Protein AF-A0A8K0EWY8-F1 (afdb_monomer_lite)

Structure (mmCIF, N/CA/C/O backbone):
data_AF-A0A8K0EWY8-F1
#
_entry.id   AF-A0A8K0EWY8-F1
#
loop_
_atom_site.group_PDB
_atom_site.id
_atom_site.type_symbol
_atom_site.label_atom_id
_atom_site.label_alt_id
_atom_site.label_comp_id
_atom_site.label_asym_id
_atom_site.label_entity_id
_atom_site.label_seq_id
_atom_site.pdbx_PDB_ins_code
_atom_site.Cartn_x
_atom_site.Cartn_y
_atom_site.Cartn_z
_atom_site.occupancy
_atom_site.B_iso_or_equiv
_atom_site.auth_seq_id
_atom_site.auth_comp_id
_atom_site.auth_asym_id
_atom_site.auth_atom_id
_atom_site.pdbx_PDB_model_num
ATOM 1 N N . MET A 1 1 ? 45.455 9.408 -16.569 1.00 28.52 1 MET A N 1
ATOM 2 C CA . MET A 1 1 ? 45.898 8.251 -17.390 1.00 28.52 1 MET A CA 1
ATOM 3 C C . MET A 1 1 ? 47.352 7.814 -17.140 1.00 28.52 1 MET A C 1
ATOM 5 O O . MET A 1 1 ? 47.601 6.627 -17.266 1.00 28.52 1 MET A O 1
ATOM 9 N N . ALA A 1 2 ? 48.306 8.681 -16.752 1.00 26.59 2 ALA A N 1
ATOM 10 C CA . ALA A 1 2 ? 49.718 8.280 -16.550 1.00 26.59 2 ALA A CA 1
ATOM 11 C C . ALA A 1 2 ? 50.130 7.891 -15.104 1.00 26.59 2 ALA A C 1
ATOM 13 O O . ALA A 1 2 ? 51.285 7.540 -14.886 1.00 26.59 2 ALA A O 1
ATOM 14 N N . GLN A 1 3 ? 49.216 7.908 -14.122 1.00 30.53 3 GLN A N 1
ATOM 15 C CA . GLN A 1 3 ? 49.481 7.404 -12.758 1.00 30.53 3 GLN A CA 1
ATOM 16 C C . GLN A 1 3 ? 48.768 6.077 -12.427 1.00 30.53 3 GLN A C 1
ATOM 18 O O . GLN A 1 3 ? 49.216 5.350 -11.547 1.00 30.53 3 GLN A O 1
ATOM 23 N N . LEU A 1 4 ? 47.748 5.681 -13.201 1.00 34.34 4 LEU A N 1
ATOM 24 C CA . LEU A 1 4 ? 46.993 4.432 -12.997 1.00 34.34 4 LEU A CA 1
ATOM 25 C C . LEU A 1 4 ? 47.792 3.158 -13.340 1.00 34.34 4 LEU A C 1
ATOM 27 O O . LEU A 1 4 ? 47.440 2.070 -12.902 1.00 34.34 4 LEU A O 1
ATOM 31 N N . SER A 1 5 ? 48.906 3.266 -14.073 1.00 31.72 5 SER A N 1
ATOM 32 C CA . SER A 1 5 ? 49.766 2.116 -14.395 1.00 31.72 5 SER A CA 1
ATOM 33 C C . SER A 1 5 ? 50.772 1.751 -13.293 1.00 31.72 5 SER A C 1
ATOM 35 O O . SER A 1 5 ? 51.589 0.859 -13.510 1.00 31.72 5 SER A O 1
ATOM 37 N N . ARG A 1 6 ? 50.759 2.438 -12.139 1.00 38.41 6 ARG A N 1
ATOM 38 C CA . ARG A 1 6 ? 51.634 2.135 -10.987 1.00 38.41 6 ARG A CA 1
ATOM 39 C C . ARG A 1 6 ? 50.971 1.284 -9.894 1.00 38.41 6 ARG A C 1
ATOM 41 O O . ARG A 1 6 ? 51.660 0.880 -8.967 1.00 38.41 6 ARG A O 1
ATOM 48 N N . TYR A 1 7 ? 49.684 0.965 -10.013 1.00 46.62 7 TYR A N 1
ATOM 49 C CA . TYR A 1 7 ? 48.899 0.294 -8.966 1.00 46.62 7 TYR A CA 1
ATOM 50 C C . TYR A 1 7 ? 48.664 -1.202 -9.252 1.00 46.62 7 TYR A C 1
ATOM 52 O O . TYR A 1 7 ? 47.544 -1.695 -9.176 1.00 46.62 7 TYR A O 1
ATOM 60 N N . GLY A 1 8 ? 49.716 -1.937 -9.631 1.00 35.00 8 GLY A N 1
ATOM 61 C CA . GLY A 1 8 ? 49.646 -3.371 -9.936 1.00 35.00 8 GLY A CA 1
ATOM 62 C C . GLY A 1 8 ? 50.635 -4.203 -9.117 1.00 35.00 8 GLY A C 1
ATOM 63 O O . GLY A 1 8 ? 51.836 -3.986 -9.223 1.00 35.00 8 GLY A O 1
ATOM 64 N N . SER A 1 9 ? 50.090 -5.170 -8.364 1.00 38.09 9 SER A N 1
ATOM 65 C CA . SER A 1 9 ? 50.731 -6.304 -7.665 1.00 38.09 9 SER A CA 1
ATOM 66 C C . SER A 1 9 ? 51.900 -5.983 -6.721 1.00 38.09 9 SER A C 1
ATOM 68 O O . SER A 1 9 ? 53.035 -5.831 -7.167 1.00 38.09 9 SER A O 1
ATOM 70 N N . GLY A 1 10 ? 51.632 -5.987 -5.406 1.00 40.88 10 GLY A N 1
ATOM 71 C CA . GLY A 1 10 ? 52.675 -6.028 -4.368 1.00 40.88 10 GLY A CA 1
ATOM 72 C C . GLY A 1 10 ? 52.484 -5.114 -3.152 1.00 40.88 10 GLY A C 1
ATOM 73 O O . GLY A 1 10 ? 53.385 -5.056 -2.322 1.00 40.88 10 GLY A O 1
ATOM 74 N N . LYS A 1 11 ? 51.363 -4.394 -3.029 1.00 48.59 11 LYS A N 1
ATOM 75 C CA . LYS A 1 11 ? 51.084 -3.540 -1.864 1.00 48.59 11 LYS A CA 1
ATOM 76 C C . LYS A 1 11 ? 50.242 -4.252 -0.805 1.00 48.59 11 LYS A C 1
ATOM 78 O O . LYS A 1 11 ? 49.435 -5.117 -1.138 1.00 48.59 11 LYS A O 1
ATOM 83 N N . SER A 1 12 ? 50.468 -3.887 0.455 1.00 53.59 12 SER A N 1
ATOM 84 C CA . SER A 1 12 ? 49.750 -4.422 1.614 1.00 53.59 12 SER A CA 1
ATOM 85 C C . SER A 1 12 ? 48.312 -3.897 1.636 1.00 53.59 12 SER A C 1
ATOM 87 O O . SER A 1 12 ? 48.047 -2.804 1.138 1.00 53.59 12 SER A O 1
ATOM 89 N N . ALA A 1 13 ? 47.369 -4.623 2.233 1.00 51.72 13 ALA A N 1
ATOM 90 C CA . ALA A 1 13 ? 45.993 -4.141 2.360 1.00 51.72 13 ALA A CA 1
ATOM 91 C C . ALA A 1 13 ? 45.882 -2.810 3.144 1.00 51.72 13 ALA A C 1
ATOM 93 O O . ALA A 1 13 ? 44.932 -2.053 2.968 1.00 51.72 13 ALA A O 1
ATOM 94 N N . THR A 1 14 ? 46.906 -2.474 3.936 1.00 54.00 14 THR A N 1
ATOM 95 C CA . THR A 1 14 ? 47.088 -1.177 4.602 1.00 54.00 14 THR A CA 1
ATOM 96 C C . THR A 1 14 ? 47.291 -0.025 3.615 1.00 54.00 14 THR A C 1
ATOM 98 O O . THR A 1 14 ? 46.696 1.028 3.804 1.00 54.00 14 THR A O 1
ATOM 101 N N . ASP A 1 15 ? 48.030 -0.229 2.518 1.00 56.50 15 ASP A N 1
ATOM 102 C CA . ASP A 1 15 ? 48.196 0.790 1.471 1.00 56.50 15 ASP A CA 1
ATOM 103 C C . ASP A 1 15 ? 46.885 1.077 0.714 1.00 56.50 15 ASP A C 1
ATOM 105 O O . ASP A 1 15 ? 46.661 2.192 0.243 1.00 56.50 15 ASP A O 1
ATOM 109 N N . VAL A 1 16 ? 46.041 0.051 0.538 1.00 60.22 16 VAL A N 1
ATOM 110 C CA . VAL A 1 16 ? 44.738 0.166 -0.144 1.00 60.22 16 VAL A CA 1
ATOM 111 C C . VAL A 1 16 ? 43.752 0.932 0.734 1.00 60.22 16 VAL A C 1
ATOM 113 O O . VAL A 1 16 ? 43.049 1.815 0.245 1.00 60.22 16 VAL A O 1
ATOM 116 N N . PHE A 1 17 ? 43.755 0.634 2.033 1.00 58.91 17 PHE A N 1
ATOM 117 C CA . PHE A 1 17 ? 42.953 1.334 3.029 1.00 58.91 17 PHE A CA 1
ATOM 118 C C . PHE A 1 17 ? 43.354 2.815 3.142 1.00 58.91 17 PHE A C 1
ATOM 120 O O . PHE A 1 17 ? 42.497 3.684 3.014 1.00 58.91 17 PHE A O 1
ATOM 127 N N . GLU A 1 18 ? 44.651 3.124 3.263 1.00 58.66 18 GLU A N 1
ATOM 128 C CA . GLU A 1 18 ? 45.146 4.513 3.297 1.00 58.66 18 GLU A CA 1
ATOM 129 C C . GLU A 1 18 ? 44.812 5.292 2.014 1.00 58.66 18 GLU A C 1
ATOM 131 O O . GLU A 1 18 ? 44.498 6.477 2.066 1.00 58.66 18 GLU A O 1
ATOM 136 N N . PHE A 1 19 ? 44.825 4.647 0.845 1.00 58.66 19 PHE A N 1
ATOM 137 C CA . PHE A 1 19 ? 44.456 5.307 -0.409 1.00 58.66 19 PHE A CA 1
ATOM 138 C C . PHE A 1 19 ? 42.965 5.679 -0.474 1.00 58.66 19 PHE A C 1
ATOM 140 O O . PHE A 1 19 ? 42.623 6.773 -0.932 1.00 58.66 19 PHE A O 1
ATOM 147 N N . LEU A 1 20 ? 42.083 4.788 -0.010 1.00 57.84 20 LEU A N 1
ATOM 148 C CA . LEU A 1 20 ? 40.634 5.014 0.010 1.00 57.84 20 LEU A CA 1
ATOM 149 C C . LEU A 1 20 ? 40.218 6.058 1.062 1.00 57.84 20 LEU A C 1
ATOM 151 O O . LEU A 1 20 ? 39.306 6.844 0.794 1.00 57.84 20 LEU A O 1
ATOM 155 N N . ASP A 1 21 ? 40.907 6.092 2.209 1.00 50.31 21 ASP A N 1
ATOM 156 C CA . ASP A 1 21 ? 40.536 6.906 3.377 1.00 50.31 21 ASP A CA 1
ATOM 157 C C . ASP A 1 21 ? 41.335 8.224 3.506 1.00 50.31 21 ASP A C 1
ATOM 159 O O . ASP A 1 21 ? 40.895 9.138 4.199 1.00 50.31 21 ASP A O 1
ATOM 163 N N . CYS A 1 22 ? 42.491 8.373 2.835 1.00 44.38 22 CYS A N 1
ATOM 164 C CA . CYS A 1 22 ? 43.390 9.531 3.016 1.00 44.38 22 CYS A CA 1
ATOM 165 C C . CYS A 1 22 ? 43.795 10.286 1.732 1.00 44.38 22 CYS A C 1
ATOM 167 O O . CYS A 1 22 ? 44.561 11.245 1.835 1.00 44.38 22 CYS A O 1
ATOM 169 N N . SER A 1 23 ? 43.323 9.911 0.533 1.00 49.72 23 SER A N 1
ATOM 170 C CA . SER A 1 23 ? 43.632 10.668 -0.698 1.00 49.72 23 SER A CA 1
ATOM 171 C C . SER A 1 23 ? 42.493 11.607 -1.130 1.00 49.72 23 SER A C 1
ATOM 173 O O . SER A 1 23 ? 41.425 11.161 -1.540 1.00 49.72 23 SER A O 1
ATOM 175 N N . GLU A 1 24 ? 42.741 12.924 -1.110 1.00 45.81 24 GLU A N 1
ATOM 176 C CA . GLU A 1 24 ? 41.794 13.963 -1.576 1.00 45.81 24 GLU A CA 1
ATOM 177 C C . GLU A 1 24 ? 41.478 13.878 -3.091 1.00 45.81 24 GLU A C 1
ATOM 179 O O . GLU A 1 24 ? 40.589 14.561 -3.594 1.00 45.81 24 GLU A O 1
ATOM 184 N N . GLU A 1 25 ? 42.199 13.036 -3.843 1.00 45.03 25 GLU A N 1
ATOM 185 C CA . GLU A 1 25 ? 42.106 12.914 -5.306 1.00 45.03 25 GLU A CA 1
ATOM 186 C C . GLU A 1 25 ? 41.240 11.730 -5.792 1.00 45.03 25 GLU A C 1
ATOM 188 O O . GLU A 1 25 ? 41.061 11.562 -7.003 1.00 45.03 25 GLU A O 1
ATOM 193 N N . CYS A 1 26 ? 40.698 10.898 -4.892 1.00 49.41 26 CYS A N 1
ATOM 194 C CA . CYS A 1 26 ? 39.979 9.673 -5.261 1.00 49.41 26 CYS A CA 1
ATOM 195 C C . CYS A 1 26 ? 38.571 9.963 -5.816 1.00 49.41 26 CYS A C 1
ATOM 197 O O . CYS A 1 26 ? 37.650 10.317 -5.079 1.00 49.41 26 CYS A O 1
ATOM 199 N N . ARG A 1 27 ? 38.376 9.784 -7.131 1.00 54.03 27 ARG A N 1
ATOM 200 C CA . ARG A 1 27 ? 37.054 9.883 -7.778 1.00 54.03 27 ARG A CA 1
ATOM 201 C C . ARG A 1 27 ? 36.268 8.580 -7.609 1.00 54.03 27 ARG A C 1
ATOM 203 O O . ARG A 1 27 ? 36.841 7.504 -7.471 1.00 54.03 27 ARG A O 1
ATOM 210 N N . THR A 1 28 ? 34.940 8.646 -7.704 1.00 53.88 28 THR A N 1
ATOM 211 C CA . THR A 1 28 ? 34.028 7.493 -7.533 1.00 53.88 28 THR A CA 1
ATOM 212 C C . THR A 1 28 ? 34.365 6.301 -8.451 1.00 53.88 28 THR A C 1
ATOM 214 O O . THR A 1 28 ? 34.229 5.148 -8.052 1.00 53.88 28 THR A O 1
ATOM 217 N N . GLU A 1 29 ? 34.844 6.566 -9.672 1.00 54.75 29 GLU A N 1
ATOM 218 C CA . GLU A 1 29 ? 35.278 5.538 -10.637 1.00 54.75 29 GLU A CA 1
ATOM 219 C C . GLU A 1 29 ? 36.609 4.865 -10.245 1.00 54.75 29 GLU A C 1
ATOM 221 O O . GLU A 1 29 ? 36.832 3.693 -10.558 1.00 54.75 29 GLU A O 1
ATOM 226 N N . ASP A 1 30 ? 37.491 5.575 -9.535 1.00 63.38 30 ASP A N 1
ATOM 227 C CA . ASP A 1 30 ? 38.758 5.027 -9.043 1.00 63.38 30 ASP A CA 1
ATOM 228 C C . ASP A 1 30 ? 38.504 4.076 -7.862 1.00 63.38 30 ASP A C 1
ATOM 230 O O . ASP A 1 30 ? 39.077 2.987 -7.813 1.00 63.38 30 ASP A O 1
ATOM 234 N N . ALA A 1 31 ? 37.558 4.418 -6.979 1.00 63.56 31 ALA A N 1
ATOM 235 C CA . ALA A 1 31 ? 37.141 3.565 -5.866 1.00 63.56 31 ALA A CA 1
ATOM 236 C C . ALA A 1 31 ? 36.545 2.224 -6.336 1.00 63.56 31 ALA A C 1
ATOM 238 O O . ALA A 1 31 ? 36.913 1.173 -5.810 1.00 63.56 31 ALA A O 1
ATOM 239 N N . GLN A 1 32 ? 35.682 2.223 -7.364 1.00 69.62 32 GLN A N 1
ATOM 240 C CA . GLN A 1 32 ? 35.112 0.977 -7.900 1.00 69.62 32 GLN A CA 1
ATOM 241 C C . GLN A 1 32 ? 36.189 0.028 -8.441 1.00 69.62 32 GLN A C 1
ATOM 243 O O . GLN A 1 32 ? 36.155 -1.164 -8.146 1.00 69.62 32 GLN A O 1
ATOM 248 N N . ASN A 1 33 ? 37.178 0.548 -9.173 1.00 71.50 33 ASN A N 1
ATOM 249 C CA . ASN A 1 33 ? 38.279 -0.271 -9.684 1.00 71.50 33 ASN A CA 1
ATOM 250 C C . ASN A 1 33 ? 39.136 -0.859 -8.554 1.00 71.50 33 ASN A C 1
ATOM 252 O O . ASN A 1 33 ? 39.534 -2.023 -8.632 1.00 71.50 33 ASN A O 1
ATOM 256 N N . VAL A 1 34 ? 39.393 -0.083 -7.496 1.00 72.44 34 VAL A N 1
ATOM 257 C CA . VAL A 1 34 ? 40.119 -0.562 -6.311 1.00 72.44 34 VAL A CA 1
ATOM 258 C C . VAL A 1 34 ? 39.357 -1.710 -5.648 1.00 72.44 34 VAL A C 1
ATOM 260 O O . VAL A 1 34 ? 39.929 -2.791 -5.488 1.00 72.44 34 VAL A O 1
ATOM 263 N N . TYR A 1 35 ? 38.063 -1.533 -5.358 1.00 77.94 35 TYR A N 1
ATOM 264 C CA . TYR A 1 35 ? 37.233 -2.587 -4.766 1.00 77.94 35 TYR A CA 1
ATOM 265 C C . TYR A 1 35 ? 37.151 -3.838 -5.647 1.00 77.94 35 TYR A C 1
ATOM 267 O O . TYR A 1 35 ? 37.307 -4.942 -5.133 1.00 77.94 35 TYR A O 1
ATOM 275 N N . SER A 1 36 ? 37.038 -3.695 -6.970 1.00 80.06 36 SER A N 1
ATOM 276 C CA . SER A 1 36 ? 37.059 -4.836 -7.896 1.00 80.06 36 SER A CA 1
ATOM 277 C C . SER A 1 36 ? 38.352 -5.651 -7.811 1.00 80.06 36 SER A C 1
ATOM 279 O O . SER A 1 36 ? 38.320 -6.880 -7.852 1.00 80.06 36 SER A O 1
ATOM 281 N N . THR A 1 37 ? 39.507 -4.991 -7.665 1.00 79.38 37 THR A N 1
ATOM 282 C CA . THR A 1 37 ? 40.795 -5.693 -7.497 1.00 79.38 37 THR A CA 1
ATOM 283 C C . THR A 1 37 ? 40.994 -6.279 -6.101 1.00 79.38 37 THR A C 1
ATOM 285 O O . THR A 1 37 ? 41.758 -7.232 -5.947 1.00 79.38 37 THR A O 1
ATOM 288 N N . TRP A 1 38 ? 40.312 -5.729 -5.098 1.00 81.56 38 TRP A N 1
ATOM 289 C CA . TRP A 1 38 ? 40.452 -6.117 -3.698 1.00 81.56 38 TRP A CA 1
ATOM 290 C C . TRP A 1 38 ? 39.457 -7.202 -3.263 1.00 81.56 38 TRP A C 1
ATOM 292 O O . TRP A 1 38 ? 39.753 -7.963 -2.344 1.00 81.56 38 TRP A O 1
ATOM 302 N N . ALA A 1 39 ? 38.322 -7.332 -3.958 1.00 85.56 39 ALA A N 1
ATOM 303 C CA . ALA A 1 39 ? 37.191 -8.189 -3.598 1.00 85.56 39 ALA A CA 1
ATOM 304 C C . ALA A 1 39 ? 37.579 -9.610 -3.154 1.00 85.56 39 ALA A C 1
ATOM 306 O O . ALA A 1 39 ? 37.061 -10.110 -2.158 1.00 85.56 39 ALA A O 1
ATOM 307 N N . ALA A 1 40 ? 38.520 -10.254 -3.853 1.00 84.56 40 ALA A N 1
ATOM 308 C CA . ALA A 1 40 ? 38.931 -11.630 -3.562 1.00 84.56 40 ALA A CA 1
ATOM 309 C C . ALA A 1 40 ? 39.628 -11.806 -2.197 1.00 84.56 40 ALA A C 1
ATOM 311 O O . ALA A 1 40 ? 39.517 -12.873 -1.599 1.00 84.56 40 ALA A O 1
ATOM 312 N N . ASN A 1 41 ? 40.326 -10.774 -1.711 1.00 83.94 41 ASN A N 1
ATOM 313 C CA . ASN A 1 41 ? 41.095 -10.814 -0.461 1.00 83.94 41 ASN A CA 1
ATOM 314 C C . ASN A 1 41 ? 40.453 -9.974 0.658 1.00 83.94 41 ASN A C 1
ATOM 316 O O . ASN A 1 41 ? 40.907 -10.028 1.799 1.00 83.94 41 ASN A O 1
ATOM 320 N N . TYR A 1 42 ? 39.385 -9.232 0.344 1.00 86.06 42 TYR A N 1
ATOM 321 C CA . TYR A 1 42 ? 38.762 -8.243 1.224 1.00 86.06 42 TYR A CA 1
ATOM 322 C C . TYR A 1 42 ? 38.437 -8.792 2.621 1.00 86.06 42 TYR A C 1
ATOM 324 O O . TYR A 1 42 ? 38.875 -8.226 3.618 1.00 86.06 42 TYR A O 1
ATOM 332 N N . ASP A 1 43 ? 37.732 -9.924 2.714 1.00 87.25 43 ASP A N 1
ATOM 333 C CA . ASP A 1 43 ? 37.374 -10.549 3.997 1.00 87.25 43 ASP A CA 1
ATOM 334 C C . ASP A 1 43 ? 38.593 -10.913 4.851 1.00 87.25 43 ASP A C 1
ATOM 336 O O . ASP A 1 43 ? 38.594 -10.700 6.067 1.00 87.25 43 ASP A O 1
ATOM 340 N N . GLN A 1 44 ? 39.628 -11.480 4.224 1.00 85.88 44 GLN A N 1
ATOM 341 C CA . GLN A 1 44 ? 40.847 -11.901 4.914 1.00 85.88 44 GLN A CA 1
ATOM 342 C C . GLN A 1 44 ? 41.596 -10.686 5.469 1.00 85.88 44 GLN A C 1
ATOM 344 O O . GLN A 1 44 ? 42.043 -10.697 6.621 1.00 85.88 44 GLN A O 1
ATOM 349 N N . ASP A 1 45 ? 41.681 -9.624 4.672 1.00 82.56 45 ASP A N 1
ATOM 350 C CA . ASP A 1 45 ? 42.317 -8.373 5.063 1.00 82.56 45 ASP A CA 1
ATOM 351 C C . ASP A 1 45 ? 41.529 -7.675 6.182 1.00 82.56 45 ASP A C 1
ATOM 353 O O . ASP A 1 45 ? 42.105 -7.330 7.213 1.00 82.56 45 ASP A O 1
ATOM 357 N N . MET A 1 46 ? 40.202 -7.555 6.048 1.00 84.19 46 MET A N 1
ATOM 358 C CA . MET A 1 46 ? 39.326 -6.979 7.080 1.00 84.19 46 MET A CA 1
ATOM 359 C C . MET A 1 46 ? 39.397 -7.742 8.403 1.00 84.19 46 MET A C 1
ATOM 361 O O . MET A 1 46 ? 39.437 -7.132 9.474 1.00 84.19 46 MET A O 1
ATOM 365 N N . THR A 1 47 ? 39.469 -9.073 8.341 1.00 83.31 47 THR A N 1
ATOM 366 C CA . THR A 1 47 ? 39.649 -9.918 9.529 1.00 83.31 47 THR A CA 1
ATOM 367 C C . THR A 1 47 ? 40.998 -9.644 10.190 1.00 83.31 47 THR A C 1
ATOM 369 O O . THR A 1 47 ? 41.066 -9.459 11.404 1.00 83.31 47 THR A O 1
ATOM 372 N N . THR A 1 48 ? 42.069 -9.549 9.398 1.00 81.62 48 THR A N 1
ATOM 373 C CA . THR A 1 48 ? 43.419 -9.220 9.892 1.00 81.62 48 THR A CA 1
ATOM 374 C C . THR A 1 48 ? 43.466 -7.826 10.522 1.00 81.62 48 THR A C 1
ATOM 376 O O . THR A 1 48 ? 44.195 -7.597 11.485 1.00 81.62 48 THR A O 1
ATOM 379 N N . PHE A 1 49 ? 42.655 -6.894 10.021 1.00 79.94 49 PHE A N 1
ATOM 380 C CA . PHE A 1 49 ? 42.522 -5.544 10.565 1.00 79.94 49 PHE A CA 1
ATOM 381 C C . PHE A 1 49 ? 41.581 -5.437 11.762 1.00 79.94 49 PHE A C 1
ATOM 383 O O . PHE A 1 49 ? 41.416 -4.343 12.292 1.00 79.94 49 PHE A O 1
ATOM 390 N N . GLY A 1 50 ? 40.977 -6.532 12.225 1.00 82.50 50 GLY A N 1
ATOM 391 C CA . GLY A 1 50 ? 40.067 -6.488 13.368 1.00 82.50 50 GLY A CA 1
ATOM 392 C C . GLY A 1 50 ? 38.824 -5.637 13.097 1.00 82.50 50 GLY A C 1
ATOM 393 O O . GLY A 1 50 ? 38.385 -4.891 13.970 1.00 82.50 50 GLY A O 1
ATOM 394 N N . TYR A 1 51 ? 38.276 -5.704 11.882 1.00 87.06 51 TYR A N 1
ATOM 395 C CA . TYR A 1 51 ? 37.030 -5.027 11.532 1.00 87.06 51 TYR A CA 1
ATOM 396 C C . TYR A 1 51 ? 35.828 -5.739 12.167 1.00 87.06 51 TYR A C 1
ATOM 398 O O . TYR A 1 51 ? 35.432 -6.814 11.717 1.00 87.06 51 TYR A O 1
ATOM 406 N N . GLN A 1 52 ? 35.241 -5.151 13.216 1.00 91.06 52 GLN A N 1
ATOM 407 C CA . GLN A 1 52 ? 34.088 -5.735 13.924 1.00 91.06 52 GLN A CA 1
ATOM 408 C C . GLN A 1 52 ? 32.759 -5.041 13.615 1.00 91.06 52 GLN A C 1
ATOM 410 O O . GLN A 1 52 ? 31.711 -5.467 14.110 1.00 91.06 52 GLN A O 1
ATOM 415 N N . ALA A 1 53 ? 32.770 -3.987 12.798 1.00 90.81 53 ALA A N 1
ATOM 416 C CA . ALA A 1 53 ? 31.573 -3.207 12.516 1.00 90.81 53 ALA A CA 1
ATOM 417 C C . ALA A 1 53 ? 30.375 -4.035 11.996 1.00 90.81 53 ALA A C 1
ATOM 419 O O . ALA A 1 53 ? 29.274 -3.791 12.491 1.00 90.81 53 ALA A O 1
ATOM 420 N N . PRO A 1 54 ? 30.529 -5.044 11.105 1.00 94.75 54 PRO A N 1
ATOM 421 C CA . PRO A 1 54 ? 29.403 -5.872 10.657 1.00 94.75 54 PRO A CA 1
ATOM 422 C C . PRO A 1 54 ? 28.713 -6.624 11.805 1.00 94.75 54 PRO A C 1
ATOM 424 O O . PRO A 1 54 ? 27.489 -6.606 11.924 1.00 94.75 54 PRO A O 1
ATOM 427 N N . GLN A 1 55 ? 29.497 -7.226 12.705 1.00 94.88 55 GLN A N 1
ATOM 428 C CA . GLN A 1 55 ? 28.978 -7.957 13.864 1.00 94.88 55 GLN A CA 1
ATOM 429 C C . GLN A 1 55 ? 28.287 -7.012 14.854 1.00 94.88 55 GLN A C 1
ATOM 431 O O . GLN A 1 55 ? 27.220 -7.322 15.391 1.00 94.88 55 GLN A O 1
ATOM 436 N N . GLN A 1 56 ? 28.881 -5.842 15.095 1.00 94.94 56 GLN A N 1
ATOM 437 C CA . GLN A 1 56 ? 28.315 -4.837 15.990 1.00 94.94 56 GLN A CA 1
ATOM 438 C C . GLN A 1 56 ? 27.010 -4.249 15.435 1.00 94.94 56 GLN A C 1
ATOM 440 O O . GLN A 1 56 ? 26.051 -4.116 16.194 1.00 94.94 56 GLN A O 1
ATOM 445 N N . LEU A 1 57 ? 26.939 -3.979 14.127 1.00 96.19 57 LEU A N 1
ATOM 446 C CA . LEU A 1 57 ? 25.740 -3.492 13.439 1.00 96.19 57 LEU A CA 1
ATOM 447 C C . LEU A 1 57 ? 24.568 -4.467 13.597 1.00 96.19 57 LEU A C 1
ATOM 449 O O . LEU A 1 57 ? 23.484 -4.080 14.036 1.00 96.19 57 LEU A O 1
ATOM 453 N N . VAL A 1 58 ? 24.806 -5.748 13.300 1.00 95.94 58 VAL A N 1
ATOM 454 C CA . VAL A 1 58 ? 23.798 -6.807 13.436 1.00 95.94 58 VAL A CA 1
ATOM 455 C C . VAL A 1 58 ? 23.386 -6.990 14.901 1.00 95.94 58 VAL A C 1
ATOM 457 O O . VAL A 1 58 ? 22.205 -7.171 15.187 1.00 95.94 58 VAL A O 1
ATOM 460 N N . SER A 1 59 ? 24.323 -6.868 15.847 1.00 94.38 59 SER A N 1
ATOM 461 C CA . SER A 1 59 ? 24.027 -6.893 17.287 1.00 94.38 59 SER A CA 1
ATOM 462 C C . SER A 1 59 ? 23.122 -5.734 17.724 1.00 94.38 59 SER A C 1
ATOM 464 O O . SER A 1 59 ? 22.198 -5.959 18.507 1.00 94.38 59 SER A O 1
ATOM 466 N N . VAL A 1 60 ? 23.360 -4.514 17.227 1.00 94.94 60 VAL A N 1
ATOM 467 C CA . VAL A 1 60 ? 22.497 -3.351 17.497 1.00 94.94 60 VAL A CA 1
ATOM 468 C C . VAL A 1 60 ? 21.099 -3.597 16.931 1.00 94.94 60 VAL A C 1
ATOM 470 O O . VAL A 1 60 ? 20.125 -3.483 17.672 1.00 94.94 60 VAL A O 1
ATOM 473 N N . MET A 1 61 ? 20.990 -4.027 15.668 1.00 94.81 61 MET A N 1
ATOM 474 C CA . MET A 1 61 ? 19.702 -4.364 15.047 1.00 94.81 61 MET A CA 1
ATOM 475 C C . MET A 1 61 ? 18.940 -5.432 15.838 1.00 94.81 61 MET A C 1
ATOM 477 O O . MET A 1 61 ? 17.759 -5.261 16.133 1.00 94.81 61 MET A O 1
ATOM 481 N N . HIS A 1 62 ? 19.612 -6.524 16.206 1.00 94.00 62 HIS A N 1
ATOM 482 C CA . HIS A 1 62 ? 19.000 -7.626 16.944 1.00 94.00 62 HIS A CA 1
ATOM 483 C C . HIS A 1 62 ? 18.441 -7.166 18.297 1.00 94.00 62 HIS A C 1
ATOM 485 O O . HIS A 1 62 ? 17.341 -7.567 18.675 1.00 94.00 62 HIS A O 1
ATOM 491 N N . GLY A 1 63 ? 19.156 -6.272 18.992 1.00 90.94 63 GLY A N 1
ATOM 492 C CA . GLY A 1 63 ? 18.677 -5.648 20.226 1.00 90.94 63 GLY A CA 1
ATOM 493 C C . GLY A 1 63 ? 17.417 -4.799 20.025 1.00 90.94 63 GLY A C 1
ATOM 494 O O . GLY A 1 63 ? 16.500 -4.873 20.841 1.00 90.94 63 GLY A O 1
ATOM 495 N N . MET A 1 64 ? 17.334 -4.050 18.920 1.00 88.00 64 MET A N 1
ATOM 496 C CA . MET A 1 64 ? 16.178 -3.193 18.605 1.00 88.00 64 MET A CA 1
ATOM 497 C C . MET A 1 64 ? 14.929 -3.986 18.205 1.00 88.00 64 MET A C 1
ATOM 499 O O . MET A 1 64 ? 13.809 -3.559 18.479 1.00 88.00 64 MET A O 1
ATOM 503 N N . LEU A 1 65 ? 15.108 -5.153 17.583 1.00 83.00 65 LEU A N 1
ATOM 504 C CA . LEU A 1 65 ? 14.011 -6.003 17.112 1.00 83.00 65 LEU A CA 1
ATOM 505 C C . LEU A 1 65 ? 13.371 -6.869 18.215 1.00 83.00 65 LEU A C 1
ATOM 507 O O . LEU A 1 65 ? 12.412 -7.578 17.932 1.00 83.00 65 LEU A O 1
ATOM 511 N N . GLY A 1 66 ? 13.858 -6.821 19.460 1.00 69.62 66 GLY A N 1
ATOM 512 C CA . GLY A 1 66 ? 13.100 -7.211 20.659 1.00 69.62 66 GLY A CA 1
ATOM 513 C C . GLY A 1 66 ? 12.381 -8.570 20.619 1.00 69.62 66 GLY A C 1
ATOM 514 O O . GLY A 1 66 ? 11.162 -8.628 20.750 1.00 69.62 66 GLY A O 1
ATOM 515 N N . GLY A 1 67 ? 13.115 -9.678 20.463 1.00 73.31 67 GLY A N 1
ATOM 516 C CA . GLY A 1 67 ? 12.557 -11.039 20.563 1.00 73.31 67 GLY A CA 1
ATOM 517 C C . GLY A 1 67 ? 11.740 -11.513 19.351 1.00 73.31 67 GLY A C 1
ATOM 518 O O . GLY A 1 67 ? 11.198 -12.620 19.377 1.00 73.31 67 GLY A O 1
ATOM 519 N N . VAL A 1 68 ? 11.667 -10.717 18.278 1.00 73.94 68 VAL A N 1
ATOM 520 C CA . VAL A 1 68 ? 11.091 -11.141 16.994 1.00 73.94 68 VAL A CA 1
ATOM 521 C C . VAL A 1 68 ? 11.906 -12.299 16.420 1.00 73.94 68 VAL A C 1
ATOM 523 O O . VAL A 1 68 ? 13.136 -12.275 16.426 1.00 73.94 68 VAL A O 1
ATOM 526 N N . ASN A 1 69 ? 11.215 -13.318 15.897 1.00 76.69 69 ASN A N 1
ATOM 527 C CA . ASN A 1 69 ? 11.871 -14.451 15.250 1.00 76.69 69 ASN A CA 1
ATOM 528 C C . ASN A 1 69 ? 12.698 -13.958 14.041 1.00 76.69 69 ASN A C 1
ATOM 530 O O . ASN A 1 69 ? 12.100 -13.439 13.093 1.00 76.69 69 ASN A O 1
ATOM 534 N N . PRO A 1 70 ? 14.028 -14.166 14.028 1.00 80.12 70 PRO A N 1
ATOM 535 C CA . PRO A 1 70 ? 14.919 -13.694 12.966 1.00 80.12 70 PRO A CA 1
ATOM 536 C C . PRO A 1 70 ? 14.507 -14.109 11.546 1.00 80.12 70 PRO A C 1
ATOM 538 O O . PRO A 1 70 ? 14.688 -13.349 10.600 1.00 80.12 70 PRO A O 1
ATOM 541 N N . SER A 1 71 ? 13.883 -15.279 11.384 1.00 75.50 71 SER A N 1
ATOM 542 C CA . SER A 1 71 ? 13.414 -15.765 10.075 1.00 75.50 71 SER A CA 1
ATOM 543 C C . SER A 1 71 ? 12.246 -14.963 9.479 1.00 75.50 71 SER A C 1
ATOM 545 O O . SER A 1 71 ? 12.023 -15.017 8.271 1.00 75.50 71 SER A O 1
ATOM 547 N N . ASN A 1 72 ? 11.521 -14.197 10.299 1.00 72.56 72 ASN A N 1
ATOM 548 C CA . ASN A 1 72 ? 10.390 -13.372 9.862 1.00 72.56 72 ASN A CA 1
ATOM 549 C C . ASN A 1 72 ? 10.781 -11.921 9.555 1.00 72.56 72 ASN A C 1
ATOM 551 O O . ASN A 1 72 ? 9.946 -11.168 9.059 1.00 72.56 72 ASN A O 1
ATOM 555 N N . VAL A 1 73 ? 12.011 -11.518 9.872 1.00 77.19 73 VAL A N 1
ATOM 556 C CA . VAL A 1 73 ? 12.484 -10.146 9.673 1.00 77.19 73 VAL A CA 1
ATOM 557 C C . VAL A 1 73 ? 13.091 -10.038 8.287 1.00 77.19 73 VAL A C 1
ATOM 559 O O . VAL A 1 73 ? 14.020 -10.779 7.963 1.00 77.19 73 VAL A O 1
ATOM 562 N N . ARG A 1 74 ? 12.585 -9.104 7.481 1.00 79.56 74 ARG A N 1
ATOM 563 C CA . ARG A 1 74 ? 13.154 -8.796 6.174 1.00 79.56 74 ARG A CA 1
ATOM 564 C C . ARG A 1 74 ? 14.188 -7.684 6.291 1.00 79.56 74 ARG A C 1
ATOM 566 O O . ARG A 1 74 ? 13.848 -6.562 6.670 1.00 79.56 74 ARG A O 1
ATOM 573 N N . VAL A 1 75 ? 15.428 -7.992 5.931 1.00 87.56 75 VAL A N 1
ATOM 574 C CA . VAL A 1 75 ? 16.567 -7.075 6.068 1.00 87.56 75 VAL A CA 1
ATOM 575 C C . VAL A 1 75 ? 17.101 -6.677 4.695 1.00 87.56 75 VAL A C 1
ATOM 577 O O . VAL A 1 75 ? 17.253 -7.532 3.825 1.00 87.56 75 VAL A O 1
ATOM 580 N N . LEU A 1 76 ? 17.407 -5.394 4.508 1.00 88.44 76 LEU A N 1
ATOM 581 C CA . LEU A 1 76 ? 18.257 -4.931 3.414 1.00 88.44 76 LEU A CA 1
ATOM 582 C C . LEU A 1 76 ? 19.626 -4.555 3.967 1.00 88.44 76 LEU A C 1
ATOM 584 O O . LEU A 1 76 ? 19.717 -3.725 4.867 1.00 88.44 76 LEU A O 1
ATOM 588 N N . ASP A 1 77 ? 20.677 -5.123 3.397 1.00 95.44 77 ASP A N 1
ATOM 589 C CA . ASP A 1 77 ? 22.055 -4.728 3.656 1.00 95.44 77 ASP A CA 1
ATOM 590 C C . ASP A 1 77 ? 22.572 -3.848 2.512 1.00 95.44 77 ASP A C 1
ATOM 592 O O . ASP A 1 77 ? 22.676 -4.291 1.366 1.00 95.44 77 ASP A O 1
ATOM 596 N N . VAL A 1 78 ? 22.831 -2.578 2.809 1.00 87.81 78 VAL A N 1
ATOM 597 C CA . VAL A 1 78 ? 23.227 -1.545 1.847 1.00 87.81 78 VAL A CA 1
ATOM 598 C C . VAL A 1 78 ? 24.737 -1.356 1.891 1.00 87.81 78 VAL A C 1
ATOM 600 O O . VAL A 1 78 ? 25.306 -1.165 2.964 1.00 87.81 78 VAL A O 1
ATOM 603 N N . ALA A 1 79 ? 25.361 -1.320 0.709 1.00 87.94 79 ALA A N 1
ATOM 604 C CA . ALA A 1 79 ? 26.808 -1.469 0.549 1.00 87.94 79 ALA A CA 1
ATOM 605 C C . ALA A 1 79 ? 27.288 -2.816 1.114 1.00 87.94 79 ALA A C 1
ATOM 607 O O . ALA A 1 79 ? 28.247 -2.892 1.881 1.00 87.94 79 ALA A O 1
ATOM 608 N N . ALA A 1 80 ? 26.579 -3.883 0.730 1.00 90.06 80 ALA A N 1
ATOM 609 C CA . ALA A 1 80 ? 26.791 -5.237 1.229 1.00 90.06 80 ALA A CA 1
ATOM 610 C C . ALA A 1 80 ? 28.215 -5.764 0.977 1.00 90.06 80 ALA A C 1
ATOM 612 O O . ALA A 1 80 ? 28.676 -6.682 1.666 1.00 90.06 80 ALA A O 1
ATOM 613 N N . GLY A 1 81 ? 28.920 -5.212 -0.016 1.00 90.56 81 GLY A N 1
ATOM 614 C CA . GLY A 1 81 ? 30.273 -5.595 -0.374 1.00 90.56 81 GLY A CA 1
ATOM 615 C C . GLY A 1 81 ? 30.376 -7.092 -0.655 1.00 90.56 81 GLY A C 1
ATOM 616 O O . GLY A 1 81 ? 29.637 -7.652 -1.463 1.00 90.56 81 GLY A O 1
ATOM 617 N N . THR A 1 82 ? 31.300 -7.758 0.034 1.00 94.12 82 THR A N 1
ATOM 618 C CA . THR A 1 82 ? 31.496 -9.211 -0.058 1.00 94.12 82 THR A CA 1
ATOM 619 C C . THR A 1 82 ? 30.517 -10.017 0.802 1.00 94.12 82 THR A C 1
ATOM 621 O O . THR A 1 82 ? 30.620 -11.243 0.851 1.00 94.12 82 THR A O 1
ATOM 624 N N . GLY A 1 83 ? 29.586 -9.380 1.513 1.00 94.31 83 GLY A N 1
ATOM 625 C CA . GLY A 1 83 ? 28.553 -10.043 2.308 1.00 94.31 83 GLY A CA 1
ATOM 626 C C . GLY A 1 83 ? 28.925 -10.366 3.756 1.00 94.31 83 GLY A C 1
ATOM 627 O O . GLY A 1 83 ? 28.448 -11.359 4.315 1.00 94.31 83 GLY A O 1
ATOM 628 N N . MET A 1 84 ? 29.801 -9.572 4.381 1.00 95.44 84 MET A N 1
ATOM 629 C CA . MET A 1 84 ? 30.177 -9.777 5.789 1.00 95.44 84 MET A CA 1
ATOM 630 C C . MET A 1 84 ? 28.979 -9.590 6.736 1.00 95.44 84 MET A C 1
ATOM 632 O O . MET A 1 84 ? 28.785 -10.411 7.628 1.00 95.44 84 MET A O 1
ATOM 636 N N . VAL A 1 85 ? 28.130 -8.578 6.514 1.00 97.00 85 VAL A N 1
ATOM 637 C CA . VAL A 1 85 ? 26.904 -8.364 7.310 1.00 97.00 85 VAL A CA 1
ATOM 638 C C . VAL A 1 85 ? 25.929 -9.531 7.132 1.00 97.00 85 VAL A C 1
ATOM 640 O O . VAL A 1 85 ? 25.434 -10.058 8.124 1.00 97.00 85 VAL A O 1
ATOM 643 N N . GLY A 1 86 ? 25.715 -10.009 5.901 1.00 95.62 86 GLY A N 1
ATOM 644 C CA . GLY A 1 86 ? 24.899 -11.196 5.619 1.00 95.62 86 GLY A CA 1
ATOM 645 C C . GLY A 1 86 ? 25.388 -12.446 6.354 1.00 95.62 86 GLY A C 1
ATOM 646 O O . GLY A 1 86 ? 24.590 -13.199 6.911 1.00 95.62 86 GLY A O 1
ATOM 647 N N . SER A 1 87 ? 26.708 -12.632 6.435 1.00 96.62 87 SER A N 1
ATOM 648 C CA . SER A 1 87 ? 27.313 -13.732 7.197 1.00 96.62 87 SER A CA 1
ATOM 649 C C . SER A 1 87 ? 26.985 -13.644 8.693 1.00 96.62 87 SER A C 1
ATOM 651 O O . SER A 1 87 ? 26.690 -14.660 9.320 1.00 96.62 87 SER A O 1
ATOM 653 N N . GLU A 1 88 ? 26.995 -12.442 9.276 1.00 97.06 88 GLU A N 1
ATOM 654 C CA . GLU A 1 88 ? 26.610 -12.225 10.679 1.00 97.06 88 GLU A CA 1
ATOM 655 C C . GLU A 1 88 ? 25.097 -12.380 10.906 1.00 97.06 88 GLU A C 1
ATOM 657 O O . GLU A 1 88 ? 24.677 -12.973 11.901 1.00 97.06 88 GLU A O 1
ATOM 662 N N . LEU A 1 89 ? 24.270 -11.920 9.963 1.00 96.00 89 LEU A N 1
ATOM 663 C CA . LEU A 1 89 ? 22.816 -12.115 9.975 1.00 96.00 89 LEU A CA 1
ATOM 664 C C . LEU A 1 89 ? 22.457 -13.608 10.011 1.00 96.00 89 LEU A C 1
ATOM 666 O O . LEU A 1 89 ? 21.661 -14.038 10.853 1.00 96.00 89 LEU A O 1
ATOM 670 N N . GLN A 1 90 ? 23.096 -14.418 9.164 1.00 94.19 90 GLN A N 1
ATOM 671 C CA . GLN A 1 90 ? 22.840 -15.856 9.090 1.00 94.19 90 GLN A CA 1
ATOM 672 C C . GLN A 1 90 ? 23.197 -16.580 10.399 1.00 94.19 90 GLN A C 1
ATOM 674 O O . GLN A 1 90 ? 22.447 -17.461 10.827 1.00 94.19 90 GLN A O 1
ATOM 679 N N . LYS A 1 91 ? 24.282 -16.180 11.084 1.00 95.00 91 LYS A N 1
ATOM 680 C CA . LYS A 1 91 ? 24.668 -16.740 12.399 1.00 95.00 91 LYS A CA 1
ATOM 681 C C . LYS A 1 91 ? 23.586 -16.552 13.464 1.00 95.00 91 LYS A C 1
ATOM 683 O O . LYS A 1 91 ? 23.454 -17.397 14.345 1.00 95.00 91 LYS A O 1
ATOM 688 N N . LEU A 1 92 ? 22.816 -15.467 13.381 1.00 92.50 92 LEU A N 1
ATOM 689 C CA . LEU A 1 92 ? 21.708 -15.172 14.296 1.00 92.50 92 LEU A CA 1
ATOM 690 C C . LEU A 1 92 ? 20.344 -15.671 13.785 1.00 92.50 92 LEU A C 1
ATOM 692 O O . LEU A 1 92 ? 19.321 -15.393 14.407 1.00 92.50 92 LEU A O 1
ATOM 696 N N . GLY A 1 93 ? 20.307 -16.421 12.679 1.00 90.19 93 GLY A N 1
ATOM 697 C CA . GLY A 1 93 ? 19.087 -17.032 12.141 1.00 90.19 93 GLY A CA 1
ATOM 698 C C . GLY A 1 93 ? 18.254 -16.133 11.222 1.00 90.19 93 GLY A C 1
ATOM 699 O O . GLY A 1 93 ? 17.143 -16.518 10.845 1.00 90.19 93 GLY A O 1
ATOM 700 N N . TYR A 1 94 ? 18.759 -14.957 10.838 1.00 89.06 94 TYR A N 1
ATOM 701 C CA . TYR A 1 94 ? 18.126 -14.128 9.813 1.00 89.06 94 TYR A CA 1
ATOM 702 C C . TYR A 1 94 ? 18.373 -14.760 8.443 1.00 89.06 94 TYR A C 1
ATOM 704 O O . TYR A 1 94 ? 19.509 -14.886 7.996 1.00 89.06 94 TYR A O 1
ATOM 712 N N . THR A 1 95 ? 17.297 -15.195 7.792 1.00 82.44 95 THR A N 1
ATOM 713 C CA . THR A 1 95 ? 17.350 -15.925 6.509 1.00 82.44 95 THR A CA 1
ATOM 714 C C . THR A 1 95 ? 16.697 -15.163 5.356 1.00 82.44 95 THR A C 1
ATOM 716 O O . THR A 1 95 ? 16.842 -15.560 4.204 1.00 82.44 95 THR A O 1
ATOM 719 N N . ASN A 1 96 ? 16.011 -14.058 5.656 1.00 79.50 96 ASN A N 1
ATOM 720 C CA . ASN A 1 96 ? 15.307 -13.205 4.702 1.00 79.50 96 ASN A CA 1
ATOM 721 C C . ASN A 1 96 ? 16.047 -11.863 4.558 1.00 79.50 96 ASN A C 1
ATOM 723 O O . ASN A 1 96 ? 15.596 -10.827 5.050 1.00 79.50 96 ASN A O 1
ATOM 727 N N . ALA A 1 97 ? 17.234 -11.911 3.956 1.00 84.00 97 ALA A N 1
ATOM 728 C CA . ALA A 1 97 ? 18.094 -10.748 3.767 1.00 84.00 97 ALA A CA 1
ATOM 729 C C . ALA A 1 97 ? 18.428 -10.544 2.286 1.00 84.00 97 ALA A C 1
ATOM 731 O O . ALA A 1 97 ? 18.835 -11.487 1.606 1.00 84.00 97 ALA A O 1
ATOM 732 N N . ASP A 1 98 ? 18.304 -9.308 1.812 1.00 81.62 98 ASP A N 1
ATOM 733 C CA . ASP A 1 98 ? 18.718 -8.876 0.478 1.00 81.62 98 ASP A CA 1
ATOM 734 C C . ASP A 1 98 ? 20.003 -8.032 0.603 1.00 81.62 98 ASP A C 1
ATOM 736 O O . ASP A 1 98 ? 20.111 -7.200 1.503 1.00 81.62 98 ASP A O 1
ATOM 740 N N . GLY A 1 99 ? 20.981 -8.243 -0.280 1.00 80.75 99 GLY A N 1
ATOM 741 C CA . GLY A 1 99 ? 22.229 -7.472 -0.326 1.00 80.75 99 GLY A CA 1
ATOM 742 C C . GLY A 1 99 ? 22.247 -6.509 -1.512 1.00 80.75 99 GLY A C 1
ATOM 743 O O . GLY A 1 99 ? 21.939 -6.912 -2.634 1.00 80.75 99 GLY A O 1
ATOM 744 N N . LEU A 1 100 ? 22.610 -5.247 -1.285 1.00 84.19 100 LEU A N 1
ATOM 745 C CA . LEU A 1 100 ? 22.726 -4.208 -2.310 1.00 84.19 100 LEU A CA 1
ATOM 746 C C . LEU A 1 100 ? 24.139 -3.638 -2.333 1.00 84.19 100 LEU A C 1
ATOM 748 O O . LEU A 1 100 ? 24.632 -3.159 -1.314 1.00 84.19 100 LEU A O 1
ATOM 752 N N . ASP A 1 101 ? 24.766 -3.624 -3.505 1.00 88.06 101 ASP A N 1
ATOM 753 C CA . ASP A 1 101 ? 26.065 -2.982 -3.706 1.00 88.06 101 ASP A CA 1
ATOM 754 C C . ASP A 1 101 ? 26.189 -2.427 -5.132 1.00 88.06 101 ASP A C 1
ATOM 756 O O . ASP A 1 101 ? 25.530 -2.900 -6.057 1.00 88.06 101 ASP A O 1
ATOM 760 N N . ALA A 1 102 ? 27.033 -1.415 -5.323 1.00 79.12 102 ALA A N 1
ATOM 761 C CA . ALA A 1 102 ? 27.286 -0.828 -6.637 1.00 79.12 102 ALA A CA 1
ATOM 762 C C . ALA A 1 102 ? 28.413 -1.546 -7.404 1.00 79.12 102 ALA A C 1
ATOM 764 O O . ALA A 1 102 ? 28.612 -1.265 -8.587 1.00 79.12 102 ALA A O 1
ATOM 765 N N . ASN A 1 103 ? 29.185 -2.420 -6.744 1.00 82.69 103 ASN A N 1
ATOM 766 C CA . ASN A 1 103 ? 30.310 -3.135 -7.333 1.00 82.69 103 ASN A CA 1
ATOM 767 C C . ASN A 1 103 ? 29.955 -4.612 -7.628 1.00 82.69 103 ASN A C 1
ATOM 769 O O . ASN A 1 103 ? 29.807 -5.417 -6.701 1.00 82.69 103 ASN A O 1
ATOM 773 N N . PRO A 1 104 ? 29.894 -5.021 -8.909 1.00 81.19 104 PRO A N 1
ATOM 774 C CA . PRO A 1 104 ? 29.523 -6.387 -9.279 1.00 81.19 104 PRO A CA 1
ATOM 775 C C . PRO A 1 104 ? 30.558 -7.449 -8.868 1.00 81.19 104 PRO A C 1
ATOM 777 O O . PRO A 1 104 ? 30.185 -8.597 -8.624 1.00 81.19 104 PRO A O 1
ATOM 780 N N . ASP A 1 105 ? 31.848 -7.107 -8.765 1.00 88.56 105 ASP A N 1
ATOM 781 C CA . ASP A 1 105 ? 32.887 -8.056 -8.340 1.00 88.56 105 ASP A CA 1
ATOM 782 C C . ASP A 1 105 ? 32.786 -8.365 -6.836 1.00 88.56 105 ASP A C 1
ATOM 784 O O . ASP A 1 105 ? 33.006 -9.508 -6.431 1.00 88.56 105 ASP A O 1
ATOM 788 N N . MET A 1 106 ? 32.379 -7.385 -6.021 1.00 90.12 106 MET A N 1
ATOM 789 C CA . MET A 1 106 ? 32.082 -7.582 -4.595 1.00 90.12 106 MET A CA 1
ATOM 790 C C . MET A 1 106 ? 30.839 -8.466 -4.410 1.00 90.12 106 MET A C 1
ATOM 792 O O . MET A 1 106 ? 30.900 -9.472 -3.696 1.00 90.12 106 MET A O 1
ATOM 796 N N . LEU A 1 107 ? 29.752 -8.175 -5.142 1.00 85.38 107 LEU A N 1
ATOM 797 C CA . LEU A 1 107 ? 28.530 -8.994 -5.124 1.00 85.38 107 LEU A CA 1
ATOM 798 C C . LEU A 1 107 ? 28.794 -10.439 -5.546 1.00 85.38 107 LEU A C 1
ATOM 800 O O . LEU A 1 107 ? 28.220 -11.361 -4.975 1.00 85.38 107 LEU A O 1
ATOM 804 N N . LYS A 1 108 ? 29.705 -10.666 -6.495 1.00 89.75 108 LYS A N 1
ATOM 805 C CA . LYS A 1 108 ? 30.097 -12.019 -6.902 1.00 89.75 108 LYS A CA 1
ATOM 806 C C . LYS A 1 108 ? 30.753 -12.811 -5.768 1.00 89.75 108 LYS A C 1
ATOM 808 O O . LYS A 1 108 ? 30.586 -14.026 -5.688 1.00 89.75 108 LYS A O 1
ATOM 813 N N . VAL A 1 109 ? 31.500 -12.151 -4.882 1.00 92.94 109 VAL A N 1
ATOM 814 C CA . VAL A 1 109 ? 32.034 -12.797 -3.672 1.00 92.94 109 VAL A CA 1
ATOM 815 C C . VAL A 1 109 ? 30.898 -13.112 -2.697 1.00 92.94 109 VAL A C 1
ATOM 817 O O . VAL A 1 109 ? 30.852 -14.227 -2.178 1.00 92.94 109 VAL A O 1
ATOM 820 N N . ALA A 1 110 ? 29.958 -12.183 -2.501 1.00 90.25 110 ALA A N 1
ATOM 821 C CA . ALA A 1 110 ? 28.782 -12.395 -1.653 1.00 90.25 110 ALA A CA 1
ATOM 822 C C . ALA A 1 110 ? 27.890 -13.550 -2.149 1.00 90.25 110 ALA A C 1
ATOM 824 O O . ALA A 1 110 ? 27.399 -14.342 -1.342 1.00 90.25 110 ALA A O 1
ATOM 825 N N . GLU A 1 111 ? 27.728 -13.695 -3.468 1.00 88.75 111 GLU A N 1
ATOM 826 C CA . GLU A 1 111 ? 26.949 -14.763 -4.109 1.00 88.75 111 GLU A CA 1
ATOM 827 C C . GLU A 1 111 ? 27.454 -16.150 -3.703 1.00 88.75 111 GLU A C 1
ATOM 829 O O . GLU A 1 111 ? 26.665 -17.011 -3.313 1.00 88.75 111 GLU A O 1
ATOM 834 N N . ASN A 1 112 ? 28.777 -16.335 -3.697 1.00 92.12 112 ASN A N 1
ATOM 835 C CA . ASN A 1 112 ? 29.414 -17.603 -3.333 1.00 92.12 112 ASN A CA 1
ATOM 836 C C . ASN A 1 112 ? 29.260 -17.961 -1.846 1.00 92.12 112 ASN A C 1
ATOM 838 O O . ASN A 1 112 ? 29.453 -19.119 -1.478 1.00 92.12 112 ASN A O 1
ATOM 842 N N . LYS A 1 113 ? 28.935 -16.990 -0.984 1.00 92.75 113 LYS A N 1
ATOM 843 C CA . LYS A 1 113 ? 28.697 -17.240 0.445 1.00 92.75 113 LYS A CA 1
ATOM 844 C C . LYS A 1 113 ? 27.272 -17.714 0.727 1.00 92.75 113 LYS A C 1
ATOM 846 O O . LYS A 1 113 ? 27.033 -18.262 1.795 1.00 92.75 113 LYS A O 1
ATOM 851 N N . HIS A 1 114 ? 26.337 -17.522 -0.210 1.00 89.31 114 HIS A N 1
ATOM 852 C CA . HIS A 1 114 ? 24.922 -17.882 -0.050 1.00 89.31 114 HIS A CA 1
ATOM 853 C C . HIS A 1 114 ? 24.272 -17.289 1.218 1.00 89.31 114 HIS A C 1
ATOM 855 O O . HIS A 1 114 ? 23.462 -17.938 1.880 1.00 89.31 114 HIS A O 1
ATOM 861 N N . VAL A 1 115 ? 24.641 -16.050 1.557 1.00 90.38 115 VAL A N 1
ATOM 862 C CA . VAL A 1 115 ? 24.183 -15.347 2.773 1.00 90.38 115 VAL A CA 1
ATOM 863 C C . VAL A 1 115 ? 23.010 -14.391 2.533 1.00 90.38 115 VAL A C 1
ATOM 865 O O . VAL A 1 115 ? 22.392 -13.940 3.493 1.00 90.38 115 VAL A O 1
ATOM 868 N N . TYR A 1 116 ? 22.672 -14.111 1.271 1.00 84.19 116 TYR A N 1
ATOM 869 C CA . TYR A 1 116 ? 21.509 -13.307 0.891 1.00 84.19 116 TYR A CA 1
ATOM 870 C C . TYR A 1 116 ? 20.558 -14.107 0.007 1.00 84.19 116 TYR A C 1
ATOM 872 O O . TYR A 1 116 ? 20.979 -14.935 -0.803 1.00 84.19 116 TYR A O 1
ATOM 880 N N . GLN A 1 117 ? 19.268 -13.811 0.127 1.00 75.50 117 GLN A N 1
ATOM 881 C CA . GLN A 1 117 ? 18.224 -14.331 -0.747 1.00 75.50 117 GLN A CA 1
ATOM 882 C C . GLN A 1 117 ? 18.283 -13.686 -2.138 1.00 75.50 117 GLN A C 1
ATOM 884 O O . GLN A 1 117 ? 18.014 -14.349 -3.144 1.00 75.50 117 GLN A O 1
ATOM 889 N N . ARG A 1 118 ? 18.646 -12.399 -2.200 1.00 67.94 118 ARG A N 1
ATOM 890 C CA . ARG A 1 118 ? 18.806 -11.628 -3.436 1.00 67.94 118 ARG A CA 1
ATOM 891 C C . ARG A 1 118 ? 20.033 -10.729 -3.348 1.00 67.94 118 ARG A C 1
ATOM 893 O O . ARG A 1 118 ? 20.282 -10.125 -2.311 1.00 67.94 118 ARG A O 1
ATOM 900 N N . LEU A 1 119 ? 20.743 -10.589 -4.463 1.00 65.00 119 LEU A N 1
ATOM 901 C CA . LEU A 1 119 ? 21.790 -9.585 -4.651 1.00 65.00 119 LEU A CA 1
ATOM 902 C C . LEU A 1 119 ? 21.310 -8.538 -5.659 1.00 65.00 119 LEU A C 1
ATOM 904 O O . LEU A 1 119 ? 20.684 -8.882 -6.665 1.00 65.00 119 LEU A O 1
ATOM 908 N N . ILE A 1 120 ? 21.559 -7.266 -5.366 1.00 67.69 120 ILE A N 1
ATOM 909 C CA . ILE A 1 120 ? 21.056 -6.113 -6.113 1.00 67.69 120 ILE A CA 1
ATOM 910 C C . ILE A 1 120 ? 22.249 -5.236 -6.498 1.00 67.69 120 ILE A C 1
ATOM 912 O O . ILE A 1 120 ? 22.880 -4.635 -5.634 1.00 67.69 120 ILE A O 1
ATOM 916 N N . GLU A 1 121 ? 22.530 -5.137 -7.796 1.00 79.44 121 GLU A N 1
ATOM 917 C CA . GLU A 1 121 ? 23.524 -4.202 -8.330 1.00 79.44 121 GLU A CA 1
ATOM 918 C C . GLU A 1 121 ? 22.869 -2.831 -8.550 1.00 79.44 121 GLU A C 1
ATOM 920 O O . GLU A 1 121 ? 22.090 -2.656 -9.490 1.00 79.44 121 GLU A O 1
ATOM 925 N N . ALA A 1 122 ? 23.122 -1.870 -7.657 1.00 64.00 122 ALA A N 1
ATOM 926 C CA . ALA A 1 122 ? 22.521 -0.535 -7.727 1.00 64.00 122 ALA A CA 1
ATOM 927 C C . ALA A 1 122 ? 23.339 0.528 -6.976 1.00 64.00 122 ALA A C 1
ATOM 929 O O . ALA A 1 122 ? 24.059 0.229 -6.026 1.00 64.00 122 ALA A O 1
ATOM 930 N N . LYS A 1 123 ? 23.172 1.797 -7.374 1.00 64.81 123 LYS A N 1
ATOM 931 C CA . LYS A 1 123 ? 23.730 2.970 -6.686 1.00 64.81 123 LYS A CA 1
ATOM 932 C C . LYS A 1 123 ? 22.598 3.858 -6.162 1.00 64.81 123 LYS A C 1
ATOM 934 O O . LYS A 1 123 ? 21.758 4.285 -6.947 1.00 64.81 123 LYS A O 1
ATOM 939 N N . LEU A 1 124 ? 22.607 4.155 -4.863 1.00 63.47 124 LEU A N 1
ATOM 940 C CA . LEU A 1 124 ? 21.607 5.002 -4.196 1.00 63.47 124 LEU A CA 1
ATOM 941 C C . LEU A 1 124 ? 21.983 6.496 -4.261 1.00 63.47 124 LEU A C 1
ATOM 943 O O . LEU A 1 124 ? 23.172 6.828 -4.294 1.00 63.47 124 LEU A O 1
ATOM 947 N N . GLY A 1 125 ? 20.990 7.395 -4.242 1.00 50.72 125 GLY A N 1
ATOM 948 C CA . GLY A 1 125 ? 21.185 8.842 -4.055 1.00 50.72 125 GLY A CA 1
ATOM 949 C C . GLY A 1 125 ? 21.426 9.667 -5.326 1.00 50.72 125 GLY A C 1
ATOM 950 O O . GLY A 1 125 ? 21.992 10.752 -5.239 1.00 50.72 125 GLY A O 1
ATOM 951 N N . THR A 1 126 ? 21.043 9.186 -6.517 1.00 46.09 126 THR A N 1
ATOM 952 C CA . THR A 1 126 ? 21.279 9.917 -7.789 1.00 46.09 126 THR A CA 1
ATOM 953 C C . THR A 1 126 ? 20.041 10.560 -8.417 1.00 46.09 126 THR A C 1
ATOM 955 O O . THR A 1 126 ? 20.179 11.245 -9.427 1.00 46.09 126 THR A O 1
ATOM 958 N N . GLY A 1 127 ? 18.837 10.389 -7.856 1.00 36.12 127 GLY A N 1
ATOM 959 C CA . GLY A 1 127 ? 17.606 11.061 -8.319 1.00 36.12 127 GLY A CA 1
ATOM 960 C C . GLY A 1 127 ? 17.150 10.759 -9.762 1.00 36.12 127 GLY A C 1
ATOM 961 O O . GLY A 1 127 ? 16.044 11.127 -10.143 1.00 36.12 127 GLY A O 1
ATOM 962 N N . GLN A 1 128 ? 17.954 10.071 -10.571 1.00 27.69 128 GLN A N 1
ATOM 963 C CA . GLN A 1 128 ? 17.670 9.611 -11.925 1.00 27.69 128 GLN A CA 1
ATOM 964 C C . GLN A 1 128 ? 18.549 8.388 -12.198 1.00 27.69 128 GLN A C 1
ATOM 966 O O . GLN A 1 128 ? 19.771 8.470 -12.093 1.00 27.69 128 GLN A O 1
ATOM 971 N N . LEU A 1 129 ? 17.952 7.278 -12.645 1.00 29.84 129 LEU A N 1
ATOM 972 C CA . LEU A 1 129 ? 18.690 6.328 -13.480 1.00 29.84 129 LEU A CA 1
ATOM 973 C C . LEU A 1 129 ? 19.179 7.120 -14.709 1.00 29.84 129 LEU A C 1
ATOM 975 O O . LEU A 1 129 ? 18.338 7.681 -15.420 1.00 29.84 129 LEU A O 1
ATOM 979 N N . PRO A 1 130 ? 20.495 7.252 -14.948 1.00 28.73 130 PRO A N 1
ATOM 980 C CA . PRO A 1 130 ? 20.992 8.137 -15.989 1.00 28.73 130 PRO A CA 1
ATOM 981 C C . PRO A 1 130 ? 20.533 7.666 -17.371 1.00 28.73 130 PRO A C 1
ATOM 983 O O . PRO A 1 130 ? 20.763 6.530 -17.776 1.00 28.73 130 PRO A O 1
ATOM 986 N N . VAL A 1 131 ? 19.902 8.583 -18.110 1.00 29.78 131 VAL A N 1
ATOM 987 C CA . VAL A 1 131 ? 19.612 8.457 -19.540 1.00 29.78 131 VAL A CA 1
ATOM 988 C C . VAL A 1 131 ? 20.579 9.365 -20.293 1.00 29.78 131 VAL A C 1
ATOM 990 O O . VAL A 1 131 ? 20.315 10.551 -20.484 1.00 29.78 131 VAL A O 1
ATOM 993 N N . ALA A 1 132 ? 21.696 8.804 -20.752 1.00 25.17 132 ALA A N 1
ATOM 994 C CA . ALA A 1 132 ? 22.476 9.351 -21.860 1.00 25.17 132 ALA A CA 1
ATOM 995 C C . ALA A 1 132 ? 23.353 8.240 -22.457 1.00 25.17 132 ALA A C 1
ATOM 997 O O . ALA A 1 132 ? 24.340 7.886 -21.818 1.00 25.17 132 ALA A O 1
ATOM 998 N N . PRO A 1 133 ? 23.083 7.752 -23.689 1.00 27.91 133 PRO A N 1
ATOM 999 C CA . PRO A 1 133 ? 23.848 6.655 -24.253 1.00 27.91 133 PRO A CA 1
ATOM 1000 C C . PRO A 1 133 ? 25.323 6.978 -24.453 1.00 27.91 133 PRO A C 1
ATOM 1002 O O . PRO A 1 133 ? 25.727 7.536 -25.478 1.00 27.91 133 PRO A O 1
ATOM 1005 N N . ALA A 1 134 ? 26.147 6.539 -23.507 1.00 36.78 134 ALA A N 1
ATOM 1006 C CA . ALA A 1 134 ? 27.467 6.038 -23.834 1.00 36.78 134 ALA A CA 1
ATOM 1007 C C . ALA A 1 134 ? 27.304 4.733 -24.641 1.00 36.78 134 ALA A C 1
ATOM 1009 O O . ALA A 1 134 ? 26.241 4.119 -24.684 1.00 36.78 134 ALA A O 1
ATOM 1010 N N . ILE A 1 135 ? 28.359 4.273 -25.318 1.00 39.47 135 ILE A N 1
ATOM 1011 C CA . ILE A 1 135 ? 28.341 2.999 -26.073 1.00 39.47 135 ILE A CA 1
ATOM 1012 C C . ILE A 1 135 ? 27.977 1.791 -25.169 1.00 39.47 135 ILE A C 1
ATOM 1014 O O . ILE A 1 135 ? 27.645 0.727 -25.687 1.00 39.47 135 ILE A O 1
ATOM 1018 N N . SER A 1 136 ? 28.023 1.959 -23.841 1.00 41.31 136 SER A N 1
ATOM 1019 C CA . SER A 1 136 ? 27.520 1.035 -22.814 1.00 41.31 136 SER A CA 1
ATOM 1020 C C . SER A 1 136 ? 25.997 0.869 -22.783 1.00 41.31 136 SER A C 1
ATOM 1022 O O . SER A 1 136 ? 25.535 -0.149 -22.287 1.00 41.31 136 SER A O 1
ATOM 1024 N N . ASP A 1 137 ? 25.229 1.809 -23.337 1.00 41.81 137 ASP A N 1
ATOM 1025 C CA . ASP A 1 137 ? 23.763 1.856 -23.200 1.00 41.81 137 ASP A CA 1
ATOM 1026 C C . ASP A 1 137 ? 23.052 1.280 -24.435 1.00 41.81 137 ASP A C 1
ATOM 1028 O O . ASP A 1 137 ? 21.831 1.359 -24.580 1.00 41.81 137 ASP A O 1
ATOM 1032 N N . ILE A 1 138 ? 23.818 0.698 -25.363 1.00 52.25 138 ILE A N 1
ATOM 1033 C CA . ILE A 1 138 ? 23.268 -0.159 -26.410 1.00 52.25 138 ILE A CA 1
ATOM 1034 C C . ILE A 1 138 ? 22.905 -1.482 -25.732 1.00 52.25 138 ILE A C 1
ATOM 1036 O O . ILE A 1 138 ? 23.733 -2.386 -25.633 1.00 52.25 138 ILE A O 1
ATOM 1040 N N . THR A 1 139 ? 21.674 -1.565 -25.233 1.00 53.12 139 THR A N 1
ATOM 1041 C CA . THR A 1 139 ? 21.110 -2.788 -24.655 1.00 53.12 139 THR A CA 1
ATOM 1042 C C . THR A 1 139 ? 20.925 -3.855 -25.734 1.00 53.12 139 THR A C 1
ATOM 1044 O O . THR A 1 139 ? 20.839 -3.546 -26.929 1.00 53.12 139 THR A O 1
ATOM 1047 N N . ASP A 1 140 ? 20.813 -5.124 -25.328 1.00 57.91 140 ASP A N 1
ATOM 1048 C CA . ASP A 1 140 ? 20.532 -6.225 -26.260 1.00 57.91 140 ASP A CA 1
ATOM 1049 C C . ASP A 1 140 ? 19.265 -5.961 -27.093 1.00 57.91 140 ASP A C 1
ATOM 1051 O O . ASP A 1 140 ? 19.203 -6.365 -28.252 1.00 57.91 140 ASP A O 1
ATOM 1055 N N . GLU A 1 141 ? 18.312 -5.179 -26.563 1.00 56.75 141 GLU A N 1
ATOM 1056 C CA . GLU A 1 141 ? 17.081 -4.731 -27.230 1.00 56.75 141 GLU A CA 1
ATOM 1057 C C . GLU A 1 141 ? 17.323 -3.956 -28.539 1.00 56.75 141 GLU A C 1
ATOM 1059 O O . GLU A 1 141 ? 16.503 -4.026 -29.461 1.00 56.75 141 GLU A O 1
ATOM 1064 N N . PHE A 1 142 ? 18.466 -3.271 -28.676 1.00 65.94 142 PHE A N 1
ATOM 1065 C CA . PHE A 1 142 ? 18.849 -2.559 -29.902 1.00 65.94 142 PHE A CA 1
ATOM 1066 C C . PHE A 1 142 ? 19.104 -3.512 -31.083 1.00 65.94 142 PHE A C 1
ATOM 1068 O O . PHE A 1 142 ? 19.036 -3.113 -32.249 1.00 65.94 142 PHE A O 1
ATOM 1075 N N . PHE A 1 143 ? 19.383 -4.786 -30.797 1.00 75.12 143 PHE A N 1
ATOM 1076 C CA . PHE A 1 143 ? 19.705 -5.812 -31.785 1.00 75.12 143 PHE A CA 1
ATOM 1077 C C . PHE A 1 143 ? 18.519 -6.711 -32.157 1.00 75.12 143 PHE A C 1
ATOM 1079 O O . PHE A 1 143 ? 18.664 -7.609 -32.997 1.00 75.12 143 PHE A O 1
ATOM 1086 N N . VAL A 1 144 ? 17.344 -6.437 -31.586 1.00 78.81 144 VAL A N 1
ATOM 1087 C CA . VAL A 1 144 ? 16.156 -7.283 -31.690 1.00 78.81 144 VAL A CA 1
ATOM 1088 C C . VAL A 1 144 ? 15.111 -6.647 -32.603 1.00 78.81 144 VAL A C 1
ATOM 1090 O O . VAL A 1 144 ? 14.771 -5.466 -32.514 1.00 78.81 144 VAL A O 1
ATOM 1093 N N . CYS A 1 145 ? 14.536 -7.451 -33.489 1.00 81.69 145 CYS A N 1
ATOM 1094 C CA . CYS A 1 145 ? 13.440 -7.012 -34.335 1.00 81.69 145 CYS A CA 1
ATOM 1095 C C . CYS A 1 145 ? 12.122 -6.971 -33.559 1.00 81.69 145 CYS A C 1
ATOM 1097 O O . CYS A 1 145 ? 11.630 -8.003 -33.119 1.00 81.69 145 CYS A O 1
ATOM 1099 N N . GLN A 1 146 ? 11.465 -5.811 -33.543 1.00 79.81 146 GLN A N 1
ATOM 1100 C CA . GLN A 1 146 ? 10.195 -5.564 -32.838 1.00 79.81 146 GLN A CA 1
ATOM 1101 C C . GLN A 1 146 ? 8.976 -6.349 -33.375 1.00 79.81 146 GLN A C 1
ATOM 1103 O O . GLN A 1 146 ? 7.876 -6.229 -32.851 1.00 79.81 146 GLN A O 1
ATOM 1108 N N . VAL A 1 147 ? 9.143 -7.145 -34.439 1.00 82.44 147 VAL A N 1
ATOM 1109 C CA . VAL A 1 147 ? 8.074 -7.989 -35.007 1.00 82.44 147 VAL A CA 1
ATOM 1110 C C . VAL A 1 147 ? 8.238 -9.452 -34.608 1.00 82.44 147 VAL A C 1
ATOM 1112 O O . VAL A 1 147 ? 7.249 -10.113 -34.309 1.00 82.44 147 VAL A O 1
ATOM 1115 N N . CYS A 1 148 ? 9.465 -9.983 -34.625 1.00 84.38 148 CYS A N 1
ATOM 1116 C CA . CYS A 1 148 ? 9.716 -11.373 -34.225 1.00 84.38 148 CYS A CA 1
ATOM 1117 C C . CYS A 1 148 ? 10.324 -11.517 -32.832 1.00 84.38 148 CYS A C 1
ATOM 1119 O O . CYS A 1 148 ? 10.466 -12.649 -32.384 1.00 84.38 148 CYS A O 1
ATOM 1121 N N . LEU A 1 149 ? 10.695 -10.403 -32.193 1.00 80.62 149 LEU A N 1
ATOM 1122 C CA . LEU A 1 149 ? 11.364 -10.326 -30.892 1.00 80.62 149 LEU A CA 1
ATOM 1123 C C . LEU A 1 149 ? 12.612 -11.221 -30.816 1.00 80.62 149 LEU A C 1
ATOM 1125 O O . LEU A 1 149 ? 12.945 -11.779 -29.779 1.00 80.62 149 LEU A O 1
ATOM 1129 N N . LYS A 1 150 ? 13.295 -11.368 -31.957 1.00 81.50 150 LYS A N 1
ATOM 1130 C CA . LYS A 1 150 ? 14.559 -12.097 -32.121 1.00 81.50 150 LYS A CA 1
ATOM 1131 C C . LYS A 1 150 ? 15.584 -11.205 -32.803 1.00 81.50 150 LYS A C 1
ATOM 1133 O O . LYS A 1 150 ? 15.208 -10.198 -33.409 1.00 81.50 150 LYS A O 1
ATOM 1138 N N . ASP A 1 151 ? 16.842 -11.625 -32.747 1.00 79.38 151 ASP A N 1
ATOM 1139 C CA . ASP A 1 151 ? 17.951 -11.010 -33.470 1.00 79.38 151 ASP A CA 1
ATOM 1140 C C . ASP A 1 151 ? 17.604 -10.685 -34.927 1.00 79.38 151 ASP A C 1
ATOM 1142 O O . ASP A 1 151 ? 16.913 -11.447 -35.616 1.00 79.38 151 ASP A O 1
ATOM 1146 N N . PHE A 1 152 ? 18.092 -9.537 -35.400 1.00 81.62 152 PHE A N 1
ATOM 1147 C CA . PHE A 1 152 ? 17.868 -9.118 -36.776 1.00 81.62 152 PHE A CA 1
ATOM 1148 C C . PHE A 1 152 ? 18.410 -10.135 -37.788 1.00 81.62 152 PHE A C 1
ATOM 1150 O O . PHE A 1 152 ? 19.598 -10.433 -37.834 1.00 81.62 152 PHE A O 1
ATOM 1157 N N . ILE A 1 153 ? 17.531 -10.588 -38.681 1.00 83.06 153 ILE A N 1
ATOM 1158 C CA . ILE A 1 153 ? 17.868 -11.405 -39.847 1.00 83.06 153 ILE A CA 1
ATOM 1159 C C . ILE A 1 153 ? 17.641 -10.538 -41.083 1.00 83.06 153 ILE A C 1
ATOM 1161 O O . ILE A 1 153 ? 16.496 -10.193 -41.390 1.00 83.06 153 ILE A O 1
ATOM 1165 N N . GLN A 1 154 ? 18.728 -10.177 -41.772 1.00 83.62 154 GLN A N 1
ATOM 1166 C CA . GLN A 1 154 ? 18.720 -9.245 -42.910 1.00 83.62 154 GLN A CA 1
ATOM 1167 C C . GLN A 1 154 ? 17.952 -7.946 -42.580 1.00 83.62 154 GLN A C 1
ATOM 1169 O O . GLN A 1 154 ? 16.845 -7.727 -43.087 1.00 83.62 154 GLN A O 1
ATOM 1174 N N . PRO A 1 155 ? 18.490 -7.095 -41.685 1.00 88.25 155 PRO A N 1
ATOM 1175 C CA . PRO A 1 155 ? 17.799 -5.895 -41.228 1.00 88.25 155 PRO A CA 1
ATOM 1176 C C . PRO A 1 155 ? 17.604 -4.890 -42.368 1.00 88.25 155 PRO A C 1
ATOM 1178 O O . PRO A 1 155 ? 18.568 -4.487 -43.018 1.00 88.25 155 PRO A O 1
ATOM 1181 N N . LYS A 1 156 ? 16.365 -4.439 -42.577 1.00 87.19 156 LYS A N 1
ATOM 1182 C CA . LYS A 1 156 ? 15.982 -3.419 -43.562 1.00 87.19 156 LYS A CA 1
ATOM 1183 C C . LYS A 1 156 ? 15.499 -2.150 -42.871 1.00 87.19 156 LYS A C 1
ATOM 1185 O O . LYS A 1 156 ? 14.704 -2.227 -41.937 1.00 87.19 156 LYS A O 1
ATOM 1190 N N . ILE A 1 157 ? 15.959 -0.999 -43.357 1.00 87.12 157 ILE A N 1
ATOM 1191 C CA . ILE A 1 157 ? 15.581 0.336 -42.882 1.00 87.12 157 ILE A CA 1
ATOM 1192 C C . ILE A 1 157 ? 14.403 0.847 -43.717 1.00 87.12 157 ILE A C 1
ATOM 1194 O O . ILE A 1 157 ? 14.494 0.939 -44.944 1.00 87.12 157 ILE A O 1
ATOM 1198 N N . LEU A 1 158 ? 13.307 1.209 -43.052 1.00 85.56 158 LEU A N 1
ATOM 1199 C CA . LEU A 1 158 ? 12.183 1.916 -43.670 1.00 85.56 158 LEU A CA 1
ATOM 1200 C C . LEU A 1 158 ? 12.487 3.422 -43.807 1.00 85.56 158 LEU A C 1
ATOM 1202 O O . LEU A 1 158 ? 13.313 3.942 -43.063 1.00 85.56 158 LEU A O 1
ATOM 1206 N N . PRO A 1 159 ? 11.792 4.180 -44.679 1.00 82.25 159 PRO A N 1
ATOM 1207 C CA . PRO A 1 159 ? 11.986 5.632 -44.808 1.00 82.25 159 PRO A CA 1
ATOM 1208 C C . PRO A 1 159 ? 11.780 6.424 -43.508 1.00 82.25 159 PRO A C 1
ATOM 1210 O O . PRO A 1 159 ? 12.359 7.490 -43.337 1.00 82.25 159 PRO A O 1
ATOM 1213 N N . CYS A 1 160 ? 11.000 5.881 -42.570 1.00 81.00 160 CYS A N 1
ATOM 1214 C CA . CYS A 1 160 ? 10.828 6.413 -41.219 1.00 81.00 160 CYS A CA 1
ATOM 1215 C C . CYS A 1 160 ? 11.997 6.090 -40.264 1.00 81.00 160 CYS A C 1
ATOM 1217 O O . CYS A 1 160 ? 11.860 6.270 -39.060 1.00 81.00 160 CYS A O 1
ATOM 1219 N N . LEU A 1 161 ? 13.096 5.532 -40.782 1.00 82.25 161 LEU A N 1
ATOM 1220 C CA . LEU A 1 161 ? 14.326 5.124 -40.088 1.00 82.25 161 LEU A CA 1
ATOM 1221 C C . LEU A 1 161 ? 14.202 3.947 -39.099 1.00 82.25 161 LEU A C 1
ATOM 1223 O O . LEU A 1 161 ? 15.199 3.528 -38.517 1.00 82.25 161 LEU A O 1
ATOM 1227 N N . HIS A 1 162 ? 13.022 3.336 -38.968 1.00 84.00 162 HIS A N 1
ATOM 1228 C CA . HIS A 1 162 ? 12.836 2.104 -38.193 1.00 84.00 162 HIS A CA 1
ATOM 1229 C C . HIS A 1 162 ? 13.358 0.874 -38.950 1.00 84.00 162 HIS A C 1
ATOM 1231 O O . HIS A 1 162 ? 13.248 0.796 -40.177 1.00 84.00 162 HIS A O 1
ATOM 1237 N N . THR A 1 163 ? 13.910 -0.094 -38.211 1.00 85.44 163 THR A N 1
ATOM 1238 C CA . THR A 1 163 ? 14.567 -1.289 -38.768 1.00 85.44 163 THR A CA 1
ATOM 1239 C C . THR A 1 163 ? 13.818 -2.570 -38.403 1.00 85.44 163 THR A C 1
ATOM 1241 O O . THR A 1 163 ? 13.443 -2.765 -37.250 1.00 85.44 163 THR A O 1
ATOM 1244 N N . PHE A 1 164 ? 13.634 -3.468 -39.375 1.00 89.06 164 PHE A N 1
ATOM 1245 C CA . PHE A 1 164 ? 12.962 -4.764 -39.197 1.00 89.06 164 PHE A CA 1
ATOM 1246 C C . PHE A 1 164 ? 13.646 -5.866 -40.013 1.00 89.06 164 PHE A C 1
ATOM 1248 O O . PHE A 1 164 ? 14.299 -5.580 -41.015 1.00 89.06 164 PHE A O 1
ATOM 1255 N N . CYS A 1 165 ? 13.472 -7.135 -39.630 1.00 90.56 165 CYS A N 1
ATOM 1256 C CA . CYS A 1 165 ? 13.929 -8.262 -40.447 1.00 90.56 165 CYS A CA 1
ATOM 1257 C C . CYS A 1 165 ? 13.183 -8.287 -41.788 1.00 90.56 165 CYS A C 1
ATOM 1259 O O . CYS A 1 165 ? 11.949 -8.212 -41.807 1.00 90.56 165 CYS A O 1
ATOM 1261 N N . GLN A 1 166 ? 13.894 -8.494 -42.898 1.00 89.62 166 GLN A N 1
ATOM 1262 C CA . GLN A 1 166 ? 13.271 -8.680 -44.215 1.00 89.62 166 GLN A CA 1
ATOM 1263 C C . GLN A 1 166 ? 12.193 -9.792 -44.220 1.00 89.62 166 GLN A C 1
ATOM 1265 O O . GLN A 1 166 ? 11.098 -9.542 -44.734 1.00 89.62 166 GLN A O 1
ATOM 1270 N N . PRO A 1 167 ? 12.399 -10.971 -43.585 1.00 88.94 167 PRO A N 1
ATOM 1271 C CA . PRO A 1 167 ? 11.347 -11.983 -43.444 1.00 88.94 167 PRO A CA 1
ATOM 1272 C C . PRO A 1 167 ? 10.098 -11.498 -42.692 1.00 88.94 167 PRO A C 1
ATOM 1274 O O . PRO A 1 167 ? 8.981 -11.884 -43.035 1.00 88.94 167 PRO A O 1
ATOM 1277 N N . CYS A 1 168 ? 10.265 -10.646 -41.677 1.00 89.69 168 CYS A N 1
ATOM 1278 C CA . CYS A 1 168 ? 9.155 -10.102 -40.893 1.00 89.69 168 CYS A CA 1
ATOM 1279 C C . CYS A 1 168 ? 8.324 -9.118 -41.716 1.00 89.69 168 CYS A C 1
ATOM 1281 O O . CYS A 1 168 ? 7.098 -9.206 -41.716 1.00 89.69 168 CYS A O 1
ATOM 1283 N N . LEU A 1 169 ? 8.983 -8.242 -42.478 1.00 87.44 169 LEU A N 1
ATOM 1284 C CA . LEU A 1 169 ? 8.302 -7.333 -43.400 1.00 87.44 169 LEU A CA 1
ATOM 1285 C C . LEU A 1 169 ? 7.554 -8.098 -44.499 1.00 87.44 169 LEU A C 1
ATOM 1287 O O . LEU A 1 169 ? 6.428 -7.739 -44.830 1.00 87.44 169 LEU A O 1
ATOM 1291 N N . LYS A 1 170 ? 8.130 -9.198 -45.005 1.00 86.56 170 LYS A N 1
ATOM 1292 C CA . LYS A 1 170 ? 7.471 -10.069 -45.991 1.00 86.56 170 LYS A CA 1
ATOM 1293 C C . LYS A 1 170 ? 6.197 -10.704 -45.428 1.00 86.56 170 LYS A C 1
ATOM 1295 O O . LYS A 1 170 ? 5.174 -10.707 -46.103 1.00 86.56 170 LYS A O 1
ATOM 1300 N N . LYS A 1 171 ? 6.224 -11.183 -44.178 1.00 84.56 171 LYS A N 1
ATOM 1301 C CA . LYS A 1 171 ? 5.032 -11.724 -43.496 1.00 84.56 171 LYS A CA 1
ATOM 1302 C C . LYS A 1 171 ? 3.956 -10.664 -43.248 1.00 84.56 171 LYS A C 1
ATOM 1304 O O . LYS A 1 171 ? 2.775 -10.970 -43.377 1.00 84.56 171 LYS A O 1
ATOM 1309 N N . LEU A 1 172 ? 4.353 -9.441 -42.893 1.00 82.88 172 LEU A N 1
ATOM 1310 C CA . LEU A 1 172 ? 3.420 -8.331 -42.680 1.00 82.88 172 LEU A CA 1
ATOM 1311 C C . LEU A 1 172 ? 2.735 -7.909 -43.982 1.00 82.88 172 LEU A C 1
ATOM 1313 O O . LEU A 1 172 ? 1.521 -7.737 -43.986 1.00 82.88 172 LEU A O 1
ATOM 1317 N N . LEU A 1 173 ? 3.488 -7.841 -45.081 1.00 80.19 173 LEU A N 1
ATOM 1318 C CA . LEU A 1 173 ? 2.954 -7.517 -46.403 1.00 80.19 173 LEU A CA 1
ATOM 1319 C C . LEU A 1 173 ? 1.907 -8.546 -46.865 1.00 80.19 173 LEU A C 1
ATOM 1321 O O . LEU A 1 173 ? 0.860 -8.172 -47.377 1.00 80.19 173 LEU A O 1
ATOM 1325 N N . VAL A 1 174 ? 2.151 -9.839 -46.617 1.00 74.50 174 VAL A N 1
ATOM 1326 C CA . VAL A 1 174 ? 1.202 -10.916 -46.960 1.00 74.50 174 VAL A CA 1
ATOM 1327 C C . VAL A 1 174 ? -0.056 -10.879 -46.083 1.00 74.50 174 VAL A C 1
ATOM 1329 O O . VAL A 1 174 ? -1.151 -11.102 -46.584 1.00 74.50 174 VAL A O 1
ATOM 1332 N N . ARG A 1 175 ? 0.072 -10.584 -44.781 1.00 63.84 175 ARG A N 1
ATOM 1333 C CA . ARG A 1 175 ? -1.069 -10.543 -43.845 1.00 63.84 175 ARG A CA 1
ATOM 1334 C C . ARG A 1 175 ? -1.990 -9.340 -44.034 1.00 63.84 175 ARG A C 1
ATOM 1336 O O . ARG A 1 175 ? -3.150 -9.423 -43.649 1.00 63.84 175 ARG A O 1
ATOM 1343 N N . GLN A 1 176 ? -1.475 -8.227 -44.550 1.00 59.91 176 GLN A N 1
ATOM 1344 C CA . GLN A 1 176 ? -2.235 -6.980 -44.633 1.00 59.91 176 GLN A CA 1
ATOM 1345 C C . GLN A 1 176 ? -3.119 -6.874 -45.883 1.00 59.91 176 GLN A C 1
ATOM 1347 O O . GLN A 1 176 ? -3.928 -5.960 -45.923 1.00 59.91 176 GLN A O 1
ATOM 1352 N N . HIS A 1 177 ? -3.019 -7.784 -46.868 1.00 54.91 177 HIS A N 1
ATOM 1353 C CA . HIS A 1 177 ? -3.776 -7.713 -48.136 1.00 54.91 177 HIS A CA 1
ATOM 1354 C C . HIS A 1 177 ? -3.745 -6.314 -48.803 1.00 54.91 177 HIS A C 1
ATOM 1356 O O . HIS A 1 177 ? -4.652 -5.945 -49.542 1.00 54.91 177 HIS A O 1
ATOM 1362 N N . GLU A 1 178 ? -2.695 -5.528 -48.553 1.00 56.00 178 GLU A N 1
ATOM 1363 C CA . GLU A 1 178 ? -2.533 -4.159 -49.042 1.00 56.00 178 GLU A CA 1
ATOM 1364 C C . GLU A 1 178 ? -1.237 -4.051 -49.860 1.00 56.00 178 GLU A C 1
ATOM 1366 O O . GLU A 1 178 ? -0.202 -4.607 -49.493 1.00 56.00 178 GLU A O 1
ATOM 1371 N N . GLU A 1 179 ? -1.257 -3.270 -50.944 1.00 58.69 179 GLU A N 1
ATOM 1372 C CA . GLU A 1 179 ? -0.068 -2.970 -51.768 1.00 58.69 179 GLU A CA 1
ATOM 1373 C C . GLU A 1 179 ? 0.974 -2.086 -51.048 1.00 58.69 179 GLU A C 1
ATOM 1375 O O . GLU A 1 179 ? 2.031 -1.774 -51.601 1.00 58.69 179 GLU A O 1
ATOM 1380 N N . LYS A 1 180 ? 0.681 -1.625 -49.825 1.00 66.25 180 LYS A N 1
ATOM 1381 C CA . LYS A 1 180 ? 1.474 -0.626 -49.096 1.00 66.25 180 LYS A CA 1
ATOM 1382 C C . LYS A 1 180 ? 1.824 -1.138 -47.704 1.00 66.25 180 LYS A C 1
ATOM 1384 O O . LYS A 1 180 ? 0.968 -1.588 -46.958 1.00 66.25 180 LYS A O 1
ATOM 1389 N N . LEU A 1 181 ? 3.096 -1.019 -47.336 1.00 79.69 181 LEU A N 1
ATOM 1390 C CA . LEU A 1 181 ? 3.606 -1.454 -46.037 1.00 79.69 181 LEU A CA 1
ATOM 1391 C C . LEU A 1 181 ? 3.407 -0.337 -45.001 1.00 79.69 181 LEU A C 1
ATOM 1393 O O . LEU A 1 181 ? 3.855 0.786 -45.223 1.00 79.69 181 LEU A O 1
ATOM 1397 N N . SER A 1 182 ? 2.797 -0.620 -43.849 1.00 83.75 182 SER A N 1
ATOM 1398 C CA . SER A 1 182 ? 2.779 0.322 -42.717 1.00 83.75 182 SER A CA 1
ATOM 1399 C C . SER A 1 182 ? 3.871 -0.027 -41.707 1.00 83.75 182 SER A C 1
ATOM 1401 O O . SER A 1 182 ? 4.036 -1.189 -41.336 1.00 83.75 182 SER A O 1
ATOM 1403 N N . CYS A 1 183 ? 4.635 0.973 -41.259 1.00 82.25 183 CYS A N 1
ATOM 1404 C CA . CYS A 1 183 ? 5.660 0.774 -40.237 1.00 82.25 183 CYS A CA 1
ATOM 1405 C C . CYS A 1 183 ? 5.026 0.317 -38.905 1.00 82.25 183 CYS A C 1
ATOM 1407 O O . CYS A 1 183 ? 4.217 1.063 -38.351 1.00 82.25 183 CYS A O 1
ATOM 1409 N N . PRO A 1 184 ? 5.431 -0.831 -38.329 1.00 80.69 184 PRO A N 1
ATOM 1410 C CA . PRO A 1 184 ? 4.897 -1.311 -37.051 1.00 80.69 184 PRO A CA 1
ATOM 1411 C C . PRO A 1 184 ? 5.071 -0.341 -35.874 1.00 80.69 184 PRO A C 1
ATOM 1413 O O . PRO A 1 184 ? 4.247 -0.336 -34.965 1.00 80.69 184 PRO A O 1
ATOM 1416 N N . THR A 1 185 ? 6.116 0.494 -35.892 1.00 77.38 185 THR A N 1
ATOM 1417 C CA . THR A 1 185 ? 6.439 1.398 -34.777 1.00 77.38 185 THR A CA 1
ATOM 1418 C C . THR A 1 185 ? 5.730 2.746 -34.894 1.00 77.38 185 THR A C 1
ATOM 1420 O O . THR A 1 185 ? 5.074 3.179 -33.955 1.00 77.38 185 THR A O 1
ATOM 1423 N N . CYS A 1 186 ? 5.826 3.420 -36.046 1.00 77.12 186 CYS A N 1
ATOM 1424 C CA . CYS A 1 186 ? 5.285 4.778 -36.217 1.00 77.12 186 CYS A CA 1
ATOM 1425 C C . CYS A 1 186 ? 4.040 4.863 -37.109 1.00 77.12 186 CYS A C 1
ATOM 1427 O O . CYS A 1 186 ? 3.541 5.960 -37.348 1.00 77.12 186 CYS A O 1
ATOM 1429 N N . ARG A 1 187 ? 3.555 3.732 -37.641 1.00 81.31 187 ARG A N 1
ATOM 1430 C CA . ARG A 1 187 ? 2.394 3.618 -38.549 1.00 81.31 187 ARG A CA 1
ATOM 1431 C C . ARG A 1 187 ? 2.502 4.396 -39.865 1.00 81.31 187 ARG A C 1
ATOM 1433 O O . ARG A 1 187 ? 1.557 4.405 -40.655 1.00 81.31 187 ARG A O 1
ATOM 1440 N N . GLN A 1 188 ? 3.653 5.012 -40.144 1.00 83.19 188 GLN A N 1
ATOM 1441 C CA . GLN A 1 188 ? 3.904 5.693 -41.408 1.00 83.19 188 GLN A CA 1
ATOM 1442 C C . GLN A 1 188 ? 3.749 4.704 -42.568 1.00 83.19 188 GLN A C 1
ATOM 1444 O O . GLN A 1 188 ? 4.339 3.621 -42.556 1.00 83.19 188 GLN A O 1
ATOM 1449 N N . LYS A 1 189 ? 2.955 5.091 -43.571 1.00 83.38 189 LYS A N 1
ATOM 1450 C CA . LYS A 1 189 ? 2.794 4.324 -44.808 1.00 83.38 189 LYS A CA 1
ATOM 1451 C C . LYS A 1 189 ? 4.068 4.440 -45.643 1.00 83.38 189 LYS A C 1
ATOM 1453 O O . LYS A 1 189 ? 4.557 5.542 -45.889 1.00 83.38 189 LYS A O 1
ATOM 1458 N N . VAL A 1 190 ? 4.601 3.301 -46.063 1.00 82.50 190 VAL A N 1
ATOM 1459 C CA . VAL A 1 190 ? 5.847 3.172 -46.817 1.00 82.50 190 VAL A CA 1
ATOM 1460 C C . VAL A 1 190 ? 5.532 2.726 -48.237 1.00 82.50 190 VAL A C 1
ATOM 1462 O O . VAL A 1 190 ? 4.881 1.704 -48.454 1.00 82.50 190 VAL A O 1
ATOM 1465 N N . LEU A 1 191 ? 6.032 3.492 -49.205 1.00 79.75 191 LEU A N 1
ATOM 1466 C CA . LEU A 1 191 ? 6.051 3.095 -50.608 1.00 79.75 191 LEU A CA 1
ATOM 1467 C C . LEU A 1 191 ? 7.261 2.191 -50.847 1.00 79.75 191 LEU A C 1
ATOM 1469 O O . LEU A 1 191 ? 8.388 2.556 -50.502 1.00 79.75 191 LEU A O 1
ATOM 1473 N N . LEU A 1 192 ? 7.021 1.002 -51.398 1.00 77.62 192 LEU A N 1
ATOM 1474 C CA . LEU A 1 192 ? 8.084 0.047 -51.689 1.00 77.62 192 LEU A CA 1
ATOM 1475 C C . LEU A 1 192 ? 8.828 0.437 -52.983 1.00 77.62 192 LEU A C 1
ATOM 1477 O O . LEU A 1 192 ? 8.195 0.909 -53.928 1.00 77.62 192 LEU A O 1
ATOM 1481 N N . PRO A 1 193 ? 10.158 0.244 -53.049 1.00 78.88 193 PRO A N 1
ATOM 1482 C CA . PRO A 1 193 ? 10.931 0.389 -54.286 1.00 78.88 193 PRO A CA 1
ATOM 1483 C C . PRO A 1 193 ? 10.466 -0.570 -55.396 1.00 78.88 193 PRO A C 1
ATOM 1485 O O . PRO A 1 193 ? 9.810 -1.569 -55.118 1.00 78.88 193 PRO A O 1
ATOM 1488 N N . GLN A 1 194 ? 10.883 -0.324 -56.647 1.00 72.19 194 GLN A N 1
ATOM 1489 C CA . GLN A 1 194 ? 10.527 -1.156 -57.816 1.00 72.19 194 GLN A CA 1
ATOM 1490 C C . GLN A 1 194 ? 10.880 -2.648 -57.645 1.00 72.19 194 GLN A C 1
ATOM 1492 O O . GLN A 1 194 ? 10.154 -3.508 -58.127 1.00 72.19 194 GLN A O 1
ATOM 1497 N N . ASN A 1 195 ? 11.931 -2.961 -56.878 1.00 74.06 195 ASN A N 1
ATOM 1498 C CA . ASN A 1 195 ? 12.342 -4.335 -56.554 1.00 74.06 195 ASN A CA 1
ATOM 1499 C C . ASN A 1 195 ? 11.700 -4.860 -55.248 1.00 74.06 195 ASN A C 1
ATOM 1501 O O . ASN A 1 195 ? 12.255 -5.721 -54.564 1.00 74.06 195 ASN A O 1
ATOM 1505 N N . GLY A 1 196 ? 10.565 -4.290 -54.837 1.00 79.31 196 GLY A N 1
ATOM 1506 C CA . GLY A 1 196 ? 9.850 -4.651 -53.616 1.00 79.31 196 GLY A CA 1
ATOM 1507 C C . GLY A 1 196 ? 10.680 -4.459 -52.342 1.00 79.31 196 GLY A C 1
ATOM 1508 O O . GLY A 1 196 ? 11.486 -3.534 -52.219 1.00 79.31 196 GLY A O 1
ATOM 1509 N N . LEU A 1 197 ? 10.488 -5.355 -51.368 1.00 80.38 197 LEU A N 1
ATOM 1510 C CA . LEU A 1 197 ? 11.181 -5.320 -50.071 1.00 80.38 197 LEU A CA 1
ATOM 1511 C C . LEU A 1 197 ? 12.708 -5.449 -50.185 1.00 80.38 197 LEU A C 1
ATOM 1513 O O . LEU A 1 197 ? 13.430 -4.977 -49.306 1.00 80.38 197 LEU A O 1
ATOM 1517 N N . GLU A 1 198 ? 13.213 -6.065 -51.254 1.00 79.19 198 GLU A N 1
ATOM 1518 C CA . GLU A 1 198 ? 14.652 -6.255 -51.461 1.00 79.19 198 GLU A CA 1
ATOM 1519 C C . GLU A 1 198 ? 15.365 -4.936 -51.763 1.00 79.19 198 GLU A C 1
ATOM 1521 O O . GLU A 1 198 ? 16.511 -4.746 -51.348 1.00 79.19 198 GLU A O 1
ATOM 1526 N N . GLY A 1 199 ? 14.653 -3.991 -52.389 1.00 75.75 199 GLY A N 1
ATOM 1527 C CA . GLY A 1 199 ? 15.150 -2.651 -52.692 1.00 75.75 199 GLY A CA 1
ATOM 1528 C C . GLY A 1 199 ? 15.295 -1.730 -51.475 1.00 75.75 199 GLY A C 1
ATOM 1529 O O . GLY A 1 199 ? 15.846 -0.637 -51.606 1.00 75.75 199 GLY A O 1
ATOM 1530 N N . LEU A 1 200 ? 14.817 -2.131 -50.290 1.00 84.56 200 LEU A N 1
ATOM 1531 C CA . LEU A 1 200 ? 15.033 -1.369 -49.058 1.00 84.56 200 LEU A CA 1
ATOM 1532 C C . LEU A 1 200 ? 16.507 -1.434 -48.631 1.00 84.56 200 LEU A C 1
ATOM 1534 O O . LEU A 1 200 ? 17.166 -2.474 -48.749 1.00 84.56 200 LEU A O 1
ATOM 1538 N N . LYS A 1 201 ? 17.023 -0.325 -48.088 1.00 82.56 201 LYS A N 1
ATOM 1539 C CA . LYS A 1 201 ? 18.412 -0.241 -47.612 1.00 82.56 201 LYS A CA 1
ATOM 1540 C C . LYS A 1 201 ? 18.618 -1.172 -46.418 1.00 82.56 201 LYS A C 1
ATOM 1542 O O . LYS A 1 201 ? 17.815 -1.171 -45.488 1.00 82.56 201 LYS A O 1
ATOM 1547 N N . SER A 1 202 ? 19.699 -1.946 -46.431 1.00 82.44 202 SER A N 1
ATOM 1548 C CA . SER A 1 202 ? 20.072 -2.781 -45.287 1.00 82.44 202 SER A CA 1
ATOM 1549 C C . SER A 1 202 ? 20.684 -1.936 -44.164 1.00 82.44 202 SER A C 1
ATOM 1551 O O . SER A 1 202 ? 21.379 -0.954 -44.437 1.00 82.44 202 SER A O 1
ATOM 1553 N N . ASN A 1 203 ? 20.438 -2.300 -42.903 1.00 80.12 203 ASN A N 1
ATOM 1554 C CA . ASN A 1 203 ? 21.013 -1.594 -41.758 1.00 80.12 203 ASN A CA 1
ATOM 1555 C C . ASN A 1 203 ? 22.396 -2.143 -41.383 1.00 80.12 203 ASN A C 1
ATOM 1557 O O . ASN A 1 203 ? 22.530 -2.971 -40.488 1.00 80.12 203 ASN A O 1
ATOM 1561 N N . PHE A 1 204 ? 23.435 -1.630 -42.041 1.00 72.06 204 PHE A N 1
ATOM 1562 C CA . PHE A 1 204 ? 24.828 -2.027 -41.799 1.00 72.06 204 PHE A CA 1
ATOM 1563 C C . PHE A 1 204 ? 25.365 -1.640 -40.406 1.00 72.06 204 PHE A C 1
ATOM 1565 O O . PHE A 1 204 ? 26.449 -2.080 -40.023 1.00 72.06 204 PHE A O 1
ATOM 1572 N N . LEU A 1 205 ? 24.648 -0.791 -39.656 1.00 68.19 205 LEU A N 1
ATOM 1573 C CA . LEU A 1 205 ? 25.054 -0.360 -38.317 1.00 68.19 205 LEU A CA 1
ATOM 1574 C C . LEU A 1 205 ? 24.849 -1.474 -37.278 1.00 68.19 205 LEU A C 1
ATOM 1576 O O . LEU A 1 205 ? 25.679 -1.616 -36.384 1.00 68.19 205 LEU A O 1
ATOM 1580 N N . VAL A 1 206 ? 23.794 -2.284 -37.433 1.00 69.75 206 VAL A N 1
ATOM 1581 C CA . VAL A 1 206 ? 23.458 -3.402 -36.531 1.00 69.75 206 VAL A CA 1
ATOM 1582 C C . VAL A 1 206 ? 24.614 -4.406 -36.469 1.00 69.75 206 VAL A C 1
ATOM 1584 O O . VAL A 1 206 ? 25.077 -4.747 -35.383 1.00 69.75 206 VAL A O 1
ATOM 1587 N N . ASP A 1 207 ? 25.148 -4.802 -37.626 1.00 66.62 207 ASP A N 1
ATOM 1588 C CA . ASP A 1 207 ? 26.239 -5.782 -37.710 1.00 66.62 207 ASP A CA 1
ATOM 1589 C C . ASP A 1 207 ? 27.580 -5.201 -37.227 1.00 66.62 207 ASP A C 1
ATOM 1591 O O . ASP A 1 207 ? 28.342 -5.864 -36.519 1.00 66.62 207 ASP A O 1
ATOM 1595 N N . LYS A 1 208 ? 27.870 -3.932 -37.556 1.00 67.06 208 LYS A N 1
ATOM 1596 C CA . LYS A 1 208 ? 29.107 -3.257 -37.125 1.00 67.06 208 LYS A CA 1
ATOM 1597 C C . LYS A 1 208 ? 29.154 -3.039 -35.612 1.00 67.06 208 LYS A C 1
ATOM 1599 O O . LYS A 1 208 ? 30.183 -3.317 -35.001 1.00 67.06 208 LYS A O 1
ATOM 1604 N N . LEU A 1 209 ? 28.066 -2.568 -35.000 1.00 65.12 209 LEU A N 1
ATOM 1605 C CA . LEU A 1 209 ? 28.004 -2.355 -33.550 1.00 65.12 209 LEU A CA 1
ATOM 1606 C C . LEU A 1 209 ? 28.058 -3.681 -32.784 1.00 65.12 209 LEU A C 1
ATOM 1608 O O . LEU A 1 209 ? 28.777 -3.765 -31.790 1.00 65.12 209 LEU A O 1
ATOM 1612 N N . ARG A 1 210 ? 27.407 -4.737 -33.293 1.00 67.00 210 ARG A N 1
ATOM 1613 C CA . ARG A 1 210 ? 27.493 -6.092 -32.727 1.00 67.00 210 ARG A CA 1
ATOM 1614 C C . ARG A 1 210 ? 28.937 -6.602 -32.697 1.00 67.00 210 ARG A C 1
ATOM 1616 O O . ARG A 1 210 ? 29.403 -7.051 -31.654 1.00 67.00 210 ARG A O 1
ATOM 1623 N N . ASN A 1 211 ? 29.674 -6.457 -33.800 1.00 66.94 211 ASN A N 1
ATOM 1624 C CA . ASN A 1 211 ? 31.085 -6.856 -33.871 1.00 66.94 211 ASN A CA 1
ATOM 1625 C C . ASN A 1 211 ? 31.973 -6.058 -32.900 1.00 66.94 211 ASN A C 1
ATOM 1627 O O . ASN A 1 211 ? 32.860 -6.632 -32.269 1.00 66.94 211 ASN A O 1
ATOM 1631 N N . ILE A 1 212 ? 31.723 -4.754 -32.739 1.00 64.94 212 ILE A N 1
ATOM 1632 C CA . ILE A 1 212 ? 32.464 -3.896 -31.798 1.00 64.94 212 ILE A CA 1
ATOM 1633 C C . ILE A 1 212 ? 32.195 -4.308 -30.338 1.00 64.94 212 ILE A C 1
ATOM 1635 O O . ILE A 1 212 ? 33.135 -4.378 -29.541 1.00 64.94 212 ILE A O 1
ATOM 1639 N N . LEU A 1 213 ? 30.945 -4.626 -29.984 1.00 61.09 213 LEU A N 1
ATOM 1640 C CA . LEU A 1 213 ? 30.578 -5.100 -28.642 1.00 61.09 213 LEU A CA 1
ATOM 1641 C C . LEU A 1 213 ? 31.150 -6.500 -28.351 1.00 61.09 213 LEU A C 1
ATOM 1643 O O . LEU A 1 213 ? 31.735 -6.717 -27.288 1.00 61.09 213 LEU A O 1
ATOM 1647 N N . GLN A 1 214 ? 31.102 -7.421 -29.319 1.00 63.19 214 GLN A N 1
ATOM 1648 C CA . GLN A 1 214 ? 31.697 -8.762 -29.200 1.00 63.19 214 GLN A CA 1
ATOM 1649 C C . GLN A 1 214 ? 33.233 -8.726 -29.098 1.00 63.19 214 GLN A C 1
ATOM 1651 O O . GLN A 1 214 ? 33.830 -9.504 -28.349 1.00 63.19 214 GLN A O 1
ATOM 1656 N N . GLN A 1 215 ? 33.902 -7.805 -29.803 1.00 57.91 215 GLN A N 1
ATOM 1657 C CA . GLN A 1 215 ? 35.351 -7.601 -29.678 1.00 57.91 215 GLN A CA 1
ATOM 1658 C C . GLN A 1 215 ? 35.748 -7.043 -28.305 1.00 57.91 215 GLN A C 1
ATOM 1660 O O . GLN A 1 215 ? 36.791 -7.431 -27.776 1.00 57.91 215 GLN A O 1
ATOM 1665 N N . LYS A 1 216 ? 34.926 -6.181 -27.690 1.00 52.59 216 LYS A N 1
ATOM 1666 C CA . LYS A 1 216 ? 35.147 -5.734 -26.304 1.00 52.59 216 LYS A CA 1
ATOM 1667 C C . LYS A 1 216 ? 35.013 -6.881 -25.297 1.00 52.59 216 LYS A C 1
ATOM 1669 O O . LYS A 1 216 ? 35.824 -6.944 -24.378 1.00 52.59 216 LYS A O 1
ATOM 1674 N N . GLN A 1 217 ? 34.086 -7.822 -25.499 1.00 51.50 217 GLN A N 1
ATOM 1675 C CA . GLN A 1 217 ? 33.958 -9.011 -24.640 1.00 51.50 217 GLN A CA 1
ATOM 1676 C C . GLN A 1 217 ? 35.165 -9.967 -24.758 1.00 51.50 217 GLN A C 1
ATOM 1678 O O . GLN A 1 217 ? 35.607 -10.519 -23.753 1.00 51.50 217 GLN A O 1
ATOM 1683 N N . LYS A 1 218 ? 35.775 -10.098 -25.947 1.00 44.88 218 LYS A N 1
ATOM 1684 C CA . LYS A 1 218 ? 36.992 -10.914 -26.161 1.00 44.88 218 LYS A CA 1
ATOM 1685 C C . LYS A 1 218 ? 38.299 -10.272 -25.667 1.00 44.88 218 LYS A C 1
ATOM 1687 O O . LYS A 1 218 ? 39.288 -10.978 -25.496 1.00 44.88 218 LYS A O 1
ATOM 1692 N N . ARG A 1 219 ? 38.336 -8.961 -25.385 1.00 40.12 219 ARG A N 1
ATOM 1693 C CA . ARG A 1 219 ? 39.538 -8.265 -24.862 1.00 40.12 219 ARG A CA 1
ATOM 1694 C C . ARG A 1 219 ? 39.857 -8.564 -23.387 1.00 40.12 219 ARG A C 1
ATOM 1696 O O . ARG A 1 219 ? 40.878 -8.083 -22.905 1.00 40.12 219 ARG A O 1
ATOM 1703 N N . LYS A 1 220 ? 39.061 -9.383 -22.684 1.00 41.28 220 LYS A N 1
ATOM 1704 C CA . LYS A 1 220 ? 39.351 -9.809 -21.300 1.00 41.28 220 LYS A CA 1
ATOM 1705 C C . LYS A 1 220 ? 40.424 -10.916 -21.173 1.00 41.28 220 LYS A C 1
ATOM 1707 O O . LYS A 1 220 ? 40.798 -11.218 -20.047 1.00 41.28 220 LYS A O 1
ATOM 1712 N N . THR A 1 221 ? 40.974 -11.483 -22.260 1.00 34.00 221 THR A N 1
ATOM 1713 C CA . THR A 1 221 ? 41.936 -12.615 -22.160 1.00 34.00 221 THR A CA 1
ATOM 1714 C C . THR A 1 221 ? 43.256 -12.518 -22.941 1.00 34.00 221 THR A C 1
ATOM 1716 O O . THR A 1 221 ? 44.035 -13.465 -22.893 1.00 34.00 221 THR A O 1
ATOM 1719 N N . SER A 1 222 ? 43.625 -11.401 -23.580 1.00 31.59 222 SER A N 1
ATOM 1720 C CA . SER A 1 222 ? 45.007 -11.270 -24.089 1.00 31.59 222 SER A CA 1
ATOM 1721 C C . SER A 1 222 ? 45.511 -9.829 -24.140 1.00 31.59 222 SER A C 1
ATOM 1723 O O . SER A 1 222 ? 44.968 -8.991 -24.862 1.00 31.59 222 SER A O 1
ATOM 1725 N N . LYS A 1 223 ? 46.604 -9.550 -23.417 1.00 39.56 223 LYS A N 1
ATOM 1726 C CA . LYS A 1 223 ? 47.404 -8.331 -23.589 1.00 39.56 223 LYS A CA 1
ATOM 1727 C C . LYS A 1 223 ? 48.144 -8.414 -24.926 1.00 39.56 223 LYS A C 1
ATOM 1729 O O . LYS A 1 223 ? 49.102 -9.170 -25.060 1.00 39.56 223 LYS A O 1
ATOM 1734 N N . THR A 1 224 ? 47.749 -7.607 -25.906 1.00 29.95 224 THR A N 1
ATOM 1735 C CA . THR A 1 224 ? 48.632 -7.273 -27.032 1.00 29.95 224 THR A CA 1
ATOM 1736 C C . THR A 1 224 ? 48.384 -5.844 -27.508 1.00 29.95 224 THR A C 1
ATOM 1738 O O . THR A 1 224 ? 47.259 -5.349 -27.503 1.00 29.95 224 THR A O 1
ATOM 1741 N N . ARG A 1 225 ? 49.503 -5.189 -27.830 1.00 33.44 225 ARG A N 1
ATOM 1742 C CA . ARG A 1 225 ? 49.709 -3.780 -28.191 1.00 33.44 225 ARG A CA 1
ATOM 1743 C C . ARG A 1 225 ? 48.701 -3.228 -29.203 1.00 33.44 225 ARG A C 1
ATOM 1745 O O . ARG A 1 225 ? 48.420 -3.858 -30.219 1.00 33.44 225 ARG A O 1
ATOM 1752 N N . GLU A 1 226 ? 48.283 -1.986 -28.965 1.00 36.03 226 GLU A N 1
ATOM 1753 C CA . GLU A 1 226 ? 47.680 -1.116 -29.973 1.00 36.03 226 GLU A CA 1
ATOM 1754 C C . GLU A 1 226 ? 48.588 -1.025 -31.202 1.00 36.03 226 GLU A C 1
ATOM 1756 O O . GLU A 1 226 ? 49.712 -0.526 -31.133 1.00 36.03 226 GLU A O 1
ATOM 1761 N N . THR A 1 227 ? 48.077 -1.486 -32.339 1.00 28.91 227 THR A N 1
ATOM 1762 C CA . THR A 1 227 ? 48.579 -1.090 -33.650 1.00 28.91 227 THR A CA 1
ATOM 1763 C C . THR A 1 227 ? 47.405 -0.615 -34.495 1.00 28.91 227 THR A C 1
ATOM 1765 O O . THR A 1 227 ? 46.451 -1.341 -34.746 1.00 28.91 227 THR A O 1
ATOM 1768 N N . SER A 1 228 ? 47.496 0.672 -34.838 1.00 32.47 228 SER A N 1
ATOM 1769 C CA . SER A 1 228 ? 47.106 1.307 -36.098 1.00 32.47 228 SER A CA 1
ATOM 1770 C C . SER A 1 228 ? 45.742 0.994 -36.720 1.00 32.47 228 SER A C 1
ATOM 1772 O O . SER A 1 228 ? 45.447 -0.124 -37.120 1.00 32.47 228 SER A O 1
ATOM 1774 N N . LYS A 1 229 ? 45.009 2.085 -36.983 1.00 38.72 229 LYS A N 1
ATOM 1775 C CA . LYS A 1 229 ? 44.232 2.328 -38.210 1.00 38.72 229 LYS A CA 1
ATOM 1776 C C . LYS A 1 229 ? 44.736 1.477 -39.394 1.00 38.72 229 LYS A C 1
ATOM 1778 O O . LYS A 1 229 ? 45.621 1.912 -40.123 1.00 38.72 229 LYS A O 1
ATOM 1783 N N . PHE A 1 230 ? 44.174 0.293 -39.593 1.00 31.88 230 PHE A N 1
ATOM 1784 C CA . PHE A 1 230 ? 44.240 -0.402 -40.871 1.00 31.88 230 PHE A CA 1
ATOM 1785 C C . PHE A 1 230 ? 42.963 -0.026 -41.618 1.00 31.88 230 PHE A C 1
ATOM 1787 O O . PHE A 1 230 ? 41.883 -0.535 -41.332 1.00 31.88 230 PHE A O 1
ATOM 1794 N N . GLU A 1 231 ? 43.084 0.973 -42.495 1.00 38.78 231 GLU A N 1
ATOM 1795 C CA . GLU A 1 231 ? 42.090 1.242 -43.533 1.00 38.78 231 GLU A CA 1
ATOM 1796 C C . GLU A 1 231 ? 42.029 0.009 -44.449 1.00 38.78 231 GLU A C 1
ATOM 1798 O O . GLU A 1 231 ? 43.071 -0.522 -44.836 1.00 38.78 231 GLU A O 1
ATOM 1803 N N . ASP A 1 232 ? 40.823 -0.462 -44.772 1.00 41.09 232 ASP A N 1
ATOM 1804 C CA . ASP A 1 232 ? 40.632 -1.569 -45.709 1.00 41.09 232 ASP A CA 1
ATOM 1805 C C . ASP A 1 232 ? 41.176 -1.149 -47.095 1.00 41.09 232 ASP A C 1
ATOM 1807 O O . ASP A 1 232 ? 40.721 -0.135 -47.643 1.00 41.09 232 ASP A O 1
ATOM 1811 N N . PRO A 1 233 ? 42.146 -1.874 -47.690 1.00 43.53 233 PRO A N 1
ATOM 1812 C CA . PRO A 1 233 ? 42.711 -1.528 -48.996 1.00 43.53 233 PRO A CA 1
ATOM 1813 C C . PRO A 1 233 ? 41.661 -1.430 -50.118 1.00 43.53 233 PRO A C 1
ATOM 1815 O O . PRO A 1 233 ? 41.898 -0.753 -51.124 1.00 43.53 233 PRO A O 1
ATOM 1818 N N . HIS A 1 234 ? 40.479 -2.035 -49.944 1.00 50.81 234 HIS A N 1
ATOM 1819 C CA . HIS A 1 234 ? 39.359 -1.913 -50.878 1.00 50.81 234 HIS A CA 1
ATOM 1820 C C . HIS A 1 234 ? 38.688 -0.523 -50.863 1.00 50.81 234 HIS A C 1
ATOM 1822 O O . HIS A 1 234 ? 38.250 -0.049 -51.916 1.00 50.81 234 HIS A O 1
ATOM 1828 N N . GLU A 1 235 ? 38.641 0.177 -49.720 1.00 50.25 235 GLU A N 1
ATOM 1829 C CA . GLU A 1 235 ? 37.984 1.494 -49.597 1.00 50.25 235 GLU A CA 1
ATOM 1830 C C . GLU A 1 235 ? 38.748 2.608 -50.335 1.00 50.25 235 GLU A C 1
ATOM 1832 O O . GLU A 1 235 ? 38.139 3.555 -50.842 1.00 50.25 235 GLU A O 1
ATOM 1837 N N . GLN A 1 236 ? 40.073 2.482 -50.480 1.00 52.19 236 GLN A N 1
ATOM 1838 C CA . GLN A 1 236 ? 40.905 3.463 -51.193 1.00 52.19 236 GLN A CA 1
ATOM 1839 C C . GLN A 1 236 ? 40.675 3.471 -52.719 1.00 52.19 236 GLN A C 1
ATOM 1841 O O . GLN A 1 236 ? 41.070 4.422 -53.404 1.00 52.19 236 GLN A O 1
ATOM 1846 N N . GLN A 1 237 ? 40.003 2.450 -53.263 1.00 58.06 237 GLN A N 1
ATOM 1847 C CA . GLN A 1 237 ? 39.724 2.311 -54.698 1.00 58.06 237 GLN A CA 1
ATOM 1848 C C . GLN A 1 237 ? 38.280 2.666 -55.096 1.00 58.06 237 GLN A C 1
ATOM 1850 O O . GLN A 1 237 ? 37.946 2.627 -56.286 1.00 58.06 237 GLN A O 1
ATOM 1855 N N . MET A 1 238 ? 37.431 3.042 -54.134 1.00 69.94 238 MET A N 1
ATOM 1856 C CA . MET A 1 238 ? 36.028 3.386 -54.375 1.00 69.94 238 MET A CA 1
ATOM 1857 C C . MET A 1 238 ? 35.833 4.893 -54.608 1.00 69.94 238 MET A C 1
ATOM 1859 O O . MET A 1 238 ? 36.435 5.747 -53.953 1.00 69.94 238 MET A O 1
ATOM 1863 N N . LEU A 1 239 ? 34.963 5.230 -55.556 1.00 79.69 239 LEU A N 1
ATOM 1864 C CA . LEU A 1 239 ? 34.597 6.592 -55.946 1.00 79.69 239 LEU A CA 1
ATOM 1865 C C . LEU A 1 239 ? 33.085 6.767 -55.780 1.00 79.69 239 LEU A C 1
ATOM 1867 O O . LEU A 1 239 ? 32.328 5.812 -55.886 1.00 79.69 239 LEU A O 1
ATOM 1871 N N . PHE A 1 240 ? 32.621 7.978 -55.506 1.00 82.19 240 PHE A N 1
ATOM 1872 C CA . PHE A 1 240 ? 31.197 8.295 -55.486 1.00 82.19 240 PHE A CA 1
ATOM 1873 C C . PHE A 1 240 ? 30.821 8.952 -56.808 1.00 82.19 240 PHE A C 1
ATOM 1875 O O . PHE A 1 240 ? 31.392 9.986 -57.143 1.00 82.19 240 PHE A O 1
ATOM 1882 N N . CYS A 1 241 ? 29.884 8.361 -57.547 1.00 82.56 241 CYS A N 1
ATOM 1883 C CA . CYS A 1 241 ? 29.333 8.960 -58.756 1.00 82.56 241 CYS A CA 1
ATOM 1884 C C . CYS A 1 241 ? 28.176 9.887 -58.382 1.00 82.56 241 CYS A C 1
ATOM 1886 O O . CYS A 1 241 ? 27.154 9.416 -57.881 1.00 82.56 241 CYS A O 1
ATOM 1888 N N . ASP A 1 242 ? 28.334 11.178 -58.657 1.00 80.38 242 ASP A N 1
ATOM 1889 C CA . ASP A 1 242 ? 27.346 12.208 -58.332 1.00 80.38 242 ASP A CA 1
ATOM 1890 C C . ASP A 1 242 ? 26.115 12.098 -59.237 1.00 80.38 242 ASP A C 1
ATOM 1892 O O . ASP A 1 242 ? 24.988 12.161 -58.767 1.00 80.38 242 ASP A O 1
ATOM 1896 N N . THR A 1 243 ? 26.321 11.768 -60.516 1.00 81.56 243 THR A N 1
ATOM 1897 C CA . THR A 1 243 ? 25.239 11.584 -61.496 1.00 81.56 243 THR A CA 1
ATOM 1898 C C . THR A 1 243 ? 24.304 10.423 -61.148 1.00 81.56 243 THR A C 1
ATOM 1900 O O . THR A 1 243 ? 23.115 10.468 -61.443 1.00 81.56 243 THR A O 1
ATOM 1903 N N . CYS A 1 244 ? 24.820 9.357 -60.530 1.00 76.88 244 CYS A N 1
ATOM 1904 C CA . CYS A 1 244 ? 24.026 8.170 -60.199 1.00 76.88 244 CYS A CA 1
ATOM 1905 C C . CYS A 1 244 ? 23.760 7.989 -58.699 1.00 76.88 244 CYS A C 1
ATOM 1907 O O . CYS A 1 244 ? 23.179 6.971 -58.321 1.00 76.88 244 CYS A O 1
ATOM 1909 N N . HIS A 1 245 ? 24.240 8.901 -57.853 1.00 77.19 245 HIS A N 1
ATOM 1910 C CA . HIS A 1 245 ? 24.143 8.838 -56.392 1.00 77.19 245 HIS A CA 1
ATOM 1911 C C . HIS A 1 245 ? 24.505 7.469 -55.778 1.00 77.19 245 HIS A C 1
ATOM 1913 O O . HIS A 1 245 ? 23.840 6.980 -54.860 1.00 77.19 245 HIS A O 1
ATOM 1919 N N . ARG A 1 246 ? 25.574 6.831 -56.273 1.00 76.88 246 ARG A N 1
ATOM 1920 C CA . ARG A 1 246 ? 26.049 5.521 -55.790 1.00 76.88 246 ARG A CA 1
ATOM 1921 C C . ARG A 1 246 ? 27.567 5.444 -55.724 1.00 76.88 246 ARG A C 1
ATOM 1923 O O . ARG A 1 246 ? 28.276 6.136 -56.455 1.00 76.88 246 ARG A O 1
ATOM 1930 N N . VAL A 1 247 ? 28.056 4.570 -54.850 1.00 79.12 247 VAL A N 1
ATOM 1931 C CA . VAL A 1 247 ? 29.479 4.235 -54.776 1.00 79.12 247 VAL A CA 1
ATOM 1932 C C . VAL A 1 247 ? 29.818 3.291 -55.930 1.00 79.12 247 VAL A C 1
ATOM 1934 O O . VAL A 1 247 ? 29.113 2.314 -56.167 1.00 79.12 247 VAL A O 1
ATOM 1937 N N . ILE A 1 248 ? 30.881 3.608 -56.657 1.00 76.62 248 ILE A N 1
ATOM 1938 C CA . ILE A 1 248 ? 31.363 2.907 -57.844 1.00 76.62 248 ILE A CA 1
ATOM 1939 C C . ILE A 1 248 ? 32.847 2.556 -57.688 1.00 76.62 248 ILE A C 1
ATOM 1941 O O . ILE A 1 248 ? 33.569 3.159 -56.892 1.00 76.62 248 ILE A O 1
ATOM 1945 N N . THR A 1 249 ? 33.325 1.586 -58.462 1.00 78.06 249 THR A N 1
ATOM 1946 C CA . THR A 1 249 ? 34.756 1.251 -58.539 1.00 78.06 249 THR A CA 1
ATOM 1947 C C . THR A 1 249 ? 35.416 1.984 -59.708 1.00 78.06 249 THR A C 1
ATOM 1949 O O . THR A 1 249 ? 34.735 2.473 -60.612 1.00 78.06 249 THR A O 1
ATOM 1952 N N . ARG A 1 250 ? 36.754 2.028 -59.748 1.00 75.31 250 ARG A N 1
ATOM 1953 C CA . ARG A 1 250 ? 37.490 2.566 -60.912 1.00 75.31 250 ARG A CA 1
ATOM 1954 C C . ARG A 1 250 ? 37.157 1.844 -62.222 1.00 75.31 250 ARG A C 1
ATOM 1956 O O . ARG A 1 250 ? 37.148 2.478 -63.268 1.00 75.31 250 ARG A O 1
ATOM 1963 N N . HIS A 1 251 ? 36.837 0.550 -62.167 1.00 76.94 251 HIS A N 1
ATOM 1964 C CA . HIS A 1 251 ? 36.402 -0.205 -63.342 1.00 76.94 251 HIS A CA 1
ATOM 1965 C C . HIS A 1 251 ? 35.069 0.330 -63.893 1.00 76.94 251 HIS A C 1
ATOM 1967 O O . HIS A 1 251 ? 34.961 0.584 -65.089 1.00 76.94 251 HIS A O 1
ATOM 1973 N N . CYS A 1 252 ? 34.095 0.609 -63.018 1.00 72.75 252 CYS A N 1
ATOM 1974 C CA . CYS A 1 252 ? 32.797 1.176 -63.402 1.00 72.75 252 CYS A CA 1
ATOM 1975 C C . CYS A 1 252 ? 32.914 2.551 -64.077 1.00 72.75 252 CYS A C 1
ATOM 1977 O O . CYS A 1 252 ? 32.094 2.850 -64.944 1.00 72.75 252 CYS A O 1
ATOM 1979 N N . VAL A 1 253 ? 33.908 3.367 -63.692 1.00 77.62 253 VAL A N 1
ATOM 1980 C CA . VAL A 1 253 ? 34.205 4.668 -64.329 1.00 77.62 253 VAL A CA 1
ATOM 1981 C C . VAL A 1 253 ? 34.521 4.480 -65.809 1.00 77.62 253 VAL A C 1
ATOM 1983 O O . VAL A 1 253 ? 33.986 5.190 -66.649 1.00 77.62 253 VAL A O 1
ATOM 1986 N N . VAL A 1 254 ? 35.353 3.491 -66.136 1.00 74.50 254 VAL A N 1
ATOM 1987 C CA . VAL A 1 254 ? 35.828 3.269 -67.508 1.00 74.50 254 VAL A CA 1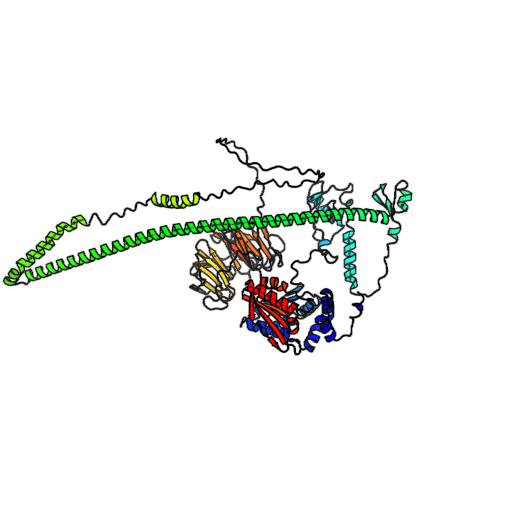
ATOM 1988 C C . VAL A 1 254 ? 34.817 2.490 -68.352 1.00 74.50 254 VAL A C 1
ATOM 1990 O O . VAL A 1 254 ? 34.867 2.570 -69.572 1.00 74.50 254 VAL A O 1
ATOM 1993 N N . THR A 1 255 ? 33.883 1.750 -67.752 1.00 77.69 255 THR A N 1
ATOM 1994 C CA . THR A 1 255 ? 32.897 0.952 -68.502 1.00 77.69 255 THR A CA 1
ATOM 1995 C C . THR A 1 255 ? 31.557 1.667 -68.653 1.00 77.69 255 THR A C 1
ATOM 1997 O O . THR A 1 255 ? 31.132 1.965 -69.764 1.00 77.69 255 THR A O 1
ATOM 2000 N N . THR A 1 256 ? 30.910 1.959 -67.528 1.00 75.50 256 THR A N 1
ATOM 2001 C CA . THR A 1 256 ? 29.492 2.361 -67.435 1.00 75.50 256 THR A CA 1
ATOM 2002 C C . THR A 1 256 ? 29.269 3.812 -67.004 1.00 75.50 256 THR A C 1
ATOM 2004 O O . THR A 1 256 ? 28.166 4.326 -67.150 1.00 75.50 256 THR A O 1
ATOM 2007 N N . HIS A 1 257 ? 30.289 4.479 -66.460 1.00 77.19 257 HIS A N 1
ATOM 2008 C CA . HIS A 1 257 ? 30.208 5.838 -65.911 1.00 77.19 257 HIS A CA 1
ATOM 2009 C C . HIS A 1 257 ? 31.207 6.795 -66.590 1.00 77.19 257 HIS A C 1
ATOM 2011 O O . HIS A 1 257 ? 31.720 7.698 -65.931 1.00 77.19 257 HIS A O 1
ATOM 2017 N N . LYS A 1 258 ? 31.486 6.596 -67.890 1.00 76.50 258 LYS A N 1
ATOM 2018 C CA . LYS A 1 258 ? 32.505 7.353 -68.647 1.00 76.50 258 LYS A CA 1
ATOM 2019 C C . LYS A 1 258 ? 32.254 8.863 -68.645 1.00 76.50 258 LYS A C 1
ATOM 2021 O O . LYS A 1 258 ? 33.190 9.627 -68.443 1.00 76.50 258 LYS A O 1
ATOM 2026 N N . ASP A 1 259 ? 30.991 9.260 -68.788 1.00 82.81 259 ASP A N 1
ATOM 2027 C CA . ASP A 1 259 ? 30.569 10.665 -68.888 1.00 82.81 259 ASP A CA 1
ATOM 2028 C C . ASP A 1 259 ? 29.975 11.207 -67.576 1.00 82.81 259 ASP A C 1
ATOM 2030 O O . ASP A 1 259 ? 29.362 12.273 -67.538 1.00 82.81 259 ASP A O 1
ATOM 2034 N N . HIS A 1 260 ? 30.112 10.463 -66.476 1.00 84.56 260 HIS A N 1
ATOM 2035 C CA . HIS A 1 260 ? 29.540 10.839 -65.187 1.00 84.56 260 HIS A CA 1
ATOM 2036 C C . HIS A 1 260 ? 30.561 11.538 -64.291 1.00 84.56 260 HIS A C 1
ATOM 2038 O O . HIS A 1 260 ? 31.738 11.181 -64.253 1.00 84.56 260 HIS A O 1
ATOM 2044 N N . GLN A 1 261 ? 30.091 12.487 -63.481 1.00 83.75 261 GLN A N 1
ATOM 2045 C CA . GLN A 1 261 ? 30.944 13.123 -62.481 1.00 83.75 261 GLN A CA 1
ATOM 2046 C C . GLN A 1 261 ? 31.148 12.200 -61.281 1.00 83.75 261 GLN A C 1
ATOM 2048 O O . GLN A 1 261 ? 30.198 11.592 -60.774 1.00 83.75 261 GLN A O 1
ATOM 2053 N N . PHE A 1 262 ? 32.389 12.105 -60.803 1.00 83.25 262 PHE A N 1
ATOM 2054 C CA . PHE A 1 262 ? 32.730 11.300 -59.638 1.00 83.25 262 PHE A CA 1
ATOM 2055 C C . PHE A 1 262 ? 33.766 11.971 -58.731 1.00 83.25 262 PHE A C 1
ATOM 2057 O O . PHE A 1 262 ? 34.646 12.706 -59.172 1.00 83.25 262 PHE A O 1
ATOM 2064 N N . TYR A 1 263 ? 33.679 11.672 -57.436 1.00 84.19 263 TYR A N 1
ATOM 2065 C CA . TYR A 1 263 ? 34.513 12.251 -56.384 1.00 84.19 263 TYR A CA 1
ATOM 2066 C C . TYR A 1 263 ? 35.042 11.161 -55.443 1.00 84.19 263 TYR A C 1
ATOM 2068 O O . TYR A 1 263 ? 34.482 10.070 -55.343 1.00 84.19 263 TYR A O 1
ATOM 2076 N N . LYS A 1 264 ? 36.119 11.445 -54.699 1.00 79.25 264 LYS A N 1
ATOM 2077 C CA . LYS A 1 264 ? 36.601 10.529 -53.649 1.00 79.25 264 LYS A CA 1
ATOM 2078 C C . LYS A 1 264 ? 35.540 10.393 -52.550 1.00 79.25 264 LYS A C 1
ATOM 2080 O O . LYS A 1 264 ? 35.135 11.407 -51.977 1.00 79.25 264 LYS A O 1
ATOM 2085 N N . VAL A 1 265 ? 35.167 9.156 -52.205 1.00 77.06 265 VAL A N 1
ATOM 2086 C CA . VAL A 1 265 ? 34.117 8.846 -51.211 1.00 77.06 265 VAL A CA 1
ATOM 2087 C C . VAL A 1 265 ? 34.348 9.580 -49.890 1.00 77.06 265 VAL A C 1
ATOM 2089 O O . VAL A 1 265 ? 33.417 10.163 -49.349 1.00 77.06 265 VAL A O 1
ATOM 2092 N N . ARG A 1 266 ? 35.597 9.643 -49.406 1.00 73.75 266 ARG A N 1
ATOM 2093 C CA . ARG A 1 266 ? 35.955 10.332 -48.155 1.00 73.75 266 ARG A CA 1
ATOM 2094 C C . ARG A 1 266 ? 35.568 11.813 -48.145 1.00 73.75 266 ARG A C 1
ATOM 2096 O O . ARG A 1 266 ? 34.946 12.257 -47.187 1.00 73.75 266 ARG A O 1
ATOM 2103 N N . LYS A 1 267 ? 35.869 12.550 -49.221 1.00 76.56 267 LYS A N 1
ATOM 2104 C CA . LYS A 1 267 ? 35.550 13.985 -49.331 1.00 76.56 267 LYS A CA 1
ATOM 2105 C C . LYS A 1 267 ? 34.040 14.226 -49.389 1.00 76.56 267 LYS A C 1
ATOM 2107 O O . LYS A 1 267 ? 33.540 15.148 -48.752 1.00 76.56 267 LYS A O 1
ATOM 2112 N N . VAL A 1 268 ? 33.309 13.386 -50.125 1.00 81.25 268 VAL A N 1
ATOM 2113 C CA . VAL A 1 268 ? 31.839 13.461 -50.184 1.00 81.25 268 VAL A CA 1
ATOM 2114 C C . VAL A 1 268 ? 31.236 13.120 -48.822 1.00 81.25 268 VAL A C 1
ATOM 2116 O O . VAL A 1 268 ? 30.383 13.849 -48.331 1.00 81.25 268 VAL A O 1
ATOM 2119 N N . ALA A 1 269 ? 31.733 12.077 -48.157 1.00 73.75 269 ALA A N 1
ATOM 2120 C CA . ALA A 1 269 ? 31.269 11.675 -46.836 1.00 73.75 269 ALA A CA 1
ATOM 2121 C C . ALA A 1 269 ? 31.547 12.739 -45.762 1.00 73.75 269 ALA A C 1
ATOM 2123 O O . ALA A 1 269 ? 30.714 12.933 -44.886 1.00 73.75 269 ALA A O 1
ATOM 2124 N N . GLU A 1 270 ? 32.680 13.447 -45.814 1.00 77.44 270 GLU A N 1
ATOM 2125 C CA . GLU A 1 270 ? 32.966 14.590 -44.931 1.00 77.44 270 GLU A CA 1
ATOM 2126 C C . GLU A 1 270 ? 31.967 15.735 -45.147 1.00 77.44 270 GLU A C 1
ATOM 2128 O O . GLU A 1 270 ? 31.404 16.242 -44.176 1.00 77.44 270 GLU A O 1
ATOM 2133 N N . ARG A 1 271 ? 31.671 16.081 -46.409 1.00 81.25 271 ARG A N 1
ATOM 2134 C CA . ARG A 1 271 ? 30.657 17.090 -46.757 1.00 81.25 271 ARG A CA 1
ATOM 2135 C C . ARG A 1 271 ? 29.259 16.692 -46.271 1.00 81.25 271 ARG A C 1
ATOM 2137 O O . ARG A 1 271 ? 28.583 17.504 -45.646 1.00 81.25 271 ARG A O 1
ATOM 2144 N N . GLU A 1 272 ? 28.824 15.462 -46.535 1.00 80.19 272 GLU A N 1
ATOM 2145 C CA . GLU A 1 272 ? 27.501 14.982 -46.114 1.00 80.19 272 GLU A CA 1
ATOM 2146 C C . GLU A 1 272 ? 27.404 14.833 -44.587 1.00 80.19 272 GLU A C 1
ATOM 2148 O O . GLU A 1 272 ? 26.383 15.192 -44.004 1.00 80.19 272 GLU A O 1
ATOM 2153 N N . ARG A 1 273 ? 28.482 14.417 -43.902 1.00 75.00 273 ARG A N 1
ATOM 2154 C CA . ARG A 1 273 ? 28.547 14.428 -42.429 1.00 75.00 273 ARG A CA 1
ATOM 2155 C C . ARG A 1 273 ? 28.350 15.827 -41.864 1.00 75.00 273 ARG A C 1
ATOM 2157 O O . ARG A 1 273 ? 27.601 15.975 -40.901 1.00 75.00 273 ARG A O 1
ATOM 2164 N N . ALA A 1 274 ? 28.990 16.840 -42.448 1.00 77.38 274 ALA A N 1
ATOM 2165 C CA . ALA A 1 274 ? 28.835 18.220 -41.997 1.00 77.38 274 ALA A CA 1
ATOM 2166 C C . ALA A 1 274 ? 27.379 18.699 -42.137 1.00 77.38 274 ALA A C 1
ATOM 2168 O O . ALA A 1 274 ? 26.829 19.246 -41.183 1.00 77.38 274 ALA A O 1
ATOM 2169 N N . LYS A 1 275 ? 26.726 18.409 -43.273 1.00 83.19 275 LYS A N 1
ATOM 2170 C CA . LYS A 1 275 ? 25.300 18.716 -43.490 1.00 83.19 275 LYS A CA 1
ATOM 2171 C C . LYS A 1 275 ? 24.396 18.017 -42.470 1.00 83.19 275 LYS A C 1
ATOM 2173 O O . LYS A 1 275 ? 23.592 18.675 -41.820 1.00 83.19 275 LYS A O 1
ATOM 2178 N N . ILE A 1 276 ? 24.563 16.704 -42.282 1.00 78.25 276 ILE A N 1
ATOM 2179 C CA . ILE A 1 276 ? 23.771 15.919 -41.317 1.00 78.25 276 ILE A CA 1
ATOM 2180 C C . ILE A 1 276 ? 23.982 16.438 -39.890 1.00 78.25 276 ILE A C 1
ATOM 2182 O O . ILE A 1 276 ? 23.030 16.524 -39.124 1.00 78.25 276 ILE A O 1
ATOM 2186 N N . THR A 1 277 ? 25.212 16.813 -39.529 1.00 70.06 277 THR A N 1
ATOM 2187 C CA . THR A 1 277 ? 25.528 17.345 -38.194 1.00 70.06 277 THR A CA 1
ATOM 2188 C C . THR A 1 277 ? 24.879 18.710 -37.965 1.00 70.06 277 THR A C 1
ATOM 2190 O O . THR A 1 277 ? 24.354 18.960 -36.880 1.00 70.06 277 THR A O 1
ATOM 2193 N N . ALA A 1 278 ? 24.863 19.571 -38.987 1.00 83.00 278 ALA A N 1
ATOM 2194 C CA . ALA A 1 278 ? 24.177 20.857 -38.930 1.00 83.00 278 ALA A CA 1
ATOM 2195 C C . ALA A 1 278 ? 22.663 20.671 -38.722 1.00 83.00 278 ALA A C 1
ATOM 2197 O O . ALA A 1 278 ? 22.115 21.212 -37.761 1.00 83.00 278 ALA A O 1
ATOM 2198 N N . GLU A 1 279 ? 22.009 19.830 -39.528 1.00 82.75 279 GLU A N 1
ATOM 2199 C CA . GLU A 1 279 ? 20.579 19.519 -39.372 1.00 82.75 279 GLU A CA 1
ATOM 2200 C C . GLU A 1 279 ? 20.266 18.857 -38.021 1.00 82.75 279 GLU A C 1
ATOM 2202 O O . GLU A 1 279 ? 19.311 19.233 -37.339 1.00 82.75 279 GLU A O 1
ATOM 2207 N N . LEU A 1 280 ? 21.114 17.929 -37.563 1.00 73.31 280 LEU A N 1
ATOM 2208 C CA . LEU A 1 280 ? 20.979 17.299 -36.248 1.00 73.31 280 LEU A CA 1
ATOM 2209 C C . LEU A 1 280 ? 21.042 18.336 -35.120 1.00 73.31 280 LEU A C 1
ATOM 2211 O O . LEU A 1 280 ? 20.290 18.230 -34.153 1.00 73.31 280 LEU A O 1
ATOM 2215 N N . SER A 1 281 ? 21.905 19.348 -35.234 1.00 74.19 281 SER A N 1
ATOM 2216 C CA . SER A 1 281 ? 21.985 20.427 -34.245 1.00 74.19 281 SER A CA 1
ATOM 2217 C C . SER A 1 281 ? 20.699 21.265 -34.194 1.00 74.19 281 SER A C 1
ATOM 2219 O O . SER A 1 281 ? 20.234 21.608 -33.106 1.00 74.19 281 SER A O 1
ATOM 2221 N N . THR A 1 282 ? 20.069 21.520 -35.344 1.00 83.19 282 THR A N 1
ATOM 2222 C CA . THR A 1 282 ? 18.781 22.225 -35.447 1.00 83.19 282 THR A CA 1
ATOM 2223 C C . THR A 1 282 ? 17.647 21.413 -34.822 1.00 83.19 282 THR A C 1
ATOM 2225 O O . THR A 1 282 ? 16.840 21.943 -34.050 1.00 83.19 282 THR A O 1
ATOM 2228 N N . VAL A 1 283 ? 17.606 20.104 -35.088 1.00 75.56 283 VAL A N 1
ATOM 2229 C CA . VAL A 1 283 ? 16.605 19.207 -34.493 1.00 75.56 283 VAL A CA 1
ATOM 2230 C C . VAL A 1 283 ? 16.805 19.093 -32.982 1.00 75.56 283 VAL A C 1
ATOM 2232 O O . VAL A 1 283 ? 15.823 19.184 -32.253 1.00 75.56 283 VAL A O 1
ATOM 2235 N N . LYS A 1 284 ? 18.046 18.989 -32.485 1.00 67.69 284 LYS A N 1
ATOM 2236 C CA . LYS A 1 284 ? 18.339 18.984 -31.038 1.00 67.69 284 LYS A CA 1
ATOM 2237 C C . LYS A 1 284 ? 17.816 20.239 -30.336 1.00 67.69 284 LYS A C 1
ATOM 2239 O O . LYS A 1 284 ? 17.145 20.124 -29.318 1.00 67.69 284 LYS A O 1
ATOM 2244 N N . LYS A 1 285 ? 18.034 21.426 -30.914 1.00 76.19 285 LYS A N 1
ATOM 2245 C CA . LYS A 1 285 ? 17.458 22.681 -30.391 1.00 76.19 285 LYS A CA 1
ATOM 2246 C C . LYS A 1 285 ? 15.928 22.637 -30.360 1.00 76.19 285 LYS A C 1
ATOM 2248 O O . LYS A 1 285 ? 15.319 23.029 -29.373 1.00 76.19 285 LYS A O 1
ATOM 2253 N N . THR A 1 286 ? 15.311 22.113 -31.419 1.00 74.56 286 THR A N 1
ATOM 2254 C CA . THR A 1 286 ? 13.849 21.962 -31.499 1.00 74.56 286 THR A CA 1
ATOM 2255 C C . THR A 1 286 ? 13.309 20.989 -30.448 1.00 74.56 286 THR A C 1
ATOM 2257 O O . THR A 1 286 ? 12.246 21.234 -29.881 1.00 74.56 286 THR A O 1
ATOM 2260 N N . VAL A 1 287 ? 14.023 19.890 -30.186 1.00 70.44 287 VAL A N 1
ATOM 2261 C CA . VAL A 1 287 ? 13.684 18.928 -29.129 1.00 70.44 287 VAL A CA 1
ATOM 2262 C C . VAL A 1 287 ? 13.731 19.614 -27.769 1.00 70.44 287 VAL A C 1
ATOM 2264 O O . VAL A 1 287 ? 12.738 19.540 -27.058 1.00 70.44 287 VAL A O 1
ATOM 2267 N N . ASN A 1 288 ? 14.796 20.358 -27.459 1.00 67.62 288 ASN A N 1
ATOM 2268 C CA . ASN A 1 288 ? 14.914 21.080 -26.188 1.00 67.62 288 ASN A CA 1
ATOM 2269 C C . ASN A 1 288 ? 13.749 22.060 -25.972 1.00 67.62 288 ASN A C 1
ATOM 2271 O O . ASN A 1 288 ? 13.080 21.981 -24.951 1.00 67.62 288 ASN A O 1
ATOM 2275 N N . ILE A 1 289 ? 13.414 22.883 -26.975 1.00 75.19 289 ILE A N 1
ATOM 2276 C CA . ILE A 1 289 ? 12.273 23.821 -26.899 1.00 75.19 289 ILE A CA 1
ATOM 2277 C C . ILE A 1 289 ? 10.948 23.079 -26.658 1.00 75.19 289 ILE A C 1
ATOM 2279 O O . ILE A 1 289 ? 10.067 23.549 -25.939 1.00 75.19 289 ILE A O 1
ATOM 2283 N N . ARG A 1 290 ? 10.764 21.912 -27.287 1.00 71.69 290 ARG A N 1
ATOM 2284 C CA . ARG A 1 290 ? 9.559 21.096 -27.080 1.00 71.69 290 ARG A CA 1
ATOM 2285 C C . ARG A 1 290 ? 9.537 20.449 -25.699 1.00 71.69 290 ARG A C 1
ATOM 2287 O O . ARG A 1 290 ? 8.454 20.364 -25.130 1.00 71.69 290 ARG A O 1
ATOM 2294 N N . CYS A 1 291 ? 10.683 20.025 -25.172 1.00 59.56 291 CYS A N 1
ATOM 2295 C CA . CYS A 1 291 ? 10.808 19.525 -23.805 1.00 59.56 291 CYS A CA 1
ATOM 2296 C C . CYS A 1 291 ? 10.455 20.620 -22.793 1.00 59.56 291 CYS A C 1
ATOM 2298 O O . CYS A 1 291 ? 9.553 20.405 -21.991 1.00 59.56 291 CYS A O 1
ATOM 2300 N N . GLU A 1 292 ? 11.031 21.818 -22.927 1.00 72.75 292 GLU A N 1
ATOM 2301 C CA . GLU A 1 292 ? 10.696 22.985 -22.092 1.00 72.75 292 GLU A CA 1
ATOM 2302 C C . GLU A 1 292 ? 9.197 23.313 -22.161 1.00 72.75 292 GLU A C 1
ATOM 2304 O O . GLU A 1 292 ? 8.538 23.537 -21.149 1.00 72.75 292 GLU A O 1
ATOM 2309 N N . ARG A 1 293 ? 8.598 23.278 -23.360 1.00 74.25 293 ARG A N 1
ATOM 2310 C CA . ARG A 1 293 ? 7.149 23.481 -23.512 1.00 74.25 293 ARG A CA 1
ATOM 2311 C C . ARG A 1 293 ? 6.328 22.399 -22.807 1.00 74.25 293 ARG A C 1
ATOM 2313 O O . ARG A 1 293 ? 5.266 22.711 -22.274 1.00 74.25 293 ARG A O 1
ATOM 2320 N N . ILE A 1 294 ? 6.768 21.142 -22.841 1.00 66.50 294 ILE A N 1
ATOM 2321 C CA . ILE A 1 294 ? 6.105 20.041 -22.133 1.00 66.50 294 ILE A CA 1
ATOM 2322 C C . ILE A 1 294 ? 6.216 20.242 -20.621 1.00 66.50 294 ILE A C 1
ATOM 2324 O O . ILE A 1 294 ? 5.221 20.049 -19.932 1.00 66.50 294 ILE A O 1
ATOM 2328 N N . GLU A 1 295 ? 7.374 20.655 -20.114 1.00 69.06 295 GLU A N 1
ATOM 2329 C CA . GLU A 1 295 ? 7.581 20.966 -18.694 1.00 69.06 295 GLU A CA 1
ATOM 2330 C C . GLU A 1 295 ? 6.694 22.125 -18.235 1.00 69.06 295 GLU A C 1
ATOM 2332 O O . GLU A 1 295 ? 5.962 21.978 -17.260 1.00 69.06 295 GLU A O 1
ATOM 2337 N N . ASN A 1 296 ? 6.627 23.213 -19.006 1.00 70.50 296 ASN A N 1
ATOM 2338 C CA . ASN A 1 296 ? 5.731 24.335 -18.713 1.00 70.50 296 ASN A CA 1
ATOM 2339 C C . ASN A 1 296 ? 4.254 23.904 -18.694 1.00 70.50 296 ASN A C 1
ATOM 2341 O O . ASN A 1 296 ? 3.498 24.289 -17.808 1.00 70.50 296 ASN A O 1
ATOM 2345 N N . LEU A 1 297 ? 3.826 23.074 -19.652 1.00 65.75 297 LEU A N 1
ATOM 2346 C CA . LEU A 1 297 ? 2.455 22.553 -19.678 1.00 65.75 297 LEU A CA 1
ATOM 2347 C C . LEU A 1 297 ? 2.168 21.577 -18.528 1.00 65.75 297 LEU A C 1
ATOM 2349 O O . LEU A 1 297 ? 1.024 21.504 -18.082 1.00 65.75 297 LEU A O 1
ATOM 2353 N N . ARG A 1 298 ? 3.171 20.826 -18.059 1.00 64.38 298 ARG A N 1
ATOM 2354 C CA . ARG A 1 298 ? 3.051 19.986 -16.858 1.00 64.38 298 ARG A CA 1
ATOM 2355 C C . ARG A 1 298 ? 2.851 20.856 -15.623 1.00 64.38 298 ARG A C 1
ATOM 2357 O O . ARG A 1 298 ? 1.858 20.659 -14.941 1.00 64.38 298 ARG A O 1
ATOM 2364 N N . SER A 1 299 ? 3.677 21.884 -15.439 1.00 64.94 299 SER A N 1
ATOM 2365 C CA . SER A 1 299 ? 3.538 22.841 -14.335 1.00 64.94 299 SER A CA 1
ATOM 2366 C C . SER A 1 299 ? 2.149 23.495 -14.299 1.00 64.94 299 SER A C 1
ATOM 2368 O O . SER A 1 299 ? 1.486 23.447 -13.268 1.00 64.94 299 SER A O 1
ATOM 2370 N N . VAL A 1 300 ? 1.634 23.982 -15.435 1.00 71.69 300 VAL A N 1
ATOM 2371 C CA . VAL A 1 300 ? 0.270 24.552 -15.508 1.00 71.69 300 VAL A CA 1
ATOM 2372 C C . VAL A 1 300 ? -0.810 23.512 -15.182 1.00 71.69 300 VAL A C 1
ATOM 2374 O O . VAL A 1 300 ? -1.813 23.825 -14.544 1.00 71.69 300 VAL A O 1
ATOM 2377 N N . LYS A 1 301 ? -0.640 22.260 -15.623 1.00 65.88 301 LYS A N 1
ATOM 2378 C CA . LYS A 1 301 ? -1.573 21.168 -15.303 1.00 65.88 301 LYS A CA 1
ATOM 2379 C C . LYS A 1 301 ? -1.574 20.854 -13.802 1.00 65.88 301 LYS A C 1
ATOM 2381 O O . LYS A 1 301 ? -2.634 20.524 -13.261 1.00 65.88 301 LYS A O 1
ATOM 2386 N N . ASP A 1 302 ? -0.416 20.922 -13.161 1.00 60.41 302 ASP A N 1
ATOM 2387 C CA . ASP A 1 302 ? -0.264 20.644 -11.736 1.00 60.41 302 ASP A CA 1
ATOM 2388 C C . ASP A 1 302 ? -0.888 21.778 -10.906 1.00 60.41 302 ASP A C 1
ATOM 2390 O O . ASP A 1 302 ? -1.726 21.503 -10.048 1.00 60.41 302 ASP A O 1
ATOM 2394 N N . GLU A 1 303 ? -0.635 23.045 -11.262 1.00 66.88 303 GLU A N 1
ATOM 2395 C CA . GLU A 1 303 ? -1.310 24.216 -10.672 1.00 66.88 303 GLU A CA 1
ATOM 2396 C C . GLU A 1 303 ? -2.836 24.149 -10.821 1.00 66.88 303 GLU A C 1
ATOM 2398 O O . GLU A 1 303 ? -3.574 24.355 -9.856 1.00 66.88 303 GLU A O 1
ATOM 2403 N N . TRP A 1 304 ? -3.331 23.798 -12.012 1.00 70.00 304 TRP A N 1
ATOM 2404 C CA . TRP A 1 304 ? -4.766 23.626 -12.241 1.00 70.00 304 TRP A CA 1
ATOM 2405 C C . TRP A 1 304 ? -5.355 22.502 -11.380 1.00 70.00 304 TRP A C 1
ATOM 2407 O O . TRP A 1 304 ? -6.474 22.618 -10.883 1.00 70.00 304 TRP A O 1
ATOM 2417 N N . SER A 1 305 ? -4.609 21.411 -11.187 1.00 59.62 305 SER A N 1
ATOM 2418 C CA . SER A 1 305 ? -5.049 20.298 -10.338 1.00 59.62 305 SER A CA 1
ATOM 2419 C C . SER A 1 305 ? -5.155 20.721 -8.870 1.00 59.62 305 SER A C 1
ATOM 2421 O O . SER A 1 305 ? -6.138 20.368 -8.224 1.00 59.62 305 SER A O 1
ATOM 2423 N N . LEU A 1 306 ? -4.205 21.523 -8.373 1.00 61.38 306 LEU A N 1
ATOM 2424 C CA . LEU A 1 306 ? -4.254 22.095 -7.022 1.00 61.38 306 LEU A CA 1
ATOM 2425 C C . LEU A 1 306 ? -5.450 23.040 -6.846 1.00 61.38 306 LEU A C 1
ATOM 2427 O O . LEU A 1 306 ? -6.144 22.980 -5.836 1.00 61.38 306 LEU A O 1
ATOM 2431 N N . GLN A 1 307 ? -5.741 23.875 -7.848 1.00 68.94 307 GLN A N 1
ATOM 2432 C CA . GLN A 1 307 ? -6.883 24.790 -7.795 1.00 68.94 307 GLN A CA 1
ATOM 2433 C C . GLN A 1 307 ? -8.232 24.049 -7.767 1.00 68.94 307 GLN A C 1
ATOM 2435 O O . GLN A 1 307 ? -9.160 24.471 -7.072 1.00 68.94 307 GLN A O 1
ATOM 2440 N N . VAL A 1 308 ? -8.348 22.938 -8.502 1.00 65.44 308 VAL A N 1
ATOM 2441 C CA . VAL A 1 308 ? -9.535 22.069 -8.447 1.00 65.44 308 VAL A CA 1
ATOM 2442 C C . VAL A 1 308 ? -9.686 21.454 -7.055 1.00 65.44 308 VAL A C 1
ATOM 2444 O O . VAL A 1 308 ? -10.775 21.529 -6.497 1.00 65.44 308 VAL A O 1
ATOM 2447 N N . GLN A 1 309 ? -8.602 20.942 -6.467 1.00 61.53 309 GLN A N 1
ATOM 2448 C CA . GLN A 1 309 ? -8.627 20.353 -5.123 1.00 61.53 309 GLN A CA 1
ATOM 2449 C C . GLN A 1 309 ? -9.032 21.354 -4.036 1.00 61.53 309 GLN A C 1
ATOM 2451 O O . GLN A 1 309 ? -9.901 21.041 -3.227 1.00 61.53 309 GLN A O 1
ATOM 2456 N N . ASP A 1 310 ? -8.463 22.565 -4.033 1.00 67.12 310 ASP A N 1
ATOM 2457 C CA . ASP A 1 310 ? -8.849 23.619 -3.077 1.00 67.12 310 ASP A CA 1
ATOM 2458 C C . ASP A 1 310 ? -10.341 23.965 -3.208 1.00 67.12 310 ASP A C 1
ATOM 2460 O O . ASP A 1 310 ? -11.061 24.111 -2.219 1.00 67.12 310 ASP A O 1
ATOM 2464 N N . THR A 1 311 ? -10.845 24.007 -4.444 1.00 69.50 311 THR A N 1
ATOM 2465 C CA . THR A 1 311 ? -12.268 24.254 -4.699 1.00 69.50 311 THR A CA 1
ATOM 2466 C C . THR A 1 311 ? -13.146 23.105 -4.184 1.00 69.50 311 THR A C 1
ATOM 2468 O O . THR A 1 311 ? -14.174 23.355 -3.551 1.00 69.50 311 THR A O 1
ATOM 2471 N N . GLU A 1 312 ? -12.754 21.850 -4.417 1.00 68.38 312 GLU A N 1
ATOM 2472 C CA . GLU A 1 312 ? -13.456 20.662 -3.908 1.00 68.38 312 GLU A CA 1
ATOM 2473 C C . GLU A 1 312 ? -13.476 20.632 -2.370 1.00 68.38 312 GLU A C 1
ATOM 2475 O O . GLU A 1 312 ? -14.532 20.412 -1.770 1.00 68.38 312 GLU A O 1
ATOM 2480 N N . GLU A 1 313 ? -12.353 20.947 -1.715 1.00 69.38 313 GLU A N 1
ATOM 2481 C CA . GLU A 1 313 ? -12.268 21.007 -0.252 1.00 69.38 313 GLU A CA 1
ATOM 2482 C C . GLU A 1 313 ? -13.182 22.097 0.326 1.00 69.38 313 GLU A C 1
ATOM 2484 O O . GLU A 1 313 ? -13.871 21.878 1.330 1.00 69.38 313 GLU A O 1
ATOM 2489 N N . GLN A 1 314 ? -13.249 23.263 -0.320 1.00 68.00 314 GLN A N 1
ATOM 2490 C CA . GLN A 1 314 ? -14.150 24.339 0.088 1.00 68.00 314 GLN A CA 1
ATOM 2491 C C . GLN A 1 314 ? -15.625 23.922 -0.013 1.00 68.00 314 GLN A C 1
ATOM 2493 O O . GLN A 1 314 ? -16.389 24.174 0.928 1.00 68.00 314 GLN A O 1
ATOM 2498 N N . ILE A 1 315 ? -16.018 23.239 -1.094 1.00 71.06 315 ILE A N 1
ATOM 2499 C CA . ILE A 1 315 ? -17.379 22.703 -1.279 1.00 71.06 315 ILE A CA 1
ATOM 2500 C C . ILE A 1 315 ? -17.711 21.687 -0.178 1.00 71.06 315 ILE A C 1
ATOM 2502 O O . ILE A 1 315 ? -18.773 21.756 0.454 1.00 71.06 315 ILE A O 1
ATOM 2506 N N . GLU A 1 316 ? -16.793 20.768 0.105 1.00 64.31 316 GLU A N 1
ATOM 2507 C CA . GLU A 1 316 ? -16.987 19.721 1.107 1.00 64.31 316 GLU A CA 1
ATOM 2508 C C . GLU A 1 316 ? -17.072 20.302 2.530 1.00 64.31 316 GLU A C 1
ATOM 2510 O O . GLU A 1 316 ? -17.935 19.926 3.335 1.00 64.31 316 GLU A O 1
ATOM 2515 N N . LYS A 1 317 ? -16.218 21.282 2.849 1.00 67.12 317 LYS A N 1
ATOM 2516 C CA . LYS A 1 317 ? -16.228 21.997 4.133 1.00 67.12 317 LYS A CA 1
ATOM 2517 C C . LYS A 1 317 ? -17.556 22.715 4.365 1.00 67.12 317 LYS A C 1
ATOM 2519 O O . LYS A 1 317 ? -18.098 22.645 5.475 1.00 67.12 317 LYS A O 1
ATOM 2524 N N . GLN A 1 318 ? -18.092 23.370 3.335 1.00 69.50 318 GLN A N 1
ATOM 2525 C CA . GLN A 1 318 ? -19.402 24.021 3.395 1.00 69.50 318 GLN A CA 1
ATOM 2526 C C . GLN A 1 318 ? -20.527 22.996 3.581 1.00 69.50 318 GLN A C 1
ATOM 2528 O O . GLN A 1 318 ? -21.341 23.139 4.495 1.00 69.50 318 GLN A O 1
ATOM 2533 N N . THR A 1 319 ? -20.517 21.904 2.817 1.00 67.50 319 THR A N 1
ATOM 2534 C CA . THR A 1 319 ? -21.521 20.829 2.915 1.00 67.50 319 THR A CA 1
ATOM 2535 C C . THR A 1 319 ? -21.566 20.218 4.320 1.00 67.50 319 THR A C 1
ATOM 2537 O O . THR A 1 319 ? -22.635 20.085 4.929 1.00 67.50 319 THR A O 1
ATOM 2540 N N . LYS A 1 320 ? -20.398 19.932 4.910 1.00 69.75 320 LYS A N 1
ATOM 2541 C CA . LYS A 1 320 ? -20.281 19.431 6.291 1.00 69.75 320 LYS A CA 1
ATOM 2542 C C . LYS A 1 320 ? -20.794 20.423 7.334 1.00 69.75 320 LYS A C 1
ATOM 2544 O O . LYS A 1 320 ? -21.338 20.003 8.361 1.00 69.75 320 LYS A O 1
ATOM 2549 N N . ALA A 1 321 ? -20.608 21.727 7.132 1.00 66.12 321 ALA A N 1
ATOM 2550 C CA . ALA A 1 321 ? -21.160 22.744 8.027 1.00 66.12 321 ALA A CA 1
ATOM 2551 C C . ALA A 1 321 ? -22.698 22.726 8.004 1.00 66.12 321 ALA A C 1
ATOM 2553 O O . ALA A 1 321 ? -23.319 22.662 9.068 1.00 66.12 321 ALA A O 1
ATOM 2554 N N . THR A 1 322 ? -23.298 22.647 6.816 1.00 66.62 322 THR A N 1
ATOM 2555 C CA . THR A 1 322 ? -24.757 22.594 6.629 1.00 66.62 322 THR A CA 1
ATOM 2556 C C . THR A 1 322 ? -25.379 21.340 7.245 1.00 66.62 322 THR A C 1
ATOM 2558 O O . THR A 1 322 ? -26.342 21.433 8.009 1.00 66.62 322 THR A O 1
ATOM 2561 N N . ILE A 1 323 ? -24.795 20.158 7.012 1.00 72.75 323 ILE A N 1
ATOM 2562 C CA . ILE A 1 323 ? -25.287 18.899 7.605 1.00 72.75 323 ILE A CA 1
ATOM 2563 C C . ILE A 1 323 ? -25.250 18.957 9.138 1.00 72.75 323 ILE A C 1
ATOM 2565 O O . ILE A 1 323 ? -26.160 18.453 9.802 1.00 72.75 323 ILE A O 1
ATOM 2569 N N . ARG A 1 324 ? -24.210 19.565 9.726 1.00 66.69 324 ARG A N 1
ATOM 2570 C CA . ARG A 1 324 ? -24.113 19.724 11.186 1.00 66.69 324 ARG A CA 1
ATOM 2571 C C . ARG A 1 324 ? -25.219 20.619 11.738 1.00 66.69 324 ARG A C 1
ATOM 2573 O O . ARG A 1 324 ? -25.817 20.252 12.747 1.00 66.69 324 ARG A O 1
ATOM 2580 N N . ALA A 1 325 ? -25.518 21.731 11.071 1.00 64.94 325 ALA A N 1
ATOM 2581 C CA . ALA A 1 325 ? -26.615 22.612 11.461 1.00 64.94 325 ALA A CA 1
ATOM 2582 C C . ALA A 1 325 ? -27.972 21.883 11.407 1.00 64.94 325 ALA A C 1
A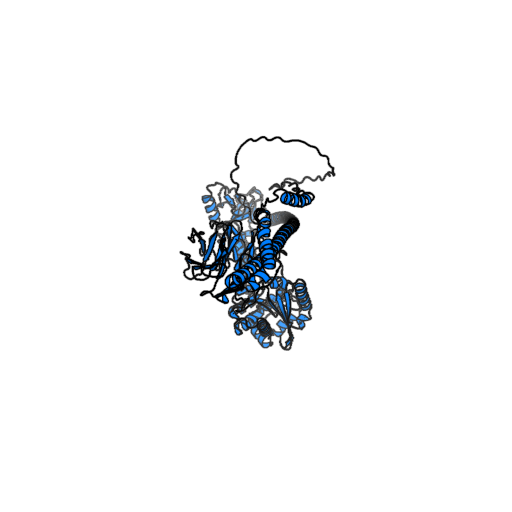TOM 2584 O O . ALA A 1 325 ? -28.705 21.888 12.394 1.00 64.94 325 ALA A O 1
ATOM 2585 N N . LEU A 1 326 ? -28.254 21.153 10.320 1.00 68.19 326 LEU A N 1
ATOM 2586 C CA . LEU A 1 326 ? -29.489 20.368 10.170 1.00 68.19 326 LEU A CA 1
ATOM 2587 C C . LEU A 1 326 ? -29.634 19.280 11.243 1.00 68.19 326 LEU A C 1
ATOM 2589 O O . LEU A 1 326 ? -30.701 19.111 11.836 1.00 68.19 326 LEU A O 1
ATOM 2593 N N . LYS A 1 327 ? -28.551 18.551 11.543 1.00 72.69 327 LYS A N 1
ATOM 2594 C CA . LYS A 1 327 ? -28.553 17.538 12.610 1.00 72.69 327 LYS A CA 1
ATOM 2595 C C . LYS A 1 327 ? -28.824 18.151 13.982 1.00 72.69 327 LYS A C 1
ATOM 2597 O O . LYS A 1 327 ? -29.500 17.511 14.785 1.00 72.69 327 LYS A O 1
ATOM 2602 N N . LYS A 1 328 ? -28.319 19.360 14.242 1.00 70.19 328 LYS A N 1
ATOM 2603 C CA . LYS A 1 328 ? -28.566 20.081 15.494 1.00 70.19 328 LYS A CA 1
ATOM 2604 C C . LYS A 1 328 ? -30.054 20.403 15.654 1.00 70.19 328 LYS A C 1
ATOM 2606 O O . LYS A 1 328 ? -30.639 19.965 16.636 1.00 70.19 328 LYS A O 1
ATOM 2611 N N . VAL A 1 329 ? -30.676 21.028 14.650 1.00 73.00 329 VAL A N 1
ATOM 2612 C CA . VAL A 1 329 ? -32.119 21.355 14.666 1.00 73.00 329 VAL A CA 1
ATOM 2613 C C . VAL A 1 329 ? -32.972 20.103 14.902 1.00 73.00 329 VAL A C 1
ATOM 2615 O O . VAL A 1 329 ? -33.836 20.091 15.779 1.00 73.00 329 VAL A O 1
ATOM 2618 N N . LYS A 1 330 ? -32.673 19.004 14.193 1.00 76.94 330 LYS A N 1
ATOM 2619 C CA . LYS A 1 330 ? -33.354 17.713 14.390 1.00 76.94 330 LYS A CA 1
ATOM 2620 C C . LYS A 1 330 ? -33.267 17.231 15.843 1.00 76.94 330 LYS A C 1
ATOM 2622 O O . LYS A 1 330 ? -34.268 16.821 16.427 1.00 76.94 330 LYS A O 1
ATOM 2627 N N . ASN A 1 331 ? -32.064 17.233 16.413 1.00 72.38 331 ASN A N 1
ATOM 2628 C CA . ASN A 1 331 ? -31.829 16.721 17.762 1.00 72.38 331 ASN A CA 1
ATOM 2629 C C . ASN A 1 331 ? -32.488 17.604 18.830 1.00 72.38 331 ASN A C 1
ATOM 2631 O O . ASN A 1 331 ? -33.049 17.070 19.789 1.00 72.38 331 ASN A O 1
ATOM 2635 N N . ASP A 1 332 ? -32.473 18.923 18.641 1.00 70.69 332 ASP A N 1
ATOM 2636 C CA . ASP A 1 332 ? -33.117 19.876 19.546 1.00 70.69 332 ASP A CA 1
ATOM 2637 C C . ASP A 1 332 ? -34.638 19.646 19.563 1.00 70.69 332 ASP A C 1
ATOM 2639 O O . ASP A 1 332 ? -35.240 19.558 20.636 1.00 70.69 332 ASP A O 1
ATOM 2643 N N . ARG A 1 333 ? -35.260 19.417 18.396 1.00 73.00 333 ARG A N 1
ATOM 2644 C CA . ARG A 1 333 ? -36.705 19.151 18.302 1.00 73.00 333 ARG A CA 1
ATOM 2645 C C . ARG A 1 333 ? -37.114 17.808 18.911 1.00 73.00 333 ARG A C 1
ATOM 2647 O O . ARG A 1 333 ? -38.118 17.738 19.616 1.00 73.00 333 ARG A O 1
ATOM 2654 N N . ILE A 1 334 ? -36.320 16.754 18.704 1.00 74.31 334 ILE A N 1
ATOM 2655 C CA . ILE A 1 334 ? -36.540 15.450 19.359 1.00 74.31 334 ILE A CA 1
ATOM 2656 C C . ILE A 1 334 ? -36.418 15.584 20.882 1.00 74.31 334 ILE A C 1
ATOM 2658 O O . ILE A 1 334 ? -37.199 14.988 21.622 1.00 74.31 334 ILE A O 1
ATOM 2662 N N . SER A 1 335 ? -35.454 16.373 21.356 1.00 68.62 335 SER A N 1
ATOM 2663 C CA . SER A 1 335 ? -35.255 16.604 22.790 1.00 68.62 335 SER A CA 1
ATOM 2664 C C . SER A 1 335 ? -36.433 17.356 23.409 1.00 68.62 335 SER A C 1
ATOM 2666 O O . SER A 1 335 ? -36.898 16.967 24.478 1.00 68.62 335 SER A O 1
ATOM 2668 N N . GLN A 1 336 ? -36.971 18.364 22.714 1.00 74.75 336 GLN A N 1
ATOM 2669 C CA . GLN A 1 336 ? -38.194 19.061 23.130 1.00 74.75 336 GLN A CA 1
ATOM 2670 C C . GLN A 1 336 ? -39.383 18.098 23.247 1.00 74.75 336 GLN A C 1
ATOM 2672 O O . GLN A 1 336 ? -40.052 18.089 24.278 1.00 74.75 336 GLN A O 1
ATOM 2677 N N . LEU A 1 337 ? -39.605 17.239 22.245 1.00 73.44 337 LEU A N 1
ATOM 2678 C CA . LEU A 1 337 ? -40.688 16.248 22.276 1.00 73.44 337 LEU A CA 1
ATOM 2679 C C . LEU A 1 337 ? -40.548 15.284 23.463 1.00 73.44 337 LEU A C 1
ATOM 2681 O O . LEU A 1 337 ? -41.517 15.027 24.173 1.00 73.44 337 LEU A O 1
ATOM 2685 N N . ARG A 1 338 ? -39.335 14.775 23.710 1.00 77.75 338 ARG A N 1
ATOM 2686 C CA . ARG A 1 338 ? -39.065 13.877 24.844 1.00 77.75 338 ARG A CA 1
ATOM 2687 C C . ARG A 1 338 ? -39.300 14.555 26.189 1.00 77.75 338 ARG A C 1
ATOM 2689 O O . ARG A 1 338 ? -39.860 13.929 27.081 1.00 77.75 338 ARG A O 1
ATOM 2696 N N . ALA A 1 339 ? -38.906 15.820 26.328 1.00 72.06 339 ALA A N 1
ATOM 2697 C CA . ALA A 1 339 ? -39.149 16.590 27.544 1.00 72.06 339 ALA A CA 1
ATOM 2698 C C . ALA A 1 339 ? -40.651 16.805 27.790 1.00 72.06 339 ALA A C 1
ATOM 2700 O O . ALA A 1 339 ? -41.113 16.646 28.918 1.00 72.06 339 ALA A O 1
ATOM 2701 N N . MET A 1 340 ? -41.418 17.103 26.734 1.00 70.88 340 MET A N 1
ATOM 2702 C CA . MET A 1 340 ? -42.878 17.212 26.818 1.00 70.88 340 MET A CA 1
ATOM 2703 C C . MET A 1 340 ? -43.524 15.883 27.225 1.00 70.88 340 MET A C 1
ATOM 2705 O O . MET A 1 340 ? -44.391 15.880 28.096 1.00 70.88 340 MET A O 1
ATOM 2709 N N . ASN A 1 341 ? -43.075 14.762 26.650 1.00 74.69 341 ASN A N 1
ATOM 2710 C CA . ASN A 1 341 ? -43.578 13.437 27.012 1.00 74.69 341 ASN A CA 1
ATOM 2711 C C . ASN A 1 341 ? -43.285 13.095 28.478 1.00 74.69 341 ASN A C 1
ATOM 2713 O O . ASN A 1 341 ? -44.199 12.741 29.209 1.00 74.69 341 ASN A O 1
ATOM 2717 N N . ALA A 1 342 ? -42.043 13.286 28.931 1.00 71.38 342 ALA A N 1
ATOM 2718 C CA . ALA A 1 342 ? -41.651 12.997 30.311 1.00 71.38 342 ALA A CA 1
ATOM 2719 C C . ALA A 1 342 ? -42.424 13.850 31.333 1.00 71.38 342 ALA A C 1
ATOM 2721 O O . ALA A 1 342 ? -42.826 13.365 32.389 1.00 71.38 342 ALA A O 1
ATOM 2722 N N . ALA A 1 343 ? -42.672 15.127 31.019 1.00 70.56 343 ALA A N 1
ATOM 2723 C CA . ALA A 1 343 ? -43.502 15.985 31.861 1.00 70.56 343 ALA A CA 1
ATOM 2724 C C . ALA A 1 343 ? -44.952 15.481 31.938 1.00 70.56 343 ALA A C 1
ATOM 2726 O O . ALA A 1 343 ? -45.565 15.547 33.003 1.00 70.56 343 ALA A O 1
ATOM 2727 N N . ARG A 1 344 ? -45.491 14.964 30.827 1.00 73.75 344 ARG A N 1
ATOM 2728 C CA . ARG A 1 344 ? -46.849 14.417 30.766 1.00 73.75 344 ARG A CA 1
ATOM 2729 C C . ARG A 1 344 ? -46.972 13.076 31.486 1.00 73.75 344 ARG A C 1
ATOM 2731 O O . ARG A 1 344 ? -47.937 12.900 32.217 1.00 73.75 344 ARG A O 1
ATOM 2738 N N . GLU A 1 345 ? -46.002 12.178 31.335 1.00 71.31 345 GLU A N 1
ATOM 2739 C CA . GLU A 1 345 ? -45.935 10.913 32.084 1.00 71.31 345 GLU A CA 1
ATOM 274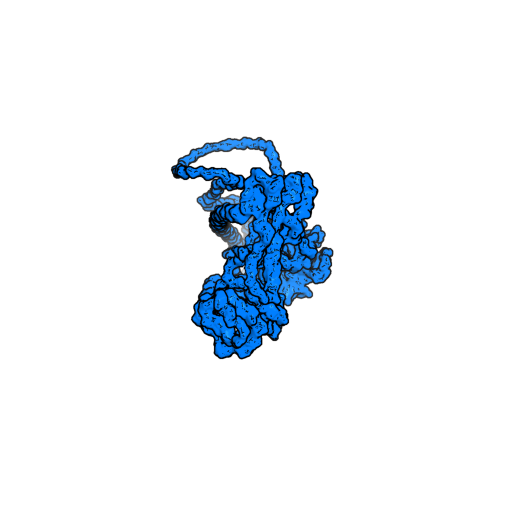0 C C . GLU A 1 345 ? -45.970 11.178 33.590 1.00 71.31 345 GLU A C 1
ATOM 2742 O O . GLU A 1 345 ? -46.820 10.633 34.285 1.00 71.31 345 GLU A O 1
ATOM 2747 N N . LYS A 1 346 ? -45.169 12.135 34.070 1.00 72.88 346 LYS A N 1
ATOM 2748 C CA . LYS A 1 346 ? -45.173 12.530 35.484 1.00 72.88 346 LYS A CA 1
ATOM 2749 C C . LYS A 1 346 ? -46.525 13.078 35.961 1.00 72.88 346 LYS A C 1
ATOM 2751 O O . LYS A 1 346 ? -46.910 12.858 37.104 1.00 72.88 346 LYS A O 1
ATOM 2756 N N . GLN A 1 347 ? -47.241 13.820 35.110 1.00 72.75 347 GLN A N 1
ATOM 2757 C CA . GLN A 1 347 ? -48.594 14.291 35.433 1.00 72.75 347 GLN A CA 1
ATOM 2758 C C . GLN A 1 347 ? -49.590 13.132 35.537 1.00 72.75 347 GLN A C 1
ATOM 2760 O O . GLN A 1 347 ? -50.459 13.164 36.403 1.00 72.75 347 GLN A O 1
ATOM 2765 N N . LEU A 1 348 ? -49.470 12.130 34.661 1.00 71.00 348 LEU A N 1
ATOM 2766 C CA . LEU A 1 348 ? -50.327 10.947 34.679 1.00 71.00 348 LEU A CA 1
ATOM 2767 C C . LEU A 1 348 ? -50.045 10.077 35.906 1.00 71.00 348 LEU A C 1
ATOM 2769 O O . LEU A 1 348 ? -50.991 9.687 36.577 1.00 71.00 348 LEU A O 1
ATOM 2773 N N . GLU A 1 349 ? -48.776 9.843 36.243 1.00 75.50 349 GLU A N 1
ATOM 2774 C CA . GLU A 1 349 ? -48.380 9.105 37.451 1.00 75.50 349 GLU A CA 1
ATOM 2775 C C . GLU A 1 349 ? -48.922 9.772 38.720 1.00 75.50 349 GLU A C 1
ATOM 2777 O O . GLU A 1 349 ? -49.576 9.117 39.524 1.00 75.50 349 GLU A O 1
ATOM 2782 N N . ALA A 1 350 ? -48.751 11.091 38.862 1.00 73.38 350 ALA A N 1
ATOM 2783 C CA . ALA A 1 350 ? -49.270 11.824 40.017 1.00 73.38 350 ALA A CA 1
ATOM 2784 C C . ALA A 1 350 ? -50.804 11.759 40.122 1.00 73.38 350 ALA A C 1
ATOM 2786 O O . ALA A 1 350 ? -51.353 11.714 41.221 1.00 73.38 350 ALA A O 1
ATOM 2787 N N . ALA A 1 351 ? -51.506 11.756 38.986 1.00 74.00 351 ALA A N 1
ATOM 2788 C CA . ALA A 1 351 ? -52.954 11.603 38.980 1.00 74.00 351 ALA A CA 1
ATOM 2789 C C . ALA A 1 351 ? -53.398 10.173 39.321 1.00 74.00 351 ALA A C 1
ATOM 2791 O O . ALA A 1 351 ? -54.400 10.005 40.013 1.00 74.00 351 ALA A O 1
ATOM 2792 N N . MET A 1 352 ? -52.656 9.157 38.868 1.00 74.38 352 MET A N 1
ATOM 2793 C CA . MET A 1 352 ? -52.896 7.763 39.247 1.00 74.38 352 MET A CA 1
ATOM 2794 C C . MET A 1 352 ? -52.711 7.566 40.753 1.00 74.38 352 MET A C 1
ATOM 2796 O O . MET A 1 352 ? -53.592 7.002 41.391 1.00 74.38 352 MET A O 1
ATOM 2800 N N . GLU A 1 353 ? -51.631 8.097 41.333 1.00 78.50 353 GLU A N 1
ATOM 2801 C CA . GLU A 1 353 ? -51.386 8.037 42.781 1.00 78.50 353 GLU A CA 1
ATOM 2802 C C . GLU A 1 353 ? -52.512 8.706 43.584 1.00 78.50 353 GLU A C 1
ATOM 2804 O O . GLU A 1 353 ? -52.968 8.158 44.587 1.00 78.50 353 GLU A O 1
ATOM 2809 N N . ALA A 1 354 ? -52.999 9.871 43.139 1.00 77.94 354 ALA A N 1
ATOM 2810 C CA . ALA A 1 354 ? -54.126 10.543 43.785 1.00 77.94 354 ALA A CA 1
ATOM 2811 C C . ALA A 1 354 ? -55.399 9.679 43.750 1.00 77.94 354 ALA A C 1
ATOM 2813 O O . ALA A 1 354 ? -56.020 9.460 44.790 1.00 77.94 354 ALA A O 1
ATOM 2814 N N . ALA A 1 355 ? -55.729 9.112 42.585 1.00 77.56 355 ALA A N 1
ATOM 2815 C CA . ALA A 1 355 ? -56.890 8.239 42.429 1.00 77.56 355 ALA A CA 1
ATOM 2816 C C . ALA A 1 355 ? -56.788 6.955 43.278 1.00 77.56 355 ALA A C 1
ATOM 2818 O O . ALA A 1 355 ? -57.788 6.485 43.821 1.00 77.56 355 ALA A O 1
ATOM 2819 N N . GLU A 1 356 ? -55.587 6.389 43.427 1.00 80.88 356 GLU A N 1
ATOM 2820 C CA . GLU A 1 356 ? -55.340 5.233 44.298 1.00 80.88 356 GLU A CA 1
ATOM 2821 C C . GLU A 1 356 ? -55.552 5.568 45.783 1.00 80.88 356 GLU A C 1
ATOM 2823 O O . GLU A 1 356 ? -56.144 4.770 46.517 1.00 80.88 356 GLU A O 1
ATOM 2828 N N . ILE A 1 357 ? -55.118 6.752 46.231 1.00 81.12 357 ILE A N 1
ATOM 2829 C CA . ILE A 1 357 ? -55.345 7.235 47.604 1.00 81.12 357 ILE A CA 1
ATOM 2830 C C . ILE A 1 357 ? -56.844 7.405 47.877 1.00 81.12 357 ILE A C 1
ATOM 2832 O O . ILE A 1 357 ? -57.334 6.963 48.924 1.00 81.12 357 ILE A O 1
ATOM 2836 N N . ASP A 1 358 ? -57.570 8.011 46.939 1.00 80.88 358 ASP A N 1
ATOM 2837 C CA . ASP A 1 358 ? -59.011 8.237 47.063 1.00 80.88 358 ASP A CA 1
ATOM 2838 C C . ASP A 1 358 ? -59.777 6.906 47.112 1.00 80.88 358 ASP A C 1
ATOM 2840 O O . ASP A 1 358 ? -60.630 6.705 47.986 1.00 80.88 358 ASP A O 1
ATOM 2844 N N . LEU A 1 359 ? -59.400 5.941 46.261 1.00 82.62 359 LEU A N 1
ATOM 2845 C CA . LEU A 1 359 ? -59.956 4.586 46.272 1.00 82.62 359 LEU A CA 1
ATOM 2846 C C . LEU A 1 359 ? -59.736 3.890 47.623 1.00 82.62 359 LEU A C 1
ATOM 2848 O O . LEU A 1 359 ? -60.691 3.380 48.213 1.00 82.62 359 LEU A O 1
ATOM 2852 N N . ALA A 1 360 ? -58.510 3.913 48.151 1.00 84.12 360 ALA A N 1
ATOM 2853 C CA . ALA A 1 360 ? -58.194 3.298 49.441 1.00 84.12 360 ALA A CA 1
ATOM 2854 C C . ALA A 1 360 ? -58.976 3.944 50.603 1.00 84.12 360 ALA A C 1
ATOM 2856 O O . ALA A 1 360 ? -59.413 3.256 51.535 1.00 84.12 360 ALA A O 1
ATOM 2857 N N . SER A 1 361 ? -59.194 5.265 50.551 1.00 86.00 361 SER A N 1
ATOM 2858 C CA . SER A 1 361 ? -60.014 5.989 51.531 1.00 86.00 361 SER A CA 1
ATOM 2859 C C . SER A 1 361 ? -61.470 5.520 51.504 1.00 86.00 361 SER A C 1
ATOM 2861 O O . SER A 1 361 ? -62.064 5.251 52.557 1.00 86.00 361 SER A O 1
ATOM 2863 N N . ALA A 1 362 ? -62.032 5.366 50.302 1.00 84.44 362 ALA A N 1
ATOM 2864 C CA . ALA A 1 362 ? -63.393 4.885 50.110 1.00 84.44 362 ALA A CA 1
ATOM 2865 C C . ALA A 1 362 ? -63.564 3.434 50.587 1.00 84.44 362 ALA A C 1
ATOM 2867 O O . ALA A 1 362 ? -64.508 3.144 51.325 1.00 84.44 362 ALA A O 1
ATOM 2868 N N . GLU A 1 363 ? -62.636 2.536 50.245 1.00 87.50 363 GLU A N 1
ATOM 2869 C CA . GLU A 1 363 ? -62.654 1.135 50.691 1.00 87.50 363 GLU A CA 1
ATOM 2870 C C . GLU A 1 363 ? -62.597 1.014 52.219 1.00 87.50 363 GLU A C 1
ATOM 2872 O O . GLU A 1 363 ? -63.384 0.277 52.819 1.00 87.50 363 GLU A O 1
ATOM 2877 N N . SER A 1 364 ? -61.726 1.792 52.868 1.00 89.06 364 SER A N 1
ATOM 2878 C CA . SER A 1 364 ? -61.630 1.842 54.331 1.00 89.06 364 SER A CA 1
ATOM 2879 C C . SER A 1 364 ? -62.929 2.338 54.977 1.00 89.06 364 SER A C 1
ATOM 2881 O O . SER A 1 364 ? -63.417 1.751 55.948 1.00 89.06 364 SER A O 1
ATOM 2883 N N . CYS A 1 365 ? -63.548 3.377 54.401 1.00 88.06 365 CYS A N 1
ATOM 2884 C CA . CYS A 1 365 ? -64.834 3.899 54.862 1.00 88.06 365 CYS A CA 1
ATOM 2885 C C . CYS A 1 365 ? -65.954 2.854 54.731 1.00 88.06 365 CYS A C 1
ATOM 2887 O O . CYS A 1 365 ? -66.739 2.674 55.668 1.00 88.06 365 CYS A O 1
ATOM 2889 N N . ILE A 1 366 ? -65.995 2.116 53.616 1.00 88.62 366 ILE A N 1
ATOM 2890 C CA . ILE A 1 366 ? -66.936 1.008 53.395 1.00 88.62 366 ILE A CA 1
ATOM 2891 C C . ILE A 1 366 ? -66.723 -0.086 54.440 1.00 88.62 366 ILE A C 1
ATOM 2893 O O . ILE A 1 366 ? -67.684 -0.501 55.088 1.00 88.62 366 ILE A O 1
ATOM 2897 N N . GLN A 1 367 ? -65.480 -0.525 54.643 1.00 89.50 367 GLN A N 1
ATOM 2898 C CA . GLN A 1 367 ? -65.163 -1.605 55.576 1.00 89.50 367 GLN A CA 1
ATOM 2899 C C . GLN A 1 367 ? -65.534 -1.242 57.016 1.00 89.50 367 GLN A C 1
ATOM 2901 O O . GLN A 1 367 ? -66.136 -2.047 57.727 1.00 89.50 367 GLN A O 1
ATOM 2906 N N . PHE A 1 368 ? -65.209 -0.024 57.451 1.00 90.44 368 PHE A N 1
ATOM 2907 C CA . PHE A 1 368 ? -65.572 0.445 58.784 1.00 90.44 368 PHE A CA 1
ATOM 2908 C C . PHE A 1 368 ? -67.093 0.546 58.948 1.00 90.44 368 PHE A C 1
ATOM 2910 O O . PHE A 1 368 ? -67.633 0.064 59.942 1.00 90.44 368 PHE A O 1
ATOM 2917 N N . THR A 1 369 ? -67.794 1.093 57.949 1.00 89.88 369 THR A N 1
ATOM 2918 C CA . THR A 1 369 ? -69.264 1.166 57.948 1.00 89.88 369 THR A CA 1
ATOM 2919 C C . THR A 1 369 ? -69.884 -0.229 58.040 1.00 89.88 369 THR A C 1
ATOM 2921 O O . THR A 1 369 ? -70.789 -0.441 58.844 1.00 89.88 369 THR A O 1
ATOM 2924 N N . HIS A 1 370 ? -69.374 -1.196 57.272 1.00 90.75 370 HIS A N 1
ATOM 2925 C CA . HIS A 1 370 ? -69.821 -2.588 57.326 1.00 90.75 370 HIS A CA 1
ATOM 2926 C C . HIS A 1 370 ? -69.652 -3.176 58.731 1.00 90.75 370 HIS A C 1
ATOM 2928 O O . HIS A 1 370 ? -70.595 -3.732 59.286 1.00 90.75 370 HIS A O 1
ATOM 2934 N N . ASN A 1 371 ? -68.480 -2.985 59.342 1.00 90.19 371 ASN A N 1
ATOM 2935 C CA . ASN A 1 371 ? -68.189 -3.500 60.680 1.00 90.19 371 ASN A CA 1
ATOM 2936 C C . ASN A 1 371 ? -69.115 -2.899 61.752 1.00 90.19 371 ASN A C 1
ATOM 2938 O O . ASN A 1 371 ? -69.587 -3.622 62.628 1.00 90.19 371 ASN A O 1
ATOM 2942 N N . VAL A 1 372 ? -69.396 -1.593 61.677 1.00 89.88 372 VAL A N 1
ATOM 2943 C CA . VAL A 1 372 ? -70.321 -0.910 62.599 1.00 89.88 372 VAL A CA 1
ATOM 2944 C C . VAL A 1 372 ? -71.748 -1.438 62.441 1.00 89.88 372 VAL A C 1
ATOM 2946 O O . VAL A 1 372 ? -72.420 -1.663 63.444 1.00 89.88 372 VAL A O 1
ATOM 2949 N N . LEU A 1 373 ? -72.210 -1.658 61.206 1.00 89.00 373 LEU A N 1
ATOM 2950 C CA . LEU A 1 373 ? -73.558 -2.171 60.938 1.00 89.00 373 LEU A CA 1
ATOM 2951 C C . LEU A 1 373 ? -73.731 -3.645 61.329 1.00 89.00 373 LEU A C 1
ATOM 2953 O O . LEU A 1 373 ? -74.823 -4.033 61.738 1.00 89.00 373 LEU A O 1
ATOM 2957 N N . GLU A 1 374 ? -72.685 -4.461 61.190 1.00 91.62 374 GLU A N 1
ATOM 2958 C CA . GLU A 1 374 ? -72.749 -5.905 61.440 1.00 91.62 374 GLU A CA 1
ATOM 2959 C C . GLU A 1 374 ? -72.541 -6.269 62.918 1.00 91.62 374 GLU A C 1
ATOM 2961 O O . GLU A 1 374 ? -73.229 -7.150 63.434 1.00 91.62 374 GLU A O 1
ATOM 2966 N N . TYR A 1 375 ? -71.626 -5.584 63.614 1.00 89.56 375 TYR A N 1
ATOM 2967 C CA . TYR A 1 375 ? -71.202 -5.960 64.971 1.00 89.56 375 TYR A CA 1
ATOM 2968 C C . TYR A 1 375 ? -71.468 -4.892 66.044 1.00 89.56 375 TYR A C 1
ATOM 2970 O O . TYR A 1 375 ? -71.302 -5.180 67.230 1.00 89.56 375 TYR A O 1
ATOM 2978 N N . GLY A 1 376 ? -71.856 -3.669 65.668 1.00 87.50 376 GLY A N 1
ATOM 2979 C CA . GLY A 1 376 ? -72.035 -2.558 66.606 1.00 87.50 376 GLY A CA 1
ATOM 2980 C C . GLY A 1 376 ? -73.307 -2.665 67.452 1.00 87.50 376 GLY A C 1
ATOM 2981 O O . GLY A 1 376 ? -74.379 -3.029 66.963 1.00 87.50 376 GLY A O 1
ATOM 2982 N N . SER A 1 377 ? -73.223 -2.294 68.732 1.00 87.25 377 SER A N 1
ATOM 2983 C CA . SER A 1 377 ? -74.413 -2.160 69.580 1.00 87.25 377 SER A CA 1
ATOM 2984 C C . SER A 1 377 ? -75.247 -0.924 69.186 1.00 87.25 377 SER A C 1
ATOM 2986 O O . SER A 1 377 ? -74.708 0.037 68.632 1.00 87.25 377 SER A O 1
ATOM 2988 N N . PRO A 1 378 ? -76.556 -0.863 69.510 1.00 89.69 378 PRO A N 1
ATOM 2989 C CA . PRO A 1 378 ? -77.405 0.271 69.128 1.00 89.69 378 PRO A CA 1
ATOM 2990 C C . PRO A 1 378 ? -76.885 1.648 69.576 1.00 89.69 378 PRO A C 1
ATOM 2992 O O . PRO A 1 378 ? -77.078 2.635 68.870 1.00 89.69 378 PRO A O 1
ATOM 2995 N N . VAL A 1 379 ? -76.207 1.727 70.728 1.00 86.81 379 VAL A N 1
ATOM 2996 C CA . VAL A 1 379 ? -75.626 2.982 71.239 1.00 86.81 379 VAL A CA 1
ATOM 2997 C C . VAL A 1 379 ? -74.388 3.387 70.434 1.00 86.81 379 VAL A C 1
ATOM 2999 O O . VAL A 1 379 ? -74.251 4.558 70.083 1.00 86.81 379 VAL A O 1
ATOM 3002 N N . GLU A 1 380 ? -73.520 2.433 70.092 1.00 88.38 380 GLU A N 1
ATOM 3003 C CA . GLU A 1 380 ? -72.316 2.677 69.287 1.00 88.38 380 GLU A CA 1
ATOM 3004 C C . GLU A 1 380 ? -72.683 3.107 67.865 1.00 88.38 380 GLU A C 1
ATOM 3006 O O . GLU A 1 380 ? -72.154 4.108 67.384 1.00 88.38 380 GLU A O 1
ATOM 3011 N N . VAL A 1 381 ? -73.658 2.438 67.238 1.00 88.25 381 VAL A N 1
ATOM 3012 C CA . VAL A 1 381 ? -74.160 2.793 65.899 1.00 88.25 381 VAL A CA 1
ATOM 3013 C C . VAL A 1 381 ? -74.696 4.224 65.880 1.00 88.25 381 VAL A C 1
ATOM 3015 O O . VAL A 1 381 ? -74.328 5.007 65.007 1.00 88.25 381 VAL A O 1
ATOM 3018 N N . ILE A 1 382 ? -75.521 4.606 66.862 1.00 87.38 382 ILE A N 1
ATOM 3019 C CA . ILE A 1 382 ? -76.045 5.976 66.956 1.00 87.38 382 ILE A CA 1
ATOM 3020 C C . ILE A 1 382 ? -74.904 6.978 67.158 1.00 87.38 382 ILE A C 1
ATOM 3022 O O . ILE A 1 382 ? -74.915 8.023 66.506 1.00 87.38 382 ILE A O 1
ATOM 3026 N N . SER A 1 383 ? -73.910 6.650 67.993 1.00 88.62 383 SER A N 1
ATOM 3027 C CA . SER A 1 383 ? -72.799 7.556 68.319 1.00 88.62 383 SER A CA 1
ATOM 3028 C C . SER A 1 383 ? -71.937 7.943 67.111 1.00 88.62 383 SER A C 1
ATOM 3030 O O . SER A 1 383 ? -71.438 9.062 67.077 1.00 88.62 383 SER A O 1
ATOM 3032 N N . VAL A 1 384 ? -71.826 7.070 66.099 1.00 90.19 384 VAL A N 1
ATOM 3033 C CA . VAL A 1 384 ? -71.026 7.318 64.881 1.00 90.19 384 VAL A CA 1
ATOM 3034 C C . VAL A 1 384 ? -71.873 7.589 63.629 1.00 90.19 384 VAL A C 1
ATOM 3036 O O . VAL A 1 384 ? -71.343 7.981 62.590 1.00 90.19 384 VAL A O 1
ATOM 3039 N N . SER A 1 385 ? -73.197 7.403 63.701 1.00 87.81 385 SER A N 1
ATOM 3040 C CA . SER A 1 385 ? -74.103 7.478 62.541 1.00 87.81 385 SER A CA 1
ATOM 3041 C C . SER A 1 385 ? -74.053 8.814 61.792 1.00 87.81 385 SER A C 1
ATOM 3043 O O . SER A 1 385 ? -74.040 8.823 60.563 1.00 87.81 385 SER A O 1
ATOM 3045 N N . GLY A 1 386 ? -73.987 9.941 62.509 1.00 87.19 386 GLY A N 1
ATOM 3046 C CA . GLY A 1 386 ? -73.938 11.270 61.893 1.00 87.19 386 GLY A CA 1
ATOM 3047 C C . GLY A 1 386 ? -72.660 11.503 61.084 1.00 87.19 386 GLY A C 1
ATOM 3048 O O . GLY A 1 386 ? -72.715 12.037 59.976 1.00 87.19 386 GLY A O 1
ATOM 3049 N N . GLU A 1 387 ? -71.521 11.050 61.607 1.00 88.69 387 GLU A N 1
ATOM 3050 C CA . GLU A 1 387 ? -70.213 11.188 60.959 1.00 88.69 387 GLU A CA 1
ATOM 3051 C C . GLU A 1 387 ? -70.090 10.259 59.742 1.00 88.69 387 GLU A C 1
ATOM 3053 O O . GLU A 1 387 ? -69.624 10.688 58.684 1.00 88.69 387 GLU A O 1
ATOM 3058 N N . LEU A 1 388 ? -70.582 9.018 59.849 1.00 88.44 388 LEU A N 1
ATOM 3059 C CA . LEU A 1 388 ? -70.573 8.057 58.740 1.00 88.44 388 LEU A CA 1
ATOM 3060 C C . LEU A 1 388 ? -71.476 8.484 57.590 1.00 88.44 388 LEU A C 1
ATOM 3062 O O . LEU A 1 388 ? -71.042 8.472 56.441 1.00 88.44 388 LEU A O 1
ATOM 3066 N N . VAL A 1 389 ? -72.710 8.903 57.878 1.00 86.81 389 VAL A N 1
ATOM 3067 C CA . VAL A 1 389 ? -73.638 9.371 56.838 1.00 86.81 389 VAL A CA 1
ATOM 3068 C C . VAL A 1 389 ? -73.083 10.614 56.138 1.00 86.81 389 VAL A C 1
ATOM 3070 O O . VAL A 1 389 ? -73.187 10.717 54.917 1.00 86.81 389 VAL A O 1
ATOM 3073 N N . GLY A 1 390 ? -72.427 11.517 56.878 1.00 86.00 390 GLY A N 1
ATOM 3074 C CA . GLY A 1 390 ? -71.741 12.674 56.300 1.00 86.00 390 GLY A CA 1
ATOM 3075 C C . GLY A 1 390 ? -70.600 12.285 55.353 1.00 86.00 390 GLY A C 1
ATOM 3076 O O . GLY A 1 390 ? -70.549 12.771 54.224 1.00 86.00 390 GLY A O 1
ATOM 3077 N N . ARG A 1 391 ? -69.715 11.373 55.779 1.00 85.75 391 ARG A N 1
ATOM 3078 C CA . ARG A 1 391 ? -68.570 10.903 54.975 1.00 85.75 391 ARG A CA 1
ATOM 3079 C C . ARG A 1 391 ? -69.017 10.127 53.729 1.00 85.75 391 ARG A C 1
ATOM 3081 O O . ARG A 1 391 ? -68.502 10.365 52.642 1.00 85.75 391 ARG A O 1
ATOM 3088 N N . LEU A 1 392 ? -70.001 9.237 53.874 1.00 85.94 392 LEU A N 1
ATOM 3089 C CA . LEU A 1 392 ? -70.568 8.459 52.767 1.00 85.94 392 LEU A CA 1
ATOM 3090 C C . LEU A 1 392 ? -71.288 9.355 51.752 1.00 85.94 392 LEU A C 1
ATOM 3092 O O . LEU A 1 392 ? -71.205 9.102 50.553 1.00 85.94 392 LEU A O 1
ATOM 3096 N N . GLY A 1 393 ? -71.961 10.412 52.221 1.00 83.56 393 GLY A N 1
ATOM 3097 C CA . GLY A 1 393 ? -72.579 11.419 51.359 1.00 83.56 393 GLY A CA 1
ATOM 3098 C C . GLY A 1 393 ? -71.557 12.179 50.511 1.00 83.56 393 GLY A C 1
ATOM 3099 O O . GLY A 1 393 ? -71.756 12.311 49.308 1.00 83.56 393 GLY A O 1
ATOM 3100 N N . GLN A 1 394 ? -70.435 12.600 51.107 1.00 82.38 394 GLN A N 1
ATOM 3101 C CA . GLN A 1 394 ? -69.355 13.294 50.389 1.00 82.38 394 GLN A CA 1
ATOM 3102 C C . GLN A 1 394 ? -68.758 12.435 49.263 1.00 82.38 394 GLN A C 1
ATOM 3104 O O . GLN A 1 394 ? -68.729 12.874 48.116 1.00 82.38 394 GLN A O 1
ATOM 3109 N N . ILE A 1 395 ? -68.395 11.182 49.561 1.00 82.50 395 ILE A N 1
ATOM 3110 C CA . ILE A 1 395 ? -67.837 10.242 48.568 1.00 82.50 395 ILE A CA 1
ATOM 3111 C C . ILE A 1 395 ? -68.867 9.921 47.464 1.00 82.50 395 ILE A C 1
ATOM 3113 O O . ILE A 1 395 ? -68.527 9.720 46.297 1.00 82.50 395 ILE A O 1
ATOM 3117 N N . ALA A 1 396 ? -70.160 9.871 47.804 1.00 75.25 396 ALA A N 1
ATOM 3118 C CA . ALA A 1 396 ? -71.220 9.612 46.830 1.00 75.25 396 ALA A CA 1
ATOM 3119 C C . ALA A 1 396 ? -71.456 10.786 45.858 1.00 75.25 396 ALA A C 1
ATOM 3121 O O . ALA A 1 396 ? -71.823 10.543 44.703 1.00 75.25 396 ALA A O 1
ATOM 3122 N N . ASP A 1 397 ? -71.238 12.029 46.297 1.00 69.62 397 ASP A N 1
ATOM 3123 C CA . ASP A 1 397 ? -71.397 13.232 45.472 1.00 69.62 397 ASP A CA 1
ATOM 3124 C C . ASP A 1 397 ? -70.205 13.471 44.522 1.00 69.62 397 ASP A C 1
ATOM 3126 O O . ASP A 1 397 ? -70.411 13.935 43.394 1.00 69.62 397 ASP A O 1
ATOM 3130 N N . GLU A 1 398 ? -68.986 13.059 44.896 1.00 65.38 398 GLU A N 1
ATOM 3131 C CA . GLU A 1 398 ? -67.772 13.121 44.049 1.00 65.38 398 GLU A CA 1
ATOM 3132 C C . GLU A 1 398 ? -67.946 12.368 42.709 1.00 65.38 398 GLU A C 1
ATOM 3134 O O . GLU A 1 398 ? -67.471 12.805 41.656 1.00 65.38 398 GLU A O 1
ATOM 3139 N N . LYS A 1 399 ? -68.792 11.328 42.696 1.00 55.59 399 LYS A N 1
ATOM 3140 C CA . LYS A 1 399 ? -69.155 10.511 41.521 1.00 55.59 399 LYS A CA 1
ATOM 3141 C C . LYS A 1 399 ? -69.786 11.290 40.354 1.00 55.59 399 LYS A C 1
ATOM 3143 O O . LYS A 1 399 ? -69.845 10.772 39.234 1.00 55.59 399 LYS A O 1
ATOM 3148 N N . LYS A 1 400 ? -70.316 12.498 40.596 1.00 52.47 400 LYS A N 1
ATOM 3149 C CA . LYS A 1 400 ? -70.911 13.361 39.556 1.00 52.47 400 LYS A CA 1
ATOM 3150 C C . LYS A 1 400 ? -69.902 14.287 38.873 1.00 52.47 400 LYS A C 1
ATOM 3152 O O . LYS A 1 400 ? -70.179 14.699 37.749 1.00 52.47 400 LYS A O 1
ATOM 3157 N N . ALA A 1 401 ? -68.768 14.592 39.503 1.00 52.31 401 ALA A N 1
ATOM 3158 C CA . ALA A 1 401 ? -67.770 15.513 38.954 1.00 52.31 401 ALA A CA 1
ATOM 3159 C C . ALA A 1 401 ? -66.797 14.810 37.984 1.00 52.31 401 ALA A C 1
ATOM 3161 O O . ALA A 1 401 ? -66.553 15.304 36.885 1.00 52.31 401 ALA A O 1
ATOM 3162 N N . GLU A 1 402 ? -66.326 13.606 38.320 1.00 53.72 402 GLU A N 1
ATOM 3163 C CA . GLU A 1 402 ? -65.246 12.931 37.574 1.00 53.72 402 GLU A CA 1
ATOM 3164 C C . GLU A 1 402 ? -65.638 12.400 36.185 1.00 53.72 402 GLU A C 1
ATOM 3166 O O . GLU A 1 402 ? -64.795 12.278 35.295 1.00 53.72 402 GLU A O 1
ATOM 3171 N N . LYS A 1 403 ? -66.921 12.086 35.954 1.00 47.00 403 LYS A N 1
ATOM 3172 C CA . LYS A 1 403 ? -67.345 11.349 34.748 1.00 47.00 403 LYS A CA 1
ATOM 3173 C C . LYS A 1 403 ? -67.301 12.172 33.450 1.00 47.00 403 LYS A C 1
ATOM 3175 O O . LYS A 1 403 ? -67.376 11.578 32.376 1.00 47.00 403 LYS A O 1
ATOM 3180 N N . SER A 1 404 ? -67.197 13.503 33.535 1.00 46.72 404 SER A N 1
ATOM 3181 C CA . SER A 1 404 ? -67.234 14.399 32.364 1.00 46.72 404 SER A CA 1
ATOM 3182 C C . SER A 1 404 ? -65.877 14.973 31.943 1.00 46.72 404 SER A C 1
ATOM 3184 O O . SER A 1 404 ? -65.716 15.321 30.781 1.00 46.72 404 SER A O 1
ATOM 3186 N N . GLU A 1 405 ? -64.882 15.022 32.834 1.00 48.97 405 GLU A N 1
ATOM 3187 C CA . GLU A 1 405 ? -63.635 15.768 32.579 1.00 48.97 405 GLU A CA 1
ATOM 3188 C C . GLU A 1 405 ? -62.482 14.879 32.063 1.00 48.97 405 GLU A C 1
ATOM 3190 O O . GLU A 1 405 ? -61.613 15.328 31.310 1.00 48.97 405 GLU A O 1
ATOM 3195 N N . TRP A 1 406 ? -62.500 13.584 32.403 1.00 49.62 406 TRP A N 1
ATOM 3196 C CA . TRP A 1 406 ? -61.417 12.639 32.099 1.00 49.62 406 TRP A CA 1
ATOM 3197 C C . TRP A 1 406 ? -61.493 11.984 30.711 1.00 49.62 406 TRP A C 1
ATOM 3199 O O . TRP A 1 406 ? -60.466 11.587 30.159 1.00 49.62 406 TRP A O 1
ATOM 3209 N N . THR A 1 407 ? -62.683 11.865 30.115 1.00 46.88 407 THR A N 1
ATOM 3210 C CA . THR A 1 407 ? -62.872 11.089 28.873 1.00 46.88 407 THR A CA 1
ATOM 3211 C C . THR A 1 407 ? -62.537 11.857 27.590 1.00 46.88 407 THR A C 1
ATOM 3213 O O . THR A 1 407 ? -62.204 11.221 26.591 1.00 46.88 407 THR A O 1
ATOM 3216 N N . GLU A 1 408 ? -62.518 13.195 27.603 1.00 48.31 408 GLU A N 1
ATOM 3217 C CA . GLU A 1 408 ? -62.187 13.998 26.409 1.00 48.31 408 GLU A CA 1
ATOM 3218 C C . GLU A 1 408 ? -60.687 14.339 26.279 1.00 48.31 408 GLU A C 1
ATOM 3220 O O . GLU A 1 408 ? -60.198 14.541 25.169 1.00 48.31 408 GLU A O 1
ATOM 3225 N N . ASN A 1 409 ? -59.916 14.321 27.375 1.00 51.88 409 ASN A N 1
ATOM 3226 C CA . ASN A 1 409 ? -58.527 14.817 27.404 1.00 51.88 409 ASN A CA 1
ATOM 3227 C C . ASN A 1 409 ? -57.423 13.744 27.259 1.00 51.88 409 ASN A C 1
ATOM 3229 O O . ASN A 1 409 ? -56.236 14.085 27.286 1.00 51.88 409 ASN A O 1
ATOM 3233 N N . ILE A 1 410 ? -57.773 12.458 27.119 1.00 51.84 410 ILE A N 1
ATOM 3234 C CA . ILE A 1 410 ? -56.793 11.350 27.096 1.00 51.84 410 ILE A CA 1
ATOM 3235 C C . ILE A 1 410 ? -56.448 10.857 25.678 1.00 51.84 410 ILE A C 1
ATOM 3237 O O . ILE A 1 410 ? -55.351 10.343 25.476 1.00 51.84 410 ILE A O 1
ATOM 3241 N N . VAL A 1 411 ? -57.327 11.007 24.677 1.00 48.31 411 VAL A N 1
ATOM 3242 C CA . VAL A 1 411 ? -57.254 10.120 23.491 1.00 48.31 411 VAL A CA 1
ATOM 3243 C C . VAL A 1 411 ? -56.723 10.754 22.195 1.00 48.31 411 VAL A C 1
ATOM 3245 O O . VAL A 1 411 ? -56.289 10.016 21.317 1.00 48.31 411 VAL A O 1
ATOM 3248 N N . ASN A 1 412 ? -56.633 12.079 22.044 1.00 45.81 412 ASN A N 1
ATOM 3249 C CA . ASN A 1 412 ? -56.256 12.657 20.741 1.00 45.81 412 ASN A CA 1
ATOM 3250 C C . ASN A 1 412 ? -54.847 13.269 20.710 1.00 45.81 412 ASN A C 1
ATOM 3252 O O . ASN A 1 412 ? -54.662 14.475 20.842 1.00 45.81 412 ASN A O 1
ATOM 3256 N N . LEU A 1 413 ? -53.850 12.423 20.436 1.00 47.72 413 LEU A N 1
ATOM 3257 C CA . LEU A 1 413 ? -52.579 12.838 19.834 1.00 47.72 413 LEU A CA 1
ATOM 3258 C C . LEU A 1 413 ? -52.751 12.865 18.307 1.00 47.72 413 LEU A C 1
ATOM 3260 O O . LEU A 1 413 ? -52.407 11.912 17.610 1.00 47.72 413 LEU A O 1
ATOM 3264 N N . THR A 1 414 ? -53.294 13.951 17.761 1.00 45.97 414 THR A N 1
ATOM 3265 C CA . THR A 1 414 ? -53.172 14.226 16.322 1.00 45.97 414 THR A CA 1
ATOM 3266 C C . THR A 1 414 ? -51.847 14.928 16.067 1.00 45.97 414 THR A C 1
ATOM 3268 O O . THR A 1 414 ? -51.673 16.101 16.390 1.00 45.97 414 THR A O 1
ATOM 3271 N N . PHE A 1 415 ? -50.893 14.185 15.505 1.00 44.53 415 PHE A N 1
ATOM 3272 C CA . PHE A 1 415 ? -49.667 14.744 14.953 1.00 44.53 415 PHE A CA 1
ATOM 3273 C C . PHE A 1 415 ? -49.935 15.152 13.504 1.00 44.53 415 PHE A C 1
ATOM 3275 O O . PHE A 1 415 ? -49.854 14.315 12.608 1.00 44.53 415 PHE A O 1
ATOM 3282 N N . ASP A 1 416 ? -50.253 16.426 13.276 1.00 48.19 416 ASP A N 1
ATOM 3283 C CA . ASP A 1 416 ? -50.113 17.019 11.947 1.00 48.19 416 ASP A CA 1
ATOM 3284 C C . ASP A 1 416 ? -48.646 17.445 11.788 1.00 48.19 416 ASP A C 1
ATOM 3286 O O . ASP A 1 416 ? -48.213 18.402 12.441 1.00 48.19 416 ASP A O 1
ATOM 3290 N N . PRO A 1 417 ? -47.825 16.739 10.986 1.00 45.53 417 PRO A N 1
ATOM 3291 C CA . PRO A 1 417 ? -46.486 17.221 10.689 1.00 45.53 417 PRO A CA 1
ATOM 3292 C C . PRO A 1 417 ? -46.624 18.586 10.002 1.00 45.53 417 PRO A C 1
ATOM 3294 O O . PRO A 1 417 ? -47.369 18.688 9.023 1.00 45.53 417 PRO A O 1
ATOM 3297 N N . PRO A 1 418 ? -45.924 19.642 10.457 1.00 46.72 418 PRO A N 1
ATOM 3298 C CA . PRO A 1 418 ? -45.974 20.929 9.788 1.00 46.72 418 PRO A CA 1
ATOM 3299 C C . PRO A 1 418 ? -45.188 20.786 8.486 1.00 46.72 418 PRO A C 1
ATOM 3301 O O . PRO A 1 418 ? -43.987 21.047 8.436 1.00 46.72 418 PRO A O 1
ATOM 3304 N N . ALA A 1 419 ? -45.861 20.333 7.429 1.00 46.66 419 ALA A N 1
ATOM 3305 C CA . ALA A 1 419 ? -45.265 20.171 6.109 1.00 46.66 419 ALA A CA 1
ATOM 3306 C C . ALA A 1 419 ? -44.634 21.490 5.615 1.00 46.66 419 ALA A C 1
ATOM 3308 O O . ALA A 1 419 ? -43.666 21.452 4.873 1.00 46.66 419 ALA A O 1
ATOM 3309 N N . GLY A 1 420 ? -45.102 22.649 6.104 1.00 50.53 420 GLY A N 1
ATOM 3310 C CA . GLY A 1 420 ? -44.596 23.966 5.705 1.00 50.53 420 GLY A CA 1
ATOM 3311 C C . GLY A 1 420 ? -43.471 24.579 6.556 1.00 50.53 420 GLY A C 1
ATOM 3312 O O . GLY A 1 420 ? -42.682 25.350 6.016 1.00 50.53 420 GLY A O 1
ATOM 3313 N N . GLU A 1 421 ? -43.350 24.280 7.858 1.00 53.25 421 GLU A N 1
ATOM 3314 C CA . GLU A 1 421 ? -42.368 24.979 8.722 1.00 53.25 421 GLU A CA 1
ATOM 3315 C C . GLU A 1 421 ? -40.947 24.441 8.545 1.00 53.25 421 GLU A C 1
ATOM 3317 O O . GLU A 1 421 ? -39.992 25.216 8.494 1.00 53.25 421 GLU A O 1
ATOM 3322 N N . LEU A 1 422 ? -40.802 23.121 8.379 1.00 48.22 422 LEU A N 1
ATOM 3323 C CA . LEU A 1 422 ? -39.500 22.511 8.110 1.00 48.22 422 LEU A CA 1
ATOM 3324 C C . LEU A 1 422 ? -38.981 22.941 6.731 1.00 48.22 422 LEU A C 1
ATOM 3326 O O . LEU A 1 422 ? -37.802 23.245 6.582 1.00 48.22 422 LEU A O 1
ATOM 3330 N N . GLU A 1 423 ? -39.866 23.027 5.735 1.00 52.75 423 GLU A N 1
ATOM 3331 C CA . GLU A 1 423 ? -39.536 23.530 4.400 1.00 52.75 423 GLU A CA 1
ATOM 3332 C C . GLU A 1 423 ? -39.169 25.018 4.423 1.00 52.75 423 GLU A C 1
ATOM 3334 O O . GLU A 1 423 ? -38.236 25.408 3.728 1.00 52.75 423 GLU A O 1
ATOM 3339 N N . GLN A 1 424 ? -39.813 25.843 5.259 1.00 54.81 424 GLN A N 1
ATOM 3340 C CA . GLN A 1 424 ? -39.456 27.257 5.431 1.00 54.81 424 GLN A CA 1
ATOM 3341 C C . GLN A 1 424 ? -38.138 27.472 6.188 1.00 54.81 424 GLN A C 1
ATOM 3343 O O . GLN A 1 424 ? -37.363 28.343 5.791 1.00 54.81 424 GLN A O 1
ATOM 3348 N N . GLU A 1 425 ? -37.841 26.702 7.239 1.00 54.31 425 GLU A N 1
ATOM 3349 C CA . GLU A 1 425 ? -36.544 26.778 7.932 1.00 54.31 425 GLU A CA 1
ATOM 3350 C C . GLU A 1 425 ? -35.402 26.257 7.053 1.00 54.31 425 GLU A C 1
ATOM 3352 O O . GLU A 1 425 ? -34.344 26.889 6.972 1.00 54.31 425 GLU A O 1
ATOM 3357 N N . VAL A 1 426 ? -35.633 25.160 6.323 1.00 55.69 426 VAL A N 1
ATOM 3358 C CA . VAL A 1 426 ? -34.701 24.651 5.309 1.00 55.69 426 VAL A CA 1
ATOM 3359 C C . VAL A 1 426 ? -34.545 25.668 4.176 1.00 55.69 426 VAL A C 1
ATOM 3361 O O . VAL A 1 426 ? -33.419 25.924 3.763 1.00 55.69 426 VAL A O 1
ATOM 3364 N N . ALA A 1 427 ? -35.614 26.326 3.718 1.00 58.69 427 ALA A N 1
ATOM 3365 C CA . ALA A 1 427 ? -35.547 27.369 2.692 1.00 58.69 427 ALA A CA 1
ATOM 3366 C C . ALA A 1 427 ? -34.845 28.648 3.172 1.00 58.69 427 ALA A C 1
ATOM 3368 O O . ALA A 1 427 ? -34.185 29.298 2.366 1.00 58.69 427 ALA A O 1
ATOM 3369 N N . LYS A 1 428 ? -34.922 29.000 4.462 1.00 60.03 428 LYS A N 1
ATOM 3370 C CA . LYS A 1 428 ? -34.137 30.098 5.056 1.00 60.03 428 LYS A CA 1
ATOM 3371 C C . LYS A 1 428 ? -32.643 29.767 5.058 1.00 60.03 428 LYS A C 1
ATOM 3373 O O . LYS A 1 428 ? -31.844 30.558 4.570 1.00 60.03 428 LYS A O 1
ATOM 3378 N N . LEU A 1 429 ? -32.285 28.561 5.504 1.00 54.62 429 LEU A N 1
ATOM 3379 C CA . LEU A 1 429 ? -30.906 28.053 5.496 1.00 54.62 429 LEU A CA 1
ATOM 3380 C C . LEU A 1 429 ? -30.339 27.889 4.074 1.00 54.62 429 LEU A C 1
ATOM 3382 O O . LEU A 1 429 ? -29.169 28.176 3.838 1.00 54.62 429 LEU A O 1
ATOM 3386 N N . VAL A 1 430 ? -31.161 27.461 3.112 1.00 53.94 430 VAL A N 1
ATOM 3387 C CA . VAL A 1 430 ? -30.804 27.362 1.683 1.00 53.94 430 VAL A CA 1
ATOM 3388 C C . VAL A 1 430 ? -30.797 28.740 1.002 1.00 53.94 430 VAL A C 1
ATOM 3390 O O . VAL A 1 430 ? -30.029 28.971 0.067 1.00 53.94 430 VAL A O 1
ATOM 3393 N N . GLY A 1 431 ? -31.607 29.686 1.477 1.00 53.41 431 GLY A N 1
ATOM 3394 C CA . GLY A 1 431 ? -31.644 31.074 1.015 1.00 53.41 431 GLY A CA 1
ATOM 3395 C C . GLY A 1 431 ? -30.334 31.815 1.281 1.00 53.41 431 GLY A C 1
ATOM 3396 O O . GLY A 1 431 ? -29.834 32.499 0.387 1.00 53.41 431 GLY A O 1
ATOM 3397 N N . ASP A 1 432 ? -29.726 31.587 2.445 1.00 49.31 432 ASP A N 1
ATOM 3398 C CA . ASP A 1 432 ? -28.406 32.130 2.787 1.00 49.31 432 ASP A CA 1
ATOM 3399 C C . ASP A 1 432 ? -27.280 31.509 1.930 1.00 49.31 432 ASP A C 1
ATOM 3401 O O . ASP A 1 432 ? -26.291 32.170 1.614 1.00 49.31 432 ASP A O 1
ATOM 3405 N N . ILE A 1 433 ? -27.460 30.269 1.453 1.00 44.38 433 ILE A N 1
ATOM 3406 C CA . ILE A 1 433 ? -26.532 29.576 0.537 1.00 44.38 433 ILE A CA 1
ATOM 3407 C C . ILE A 1 433 ? -26.598 30.158 -0.888 1.00 44.38 433 ILE A C 1
ATOM 3409 O O . ILE A 1 433 ? -25.580 30.253 -1.576 1.00 44.38 433 ILE A O 1
ATOM 3413 N N . ASN A 1 434 ? -27.768 30.618 -1.338 1.00 43.38 434 ASN A N 1
ATOM 3414 C CA . ASN A 1 434 ? -27.942 31.166 -2.689 1.00 43.38 434 ASN A CA 1
ATOM 3415 C C . ASN A 1 434 ? -27.308 32.556 -2.902 1.00 43.38 434 ASN A C 1
ATOM 3417 O O . ASN A 1 434 ? -27.193 32.990 -4.052 1.00 43.38 434 ASN A O 1
ATOM 3421 N N . GLN A 1 435 ? -26.858 33.244 -1.844 1.00 43.75 435 GLN A N 1
ATOM 3422 C CA . GLN A 1 435 ? -26.131 34.517 -1.970 1.00 43.75 435 GLN A CA 1
ATOM 3423 C C . GLN A 1 435 ? -24.648 34.347 -2.353 1.00 43.75 435 GLN A C 1
ATOM 3425 O O . GLN A 1 435 ? -24.020 35.315 -2.780 1.00 43.75 435 GLN A O 1
ATOM 3430 N N . VAL A 1 436 ? -24.097 33.127 -2.300 1.00 39.28 436 VAL A N 1
ATOM 3431 C CA . VAL A 1 436 ? -22.712 32.818 -2.708 1.00 39.28 436 VAL A CA 1
ATOM 3432 C C . VAL A 1 436 ? -22.719 31.914 -3.944 1.00 39.28 436 VAL A C 1
ATOM 3434 O O . VAL A 1 436 ? -22.165 30.821 -3.967 1.00 39.28 436 VAL A O 1
ATOM 3437 N N . ARG A 1 437 ? -23.366 32.361 -5.024 1.00 35.94 437 ARG A N 1
ATOM 3438 C CA . ARG A 1 437 ? -23.142 31.764 -6.348 1.00 35.94 437 ARG A CA 1
ATOM 3439 C C . ARG A 1 437 ? -21.772 32.211 -6.862 1.00 35.94 437 ARG A C 1
ATOM 3441 O O . ARG A 1 437 ? -21.667 33.212 -7.569 1.00 35.94 437 ARG A O 1
ATOM 3448 N N . THR A 1 438 ? -20.717 31.457 -6.572 1.00 38.16 438 THR A N 1
ATOM 3449 C CA . THR A 1 438 ? -19.530 31.468 -7.435 1.00 38.16 438 THR A CA 1
ATOM 3450 C C . THR A 1 438 ? -19.940 30.850 -8.769 1.00 38.16 438 THR A C 1
ATOM 3452 O O . THR A 1 438 ? -20.088 29.640 -8.915 1.00 38.16 438 THR A O 1
ATOM 3455 N N . SER A 1 439 ? -20.219 31.697 -9.762 1.00 33.94 439 SER A N 1
ATOM 3456 C CA . SER A 1 439 ? -20.494 31.223 -11.115 1.00 33.94 439 SER A CA 1
ATOM 3457 C C . SER A 1 439 ? -19.247 30.515 -11.647 1.00 33.94 439 SER A C 1
ATOM 3459 O O . SER A 1 439 ? -18.243 31.172 -11.929 1.00 33.94 439 SER A O 1
ATOM 3461 N N . LEU A 1 440 ? -19.304 29.195 -11.809 1.00 36.12 440 LEU A N 1
ATOM 3462 C CA . LEU A 1 440 ? -18.310 28.449 -12.574 1.00 36.12 440 LEU A CA 1
ATOM 3463 C C . LEU A 1 440 ? -18.390 28.916 -14.035 1.00 36.12 440 LEU A C 1
ATOM 3465 O O . LEU A 1 440 ? -19.262 28.492 -14.791 1.00 36.12 440 LEU A O 1
ATOM 3469 N N . ARG A 1 441 ? -17.507 29.837 -14.433 1.00 33.28 441 ARG A N 1
ATOM 3470 C CA . ARG A 1 441 ? -17.281 30.147 -15.848 1.00 33.28 441 ARG A CA 1
ATOM 3471 C C . ARG A 1 441 ? -16.275 29.144 -16.391 1.00 33.28 441 ARG A C 1
ATOM 3473 O O . ARG A 1 441 ? -15.139 29.093 -15.931 1.00 33.28 441 ARG A O 1
ATOM 3480 N N . SER A 1 442 ? -16.679 28.381 -17.399 1.00 29.34 442 SER A N 1
ATOM 3481 C CA . SER A 1 442 ? -15.749 27.604 -18.215 1.00 29.34 442 SER A CA 1
ATOM 3482 C C . SER A 1 442 ? -14.723 28.545 -18.867 1.00 29.34 442 SER A C 1
ATOM 3484 O O . SER A 1 442 ? -15.139 29.552 -19.456 1.00 29.34 442 SER A O 1
ATOM 3486 N N . PRO A 1 443 ? -13.413 28.242 -18.833 1.00 30.84 443 PRO A N 1
ATOM 3487 C CA . PRO A 1 443 ? -12.444 28.955 -19.654 1.00 30.84 443 PRO A CA 1
ATOM 3488 C C . PRO A 1 443 ? -12.822 28.805 -21.130 1.00 30.84 443 PRO A C 1
ATOM 3490 O O . PRO A 1 443 ? -13.245 27.731 -21.560 1.00 30.84 443 PRO A O 1
ATOM 3493 N N . GLN A 1 444 ? -12.660 29.865 -21.924 1.00 32.56 444 GLN A N 1
ATOM 3494 C CA . GLN A 1 444 ? -12.757 29.751 -23.377 1.00 32.56 444 GLN A CA 1
ATOM 3495 C C . GLN A 1 444 ? -11.651 28.805 -23.860 1.00 32.56 444 GLN A C 1
ATOM 3497 O O . GLN A 1 444 ? -10.471 29.145 -23.833 1.00 32.56 444 GLN A O 1
ATOM 3502 N N . THR A 1 445 ? -12.020 27.596 -24.279 1.00 31.50 445 THR A N 1
ATOM 3503 C CA . THR A 1 445 ? -11.086 26.647 -24.882 1.00 31.50 445 THR A CA 1
ATOM 3504 C C . THR A 1 445 ? -10.665 27.162 -26.253 1.00 31.50 445 THR A C 1
ATOM 3506 O O . THR A 1 445 ? -11.417 27.043 -27.223 1.00 31.50 445 THR A O 1
ATOM 3509 N N . THR A 1 446 ? -9.453 27.696 -26.371 1.00 31.77 446 THR A N 1
ATOM 3510 C CA . THR A 1 446 ? -8.790 27.800 -27.671 1.00 31.77 446 THR A CA 1
ATOM 3511 C C . THR A 1 446 ? -8.526 26.373 -28.142 1.00 31.77 446 THR A C 1
ATOM 3513 O O . THR A 1 446 ? -7.752 25.647 -27.519 1.00 31.77 446 THR A O 1
ATOM 3516 N N . GLN A 1 447 ? -9.217 25.931 -29.196 1.00 28.98 447 GLN A N 1
ATOM 3517 C CA . GLN A 1 447 ? -9.010 24.609 -29.788 1.00 28.98 447 GLN A CA 1
ATOM 3518 C C . GLN A 1 447 ? -7.516 24.384 -30.059 1.00 28.98 447 GLN A C 1
ATOM 3520 O O . GLN A 1 447 ? -6.913 25.067 -30.887 1.00 28.98 447 GLN A O 1
ATOM 3525 N N . VAL A 1 448 ? -6.911 23.410 -29.380 1.00 29.47 448 VAL A N 1
ATOM 3526 C CA . VAL A 1 448 ? -5.570 22.937 -29.726 1.00 29.47 448 VAL A CA 1
ATOM 3527 C C . VAL A 1 448 ? -5.714 22.060 -30.969 1.00 29.47 448 VAL A C 1
ATOM 3529 O O . VAL A 1 448 ? -6.182 20.926 -30.885 1.00 29.47 448 VAL A O 1
ATOM 3532 N N . GLN A 1 449 ? -5.359 22.598 -32.138 1.00 26.97 449 GLN A N 1
ATOM 3533 C CA . GLN A 1 449 ? -5.374 21.841 -33.390 1.00 26.97 449 GLN A CA 1
ATOM 3534 C C . GLN A 1 449 ? -4.299 20.735 -33.383 1.00 26.97 449 GLN A C 1
ATOM 3536 O O . GLN A 1 449 ? -3.137 21.017 -33.071 1.00 26.97 449 GLN A O 1
ATOM 3541 N N . PRO A 1 450 ? -4.624 19.489 -33.778 1.00 25.16 450 PRO A N 1
ATOM 3542 C CA . PRO A 1 450 ? -3.628 18.450 -34.002 1.00 25.16 450 PRO A CA 1
ATOM 3543 C C . PRO A 1 450 ? -2.929 18.666 -35.355 1.00 25.16 450 PRO A C 1
ATOM 3545 O O . PRO A 1 450 ? -3.579 18.677 -36.394 1.00 25.16 450 PRO A O 1
ATOM 3548 N N . ASN A 1 451 ? -1.595 18.751 -35.337 1.00 29.23 451 ASN A N 1
ATOM 3549 C CA . ASN A 1 451 ? -0.684 18.670 -36.491 1.00 29.23 451 ASN A CA 1
ATOM 3550 C C . ASN A 1 451 ? -0.845 19.728 -37.606 1.00 29.23 451 ASN A C 1
ATOM 3552 O O . ASN A 1 451 ? -1.446 19.466 -38.644 1.00 29.23 451 ASN A O 1
ATOM 3556 N N . MET A 1 452 ? -0.124 20.848 -37.487 1.00 25.41 452 MET A N 1
ATOM 3557 C CA . MET A 1 452 ? 0.342 21.596 -38.663 1.00 25.41 452 MET A CA 1
ATOM 3558 C C . MET A 1 452 ? 1.799 21.236 -38.978 1.00 25.41 452 MET A C 1
ATOM 3560 O O . MET A 1 452 ? 2.695 21.407 -38.149 1.00 25.41 452 MET A O 1
ATOM 3564 N N . MET A 1 453 ? 2.035 20.751 -40.202 1.00 25.52 453 MET A N 1
ATOM 3565 C CA . MET A 1 453 ? 3.347 20.829 -40.846 1.00 25.52 453 MET A CA 1
ATOM 3566 C C . MET A 1 453 ? 3.768 22.302 -40.905 1.00 25.52 453 MET A C 1
ATOM 3568 O O . MET A 1 453 ? 2.999 23.150 -41.351 1.00 25.52 453 MET A O 1
ATOM 3572 N N . ILE A 1 454 ? 4.983 22.604 -40.449 1.00 26.22 454 ILE A N 1
ATOM 3573 C CA . ILE A 1 454 ? 5.535 23.960 -40.454 1.00 26.22 454 ILE A CA 1
ATOM 3574 C C . ILE A 1 454 ? 5.846 24.353 -41.903 1.00 26.22 454 ILE A C 1
ATOM 3576 O O . ILE A 1 454 ? 6.883 23.985 -42.453 1.00 26.22 454 ILE A O 1
ATOM 3580 N N . GLY A 1 455 ? 4.936 25.103 -42.517 1.00 24.69 455 GLY A N 1
ATOM 3581 C CA . GLY A 1 455 ? 5.218 25.970 -43.653 1.00 24.69 455 GLY A CA 1
ATOM 3582 C C . GLY A 1 455 ? 5.422 27.397 -43.148 1.00 24.69 455 GLY A C 1
ATOM 3583 O O . GLY A 1 455 ? 4.521 27.942 -42.530 1.00 24.69 455 GLY A O 1
ATOM 3584 N N . LYS A 1 456 ? 6.625 27.935 -43.395 1.00 24.94 456 LYS A N 1
ATOM 3585 C CA . LYS A 1 456 ? 7.078 29.340 -43.321 1.00 24.94 456 LYS A CA 1
ATOM 3586 C C . LYS A 1 456 ? 6.485 30.240 -42.220 1.00 24.94 456 LYS A C 1
ATOM 3588 O O . LYS A 1 456 ? 5.350 30.688 -42.279 1.00 24.94 456 LYS A O 1
ATOM 3593 N N . VAL A 1 457 ? 7.363 30.591 -41.281 1.00 23.50 457 VAL A N 1
ATOM 3594 C CA . VAL A 1 457 ? 7.217 31.701 -40.333 1.00 23.50 457 VAL A CA 1
ATOM 3595 C C . VAL A 1 457 ? 7.079 33.013 -41.108 1.00 23.50 457 VAL A C 1
ATOM 3597 O O . VAL A 1 457 ? 7.964 33.330 -41.901 1.00 23.50 457 VAL A O 1
ATOM 3600 N N . ASP A 1 458 ? 6.016 33.772 -40.842 1.00 24.19 458 ASP A N 1
ATOM 3601 C CA . ASP A 1 458 ? 5.975 35.203 -41.134 1.00 24.19 458 ASP A CA 1
ATOM 3602 C C . ASP A 1 458 ? 5.790 35.982 -39.827 1.00 24.19 458 ASP A C 1
ATOM 3604 O O . ASP A 1 458 ? 4.951 35.669 -38.977 1.00 24.19 458 ASP A O 1
ATOM 3608 N N . THR A 1 459 ? 6.678 36.946 -39.637 1.00 29.53 459 THR A N 1
ATOM 3609 C CA . THR A 1 459 ? 6.873 37.750 -38.436 1.00 29.53 459 THR A CA 1
ATOM 3610 C C . THR A 1 459 ? 6.000 38.991 -38.508 1.00 29.53 459 THR A C 1
ATOM 3612 O O . THR A 1 459 ? 6.271 39.875 -39.315 1.00 29.53 459 THR A O 1
ATOM 3615 N N . SER A 1 460 ? 4.985 39.109 -37.649 1.00 24.42 460 SER A N 1
ATOM 3616 C CA . SER A 1 460 ? 4.274 40.374 -37.407 1.00 24.42 460 SER A CA 1
ATOM 3617 C C . SER A 1 460 ? 3.486 40.324 -36.097 1.00 24.42 460 SER A C 1
ATOM 3619 O O . SER A 1 460 ? 2.342 39.882 -36.053 1.00 24.42 460 SER A O 1
ATOM 3621 N N . VAL A 1 461 ? 4.093 40.814 -35.018 1.00 26.27 461 VAL A N 1
ATOM 3622 C CA . VAL A 1 461 ? 3.390 41.153 -33.774 1.00 26.27 461 VAL A CA 1
ATOM 3623 C C . VAL A 1 461 ? 2.681 42.495 -33.979 1.00 26.27 461 VAL A C 1
ATOM 3625 O O . VAL A 1 461 ? 3.344 43.512 -34.176 1.00 26.27 461 VAL A O 1
ATOM 3628 N N . LYS A 1 462 ? 1.344 42.528 -33.892 1.00 27.30 462 LYS A N 1
ATOM 3629 C CA . LYS A 1 462 ? 0.577 43.770 -33.687 1.00 27.30 462 LYS A CA 1
ATOM 3630 C C . LYS A 1 462 ? -0.528 43.582 -32.638 1.00 27.30 462 LYS A C 1
ATOM 3632 O O . LYS A 1 462 ? -1.515 42.898 -32.861 1.00 27.30 462 LYS A O 1
ATOM 3637 N N . HIS A 1 463 ? -0.276 44.213 -31.492 1.00 27.64 463 HIS A N 1
ATOM 3638 C CA . HIS A 1 463 ? -1.170 44.805 -30.492 1.00 27.64 463 HIS A CA 1
ATOM 3639 C C . HIS A 1 463 ? -2.693 44.750 -30.732 1.00 27.64 463 HIS A C 1
ATOM 3641 O O . HIS A 1 463 ? -3.177 45.346 -31.690 1.00 27.64 463 HIS A O 1
ATOM 3647 N N . VAL A 1 464 ? -3.441 44.244 -29.740 1.00 24.23 464 VAL A N 1
ATOM 3648 C CA . VAL A 1 464 ? -4.855 44.593 -29.461 1.00 24.23 464 VAL A CA 1
ATOM 3649 C C . VAL A 1 464 ? -5.048 44.530 -27.932 1.00 24.23 464 VAL A C 1
ATOM 3651 O O . VAL A 1 464 ? -4.932 43.460 -27.350 1.00 24.23 464 VAL A O 1
ATOM 3654 N N . LYS A 1 465 ? -4.936 45.647 -27.197 1.00 25.69 465 LYS A N 1
ATOM 3655 C CA . LYS A 1 465 ? -5.992 46.569 -26.710 1.00 25.69 465 LYS A CA 1
ATOM 3656 C C . LYS A 1 465 ? -7.200 45.907 -26.020 1.00 25.69 465 LYS A C 1
ATOM 3658 O O . LYS A 1 465 ? -7.991 45.205 -26.632 1.00 25.69 465 LYS A O 1
ATOM 3663 N N . THR A 1 466 ? -7.327 46.238 -24.738 1.00 28.00 466 THR A N 1
ATOM 3664 C CA . THR A 1 466 ? -8.451 46.033 -23.819 1.00 28.00 466 THR A CA 1
ATOM 3665 C C . THR A 1 466 ? -9.730 46.743 -24.282 1.00 28.00 466 THR A C 1
ATOM 3667 O O . THR A 1 466 ? -9.665 47.867 -24.779 1.00 28.00 466 THR A O 1
ATOM 3670 N N . ALA A 1 467 ? -10.901 46.134 -24.052 1.00 25.00 467 ALA A N 1
ATOM 3671 C CA . ALA A 1 467 ? -12.197 46.817 -24.105 1.00 25.00 467 ALA A CA 1
ATOM 3672 C C . ALA A 1 467 ? -13.219 46.189 -23.137 1.00 25.00 467 ALA A C 1
ATOM 3674 O O . ALA A 1 467 ? -13.272 44.972 -22.971 1.00 25.00 467 ALA A O 1
ATOM 3675 N N . ARG A 1 468 ? -13.984 47.074 -22.488 1.00 23.98 468 ARG A N 1
ATOM 3676 C CA . ARG A 1 468 ? -15.032 46.853 -21.479 1.00 23.98 468 ARG A CA 1
ATOM 3677 C C . ARG A 1 468 ? -16.393 46.489 -22.101 1.00 23.98 468 ARG A C 1
ATOM 3679 O O . ARG A 1 468 ? -16.683 46.886 -23.220 1.00 23.98 468 ARG A O 1
ATOM 3686 N N . GLU A 1 469 ? -17.182 45.783 -21.287 1.00 29.30 469 GLU A N 1
ATOM 3687 C CA . GLU A 1 469 ? -18.652 45.729 -21.110 1.00 29.30 469 GLU A CA 1
ATOM 3688 C C . GLU A 1 469 ? -19.618 46.351 -22.145 1.00 29.30 469 GLU A C 1
ATOM 3690 O O . GLU A 1 469 ? -19.524 47.524 -22.491 1.00 29.30 469 GLU A O 1
ATOM 3695 N N . SER A 1 470 ? -20.683 45.606 -22.482 1.00 24.66 470 SER A N 1
ATOM 3696 C CA . SER A 1 470 ? -22.098 46.060 -22.453 1.00 24.66 470 SER A CA 1
ATOM 3697 C C . SER A 1 470 ? -23.061 44.898 -22.778 1.00 24.66 470 SER A C 1
ATOM 3699 O O . SER A 1 470 ? -22.696 43.969 -23.492 1.00 24.66 470 SER A O 1
ATOM 3701 N N . GLY A 1 471 ? -24.253 44.909 -22.162 1.00 24.97 471 GLY A N 1
ATOM 3702 C CA . GLY A 1 471 ? -25.222 43.801 -22.124 1.00 24.97 471 GLY A CA 1
ATOM 3703 C C . GLY A 1 471 ? -26.387 43.855 -23.130 1.00 24.97 471 GLY A C 1
ATOM 3704 O O . GLY A 1 471 ? -26.246 44.397 -24.221 1.00 24.97 471 GLY A O 1
ATOM 3705 N N . SER A 1 472 ? -27.545 43.329 -22.685 1.00 24.16 472 SER A N 1
ATOM 3706 C CA . SER A 1 472 ? -28.810 42.988 -23.394 1.00 24.16 472 SER A CA 1
ATOM 3707 C C . SER A 1 472 ? -28.776 41.616 -24.094 1.00 24.16 472 SER A C 1
ATOM 3709 O O . SER A 1 472 ? -27.753 41.242 -24.646 1.00 24.16 472 SER A O 1
ATOM 3711 N N . GLY A 1 473 ? -29.785 40.744 -24.081 1.00 24.41 473 GLY A N 1
ATOM 3712 C CA . GLY A 1 473 ? -31.197 40.814 -23.706 1.00 24.41 473 GLY A CA 1
ATOM 3713 C C . GLY A 1 473 ? -31.987 39.951 -24.711 1.00 24.41 473 GLY A C 1
ATOM 3714 O O . GLY A 1 473 ? -31.765 40.086 -25.905 1.00 24.41 473 GLY A O 1
ATOM 3715 N N . ASP A 1 474 ? -32.889 39.100 -24.211 1.00 24.58 474 ASP A N 1
ATOM 3716 C CA . ASP A 1 474 ? -34.025 38.440 -24.895 1.00 24.58 474 ASP A CA 1
ATOM 3717 C C . ASP A 1 474 ? -33.952 37.031 -25.556 1.00 24.58 474 ASP A C 1
ATOM 3719 O O . ASP A 1 474 ? -33.298 36.777 -26.560 1.00 24.58 474 ASP A O 1
ATOM 3723 N N . ARG A 1 475 ? -34.811 36.169 -24.968 1.00 26.31 475 ARG A N 1
ATOM 3724 C CA . ARG A 1 475 ? -35.867 35.283 -25.526 1.00 26.31 475 ARG A CA 1
ATOM 3725 C C . ARG A 1 475 ? -35.540 34.075 -26.430 1.00 26.31 475 ARG A C 1
ATOM 3727 O O . ARG A 1 475 ? -35.322 34.180 -27.626 1.00 26.31 475 ARG A O 1
ATOM 3734 N N . ILE A 1 476 ? -35.703 32.902 -25.800 1.00 28.66 476 ILE A N 1
ATOM 3735 C CA . ILE A 1 476 ? -36.520 31.718 -26.168 1.00 28.66 476 ILE A CA 1
ATOM 3736 C C . ILE A 1 476 ? -36.901 31.554 -27.654 1.00 28.66 476 ILE A C 1
ATOM 3738 O O . ILE A 1 476 ? -37.712 32.315 -28.170 1.00 28.66 476 ILE A O 1
ATOM 3742 N N . ASN A 1 477 ? -36.480 30.430 -28.250 1.00 24.14 477 ASN A N 1
ATOM 3743 C CA . ASN A 1 477 ? -37.341 29.597 -29.101 1.00 24.14 477 ASN A CA 1
ATOM 3744 C C . ASN A 1 477 ? -36.869 28.132 -29.103 1.00 24.14 477 ASN A C 1
ATOM 3746 O O . ASN A 1 477 ? -35.730 27.824 -29.450 1.00 24.14 477 ASN A O 1
ATOM 3750 N N . GLN A 1 478 ? -37.776 27.236 -28.706 1.00 28.95 478 GLN A N 1
ATOM 3751 C CA . GLN A 1 478 ? -37.697 25.797 -28.948 1.00 28.95 478 GLN A CA 1
ATOM 3752 C C . GLN A 1 478 ? -37.934 25.522 -30.438 1.00 28.95 478 GLN A C 1
ATOM 3754 O O . GLN A 1 478 ? -38.944 25.962 -30.982 1.00 28.95 478 GLN A O 1
ATOM 3759 N N . VAL A 1 479 ? -37.067 24.724 -31.066 1.00 24.28 479 VAL A N 1
ATOM 3760 C CA . VAL A 1 479 ? -37.426 23.907 -32.234 1.00 24.28 479 VAL A CA 1
ATOM 3761 C C . VAL A 1 479 ? -36.806 22.527 -32.053 1.00 24.28 479 VAL A C 1
ATOM 3763 O O . VAL A 1 479 ? -35.589 22.352 -32.068 1.00 24.28 479 VAL A O 1
ATOM 3766 N N . THR A 1 480 ? -37.679 21.548 -31.856 1.00 25.08 480 THR A N 1
ATOM 3767 C CA . THR A 1 480 ? -37.401 20.116 -31.885 1.00 25.08 480 THR A CA 1
ATOM 3768 C C . THR A 1 480 ? -37.340 19.671 -33.346 1.00 25.08 480 THR A C 1
ATOM 3770 O O . THR A 1 480 ? -38.352 19.719 -34.039 1.00 25.08 480 THR A O 1
ATOM 3773 N N . THR A 1 481 ? -36.191 19.186 -33.816 1.00 23.16 481 THR A N 1
ATOM 3774 C CA . THR A 1 481 ? -36.102 18.364 -35.035 1.00 23.16 481 THR A CA 1
ATOM 3775 C C . THR A 1 481 ? -35.094 17.242 -34.821 1.00 23.16 481 THR A C 1
ATOM 3777 O O . THR A 1 481 ? -33.915 17.484 -34.576 1.00 23.16 481 THR A O 1
ATOM 3780 N N . TYR A 1 482 ? -35.599 16.011 -34.895 1.00 25.22 482 TYR A N 1
ATOM 3781 C CA . TYR A 1 482 ? -34.852 14.756 -34.902 1.00 25.22 482 TYR A CA 1
ATOM 3782 C C . TYR A 1 482 ? -33.901 14.666 -36.100 1.00 25.22 482 TYR A C 1
ATOM 3784 O O . TYR A 1 482 ? -34.336 14.967 -37.209 1.00 25.22 482 TYR A O 1
ATOM 3792 N N . LEU A 1 483 ? -32.671 14.170 -35.878 1.00 21.08 483 LEU A N 1
ATOM 3793 C CA . LEU A 1 483 ? -31.872 13.271 -36.747 1.00 21.08 483 LEU A CA 1
ATOM 3794 C C . LEU A 1 483 ? -30.426 13.136 -36.201 1.00 21.08 483 LEU A C 1
ATOM 3796 O O . LEU A 1 483 ? -29.941 14.039 -35.528 1.00 21.08 483 LEU A O 1
ATOM 3800 N N . PRO A 1 484 ? -29.696 12.059 -36.538 1.00 23.83 484 PRO A N 1
ATOM 3801 C CA . PRO A 1 484 ? -29.659 10.743 -35.905 1.00 23.83 484 PRO A CA 1
ATOM 3802 C C . PRO A 1 484 ? -28.433 10.548 -34.977 1.00 23.83 484 PRO A C 1
ATOM 3804 O O . PRO A 1 484 ? -27.476 11.317 -34.995 1.00 23.83 484 PRO A O 1
ATOM 3807 N N . LEU A 1 485 ? -28.450 9.466 -34.189 1.00 23.80 485 LEU A N 1
ATOM 3808 C CA . LEU A 1 485 ? -27.319 8.970 -33.389 1.00 23.80 485 LEU A CA 1
ATOM 3809 C C . LEU A 1 485 ? -25.999 8.937 -34.192 1.00 23.80 485 LEU A C 1
ATOM 3811 O O . LEU A 1 485 ? -25.939 8.233 -35.205 1.00 23.80 485 LEU A O 1
ATOM 3815 N N . PRO A 1 486 ? -24.907 9.571 -33.721 1.00 22.58 486 PRO A N 1
ATOM 3816 C CA . PRO A 1 486 ? -23.571 9.194 -34.142 1.00 22.58 486 PRO A CA 1
ATOM 3817 C C . PRO A 1 486 ? -23.200 7.891 -33.437 1.00 22.58 486 PRO A C 1
ATOM 3819 O O . PRO A 1 486 ? -23.244 7.779 -32.211 1.00 22.58 486 PRO A O 1
ATOM 3822 N N . GLN A 1 487 ? -22.844 6.902 -34.248 1.00 23.48 487 GLN A N 1
ATOM 3823 C CA . GLN A 1 487 ? -22.268 5.638 -33.823 1.00 23.48 487 GLN A CA 1
ATOM 3824 C C . GLN A 1 487 ? -21.123 5.866 -32.832 1.00 23.48 487 GLN A C 1
ATOM 3826 O O . GLN A 1 487 ? -20.283 6.750 -32.999 1.00 23.48 487 GLN A O 1
ATOM 3831 N N . THR A 1 488 ? -21.120 5.025 -31.805 1.00 24.75 488 THR A N 1
ATOM 3832 C CA . THR A 1 488 ? -20.147 4.934 -30.720 1.00 24.75 488 THR A CA 1
ATOM 3833 C C . THR A 1 488 ? -18.704 5.040 -31.217 1.00 24.75 488 THR A C 1
ATOM 3835 O O . THR A 1 488 ? -18.096 4.051 -31.628 1.00 24.75 488 THR A O 1
ATOM 3838 N N . THR A 1 489 ? -18.105 6.223 -31.112 1.00 22.58 489 THR A N 1
ATOM 3839 C CA . THR A 1 489 ? -16.650 6.331 -31.028 1.00 22.58 489 THR A CA 1
ATOM 3840 C C . THR A 1 489 ? -16.271 6.045 -29.587 1.00 22.58 489 THR A C 1
ATOM 3842 O O . THR A 1 489 ? -16.527 6.860 -28.703 1.00 22.58 489 THR A O 1
ATOM 3845 N N . HIS A 1 490 ? -15.699 4.862 -29.363 1.00 26.14 490 HIS A N 1
ATOM 3846 C CA . HIS A 1 490 ? -15.063 4.451 -28.118 1.00 26.14 490 HIS A CA 1
ATOM 3847 C C . HIS A 1 490 ? -14.161 5.569 -27.578 1.00 26.14 490 HIS A C 1
ATOM 3849 O O . HIS A 1 490 ? -13.018 5.736 -28.006 1.00 26.14 490 HIS A O 1
ATOM 3855 N N . THR A 1 491 ? -14.667 6.336 -26.618 1.00 22.75 491 THR A N 1
ATOM 3856 C CA . THR A 1 491 ? -13.840 7.181 -25.774 1.00 22.75 491 THR A CA 1
ATOM 3857 C C . THR A 1 491 ? -13.092 6.242 -24.839 1.00 22.75 491 THR A C 1
ATOM 3859 O O . THR A 1 491 ? -13.628 5.726 -23.862 1.00 22.75 491 THR A O 1
ATOM 3862 N N . HIS A 1 492 ? -11.830 5.967 -25.168 1.00 24.38 492 HIS A N 1
ATOM 3863 C CA . HIS A 1 492 ? -10.868 5.450 -24.203 1.00 24.38 492 HIS A CA 1
ATOM 3864 C C . HIS A 1 492 ? -10.690 6.505 -23.104 1.00 24.38 492 HIS A C 1
ATOM 3866 O O . HIS A 1 492 ? -9.766 7.317 -23.141 1.00 24.38 492 HIS A O 1
ATOM 3872 N N . VAL A 1 493 ? -11.602 6.510 -22.134 1.00 22.30 493 VAL A N 1
ATOM 3873 C CA . VAL A 1 493 ? -11.408 7.175 -20.851 1.00 22.30 493 VAL A CA 1
ATOM 3874 C C . VAL A 1 493 ? -10.280 6.410 -20.171 1.00 22.30 493 VAL A C 1
ATOM 3876 O O . VAL A 1 493 ? -10.479 5.300 -19.688 1.00 22.30 493 VAL A O 1
ATOM 3879 N N . ARG A 1 494 ? -9.061 6.956 -20.212 1.00 20.61 494 ARG A N 1
ATOM 3880 C CA . ARG A 1 494 ? -7.976 6.510 -19.335 1.00 20.61 494 ARG A CA 1
ATOM 3881 C C . ARG A 1 494 ? -8.325 7.001 -17.928 1.00 20.61 494 ARG A C 1
ATOM 3883 O O . ARG A 1 494 ? -8.368 8.219 -17.748 1.00 20.61 494 ARG A O 1
ATOM 3890 N N . PRO A 1 495 ? -8.580 6.123 -16.944 1.00 24.64 495 PRO A N 1
ATOM 3891 C CA . PRO A 1 495 ? -8.593 6.548 -15.554 1.00 24.64 495 PRO A CA 1
ATOM 3892 C C . PRO A 1 495 ? -7.202 7.090 -15.215 1.00 24.64 495 PRO A C 1
ATOM 3894 O O . PRO A 1 495 ? -6.184 6.545 -15.651 1.00 24.64 495 PRO A O 1
ATOM 3897 N N . LYS A 1 496 ? -7.163 8.193 -14.473 1.00 24.44 496 LYS A N 1
ATOM 3898 C CA . LYS A 1 496 ? -5.942 8.774 -13.922 1.00 24.44 496 LYS A CA 1
ATOM 3899 C C . LYS A 1 496 ? -5.482 7.831 -12.803 1.00 24.44 496 LYS A C 1
ATOM 3901 O O . LYS A 1 496 ? -5.882 7.997 -11.664 1.00 24.44 496 LYS A O 1
ATOM 3906 N N . VAL A 1 497 ? -4.721 6.788 -13.136 1.00 29.98 497 VAL A N 1
ATOM 3907 C CA . VAL A 1 497 ? -4.043 5.979 -12.115 1.00 29.98 497 VAL A CA 1
ATOM 3908 C C . VAL A 1 497 ? -2.902 6.839 -11.588 1.00 29.98 497 VAL A C 1
ATOM 3910 O O . VAL A 1 497 ? -1.889 7.012 -12.265 1.00 29.98 497 VAL A O 1
ATOM 3913 N N . VAL A 1 498 ? -3.112 7.450 -10.429 1.00 31.38 498 VAL A N 1
ATOM 3914 C CA . VAL A 1 498 ? -2.052 8.121 -9.684 1.00 31.38 498 VAL A CA 1
ATOM 3915 C C . VAL A 1 498 ? -1.457 7.059 -8.764 1.00 31.38 498 VAL A C 1
ATOM 3917 O O . VAL A 1 498 ? -2.052 6.706 -7.756 1.00 31.38 498 VAL A O 1
ATOM 3920 N N . ILE A 1 499 ? -0.327 6.478 -9.167 1.00 37.69 499 ILE A N 1
ATOM 3921 C CA . ILE A 1 499 ? 0.543 5.742 -8.244 1.00 37.69 499 ILE A CA 1
ATOM 3922 C C . ILE A 1 499 ? 1.439 6.823 -7.648 1.00 37.69 499 ILE A C 1
ATOM 3924 O O . ILE A 1 499 ? 2.443 7.189 -8.261 1.00 37.69 499 ILE A O 1
ATOM 3928 N N . ASP A 1 500 ? 0.980 7.426 -6.553 1.00 35.09 500 ASP A N 1
ATOM 3929 C CA . ASP A 1 500 ? 1.700 8.507 -5.890 1.00 35.09 500 ASP A CA 1
ATOM 3930 C C . ASP A 1 500 ? 2.614 7.954 -4.799 1.00 35.09 500 ASP A C 1
ATOM 3932 O O . ASP A 1 500 ? 2.164 7.240 -3.905 1.00 35.09 500 ASP A O 1
ATOM 3936 N N . MET A 1 501 ? 3.889 8.318 -4.872 1.00 32.94 501 MET A N 1
ATOM 3937 C CA . MET A 1 501 ? 4.882 8.101 -3.822 1.00 32.94 501 MET A CA 1
ATOM 3938 C C . MET A 1 501 ? 5.092 9.426 -3.084 1.00 32.94 501 MET A C 1
ATOM 3940 O O . MET A 1 501 ? 6.188 9.982 -3.109 1.00 32.94 501 MET A O 1
ATOM 3944 N N . GLY A 1 502 ? 4.027 9.960 -2.472 1.00 34.69 502 GLY A N 1
ATOM 3945 C CA . GLY A 1 502 ? 4.135 11.163 -1.639 1.00 34.69 502 GLY A CA 1
ATOM 3946 C C . GLY A 1 502 ? 3.044 12.227 -1.762 1.00 34.69 502 GLY A C 1
ATOM 3947 O O . GLY A 1 502 ? 3.346 13.393 -1.514 1.00 34.69 502 GLY A O 1
ATOM 3948 N N . ASP A 1 503 ? 1.793 11.886 -2.087 1.00 34.97 503 ASP A N 1
ATOM 3949 C CA . ASP A 1 503 ? 0.709 12.870 -1.974 1.00 34.97 503 ASP A CA 1
ATOM 3950 C C . ASP A 1 503 ? 0.364 13.150 -0.501 1.00 34.97 503 ASP A C 1
ATOM 3952 O O . ASP A 1 503 ? 0.036 12.250 0.277 1.00 34.97 503 ASP A O 1
ATOM 3956 N N . THR A 1 504 ? 0.356 14.427 -0.134 1.00 41.59 504 THR A N 1
ATOM 3957 C CA . THR A 1 504 ? 0.050 15.006 1.185 1.00 41.59 504 THR A CA 1
ATOM 3958 C C . THR A 1 504 ? -1.413 14.827 1.634 1.00 41.59 504 THR A C 1
ATOM 3960 O O . THR A 1 504 ? -1.844 15.442 2.612 1.00 41.59 504 THR A O 1
ATOM 3963 N N . ARG A 1 505 ? -2.191 13.971 0.955 1.00 45.09 505 ARG A N 1
ATOM 3964 C CA . ARG A 1 505 ? -3.634 13.755 1.175 1.00 45.09 505 ARG A CA 1
ATOM 3965 C C . ARG A 1 505 ? -3.976 12.613 2.136 1.00 45.09 505 ARG A C 1
ATOM 3967 O O . ARG A 1 505 ? -5.028 12.658 2.774 1.00 45.09 505 ARG A O 1
ATOM 3974 N N . LEU A 1 506 ? -3.108 11.612 2.299 1.00 47.16 506 LEU A N 1
ATOM 3975 C CA . LEU A 1 506 ? -3.313 10.539 3.280 1.00 47.16 506 LEU A CA 1
ATOM 3976 C C . LEU A 1 506 ? -2.623 10.893 4.599 1.00 47.16 506 LEU A C 1
ATOM 3978 O O . LEU A 1 506 ? -1.422 10.714 4.771 1.00 47.16 506 LEU A O 1
ATOM 3982 N N . LYS A 1 507 ? -3.402 11.393 5.560 1.00 50.91 507 LYS A N 1
ATOM 3983 C CA . LYS A 1 507 ? -2.923 11.649 6.920 1.00 50.91 507 LYS A CA 1
ATOM 3984 C C . LYS A 1 507 ? -3.124 10.412 7.788 1.00 50.91 507 LYS A C 1
ATOM 3986 O O . LYS A 1 507 ? -4.260 9.985 8.001 1.00 50.91 507 LYS A O 1
ATOM 3991 N N . GLN A 1 508 ? -2.046 9.895 8.372 1.00 59.47 508 GLN A N 1
ATOM 3992 C CA . GLN A 1 508 ? -2.152 8.899 9.436 1.00 59.47 508 GLN A CA 1
ATOM 3993 C C . GLN A 1 508 ? -2.953 9.489 10.603 1.00 59.47 508 GLN A C 1
ATOM 3995 O O . GLN A 1 508 ? -2.531 10.437 11.265 1.00 59.47 508 GLN A O 1
ATOM 4000 N N . MET A 1 509 ? -4.149 8.947 10.833 1.00 60.62 509 MET A N 1
ATOM 4001 C CA . MET A 1 509 ? -5.031 9.420 11.901 1.00 60.62 509 MET A CA 1
ATOM 4002 C C . MET A 1 509 ? -4.715 8.761 13.241 1.00 60.62 509 MET A C 1
ATOM 4004 O O . MET A 1 509 ? -4.762 9.417 14.279 1.00 60.62 509 MET A O 1
ATOM 4008 N N . LYS A 1 510 ? -4.452 7.451 13.225 1.00 63.31 510 LYS A N 1
ATOM 4009 C CA . LYS A 1 510 ? -4.210 6.643 14.418 1.00 63.31 510 LYS A CA 1
ATOM 4010 C C . LYS A 1 510 ? -3.560 5.316 14.036 1.00 63.31 510 LYS A C 1
ATOM 4012 O O . LYS A 1 510 ? -3.971 4.696 13.060 1.00 63.31 510 LYS A O 1
ATOM 4017 N N . THR A 1 511 ? -2.614 4.860 14.850 1.00 74.19 511 THR A N 1
ATOM 4018 C CA . THR A 1 511 ? -2.106 3.483 14.817 1.00 74.19 511 THR A CA 1
ATOM 4019 C C . THR A 1 511 ? -2.890 2.639 15.813 1.00 74.19 511 THR A C 1
ATOM 4021 O O . THR A 1 511 ? -3.102 3.059 16.952 1.00 74.19 511 THR A O 1
ATOM 4024 N N . VAL A 1 512 ? -3.351 1.466 15.381 1.00 74.12 512 VAL A N 1
ATOM 4025 C CA . VAL A 1 512 ? -4.163 0.558 16.195 1.00 74.12 512 VAL A CA 1
ATOM 4026 C C . VAL A 1 512 ? -3.512 -0.818 16.221 1.00 74.12 512 VAL A C 1
ATOM 4028 O O . VAL A 1 512 ? -3.344 -1.452 15.182 1.00 74.12 512 VAL A O 1
ATOM 4031 N N . GLY A 1 513 ? -3.207 -1.271 17.433 1.00 73.12 513 GLY A N 1
ATOM 4032 C CA . GLY A 1 513 ? -2.619 -2.571 17.725 1.00 73.12 513 GLY A CA 1
ATOM 4033 C C . GLY A 1 513 ? -1.100 -2.627 17.674 1.00 73.12 513 GLY A C 1
ATOM 4034 O O . GLY A 1 513 ? -0.423 -1.691 17.256 1.00 73.12 513 GLY A O 1
ATOM 4035 N N . GLU A 1 514 ? -0.581 -3.754 18.147 1.00 69.44 514 GLU A N 1
ATOM 4036 C CA . GLU A 1 514 ? 0.847 -4.049 18.278 1.00 69.44 514 GLU A CA 1
ATOM 4037 C C . GLU A 1 514 ? 1.116 -5.528 17.976 1.00 69.44 514 GLU A C 1
ATOM 4039 O O . GLU A 1 514 ? 0.186 -6.335 17.916 1.00 69.44 514 GLU A O 1
ATOM 4044 N N . LEU A 1 515 ? 2.381 -5.900 17.769 1.00 62.44 515 LEU A N 1
ATOM 4045 C CA . LEU A 1 515 ? 2.748 -7.295 17.538 1.00 62.44 515 LEU A CA 1
ATOM 4046 C C . LEU A 1 515 ? 2.464 -8.134 18.791 1.00 62.44 515 LEU A C 1
ATOM 4048 O O . LEU A 1 515 ? 2.966 -7.831 19.870 1.00 62.44 515 LEU A O 1
ATOM 4052 N N . GLY A 1 516 ? 1.714 -9.224 18.643 1.00 66.75 516 GLY A N 1
ATOM 4053 C CA . GLY A 1 516 ? 1.476 -10.153 19.746 1.00 66.75 516 GLY A CA 1
ATOM 4054 C C . GLY A 1 516 ? 0.241 -11.025 19.559 1.00 66.75 516 GLY A C 1
ATOM 4055 O O . GLY A 1 516 ? -0.317 -11.122 18.466 1.00 66.75 516 GLY A O 1
ATOM 4056 N N . SER A 1 517 ? -0.179 -11.682 20.639 1.00 79.00 517 SER A N 1
ATOM 4057 C CA . SER A 1 517 ? -1.304 -12.634 20.663 1.00 79.00 517 SER A CA 1
ATOM 4058 C C . SER A 1 517 ? -2.422 -12.247 21.642 1.00 79.00 517 SER A C 1
ATOM 4060 O O . SER A 1 517 ? -3.436 -12.945 21.735 1.00 79.00 517 SER A O 1
ATOM 4062 N N . GLY A 1 518 ? -2.254 -11.155 22.388 1.00 82.81 518 GLY A N 1
ATOM 4063 C CA . GLY A 1 518 ? -3.252 -10.581 23.292 1.00 82.81 518 GLY A CA 1
ATOM 4064 C C . GLY A 1 518 ? -4.393 -9.863 22.569 1.00 82.81 518 GLY A C 1
ATOM 4065 O O . GLY A 1 518 ? -4.460 -9.847 21.339 1.00 82.81 518 GLY A O 1
ATOM 4066 N N . ASP A 1 519 ? -5.316 -9.293 23.336 1.00 92.75 519 ASP A N 1
ATOM 4067 C CA . ASP A 1 519 ? -6.454 -8.541 22.799 1.00 92.75 519 ASP A CA 1
ATOM 4068 C C . ASP A 1 519 ? -5.975 -7.188 22.258 1.00 92.75 519 ASP A C 1
ATOM 4070 O O . ASP A 1 519 ? -5.236 -6.473 22.930 1.00 92.75 519 ASP A O 1
ATOM 4074 N N . GLY A 1 520 ? -6.337 -6.865 21.013 1.00 82.06 520 GLY A N 1
ATOM 4075 C CA . GLY A 1 520 ? -5.793 -5.702 20.302 1.00 82.06 520 GLY A CA 1
ATOM 4076 C C . GLY A 1 520 ? -4.358 -5.885 19.785 1.00 82.06 520 GLY A C 1
ATOM 4077 O O . GLY A 1 520 ? -3.826 -4.968 19.169 1.00 82.06 520 GLY A O 1
ATOM 4078 N N . GLN A 1 521 ? -3.744 -7.056 19.986 1.00 81.25 521 GLN A N 1
ATOM 4079 C CA . GLN A 1 521 ? -2.447 -7.412 19.404 1.00 81.25 521 GLN A CA 1
ATOM 4080 C C . GLN A 1 521 ? -2.626 -8.316 18.182 1.00 81.25 521 GLN A C 1
ATOM 4082 O O . GLN A 1 521 ? -3.556 -9.127 18.138 1.00 81.25 521 GLN A O 1
ATOM 4087 N N . PHE A 1 522 ? -1.733 -8.218 17.203 1.00 72.50 522 PHE A N 1
ATOM 4088 C CA . PHE A 1 522 ? -1.866 -8.877 15.907 1.00 72.50 522 PHE A CA 1
ATOM 4089 C C . PHE A 1 522 ? -0.570 -9.532 15.438 1.00 72.50 522 PHE A C 1
ATOM 4091 O O . PHE A 1 522 ? 0.524 -9.110 15.800 1.00 72.50 522 PHE A O 1
ATOM 4098 N N . ASN A 1 523 ? -0.689 -10.534 14.568 1.00 62.31 523 ASN A N 1
ATOM 4099 C CA . ASN A 1 523 ? 0.430 -11.146 13.865 1.00 62.31 523 ASN A CA 1
ATOM 4100 C C . ASN A 1 523 ? 0.043 -11.363 12.393 1.00 62.31 523 ASN A C 1
ATOM 4102 O O . ASN A 1 523 ? -0.742 -12.252 12.071 1.00 62.31 523 ASN A O 1
ATOM 4106 N N . VAL A 1 524 ? 0.585 -10.531 11.497 1.00 60.84 524 VAL A N 1
ATOM 4107 C CA . VAL A 1 524 ? 0.172 -10.429 10.081 1.00 60.84 524 VAL A CA 1
ATOM 4108 C C . VAL A 1 524 ? -1.339 -10.112 9.943 1.00 60.84 524 VAL A C 1
ATOM 4110 O O . VAL A 1 524 ? -2.104 -10.937 9.434 1.00 60.84 524 VAL A O 1
ATOM 4113 N N . PRO A 1 525 ? -1.806 -8.946 10.445 1.00 73.69 525 PRO A N 1
ATOM 4114 C CA . PRO A 1 525 ? -3.213 -8.555 10.372 1.00 73.69 525 PRO A CA 1
ATOM 4115 C C . PRO A 1 525 ? -3.637 -8.094 8.977 1.00 73.69 525 PRO A C 1
ATOM 4117 O O . PRO A 1 525 ? -2.911 -7.368 8.302 1.00 73.69 525 PRO A O 1
ATOM 4120 N N . LEU A 1 526 ? -4.873 -8.420 8.602 1.00 76.88 526 LEU A N 1
ATOM 4121 C CA . LEU A 1 526 ? -5.556 -7.859 7.437 1.00 76.88 526 LEU A CA 1
ATOM 4122 C C . LEU A 1 526 ? -6.944 -7.347 7.835 1.00 76.88 526 LEU A C 1
ATOM 4124 O O . LEU A 1 526 ? -7.817 -8.161 8.149 1.00 76.88 526 LEU A O 1
ATOM 4128 N N . PRO A 1 527 ? -7.150 -6.019 7.869 1.00 83.50 527 PRO A N 1
ATOM 4129 C CA . PRO A 1 527 ? -8.399 -5.431 8.323 1.00 83.50 527 PRO A CA 1
ATOM 4130 C C . PRO A 1 527 ? -9.397 -5.163 7.187 1.00 83.50 527 PRO A C 1
ATOM 4132 O O . PRO A 1 527 ? -9.018 -4.911 6.045 1.00 83.50 527 PRO A O 1
ATOM 4135 N N . VAL A 1 528 ? -10.677 -5.116 7.548 1.00 83.81 528 VAL A N 1
ATOM 4136 C CA . VAL A 1 528 ? -11.767 -4.498 6.784 1.00 83.81 528 VAL A CA 1
ATOM 4137 C C . VAL A 1 528 ? -12.630 -3.662 7.730 1.00 83.81 528 VAL A C 1
ATOM 4139 O O . VAL A 1 528 ? -12.639 -3.900 8.940 1.00 83.81 528 VAL A O 1
ATOM 4142 N N . THR A 1 529 ? -13.354 -2.678 7.205 1.00 80.19 529 THR A N 1
ATOM 4143 C CA . THR A 1 529 ? -14.305 -1.870 7.978 1.00 80.19 529 THR A CA 1
ATOM 4144 C C . THR A 1 529 ? -15.750 -2.250 7.649 1.00 80.19 529 THR A C 1
ATOM 4146 O O . THR A 1 529 ? -16.085 -2.479 6.491 1.00 80.19 529 THR A O 1
ATOM 4149 N N . THR A 1 530 ? -16.615 -2.320 8.667 1.00 75.50 530 THR A N 1
ATOM 4150 C CA . THR A 1 530 ? -18.053 -2.639 8.537 1.00 75.50 530 THR A CA 1
ATOM 4151 C C . THR A 1 530 ? -18.862 -1.810 9.531 1.00 75.50 530 THR A C 1
ATOM 4153 O O . THR A 1 530 ? -18.568 -1.843 10.719 1.00 75.50 530 THR A O 1
ATOM 4156 N N . GLU A 1 531 ? -19.835 -1.012 9.078 1.00 69.50 531 GLU A N 1
ATOM 4157 C CA . GLU A 1 531 ? -20.678 -0.132 9.927 1.00 69.50 531 GLU A CA 1
ATOM 4158 C C . GLU A 1 531 ? -19.927 0.676 11.023 1.00 69.50 531 GLU A C 1
ATOM 4160 O O . GLU A 1 531 ? -20.479 1.018 12.068 1.00 69.50 531 GLU A O 1
ATOM 4165 N N . GLY A 1 532 ? -18.652 1.016 10.800 1.00 69.12 532 GLY A N 1
ATOM 4166 C CA . GLY A 1 532 ? -17.814 1.729 11.772 1.00 69.12 532 GLY A CA 1
ATOM 4167 C C . GLY A 1 532 ? -16.974 0.848 12.705 1.00 69.12 532 GLY A C 1
ATOM 4168 O O . GLY A 1 532 ? -16.163 1.396 13.444 1.00 69.12 532 GLY A O 1
ATOM 4169 N N . ASP A 1 533 ? -17.086 -0.474 12.635 1.00 85.31 533 ASP A N 1
ATOM 4170 C CA . ASP A 1 533 ? -16.178 -1.420 13.285 1.00 85.31 533 ASP A CA 1
ATOM 4171 C C . ASP A 1 533 ? -15.038 -1.829 12.350 1.00 85.31 533 ASP A C 1
ATOM 4173 O O . ASP A 1 533 ? -15.166 -1.790 11.125 1.00 85.31 533 ASP A O 1
ATOM 4177 N N . ILE A 1 534 ? -13.914 -2.233 12.939 1.00 90.25 534 ILE A N 1
ATOM 4178 C CA . ILE A 1 534 ? -12.757 -2.786 12.233 1.00 90.25 534 ILE A CA 1
ATOM 4179 C C . ILE A 1 534 ? -12.715 -4.283 12.524 1.00 90.25 534 ILE A C 1
ATOM 4181 O O . ILE A 1 534 ? -12.588 -4.687 13.679 1.00 90.25 534 ILE A O 1
ATOM 4185 N N . VAL A 1 535 ? -12.792 -5.114 11.491 1.00 93.00 535 VAL A N 1
ATOM 4186 C CA . VAL A 1 535 ? -12.650 -6.569 11.604 1.00 93.00 535 VAL A CA 1
ATOM 4187 C C . VAL A 1 535 ? -11.302 -6.966 11.036 1.00 93.00 535 VAL A C 1
ATOM 4189 O O . VAL A 1 535 ? -10.991 -6.656 9.892 1.00 93.00 535 VAL A O 1
ATOM 4192 N N . VAL A 1 536 ? -10.495 -7.655 11.831 1.00 91.31 536 VAL A N 1
ATOM 4193 C CA . VAL A 1 536 ? -9.118 -8.013 11.502 1.00 91.31 536 VAL A CA 1
ATOM 4194 C C . VAL A 1 536 ? -8.998 -9.522 11.365 1.00 91.31 536 VAL A C 1
ATOM 4196 O O . VAL A 1 536 ? -9.205 -10.252 12.335 1.00 91.31 536 VAL A O 1
ATOM 4199 N N . ALA A 1 537 ? -8.617 -9.985 10.175 1.00 89.19 537 ALA A N 1
ATOM 4200 C CA . ALA A 1 537 ? -8.102 -11.329 9.957 1.00 89.19 537 ALA A CA 1
ATOM 4201 C C . ALA A 1 537 ? -6.657 -11.398 10.465 1.00 89.19 537 ALA A C 1
ATOM 4203 O O . ALA A 1 537 ? -5.743 -10.844 9.861 1.00 89.19 537 ALA A O 1
ATOM 4204 N N . ASP A 1 538 ? -6.458 -12.057 11.602 1.00 85.44 538 ASP A N 1
ATOM 4205 C CA . ASP A 1 538 ? -5.173 -12.166 12.287 1.00 85.44 538 ASP A CA 1
ATOM 4206 C C . ASP A 1 538 ? -4.540 -13.519 11.936 1.00 85.44 538 ASP A C 1
ATOM 4208 O O . ASP A 1 538 ? -4.757 -14.537 12.608 1.00 85.44 538 ASP A O 1
ATOM 4212 N N . TYR A 1 539 ? -3.827 -13.538 10.806 1.00 80.81 539 TYR A N 1
ATOM 4213 C CA . TYR A 1 539 ? -3.319 -14.755 10.169 1.00 80.81 539 TYR A CA 1
ATOM 4214 C C . TYR A 1 539 ? -2.428 -15.575 11.109 1.00 80.81 539 TYR A C 1
ATOM 4216 O O . TYR A 1 539 ? -2.631 -16.783 11.277 1.00 80.81 539 TYR A O 1
ATOM 4224 N N . GLY A 1 540 ? -1.450 -14.927 11.745 1.00 64.19 540 GLY A N 1
ATOM 4225 C CA . GLY A 1 540 ? -0.462 -15.576 12.602 1.00 64.19 540 GLY A CA 1
ATOM 4226 C C . GLY A 1 540 ? -1.075 -16.171 13.868 1.00 64.19 540 GLY A C 1
ATOM 4227 O O . GLY A 1 540 ? -0.628 -17.222 14.323 1.00 64.19 540 GLY A O 1
ATOM 4228 N N . ASN A 1 541 ? -2.152 -15.566 14.376 1.00 75.94 541 ASN A N 1
ATOM 4229 C CA . ASN A 1 541 ? -2.865 -16.039 15.563 1.00 75.94 541 ASN A CA 1
ATOM 4230 C C . ASN A 1 541 ? -4.103 -16.900 15.249 1.00 75.94 541 ASN A C 1
ATOM 4232 O O . ASN A 1 541 ? -4.796 -17.325 16.175 1.00 75.94 541 ASN A O 1
ATOM 4236 N N . SER A 1 542 ? -4.385 -17.188 13.970 1.00 86.56 542 SER A N 1
ATOM 4237 C CA . SER A 1 542 ? -5.510 -18.038 13.527 1.00 86.56 542 SER A CA 1
ATOM 4238 C C . SER A 1 542 ? -6.867 -17.599 14.101 1.00 86.56 542 SER A C 1
ATOM 4240 O O . SER A 1 542 ? -7.616 -18.396 14.675 1.00 86.56 542 SER A O 1
ATOM 4242 N N . ARG A 1 543 ? -7.178 -16.303 14.012 1.00 92.94 543 ARG A N 1
ATOM 4243 C CA . ARG A 1 543 ? -8.397 -15.726 14.602 1.00 92.94 543 ARG A CA 1
ATOM 4244 C C . ARG A 1 543 ? -8.899 -14.507 13.836 1.00 92.94 543 ARG A C 1
ATOM 4246 O O . ARG A 1 543 ? -8.163 -13.909 13.058 1.00 92.94 543 ARG A O 1
ATOM 4253 N N . LEU A 1 544 ? -10.133 -14.109 14.126 1.00 95.31 544 LEU A N 1
ATOM 4254 C CA . LEU A 1 544 ? -10.623 -12.759 13.869 1.00 95.31 544 LEU A CA 1
ATOM 4255 C C . LEU A 1 544 ? -10.607 -11.939 15.157 1.00 95.31 544 LEU A C 1
ATOM 4257 O O . LEU A 1 544 ? -10.857 -12.473 16.242 1.00 95.31 544 LEU A O 1
ATOM 4261 N N . GLN A 1 545 ? -10.381 -10.638 15.032 1.00 94.31 545 GLN A N 1
ATOM 4262 C CA . GLN A 1 545 ? -10.635 -9.667 16.093 1.00 94.31 545 GLN A CA 1
ATOM 4263 C C . GLN A 1 545 ? -11.491 -8.526 15.564 1.00 94.31 545 GLN A C 1
ATOM 4265 O O . GLN A 1 545 ? -11.264 -8.043 14.463 1.00 94.31 545 GLN A O 1
ATOM 4270 N N . PHE A 1 546 ? -12.458 -8.090 16.361 1.00 93.62 546 PHE A N 1
ATOM 4271 C CA . PHE A 1 546 ? -13.310 -6.951 16.061 1.00 93.62 546 PHE A CA 1
ATOM 4272 C C . PHE A 1 546 ? -12.911 -5.817 16.990 1.00 93.62 546 PHE A C 1
ATOM 4274 O O . PHE A 1 546 ? -12.744 -6.029 18.196 1.00 93.62 546 PHE A O 1
ATOM 4281 N N . LEU A 1 547 ? -12.784 -4.625 16.433 1.00 92.25 547 LEU A N 1
ATOM 4282 C CA . LEU A 1 547 ? -12.429 -3.403 17.131 1.00 92.25 547 LEU A CA 1
ATOM 4283 C C . LEU A 1 547 ? -13.499 -2.347 16.849 1.00 92.25 547 LEU A C 1
ATOM 4285 O O . LEU A 1 547 ? -14.120 -2.332 15.787 1.00 92.25 547 LEU A O 1
ATOM 4289 N N . ASN A 1 548 ? -13.690 -1.439 17.794 1.00 90.12 548 ASN A N 1
ATOM 4290 C CA . ASN A 1 548 ? -14.425 -0.202 17.569 1.00 90.12 548 ASN A CA 1
ATOM 4291 C C . ASN A 1 548 ? -13.704 0.682 16.537 1.00 90.12 548 ASN A C 1
ATOM 4293 O O . ASN A 1 548 ? -12.505 0.532 16.294 1.00 90.12 548 ASN A O 1
ATOM 4297 N N . LYS A 1 549 ? -14.408 1.693 16.016 1.00 85.25 549 LYS A N 1
ATOM 4298 C CA . LYS A 1 549 ? -13.834 2.742 15.152 1.00 85.25 549 LYS A CA 1
ATOM 4299 C C . LYS A 1 549 ? -12.609 3.436 15.748 1.00 85.25 549 LYS A C 1
ATOM 4301 O O . LYS A 1 549 ? -11.732 3.895 15.023 1.00 85.25 549 LYS A O 1
ATOM 4306 N N . ASP A 1 550 ? -12.576 3.564 17.071 1.00 85.06 550 ASP A N 1
ATOM 4307 C CA . ASP A 1 550 ? -11.456 4.160 17.792 1.00 85.06 550 ASP A CA 1
ATOM 4308 C C . ASP A 1 550 ? -10.276 3.187 17.959 1.00 85.06 550 ASP A C 1
ATOM 4310 O O . ASP A 1 550 ? -9.258 3.568 18.525 1.00 85.06 550 ASP A O 1
ATOM 4314 N N . GLY A 1 551 ? -10.381 1.952 17.471 1.00 85.69 551 GLY A N 1
ATOM 4315 C CA . GLY A 1 551 ? -9.365 0.913 17.579 1.00 85.69 551 GLY A CA 1
ATOM 4316 C C . GLY A 1 551 ? -9.374 0.133 18.893 1.00 85.69 551 GLY A C 1
ATOM 4317 O O . GLY A 1 551 ? -8.529 -0.740 19.071 1.00 85.69 551 GLY A O 1
ATOM 4318 N N . SER A 1 552 ? -10.298 0.411 19.817 1.00 90.19 552 SER A N 1
ATOM 4319 C CA . SER A 1 552 ? -10.422 -0.382 21.044 1.00 90.19 552 SER A CA 1
ATOM 4320 C C . SER A 1 552 ? -10.982 -1.776 20.751 1.00 90.19 552 SER A C 1
ATOM 4322 O O . SER A 1 552 ? -11.872 -1.950 19.917 1.00 90.19 552 SER A O 1
ATOM 4324 N N . PHE A 1 553 ? -10.453 -2.786 21.440 1.00 93.69 553 PHE A N 1
ATOM 4325 C CA . PHE A 1 553 ? -10.872 -4.175 21.279 1.00 93.69 553 PHE A CA 1
ATOM 4326 C C . PHE A 1 553 ? -12.343 -4.387 21.671 1.00 93.69 553 PHE A C 1
ATOM 4328 O O . PHE A 1 553 ? -12.777 -3.922 22.724 1.00 93.69 553 PHE A O 1
ATOM 4335 N N . LYS A 1 554 ? -13.096 -5.128 20.847 1.00 92.00 554 LYS A N 1
ATOM 4336 C CA . LYS A 1 554 ? -14.466 -5.577 21.151 1.00 92.00 554 LYS A CA 1
ATOM 4337 C C . LYS A 1 554 ? -14.537 -7.063 21.456 1.00 92.00 554 LYS A C 1
ATOM 4339 O O . LYS A 1 554 ? -15.041 -7.457 22.504 1.00 92.00 554 LYS A O 1
ATOM 4344 N N . LEU A 1 555 ? -14.130 -7.894 20.498 1.00 92.81 555 LEU A N 1
ATOM 4345 C CA . LEU A 1 555 ? -14.287 -9.344 20.593 1.00 92.81 555 LEU A CA 1
ATOM 4346 C C . LEU A 1 555 ? -13.256 -10.078 19.736 1.00 92.81 555 LEU A C 1
ATOM 4348 O O . LEU A 1 555 ? -12.735 -9.538 18.761 1.00 92.81 555 LEU A O 1
ATOM 4352 N N . LYS A 1 556 ? -13.001 -11.342 20.076 1.00 93.94 556 LYS A N 1
ATOM 4353 C CA . LYS A 1 556 ? -12.145 -12.249 19.304 1.00 93.94 556 LYS A CA 1
ATOM 4354 C C . LYS A 1 556 ? -12.876 -13.540 18.975 1.00 93.94 556 LYS A C 1
ATOM 4356 O O . LYS A 1 556 ? -13.578 -14.090 19.822 1.00 93.94 556 LYS A O 1
ATOM 4361 N N . VAL A 1 557 ? -12.653 -14.052 17.770 1.00 94.88 557 VAL A N 1
ATOM 4362 C CA . VAL A 1 557 ? -13.207 -15.323 17.294 1.00 94.88 557 VAL A CA 1
ATOM 4363 C C . VAL A 1 557 ? -12.067 -16.219 16.850 1.00 94.88 557 VAL A C 1
ATOM 4365 O O . VAL A 1 557 ? -11.377 -15.929 15.877 1.00 94.88 557 VAL A O 1
ATOM 4368 N N . LYS A 1 558 ? -11.849 -17.316 17.575 1.00 93.94 558 LYS A N 1
ATOM 4369 C CA . LYS A 1 558 ? -10.823 -18.298 17.221 1.00 93.94 558 LYS A CA 1
ATOM 4370 C C . LYS A 1 558 ? -11.277 -19.104 16.006 1.00 93.94 558 LYS A C 1
ATOM 4372 O O . LYS A 1 558 ? -12.379 -19.647 16.011 1.00 93.94 558 LYS A O 1
ATOM 4377 N N . LEU A 1 559 ? -10.410 -19.222 15.005 1.00 91.81 559 LEU A N 1
ATOM 4378 C CA . LEU A 1 559 ? -10.654 -20.023 13.810 1.00 91.81 559 LEU A CA 1
ATOM 4379 C C . LEU A 1 559 ? -9.856 -21.331 13.876 1.00 91.81 559 LEU A C 1
ATOM 4381 O O . LEU A 1 559 ? -8.857 -21.445 14.586 1.00 91.81 559 LEU A O 1
ATOM 4385 N N . ARG A 1 560 ? -10.320 -22.348 13.144 1.00 91.62 560 ARG A N 1
ATOM 4386 C CA . ARG A 1 560 ? -9.615 -23.639 13.011 1.00 91.62 560 ARG A CA 1
ATOM 4387 C C . ARG A 1 560 ? -8.552 -23.631 11.909 1.00 91.62 560 ARG A C 1
ATOM 4389 O O . ARG A 1 560 ? -7.801 -24.590 11.784 1.00 91.62 560 ARG A O 1
ATOM 4396 N N . PHE A 1 561 ? -8.493 -22.553 11.138 1.00 89.94 561 PHE A N 1
ATOM 4397 C CA . PHE A 1 561 ? -7.577 -22.334 10.028 1.00 89.94 561 PHE A CA 1
ATOM 4398 C C . PHE A 1 561 ? -6.958 -20.936 10.143 1.00 89.94 561 PHE A C 1
ATOM 4400 O O . PHE A 1 561 ? -7.392 -20.113 10.954 1.00 89.94 561 PHE A O 1
ATOM 4407 N N . LYS A 1 562 ? -5.938 -20.662 9.326 1.00 84.50 562 LYS A N 1
ATOM 4408 C CA . LYS A 1 562 ? -5.295 -19.346 9.267 1.00 84.50 562 LYS A CA 1
ATOM 4409 C C . LYS A 1 562 ? -6.052 -18.452 8.285 1.00 84.50 562 LYS A C 1
ATOM 4411 O O . LYS A 1 562 ? -6.000 -18.735 7.086 1.00 84.50 562 LYS A O 1
ATOM 4416 N N . PRO A 1 563 ? -6.752 -17.402 8.746 1.00 90.31 563 PRO A N 1
ATOM 4417 C CA . PRO A 1 563 ? -7.507 -16.553 7.844 1.00 90.31 563 PRO A CA 1
ATOM 4418 C C . PRO A 1 563 ? -6.539 -15.774 6.954 1.00 90.31 563 PRO A C 1
ATOM 4420 O O . PRO A 1 563 ? -5.624 -15.116 7.444 1.00 90.31 563 PRO A O 1
ATOM 4423 N N . MET A 1 564 ? -6.722 -15.867 5.641 1.00 83.94 564 MET A N 1
ATOM 4424 C CA . MET A 1 564 ? -5.912 -15.128 4.676 1.00 83.94 564 MET A CA 1
ATOM 4425 C C . MET A 1 564 ? -6.522 -13.773 4.346 1.00 83.94 564 MET A C 1
ATOM 4427 O O . MET A 1 564 ? -5.799 -12.904 3.880 1.00 83.94 564 MET A O 1
ATOM 4431 N N . GLY A 1 565 ? -7.811 -13.552 4.575 1.00 88.25 565 GLY A N 1
ATOM 4432 C CA . GLY A 1 565 ? -8.484 -12.296 4.274 1.00 88.25 565 GLY A CA 1
ATOM 4433 C C . GLY A 1 565 ? -9.894 -12.268 4.840 1.00 88.25 565 GLY A C 1
ATOM 4434 O O . GLY A 1 565 ? -10.463 -13.312 5.170 1.00 88.25 565 GLY A O 1
ATOM 4435 N N . VAL A 1 566 ? -10.431 -11.058 4.957 1.00 93.25 566 VAL A N 1
ATOM 4436 C CA . VAL A 1 566 ? -11.808 -10.803 5.365 1.00 93.25 566 VAL A CA 1
ATOM 4437 C C . VAL A 1 566 ? -12.416 -9.728 4.464 1.00 93.25 566 VAL A C 1
ATOM 4439 O O . VAL A 1 566 ? -11.738 -8.765 4.108 1.00 93.25 566 VAL A O 1
ATOM 4442 N N . SER A 1 567 ? -13.676 -9.903 4.078 1.00 93.50 567 SER A N 1
ATOM 4443 C CA . SER A 1 567 ? -14.447 -8.950 3.268 1.00 93.50 567 SER A CA 1
ATOM 4444 C C . SER A 1 567 ? -15.882 -8.880 3.773 1.00 93.50 567 SER A C 1
ATOM 4446 O O . SER A 1 567 ? -16.323 -9.779 4.484 1.00 93.50 567 SER A O 1
ATOM 4448 N N . VAL A 1 568 ? -16.610 -7.831 3.402 1.00 91.12 568 VAL A N 1
ATOM 4449 C CA . VAL A 1 568 ? -17.975 -7.579 3.880 1.00 91.12 568 VAL A CA 1
ATOM 4450 C C . VAL A 1 568 ? -18.943 -7.683 2.702 1.00 91.12 568 VAL A C 1
ATOM 4452 O O . VAL A 1 568 ? -18.694 -7.106 1.644 1.00 91.12 568 VAL A O 1
ATOM 4455 N N . LEU A 1 569 ? -20.015 -8.451 2.872 1.00 89.69 569 LEU A N 1
ATOM 4456 C CA . LEU A 1 569 ? -21.145 -8.527 1.947 1.00 89.69 569 LEU A CA 1
ATOM 4457 C C . LEU A 1 569 ? -22.094 -7.341 2.159 1.00 89.69 569 LEU A C 1
ATOM 4459 O O . LEU A 1 569 ? -22.109 -6.712 3.211 1.00 89.69 569 LEU A O 1
ATOM 4463 N N . SER A 1 570 ? -22.963 -7.070 1.184 1.00 84.25 570 SER A N 1
ATOM 4464 C CA . SER A 1 570 ? -23.946 -5.976 1.256 1.00 84.25 570 SER A CA 1
ATOM 4465 C C . SER A 1 570 ? -24.972 -6.109 2.394 1.00 84.25 570 SER A C 1
ATOM 4467 O O . SER A 1 570 ? -25.715 -5.170 2.657 1.00 84.25 570 SER A O 1
ATOM 4469 N N . ASN A 1 571 ? -25.052 -7.277 3.033 1.00 85.25 571 ASN A N 1
ATOM 4470 C CA . ASN A 1 571 ? -25.901 -7.578 4.188 1.00 85.25 571 ASN A CA 1
ATOM 4471 C C . ASN A 1 571 ? -25.118 -7.603 5.523 1.00 85.25 571 ASN A C 1
ATOM 4473 O O . ASN A 1 571 ? -25.616 -8.162 6.500 1.00 85.25 571 ASN A O 1
ATOM 4477 N N . ASP A 1 572 ? -23.898 -7.055 5.548 1.00 84.88 572 ASP A N 1
ATOM 4478 C CA . ASP A 1 572 ? -22.963 -7.028 6.686 1.00 84.88 572 ASP A CA 1
ATOM 4479 C C . ASP A 1 572 ? -22.464 -8.402 7.168 1.00 84.88 572 ASP A C 1
ATOM 4481 O O . ASP A 1 572 ? -21.887 -8.529 8.255 1.00 84.88 572 ASP A O 1
ATOM 4485 N N . GLU A 1 573 ? -22.652 -9.455 6.371 1.00 91.12 573 GLU A N 1
ATOM 4486 C CA . GLU A 1 573 ? -21.979 -10.729 6.604 1.00 91.12 573 GLU A CA 1
ATOM 4487 C C . GLU A 1 573 ? -20.507 -10.654 6.180 1.00 91.12 573 GLU A C 1
ATOM 4489 O O . GLU A 1 573 ? -20.121 -9.968 5.234 1.00 91.12 573 GLU A O 1
ATOM 4494 N N . LEU A 1 574 ? -19.666 -11.392 6.892 1.00 93.56 574 LEU A N 1
ATOM 4495 C CA . LEU A 1 574 ? -18.229 -11.439 6.698 1.00 93.56 574 LEU A CA 1
ATOM 4496 C C . LEU A 1 574 ? -17.847 -12.664 5.878 1.00 93.56 574 LEU A C 1
ATOM 4498 O O . LEU A 1 574 ? -18.138 -13.792 6.268 1.00 93.56 574 LEU A O 1
ATOM 4502 N N . LEU A 1 575 ? -17.115 -12.452 4.794 1.00 95.25 575 LEU A N 1
ATOM 4503 C CA . LEU A 1 575 ? -16.443 -13.504 4.041 1.00 95.25 575 LEU A CA 1
ATOM 4504 C C . LEU A 1 575 ? -15.036 -13.686 4.588 1.00 95.25 575 LEU A C 1
ATOM 4506 O O . LEU A 1 575 ? -14.266 -12.732 4.612 1.00 95.25 575 LEU A O 1
ATOM 4510 N N . VAL A 1 576 ? -14.679 -14.905 4.977 1.00 95.94 576 VAL A N 1
ATOM 4511 C CA . VAL A 1 576 ? -13.355 -15.235 5.510 1.00 95.94 576 VAL A CA 1
ATOM 4512 C C . VAL A 1 576 ? -12.698 -16.285 4.625 1.00 95.94 576 VAL A C 1
ATOM 4514 O O . VAL A 1 576 ? -13.229 -17.381 4.433 1.00 95.94 576 VAL A O 1
ATOM 4517 N N . THR A 1 577 ? -11.525 -15.950 4.092 1.00 95.50 577 THR A N 1
ATOM 4518 C CA . THR A 1 577 ? -10.726 -16.823 3.221 1.00 95.50 577 THR A CA 1
ATOM 4519 C C . THR A 1 577 ? -9.592 -17.498 3.991 1.00 95.50 577 THR A C 1
ATOM 4521 O O . THR A 1 577 ? -9.228 -17.071 5.087 1.00 95.50 577 THR A O 1
ATOM 4524 N N . GLY A 1 578 ? -8.992 -18.538 3.411 1.00 88.44 578 GLY A N 1
ATOM 4525 C CA . GLY A 1 578 ? -7.785 -19.193 3.925 1.00 88.44 578 GLY A CA 1
ATOM 4526 C C . GLY A 1 578 ? -7.930 -20.676 4.258 1.00 88.44 578 GLY A C 1
ATOM 4527 O O . GLY A 1 578 ? -6.915 -21.330 4.501 1.00 88.44 578 GLY A O 1
ATOM 4528 N N . ASP A 1 579 ? -9.137 -21.236 4.179 1.00 93.06 579 ASP A N 1
ATOM 4529 C CA . ASP A 1 579 ? -9.415 -22.653 4.438 1.00 93.06 579 ASP A CA 1
ATOM 4530 C C . ASP A 1 579 ? -9.545 -23.471 3.139 1.00 93.06 579 ASP A C 1
ATOM 4532 O O . ASP A 1 579 ? -10.635 -23.826 2.691 1.00 93.06 579 ASP A O 1
ATOM 4536 N N . GLY A 1 580 ? -8.422 -23.720 2.465 1.00 91.38 580 GLY A N 1
ATOM 4537 C CA . GLY A 1 580 ? -8.417 -24.377 1.156 1.00 91.38 580 GLY A CA 1
ATOM 4538 C C . GLY A 1 580 ? -9.278 -23.625 0.135 1.00 91.38 580 GLY A C 1
ATOM 4539 O O . GLY A 1 580 ? -9.132 -22.422 -0.059 1.00 91.38 580 GLY A O 1
ATOM 4540 N N . HIS A 1 581 ? -10.185 -24.324 -0.544 1.00 94.06 581 HIS A N 1
ATOM 4541 C CA . HIS A 1 581 ? -11.112 -23.712 -1.511 1.00 94.06 581 HIS A CA 1
ATOM 4542 C C . HIS A 1 581 ? -12.443 -23.291 -0.876 1.00 94.06 581 HIS A C 1
ATOM 4544 O O . HIS A 1 581 ? -13.411 -23.046 -1.593 1.00 94.06 581 HIS A O 1
ATOM 4550 N N . MET A 1 582 ? -12.505 -23.226 0.455 1.00 93.94 582 MET A N 1
ATOM 4551 C CA . MET A 1 582 ? -13.687 -22.789 1.186 1.00 93.94 582 MET A CA 1
ATOM 4552 C C . MET A 1 582 ? -13.604 -21.299 1.531 1.00 93.94 582 MET A C 1
ATOM 4554 O O . MET A 1 582 ? -12.531 -20.759 1.827 1.00 93.94 582 MET A O 1
ATOM 4558 N N . ILE A 1 583 ? -14.759 -20.640 1.510 1.00 96.25 583 ILE A N 1
ATOM 4559 C CA . ILE A 1 583 ? -14.976 -19.289 2.030 1.00 96.25 583 ILE A CA 1
ATOM 4560 C C . ILE A 1 583 ? -16.015 -19.407 3.140 1.00 96.25 583 ILE A C 1
ATOM 4562 O O . ILE A 1 583 ? -17.128 -19.881 2.911 1.00 96.25 583 ILE A O 1
ATOM 4566 N N . HIS A 1 584 ? -15.657 -19.001 4.352 1.00 95.50 584 HIS A N 1
ATOM 4567 C CA . HIS A 1 584 ? -16.563 -19.044 5.498 1.00 95.50 584 HIS A CA 1
ATOM 4568 C C . HIS A 1 584 ? -17.360 -17.745 5.558 1.00 95.50 584 HIS A C 1
ATOM 4570 O O . HIS A 1 584 ? -16.765 -16.671 5.586 1.00 95.50 584 HIS A O 1
ATOM 4576 N N . VAL A 1 585 ? -18.687 -17.845 5.590 1.00 94.75 585 VAL A N 1
ATOM 4577 C CA . VAL A 1 585 ? -19.593 -16.705 5.756 1.00 94.75 585 VAL A CA 1
ATOM 4578 C C . VAL A 1 585 ? -20.010 -16.637 7.216 1.00 94.75 585 VAL A C 1
ATOM 4580 O O . VAL A 1 585 ? -20.626 -17.571 7.742 1.00 94.75 585 VAL A O 1
ATOM 4583 N N . LEU A 1 586 ? -19.635 -15.553 7.884 1.00 94.06 586 LEU A N 1
ATOM 4584 C CA . LEU A 1 586 ? -19.917 -15.314 9.292 1.00 94.06 586 LEU A CA 1
ATOM 4585 C C . LEU A 1 586 ? -20.834 -14.103 9.443 1.00 94.06 586 LEU A C 1
ATOM 4587 O O . LEU A 1 586 ? -20.781 -13.175 8.647 1.00 94.06 586 LEU A O 1
ATOM 4591 N N . ASP A 1 587 ? -21.628 -14.060 10.503 1.00 89.56 587 ASP A N 1
ATOM 4592 C CA . ASP A 1 587 ? -22.333 -12.832 10.859 1.00 89.56 587 ASP A CA 1
ATOM 4593 C C . ASP A 1 587 ? -21.381 -11.776 11.457 1.00 89.56 587 ASP A C 1
ATOM 4595 O O . ASP A 1 587 ? -20.215 -12.044 11.767 1.00 89.56 587 ASP A O 1
ATOM 4599 N N . LYS A 1 588 ? -21.899 -10.570 11.713 1.00 82.88 588 LYS A N 1
ATOM 4600 C CA . LYS A 1 588 ? -21.145 -9.467 12.337 1.00 82.88 588 LYS A CA 1
ATOM 4601 C C . LYS A 1 588 ? -20.630 -9.725 13.759 1.00 82.88 588 LYS A C 1
ATOM 4603 O O . LYS A 1 588 ? -19.954 -8.879 14.333 1.00 82.88 588 LYS A O 1
ATOM 4608 N N . ARG A 1 589 ? -20.968 -10.864 14.368 1.00 84.44 589 ARG A N 1
ATOM 4609 C CA . ARG A 1 589 ? -20.427 -11.317 15.662 1.00 84.44 589 ARG A CA 1
ATOM 4610 C C . ARG A 1 589 ? -19.453 -12.489 15.491 1.00 84.44 589 ARG A C 1
ATOM 4612 O O . ARG A 1 589 ? -19.010 -13.062 16.484 1.00 84.44 589 ARG A O 1
ATOM 4619 N N . GLY A 1 590 ? -19.134 -12.843 14.246 1.00 84.12 590 GLY A N 1
ATOM 4620 C CA . GLY A 1 590 ? -18.250 -13.931 13.853 1.00 84.12 590 GLY A CA 1
ATOM 4621 C C . GLY A 1 590 ? -18.828 -15.327 14.091 1.00 84.12 590 GLY A C 1
ATOM 4622 O O . GLY A 1 590 ? -18.067 -16.286 14.219 1.00 84.12 590 GLY A O 1
ATOM 4623 N N . ARG A 1 591 ? -20.157 -15.470 14.164 1.00 88.81 591 ARG A N 1
ATOM 4624 C CA . ARG A 1 591 ? -20.811 -16.788 14.200 1.00 88.81 591 ARG A CA 1
ATOM 4625 C C . ARG A 1 591 ? -20.998 -17.296 12.777 1.00 88.81 591 ARG A C 1
ATOM 4627 O O . ARG A 1 591 ? -21.414 -16.541 11.906 1.00 88.81 591 ARG A O 1
ATOM 4634 N N . GLY A 1 592 ? -20.697 -18.572 12.548 1.00 87.62 592 GLY A N 1
ATOM 4635 C CA . GLY A 1 592 ? -20.811 -19.181 11.224 1.00 87.62 592 GLY A CA 1
ATOM 4636 C C . GLY A 1 592 ? -22.254 -19.256 10.742 1.00 87.62 592 GLY A C 1
ATOM 4637 O O . GLY A 1 592 ? -23.085 -19.863 11.414 1.00 87.62 592 GLY A O 1
ATOM 4638 N N . ALA A 1 593 ? -22.522 -18.665 9.579 1.00 85.38 593 ALA A N 1
ATOM 4639 C CA . ALA A 1 593 ? -23.796 -18.771 8.879 1.00 85.38 593 ALA A CA 1
ATOM 4640 C C . ALA A 1 593 ? -23.758 -19.922 7.864 1.00 85.38 593 ALA A C 1
ATOM 4642 O O . ALA A 1 593 ? -24.623 -20.797 7.879 1.00 85.38 593 ALA A O 1
ATOM 4643 N N . ARG A 1 594 ? -22.734 -19.949 7.000 1.00 92.81 594 ARG A N 1
ATOM 4644 C CA . ARG A 1 594 ? -22.571 -20.956 5.937 1.00 92.81 594 ARG A CA 1
ATOM 4645 C C . ARG A 1 594 ? -21.137 -21.001 5.405 1.00 92.81 594 ARG A C 1
ATOM 4647 O O . ARG A 1 594 ? -20.320 -20.141 5.722 1.00 92.81 594 ARG A O 1
ATOM 4654 N N . VAL A 1 595 ? -20.837 -22.003 4.581 1.00 94.12 595 VAL A N 1
ATOM 4655 C CA . VAL A 1 595 ? -19.533 -22.171 3.922 1.00 94.12 595 VAL A CA 1
ATOM 4656 C C . VAL A 1 595 ? -19.746 -22.311 2.419 1.00 94.12 595 VAL A C 1
ATOM 4658 O O . VAL A 1 595 ? -20.560 -23.123 1.986 1.00 94.12 595 VAL A O 1
ATOM 4661 N N . ILE A 1 596 ? -19.006 -21.531 1.634 1.00 94.50 596 ILE A N 1
ATOM 4662 C CA . ILE A 1 596 ? -18.999 -21.586 0.172 1.00 94.50 596 ILE A CA 1
ATOM 4663 C C . ILE A 1 596 ? -17.814 -22.432 -0.267 1.00 94.50 596 ILE A C 1
ATOM 4665 O O . ILE A 1 596 ? -16.667 -22.082 0.005 1.00 94.50 596 ILE A O 1
ATOM 4669 N N . GLN A 1 597 ? -18.075 -23.517 -0.985 1.00 93.94 597 GLN A N 1
ATOM 4670 C CA . GLN A 1 597 ? -17.037 -24.289 -1.656 1.00 93.94 597 GLN A CA 1
ATOM 4671 C C . GLN A 1 597 ? -16.824 -23.719 -3.061 1.00 93.94 597 GLN A C 1
ATOM 4673 O O . GLN A 1 597 ? -17.768 -23.670 -3.841 1.00 93.94 597 GLN A O 1
ATOM 4678 N N . VAL A 1 598 ? -15.594 -23.335 -3.410 1.00 93.62 598 VAL A N 1
ATOM 4679 C CA . VAL A 1 598 ? -15.249 -22.853 -4.758 1.00 93.62 598 VAL A CA 1
ATOM 4680 C C . VAL A 1 598 ? -14.755 -24.032 -5.609 1.00 93.62 598 VAL A C 1
ATOM 4682 O O . VAL A 1 598 ? -13.625 -24.490 -5.420 1.00 93.62 598 VAL A O 1
ATOM 4685 N N . PRO A 1 599 ? -15.564 -24.582 -6.533 1.00 89.00 599 PRO A N 1
ATOM 4686 C CA . PRO A 1 599 ? -15.139 -25.695 -7.373 1.00 89.00 599 PRO A CA 1
ATOM 4687 C C . PRO A 1 599 ? -14.220 -25.247 -8.518 1.00 89.00 599 PRO A C 1
ATOM 4689 O O . PRO A 1 599 ? -14.273 -24.117 -9.002 1.00 89.00 599 PRO A O 1
ATOM 4692 N N . GLY A 1 600 ? -13.420 -26.187 -9.027 1.00 83.12 600 GLY A N 1
ATOM 4693 C CA . GLY A 1 600 ? -12.720 -26.020 -10.301 1.00 83.12 600 GLY A CA 1
ATOM 4694 C C . GLY A 1 600 ? -11.432 -25.197 -10.245 1.00 83.12 600 GLY A C 1
ATOM 4695 O O . GLY A 1 600 ? -10.976 -24.738 -11.289 1.00 83.12 600 GLY A O 1
ATOM 4696 N N . ALA A 1 601 ? -10.810 -25.005 -9.083 1.00 82.56 601 ALA A N 1
ATOM 4697 C CA . ALA A 1 601 ? -9.440 -24.496 -9.025 1.00 82.56 601 ALA A CA 1
ATOM 4698 C C . ALA A 1 601 ? -8.451 -25.517 -9.603 1.00 82.56 601 ALA A C 1
ATOM 4700 O O . ALA A 1 601 ? -8.452 -26.689 -9.230 1.00 82.56 601 ALA A O 1
ATOM 4701 N N . ALA A 1 602 ? -7.611 -25.064 -10.537 1.00 75.56 602 ALA A N 1
ATOM 4702 C CA . ALA A 1 602 ? -6.602 -25.907 -11.179 1.00 75.56 602 ALA A CA 1
ATOM 4703 C C . ALA A 1 602 ? -5.503 -26.339 -10.194 1.00 75.56 602 ALA A C 1
ATOM 4705 O O . ALA A 1 602 ? -4.931 -27.417 -10.331 1.00 75.56 602 ALA A O 1
ATOM 4706 N N . ASP A 1 603 ? -5.216 -25.499 -9.198 1.00 73.69 603 ASP A N 1
ATOM 4707 C CA . ASP A 1 603 ? -4.199 -25.756 -8.184 1.00 73.69 603 ASP A CA 1
ATOM 4708 C C . ASP A 1 603 ? -4.852 -26.255 -6.885 1.00 73.69 603 ASP A C 1
ATOM 4710 O O . ASP A 1 603 ? -5.324 -25.474 -6.055 1.00 73.69 603 ASP A O 1
ATOM 4714 N N . GLN A 1 604 ? -4.893 -27.581 -6.728 1.00 74.38 604 GLN A N 1
ATOM 4715 C CA . GLN A 1 604 ? -5.555 -28.257 -5.604 1.00 74.38 604 GLN A CA 1
ATOM 4716 C C . GLN A 1 604 ? -4.920 -27.942 -4.241 1.00 74.38 604 GLN A C 1
ATOM 4718 O O . GLN A 1 604 ? -5.574 -28.097 -3.214 1.00 74.38 604 GLN A O 1
ATOM 4723 N N . HIS A 1 605 ? -3.667 -27.477 -4.215 1.00 76.00 605 HIS A N 1
ATOM 4724 C CA . HIS A 1 605 ? -2.946 -27.168 -2.978 1.00 76.00 605 HIS A CA 1
ATOM 4725 C C . HIS A 1 605 ? -3.003 -25.686 -2.588 1.00 76.00 605 HIS A C 1
ATOM 4727 O O . HIS A 1 605 ? -2.515 -25.315 -1.519 1.00 76.00 605 HIS A O 1
ATOM 4733 N N . LYS A 1 606 ? -3.556 -24.814 -3.440 1.00 81.81 606 LYS A N 1
ATOM 4734 C CA . LYS A 1 606 ? -3.667 -23.379 -3.140 1.00 81.81 606 LYS A CA 1
ATOM 4735 C C . LYS A 1 606 ? -4.976 -23.071 -2.441 1.00 81.81 606 LYS A C 1
ATOM 4737 O O . LYS A 1 606 ? -6.010 -23.619 -2.789 1.00 81.81 606 LYS A O 1
ATOM 4742 N N . THR A 1 607 ? -4.911 -22.162 -1.477 1.00 87.50 607 THR A N 1
ATOM 4743 C CA . THR A 1 607 ? -6.064 -21.702 -0.700 1.00 87.50 607 THR A CA 1
ATOM 4744 C C . THR A 1 607 ? -6.646 -20.400 -1.264 1.00 87.50 607 THR A C 1
ATOM 4746 O O . THR A 1 607 ? -5.990 -19.715 -2.058 1.00 87.50 607 THR A O 1
ATOM 4749 N N . THR A 1 608 ? -7.865 -20.057 -0.852 1.00 91.94 608 THR A N 1
ATOM 4750 C CA . THR A 1 608 ? -8.483 -18.745 -1.071 1.00 91.94 608 THR A CA 1
ATOM 4751 C C . THR A 1 608 ? -7.657 -17.665 -0.367 1.00 91.94 608 THR A C 1
ATOM 4753 O O . THR A 1 608 ? -7.287 -17.814 0.798 1.00 91.94 608 THR A O 1
ATOM 4756 N N . ARG A 1 609 ? -7.327 -16.571 -1.070 1.00 88.44 609 ARG A N 1
ATOM 4757 C CA . ARG A 1 609 ? -6.480 -15.488 -0.527 1.00 88.44 609 ARG A CA 1
ATOM 4758 C C . ARG A 1 609 ? -7.215 -14.155 -0.462 1.00 88.44 609 ARG A C 1
ATOM 4760 O O . ARG A 1 609 ? -7.640 -13.750 0.617 1.00 88.44 609 ARG A O 1
ATOM 4767 N N . GLY A 1 610 ? -7.345 -13.464 -1.590 1.00 88.69 610 GLY A N 1
ATOM 4768 C CA . GLY A 1 610 ? -8.088 -12.211 -1.693 1.00 88.69 610 GLY A CA 1
ATOM 4769 C C . GLY A 1 610 ? -9.567 -12.470 -1.942 1.00 88.69 610 GLY A C 1
ATOM 4770 O O . GLY A 1 610 ? -9.901 -13.357 -2.725 1.00 88.69 610 GLY A O 1
ATOM 4771 N N . ALA A 1 611 ? -10.424 -11.680 -1.304 1.00 94.69 611 ALA A N 1
ATOM 4772 C CA . ALA A 1 611 ? -11.845 -11.615 -1.600 1.00 94.69 611 ALA A CA 1
ATOM 4773 C C . ALA A 1 611 ? -12.280 -10.147 -1.704 1.00 94.69 611 ALA A C 1
ATOM 4775 O O . ALA A 1 611 ? -11.698 -9.276 -1.057 1.00 94.69 611 ALA A O 1
ATOM 4776 N N . ALA A 1 612 ? -13.271 -9.885 -2.547 1.00 95.19 612 ALA A N 1
ATOM 4777 C CA . ALA A 1 612 ? -13.947 -8.602 -2.681 1.00 95.19 612 ALA A CA 1
ATOM 4778 C C . ALA A 1 612 ? -15.391 -8.839 -3.137 1.00 95.19 612 ALA A C 1
ATOM 4780 O O . ALA A 1 612 ? -15.712 -9.906 -3.666 1.00 95.19 612 ALA A O 1
ATOM 4781 N N . VAL A 1 613 ? -16.251 -7.847 -2.937 1.00 93.81 613 VAL A N 1
ATOM 4782 C CA . VAL A 1 613 ? -17.667 -7.899 -3.311 1.00 93.81 613 VAL A CA 1
ATOM 4783 C C . VAL A 1 613 ? -17.962 -6.691 -4.189 1.00 93.81 613 VAL A C 1
ATOM 4785 O O . VAL A 1 613 ? -17.505 -5.592 -3.881 1.00 93.81 613 VAL A O 1
ATOM 4788 N N . ASP A 1 614 ? -18.664 -6.898 -5.301 1.00 92.12 614 ASP A N 1
ATOM 4789 C CA . ASP A 1 614 ? -19.067 -5.809 -6.197 1.00 92.12 614 ASP A CA 1
ATOM 4790 C C . ASP A 1 614 ? -20.448 -5.230 -5.843 1.00 92.12 614 ASP A C 1
ATOM 4792 O O . ASP A 1 614 ? -21.156 -5.756 -4.980 1.00 92.12 614 ASP A O 1
ATOM 4796 N N . GLY A 1 615 ? -20.858 -4.155 -6.521 1.00 86.94 615 GLY A N 1
ATOM 4797 C CA . GLY A 1 615 ? -22.133 -3.477 -6.274 1.00 86.94 615 GLY A CA 1
ATOM 4798 C C . GLY A 1 615 ? -23.374 -4.331 -6.560 1.00 86.94 615 GLY A C 1
ATOM 4799 O O . GLY A 1 615 ? -24.468 -3.997 -6.108 1.00 86.94 615 GLY A O 1
ATOM 4800 N N . SER A 1 616 ? -23.219 -5.453 -7.271 1.00 87.25 616 SER A N 1
ATOM 4801 C CA . SER A 1 616 ? -24.287 -6.424 -7.537 1.00 87.25 616 SER A CA 1
ATOM 4802 C C . SER A 1 616 ? -24.338 -7.576 -6.525 1.00 87.25 616 SER A C 1
ATOM 4804 O O . SER A 1 616 ? -25.195 -8.454 -6.635 1.00 87.25 616 SER A O 1
ATOM 4806 N N . GLY A 1 617 ? -23.429 -7.592 -5.545 1.00 88.88 617 GLY A N 1
ATOM 4807 C CA . GLY A 1 617 ? -23.315 -8.653 -4.545 1.00 88.88 617 GLY A CA 1
ATOM 4808 C C . GLY A 1 617 ? -22.588 -9.904 -5.044 1.00 88.88 617 GLY A C 1
ATOM 4809 O O . GLY A 1 617 ? -22.659 -10.947 -4.394 1.00 88.88 617 GLY A O 1
ATOM 4810 N N . ARG A 1 618 ? -21.897 -9.843 -6.191 1.00 94.44 618 ARG A N 1
ATOM 4811 C CA . ARG A 1 618 ? -21.046 -10.951 -6.644 1.00 94.44 618 ARG A CA 1
ATOM 4812 C C . ARG A 1 618 ? -19.772 -10.984 -5.815 1.00 94.44 618 ARG A C 1
ATOM 4814 O O . ARG A 1 618 ? -19.187 -9.943 -5.518 1.00 94.44 618 ARG A O 1
ATOM 4821 N N . VAL A 1 619 ? -19.313 -12.188 -5.492 1.00 95.81 619 VAL A N 1
ATOM 4822 C CA . VAL A 1 619 ? -18.077 -12.402 -4.732 1.00 95.81 619 VAL A CA 1
ATOM 4823 C C . VAL A 1 619 ? -16.941 -12.700 -5.699 1.00 95.81 619 VAL A C 1
ATOM 4825 O O . VAL A 1 619 ? -17.003 -13.657 -6.469 1.00 95.81 619 VAL A O 1
ATOM 4828 N N . ILE A 1 620 ? -15.882 -11.898 -5.654 1.00 97.12 620 ILE A N 1
ATOM 4829 C CA . ILE A 1 620 ? -14.661 -12.120 -6.421 1.00 97.12 620 ILE A CA 1
ATOM 4830 C C . ILE A 1 620 ? -13.614 -12.690 -5.473 1.00 97.12 620 ILE A C 1
ATOM 4832 O O . ILE A 1 620 ? -13.260 -12.045 -4.491 1.00 97.12 620 ILE A O 1
ATOM 4836 N N . VAL A 1 621 ? -13.092 -13.880 -5.768 1.00 96.44 621 VAL A N 1
ATOM 4837 C CA . VAL A 1 621 ? -12.102 -14.566 -4.926 1.00 96.44 621 VAL A CA 1
ATOM 4838 C C . VAL A 1 621 ? -10.899 -15.029 -5.740 1.00 96.44 621 VAL A C 1
ATOM 4840 O O . VAL A 1 621 ? -11.029 -15.451 -6.892 1.00 96.44 621 VAL A O 1
ATOM 4843 N N . THR A 1 622 ? -9.710 -14.964 -5.143 1.00 94.56 622 THR A N 1
ATOM 4844 C CA . THR A 1 622 ? -8.463 -15.418 -5.767 1.00 94.56 622 THR A CA 1
ATOM 4845 C C . THR A 1 622 ? -7.987 -16.749 -5.183 1.00 94.56 622 THR A C 1
ATOM 4847 O O . THR A 1 622 ? -7.948 -16.934 -3.963 1.00 94.56 622 THR A O 1
ATOM 4850 N N . ILE A 1 623 ? -7.599 -17.679 -6.062 1.00 92.56 623 ILE A N 1
ATOM 4851 C CA . ILE A 1 623 ? -7.015 -18.983 -5.709 1.00 92.56 623 ILE A CA 1
ATOM 4852 C C . ILE A 1 623 ? -5.820 -19.240 -6.630 1.00 92.56 623 ILE A C 1
ATOM 4854 O O . ILE A 1 623 ? -5.969 -19.428 -7.839 1.00 92.56 623 ILE A O 1
ATOM 4858 N N . GLY A 1 624 ? -4.609 -19.243 -6.068 1.00 86.62 624 GLY A N 1
ATOM 4859 C CA . GLY A 1 624 ? -3.378 -19.438 -6.840 1.00 86.62 624 GLY A CA 1
ATOM 4860 C C . GLY A 1 624 ? -3.178 -18.354 -7.907 1.00 86.62 624 GLY A C 1
ATOM 4861 O O . GLY A 1 624 ? -2.888 -17.210 -7.564 1.00 86.62 624 GLY A O 1
ATOM 4862 N N . HIS A 1 625 ? -3.320 -18.743 -9.177 1.00 89.50 625 HIS A N 1
ATOM 4863 C CA . HIS A 1 625 ? -3.189 -17.886 -10.368 1.00 89.50 625 HIS A CA 1
ATOM 4864 C C . HIS A 1 625 ? -4.543 -17.499 -10.980 1.00 89.50 625 HIS A C 1
ATOM 4866 O O . HIS A 1 625 ? -4.601 -16.990 -12.098 1.00 89.50 625 HIS A O 1
ATOM 4872 N N . GLN A 1 626 ? -5.643 -17.831 -10.304 1.00 92.69 626 GLN A N 1
ATOM 4873 C CA . GLN A 1 626 ? -6.984 -17.751 -10.863 1.00 92.69 626 GLN A CA 1
ATOM 4874 C C . GLN A 1 626 ? -7.861 -16.813 -10.045 1.00 92.69 626 GLN A C 1
ATOM 4876 O O . GLN A 1 626 ? -7.743 -16.722 -8.821 1.00 92.69 626 GLN A O 1
ATOM 4881 N N . VAL A 1 627 ? -8.768 -16.151 -10.752 1.00 95.12 627 VAL A N 1
ATOM 4882 C CA . VAL A 1 627 ? -9.829 -15.317 -10.200 1.00 95.12 627 VAL A CA 1
ATOM 4883 C C . VAL A 1 627 ? -11.157 -15.990 -10.511 1.00 95.12 627 VAL A C 1
ATOM 4885 O O . VAL A 1 627 ? -11.423 -16.366 -11.658 1.00 95.12 627 VAL A O 1
ATOM 4888 N N . PHE A 1 628 ? -11.984 -16.138 -9.486 1.00 95.75 628 PHE A N 1
ATOM 4889 C CA . PHE A 1 628 ? -13.332 -16.681 -9.563 1.00 95.75 628 PHE A CA 1
ATOM 4890 C C . PHE A 1 628 ? -14.329 -15.572 -9.257 1.00 95.75 628 PHE A C 1
ATOM 4892 O O . PHE A 1 628 ? -14.143 -14.824 -8.302 1.00 95.75 628 PHE A O 1
ATOM 4899 N N . ILE A 1 629 ? -15.380 -15.482 -10.067 1.00 96.00 629 ILE A N 1
ATOM 4900 C CA . ILE A 1 629 ? -16.529 -14.606 -9.843 1.00 96.00 629 ILE A CA 1
ATOM 4901 C C . ILE A 1 629 ? -17.708 -15.507 -9.496 1.00 96.00 629 ILE A C 1
ATOM 4903 O O . ILE A 1 629 ? -18.108 -16.335 -10.318 1.00 96.00 629 ILE A O 1
ATOM 4907 N N . LEU A 1 630 ? -18.246 -15.345 -8.296 1.00 95.38 630 LEU A N 1
ATOM 4908 C CA . LEU A 1 630 ? -19.396 -16.072 -7.785 1.00 95.38 630 LEU A CA 1
ATOM 4909 C C . LEU A 1 630 ? -20.620 -15.156 -7.790 1.00 95.38 630 LEU A C 1
ATOM 4911 O O . LEU A 1 630 ? -20.511 -13.955 -7.548 1.00 95.38 630 LEU A O 1
ATOM 4915 N N . SER A 1 631 ? -21.785 -15.720 -8.077 1.00 92.44 631 SER A N 1
ATOM 4916 C CA . SER A 1 631 ? -23.063 -15.020 -7.979 1.00 92.44 631 SER A CA 1
ATOM 4917 C C . SER A 1 631 ? -23.426 -14.752 -6.509 1.00 92.44 631 SER A C 1
ATOM 4919 O O . SER A 1 631 ? -22.857 -15.387 -5.620 1.00 92.44 631 SER A O 1
ATOM 4921 N N . PRO A 1 632 ? -24.411 -13.878 -6.228 1.00 89.38 632 PRO A N 1
ATOM 4922 C CA . PRO A 1 632 ? -24.963 -13.734 -4.878 1.00 89.38 632 PRO A CA 1
ATOM 4923 C C . PRO A 1 632 ? -25.566 -15.034 -4.315 1.00 89.38 632 PRO A C 1
ATOM 4925 O O . PRO A 1 632 ? -25.742 -15.163 -3.108 1.00 89.38 632 PRO A O 1
ATOM 4928 N N . SER A 1 633 ? -25.879 -16.000 -5.186 1.00 87.81 633 SER A N 1
ATOM 4929 C CA . SER A 1 633 ? -26.335 -17.350 -4.836 1.00 87.81 633 SER A CA 1
ATOM 4930 C C . SER A 1 633 ? -25.182 -18.356 -4.695 1.00 87.81 633 SER A C 1
ATOM 4932 O O . SER A 1 633 ? -25.421 -19.555 -4.660 1.00 87.81 633 SER A O 1
ATOM 4934 N N . ASP A 1 634 ? -23.936 -17.876 -4.629 1.00 89.31 634 ASP A N 1
ATOM 4935 C CA . ASP A 1 634 ? -22.687 -18.636 -4.473 1.00 89.31 634 ASP A CA 1
ATOM 4936 C C . ASP A 1 634 ? -22.252 -19.501 -5.671 1.00 89.31 634 ASP A C 1
ATOM 4938 O O . ASP A 1 634 ? -21.182 -20.113 -5.642 1.00 89.31 634 ASP A O 1
ATOM 4942 N N . ASP A 1 635 ? -23.015 -19.515 -6.764 1.00 90.19 635 ASP A N 1
ATOM 4943 C CA . ASP A 1 635 ? -22.623 -20.229 -7.982 1.00 90.19 635 ASP A CA 1
ATOM 4944 C C . ASP A 1 635 ? -21.430 -19.566 -8.682 1.00 90.19 635 ASP A C 1
ATOM 4946 O O . ASP A 1 635 ? -21.422 -18.351 -8.886 1.00 90.19 635 ASP A O 1
ATOM 4950 N N . VAL A 1 636 ? -20.450 -20.353 -9.139 1.00 93.81 636 VAL A N 1
ATOM 4951 C CA . VAL A 1 636 ? -19.333 -19.842 -9.953 1.00 93.81 636 VAL A CA 1
ATOM 4952 C C . VAL A 1 636 ? -19.849 -19.408 -11.327 1.00 93.81 636 VAL A C 1
ATOM 4954 O O . VAL A 1 636 ? -20.151 -20.231 -12.187 1.00 93.81 636 VAL A O 1
ATOM 4957 N N . VAL A 1 637 ? -19.885 -18.097 -11.556 1.00 93.12 637 VAL A N 1
ATOM 4958 C CA . VAL A 1 637 ? -20.312 -17.476 -12.820 1.00 93.12 637 VAL A CA 1
ATOM 4959 C C . VAL A 1 637 ? -19.175 -17.475 -13.833 1.00 93.12 637 VAL A C 1
ATOM 4961 O O . VAL A 1 637 ? -19.382 -17.703 -15.026 1.00 93.12 637 VAL A O 1
ATOM 4964 N N . ARG A 1 638 ? -17.953 -17.180 -13.377 1.00 91.50 638 ARG A N 1
ATOM 4965 C CA . ARG A 1 638 ? -16.785 -17.097 -14.257 1.00 91.50 638 ARG A CA 1
ATOM 4966 C C . ARG A 1 638 ? -15.491 -17.433 -13.535 1.00 91.50 638 ARG A C 1
ATOM 4968 O O . ARG A 1 638 ? -15.346 -17.195 -12.342 1.00 91.50 638 ARG A O 1
ATOM 4975 N N . ARG A 1 639 ? -14.527 -17.925 -14.310 1.00 91.94 639 ARG A N 1
ATOM 4976 C CA . ARG A 1 639 ? -13.138 -18.138 -13.906 1.00 91.94 639 ARG A CA 1
ATOM 4977 C C . ARG A 1 639 ? -12.202 -17.627 -14.996 1.00 91.94 639 ARG A C 1
ATOM 4979 O O . ARG A 1 639 ? -12.435 -17.911 -16.172 1.00 91.94 639 ARG A O 1
ATOM 4986 N N . PHE A 1 640 ? -11.147 -16.922 -14.611 1.00 91.50 640 PHE A N 1
ATOM 4987 C CA . PHE A 1 640 ? -10.067 -16.494 -15.506 1.00 91.50 640 PHE A CA 1
ATOM 4988 C C . PHE A 1 640 ? -8.721 -16.467 -14.767 1.00 91.50 640 PHE A C 1
ATOM 4990 O O . PHE A 1 640 ? -8.679 -16.632 -13.548 1.00 91.50 640 PHE A O 1
ATOM 4997 N N . GLY A 1 641 ? -7.621 -16.291 -15.502 1.00 85.44 641 GLY A N 1
ATOM 4998 C CA . GLY A 1 641 ? -6.263 -16.428 -14.968 1.00 85.44 641 GLY A CA 1
ATOM 4999 C C . GLY A 1 641 ? -5.647 -17.800 -15.252 1.00 85.44 641 GLY A C 1
ATOM 5000 O O . GLY A 1 641 ? -6.312 -18.830 -15.114 1.00 85.44 641 GLY A O 1
ATOM 5001 N N . ASP A 1 642 ? -4.380 -17.804 -15.671 1.00 79.88 642 ASP A N 1
ATOM 5002 C CA . ASP A 1 642 ? -3.577 -19.012 -15.898 1.00 79.88 642 ASP A CA 1
ATOM 5003 C C . ASP A 1 642 ? -2.068 -18.714 -15.754 1.00 79.88 642 ASP A C 1
ATOM 5005 O O . ASP A 1 642 ? -1.660 -17.547 -15.756 1.00 79.88 642 ASP A O 1
ATOM 5009 N N . LYS A 1 643 ? -1.233 -19.755 -15.650 1.00 71.88 643 LYS A N 1
ATOM 5010 C CA . LYS A 1 643 ? 0.238 -19.652 -15.649 1.00 71.88 643 LYS A CA 1
ATOM 5011 C C . LYS A 1 643 ? 0.757 -19.321 -17.059 1.00 71.88 643 LYS A C 1
ATOM 5013 O O . LYS A 1 643 ? 0.318 -19.912 -18.042 1.00 71.88 643 LYS A O 1
ATOM 5018 N N . GLY A 1 644 ? 1.725 -18.405 -17.181 1.00 63.91 644 GLY A N 1
ATOM 5019 C CA . GLY A 1 644 ? 2.400 -18.093 -18.456 1.00 63.91 644 GLY A CA 1
ATOM 5020 C C . GLY A 1 644 ? 2.562 -16.597 -18.768 1.00 63.91 644 GLY A C 1
ATOM 5021 O O . GLY A 1 644 ? 2.508 -15.767 -17.869 1.00 63.91 644 GLY A O 1
ATOM 5022 N N . GLN A 1 645 ? 2.784 -16.268 -20.049 1.00 49.28 645 GLN A N 1
ATOM 5023 C CA . GLN A 1 645 ? 3.080 -14.916 -20.563 1.00 49.28 645 GLN A CA 1
ATOM 5024 C C . GLN A 1 645 ? 1.965 -14.368 -21.478 1.00 49.28 645 GLN A C 1
ATOM 5026 O O . GLN A 1 645 ? 1.624 -15.021 -22.470 1.00 49.28 645 GLN A O 1
ATOM 5031 N N . GLY A 1 646 ? 1.403 -13.187 -21.155 1.00 62.06 646 GLY A N 1
ATOM 5032 C CA . GLY A 1 646 ? 0.230 -12.609 -21.844 1.00 62.06 646 GLY A CA 1
ATOM 5033 C C . GLY A 1 646 ? -0.780 -11.864 -20.943 1.00 62.06 646 GLY A C 1
ATOM 5034 O O . GLY A 1 646 ? -0.630 -11.759 -19.725 1.00 62.06 646 GLY A O 1
ATOM 5035 N N . GLN A 1 647 ? -1.814 -11.274 -21.563 1.00 62.31 647 GLN A N 1
ATOM 5036 C CA . GLN A 1 647 ? -2.718 -10.311 -20.901 1.00 62.31 647 GLN A CA 1
ATOM 5037 C C . GLN A 1 647 ? -3.600 -10.937 -19.811 1.00 62.31 647 GLN A C 1
ATOM 5039 O O . GLN A 1 647 ? -3.819 -10.304 -18.779 1.00 62.31 647 GLN A O 1
ATOM 5044 N N . GLN A 1 648 ? -4.050 -12.181 -20.007 1.00 70.69 648 GLN A N 1
ATOM 5045 C CA . GLN A 1 648 ? -4.905 -12.901 -19.054 1.00 70.69 648 GLN A CA 1
ATOM 5046 C C . GLN A 1 648 ? -4.147 -13.814 -18.082 1.00 70.69 648 GLN A C 1
ATOM 5048 O O . GLN A 1 648 ? -4.780 -14.392 -17.204 1.00 70.69 648 GLN A O 1
ATOM 5053 N N . GLN A 1 649 ? -2.823 -13.958 -18.201 1.00 81.44 649 GLN A N 1
ATOM 5054 C CA . GLN A 1 649 ? -2.065 -14.691 -17.187 1.00 81.44 649 GLN A CA 1
ATOM 5055 C C . GLN A 1 649 ? -1.849 -13.847 -15.943 1.00 81.44 649 GLN A C 1
ATOM 5057 O O . GLN A 1 649 ? -1.702 -12.626 -16.023 1.00 81.44 649 GLN A O 1
ATOM 5062 N N . LEU A 1 650 ? -1.825 -14.517 -14.801 1.00 85.75 650 LEU A N 1
ATOM 5063 C CA . LEU A 1 650 ? -1.641 -13.908 -13.494 1.00 85.75 650 LEU A CA 1
ATOM 5064 C C . LEU A 1 650 ? -0.512 -14.632 -12.767 1.00 85.75 650 LEU A C 1
ATOM 5066 O O . LEU A 1 650 ? -0.319 -15.844 -12.921 1.00 85.75 650 LEU A O 1
ATOM 5070 N N . GLY A 1 651 ? 0.247 -13.883 -11.975 1.00 80.56 651 GLY A N 1
ATOM 5071 C CA . GLY A 1 651 ? 1.222 -14.448 -11.056 1.00 80.56 651 GLY A CA 1
ATOM 5072 C C . GLY A 1 651 ? 0.544 -15.218 -9.923 1.00 80.56 651 GLY A C 1
ATOM 5073 O O . GLY A 1 651 ? -0.632 -15.569 -9.984 1.00 80.56 651 GLY A O 1
ATOM 5074 N N . SER A 1 652 ? 1.305 -15.542 -8.887 1.00 72.69 652 SER A N 1
ATOM 5075 C CA . SER A 1 652 ? 0.769 -16.095 -7.636 1.00 72.69 652 SER A CA 1
ATOM 5076 C C . SER A 1 652 ? 0.607 -14.997 -6.582 1.00 72.69 652 SER A C 1
ATOM 5078 O O . SER A 1 652 ? 1.125 -13.897 -6.751 1.00 72.69 652 SER A O 1
ATOM 5080 N N . ASN A 1 653 ? -0.039 -15.314 -5.455 1.00 76.00 653 ASN A N 1
ATOM 5081 C CA . ASN A 1 653 ? -0.225 -14.400 -4.316 1.00 76.00 653 ASN A CA 1
ATOM 5082 C C . ASN A 1 653 ? -1.112 -13.182 -4.623 1.00 76.00 653 ASN A C 1
ATOM 5084 O O . ASN A 1 653 ? -0.822 -12.073 -4.198 1.00 76.00 653 ASN A O 1
ATOM 5088 N N . LEU A 1 654 ? -2.216 -13.409 -5.330 1.00 89.31 654 LEU A N 1
ATOM 5089 C CA . LEU A 1 654 ? -3.112 -12.349 -5.787 1.00 89.31 654 LEU A CA 1
ATOM 5090 C C . LEU A 1 654 ? -4.022 -11.821 -4.664 1.00 89.31 654 LEU A C 1
ATOM 5092 O O . LEU A 1 654 ? -4.663 -12.624 -3.971 1.00 89.31 654 LEU A O 1
ATOM 5096 N N . ARG A 1 655 ? -4.164 -10.495 -4.543 1.00 90.94 655 ARG A N 1
ATOM 5097 C CA . ARG A 1 655 ? -5.310 -9.853 -3.864 1.00 90.94 655 ARG A CA 1
ATOM 5098 C C . ARG A 1 655 ? -6.224 -9.187 -4.873 1.00 90.94 655 ARG A C 1
ATOM 5100 O O . ARG A 1 655 ? -5.854 -8.993 -6.028 1.00 90.94 655 ARG A O 1
ATOM 5107 N N . VAL A 1 656 ? -7.430 -8.871 -4.420 1.00 95.69 656 VAL A N 1
ATOM 5108 C CA . VAL A 1 656 ? -8.465 -8.263 -5.241 1.00 95.69 656 VAL A CA 1
ATOM 5109 C C . VAL A 1 656 ? -9.166 -7.145 -4.483 1.00 95.69 656 VAL A C 1
ATOM 5111 O O . VAL A 1 656 ? -9.431 -7.283 -3.292 1.00 95.69 656 VAL A O 1
ATOM 5114 N N . ALA A 1 657 ? -9.477 -6.073 -5.203 1.00 94.94 657 ALA A N 1
ATOM 5115 C CA . ALA A 1 657 ? -10.397 -5.018 -4.808 1.00 94.94 657 ALA A CA 1
ATOM 5116 C C . ALA A 1 657 ? -11.400 -4.760 -5.939 1.00 94.94 657 ALA A C 1
ATOM 5118 O O . ALA A 1 657 ? -11.147 -5.104 -7.099 1.00 94.94 657 ALA A O 1
ATOM 5119 N N . VAL A 1 658 ? -12.527 -4.142 -5.599 1.00 94.50 658 VAL A N 1
ATOM 5120 C CA . VAL A 1 658 ? -13.533 -3.684 -6.560 1.00 94.50 658 VAL A CA 1
ATOM 5121 C C . VAL A 1 658 ? -13.817 -2.209 -6.296 1.00 94.50 658 VAL A C 1
ATOM 5123 O O . VAL A 1 658 ? -13.920 -1.807 -5.140 1.00 94.50 658 VAL A O 1
ATOM 5126 N N . ASN A 1 659 ? -13.883 -1.400 -7.355 1.00 89.12 659 ASN A N 1
ATOM 5127 C CA . ASN A 1 659 ? -14.207 0.028 -7.262 1.00 89.12 659 ASN A CA 1
ATOM 5128 C C . ASN A 1 659 ? -15.702 0.298 -7.522 1.00 89.12 659 ASN A C 1
ATOM 5130 O O . ASN A 1 659 ? -16.458 -0.625 -7.821 1.00 89.12 659 ASN A O 1
ATOM 5134 N N . SER A 1 660 ? -16.137 1.562 -7.467 1.00 87.19 660 SER A N 1
ATOM 5135 C CA . SER A 1 660 ? -17.556 1.933 -7.636 1.00 87.19 660 SER A CA 1
ATOM 5136 C C . SER A 1 660 ? -18.119 1.661 -9.041 1.00 87.19 660 SER A C 1
ATOM 5138 O O . SER A 1 660 ? -19.325 1.750 -9.261 1.00 87.19 660 SER A O 1
ATOM 5140 N N . ARG A 1 661 ? -17.255 1.306 -10.002 1.00 86.56 661 ARG A N 1
ATOM 5141 C CA . ARG A 1 661 ? -17.606 0.935 -11.385 1.00 86.56 661 ARG A CA 1
ATOM 5142 C C . ARG A 1 661 ? -17.588 -0.577 -11.614 1.00 86.56 661 ARG A C 1
ATOM 5144 O O . ARG A 1 661 ? -17.522 -1.010 -12.766 1.00 86.56 661 ARG A O 1
ATOM 5151 N N . ASP A 1 662 ? -17.559 -1.361 -10.539 1.00 90.00 662 ASP A N 1
ATOM 5152 C CA . ASP A 1 662 ? -17.454 -2.822 -10.543 1.00 90.00 662 ASP A CA 1
ATOM 5153 C C . ASP A 1 662 ? -16.210 -3.358 -11.284 1.00 90.00 662 ASP A C 1
ATOM 5155 O O . ASP A 1 662 ? -16.171 -4.505 -11.744 1.00 90.00 662 ASP A O 1
ATOM 5159 N N . GLN A 1 663 ? -15.163 -2.537 -11.428 1.00 94.25 663 GLN A N 1
ATOM 5160 C CA . GLN A 1 663 ? -13.907 -2.984 -12.026 1.00 94.25 663 GLN A CA 1
ATOM 5161 C C . GLN A 1 663 ? -13.140 -3.835 -11.021 1.00 94.25 663 GLN A C 1
ATOM 5163 O O . GLN A 1 663 ? -12.941 -3.438 -9.875 1.00 94.25 663 GLN A O 1
ATOM 5168 N N . ILE A 1 664 ? -12.662 -4.988 -11.481 1.00 95.94 664 ILE A N 1
ATOM 5169 C CA . ILE A 1 664 ? -11.898 -5.930 -10.668 1.00 95.94 664 ILE A CA 1
ATOM 5170 C C . ILE A 1 664 ? -10.426 -5.537 -10.756 1.00 95.94 664 ILE A C 1
ATOM 5172 O O . ILE A 1 664 ? -9.826 -5.590 -11.832 1.00 95.94 664 ILE A O 1
ATOM 5176 N N . ILE A 1 665 ? -9.838 -5.154 -9.631 1.00 95.44 665 ILE A N 1
ATOM 5177 C CA . ILE A 1 665 ? -8.451 -4.703 -9.535 1.00 95.44 665 ILE A CA 1
ATOM 5178 C C . ILE A 1 665 ? -7.657 -5.783 -8.810 1.00 95.44 665 ILE A C 1
ATOM 5180 O O . ILE A 1 665 ? -7.919 -6.078 -7.648 1.00 95.44 665 ILE A O 1
ATOM 5184 N N . ILE A 1 666 ? -6.685 -6.375 -9.495 1.00 94.81 666 ILE A N 1
ATOM 5185 C CA . ILE A 1 666 ? -5.835 -7.438 -8.966 1.00 94.81 666 ILE A CA 1
ATOM 5186 C C . ILE A 1 666 ? -4.451 -6.880 -8.661 1.00 94.81 666 ILE A C 1
ATOM 5188 O O . ILE A 1 666 ? -3.809 -6.343 -9.566 1.00 94.81 666 ILE A O 1
ATOM 5192 N N . SER A 1 667 ? -3.968 -7.062 -7.429 1.00 89.75 667 SER A N 1
ATOM 5193 C CA . SER A 1 667 ? -2.537 -6.934 -7.144 1.00 89.75 667 SER A CA 1
ATOM 5194 C C . SER A 1 667 ? -1.834 -8.219 -7.566 1.00 89.75 667 SER A C 1
ATOM 5196 O O . SER A 1 667 ? -2.077 -9.306 -7.035 1.00 89.75 667 SER A O 1
ATOM 5198 N N . ASP A 1 668 ? -0.992 -8.114 -8.590 1.00 89.31 668 ASP A N 1
ATOM 5199 C CA . ASP A 1 668 ? -0.218 -9.234 -9.102 1.00 89.31 668 ASP A CA 1
ATOM 5200 C C . ASP A 1 668 ? 1.190 -9.183 -8.507 1.00 89.31 668 ASP A C 1
ATOM 5202 O O . ASP A 1 668 ? 2.131 -8.649 -9.102 1.00 89.31 668 ASP A O 1
ATOM 5206 N N . TYR A 1 669 ? 1.301 -9.735 -7.296 1.00 79.38 669 TYR A N 1
ATOM 5207 C CA . TYR A 1 669 ? 2.518 -9.739 -6.483 1.00 79.38 669 TYR A CA 1
ATOM 5208 C C . TYR A 1 669 ? 3.756 -10.158 -7.287 1.00 79.38 669 TYR A C 1
ATOM 5210 O O . TYR A 1 669 ? 4.780 -9.482 -7.264 1.00 79.38 669 TYR A O 1
ATOM 5218 N N . HIS A 1 670 ? 3.679 -11.269 -8.027 1.00 76.12 670 HIS A N 1
ATOM 5219 C CA . HIS A 1 670 ? 4.849 -11.811 -8.728 1.00 76.12 670 HIS A CA 1
ATOM 5220 C C . HIS A 1 670 ? 5.185 -11.043 -10.006 1.00 76.12 670 HIS A C 1
ATOM 5222 O O . HIS A 1 670 ? 6.345 -11.021 -10.410 1.00 76.12 670 HIS A O 1
ATOM 5228 N N . ASN A 1 671 ? 4.193 -10.417 -10.639 1.00 79.88 671 ASN A N 1
ATOM 5229 C CA . ASN A 1 671 ? 4.401 -9.658 -11.868 1.00 79.88 671 ASN A CA 1
ATOM 5230 C C . ASN A 1 671 ? 4.599 -8.159 -11.625 1.00 79.88 671 ASN A C 1
ATOM 5232 O O . ASN A 1 671 ? 4.624 -7.409 -12.599 1.00 79.88 671 ASN A O 1
ATOM 5236 N N . HIS A 1 672 ? 4.757 -7.717 -10.370 1.00 78.31 672 HIS A N 1
ATOM 5237 C CA . HIS A 1 672 ? 5.098 -6.329 -10.037 1.00 78.31 672 HIS A CA 1
ATOM 5238 C C . HIS A 1 672 ? 4.128 -5.300 -10.646 1.00 78.31 672 HIS A C 1
ATOM 5240 O O . HIS A 1 672 ? 4.530 -4.236 -11.119 1.00 78.31 672 HIS A O 1
ATOM 5246 N N . CYS A 1 673 ? 2.844 -5.650 -10.721 1.00 86.31 673 CYS A N 1
ATOM 5247 C CA . CYS A 1 673 ? 1.849 -4.811 -11.373 1.00 86.31 673 CYS A CA 1
ATOM 5248 C C . CYS A 1 673 ? 0.455 -4.981 -10.770 1.00 86.31 673 CYS A C 1
ATOM 5250 O O . CYS A 1 673 ? 0.151 -5.943 -10.066 1.00 86.31 673 CYS A O 1
ATOM 5252 N N . LEU A 1 674 ? -0.408 -4.028 -11.094 1.00 90.94 674 LEU A N 1
ATOM 5253 C CA . LEU A 1 674 ? -1.846 -4.111 -10.936 1.00 90.94 674 LEU A CA 1
ATOM 5254 C C . LEU A 1 674 ? -2.473 -4.481 -12.278 1.00 90.94 674 LEU A C 1
ATOM 5256 O O . LEU A 1 674 ? -2.171 -3.868 -13.309 1.00 90.94 674 LEU A O 1
ATOM 5260 N N . LYS A 1 675 ? -3.394 -5.442 -12.269 1.00 90.75 675 LYS A N 1
ATOM 5261 C CA . LYS A 1 675 ? -4.214 -5.779 -13.437 1.00 90.75 675 LYS A CA 1
ATOM 5262 C C . LYS A 1 675 ? -5.663 -5.414 -13.188 1.00 90.75 675 LYS A C 1
ATOM 5264 O O . LYS A 1 675 ? -6.260 -5.870 -12.220 1.00 90.75 675 LYS A O 1
ATOM 5269 N N . ILE A 1 676 ? -6.224 -4.612 -14.085 1.00 92.56 676 ILE A N 1
ATOM 5270 C CA . ILE A 1 676 ? -7.590 -4.115 -13.979 1.00 92.56 676 ILE A CA 1
ATOM 5271 C C . ILE A 1 676 ? -8.440 -4.820 -15.034 1.00 92.56 676 ILE A C 1
ATOM 5273 O O . ILE A 1 676 ? -8.072 -4.875 -16.213 1.00 92.56 676 ILE A O 1
ATOM 5277 N N . PHE A 1 677 ? -9.582 -5.347 -14.613 1.00 90.75 677 PHE A N 1
ATOM 5278 C CA . PHE A 1 677 ? -10.548 -6.053 -15.443 1.00 90.75 677 PHE A CA 1
ATOM 5279 C C . PHE A 1 677 ? -11.921 -5.394 -15.328 1.00 90.75 677 PHE A C 1
ATOM 5281 O O . PHE A 1 677 ? -12.238 -4.736 -14.339 1.00 90.75 677 PHE A O 1
ATOM 5288 N N . ASP A 1 678 ? -12.746 -5.565 -16.356 1.00 87.62 678 ASP A N 1
ATOM 5289 C CA . ASP A 1 678 ? -14.149 -5.168 -16.296 1.00 87.62 678 ASP A CA 1
ATOM 5290 C C . ASP A 1 678 ? -14.975 -6.162 -15.451 1.00 87.62 678 ASP A C 1
ATOM 5292 O O . ASP A 1 678 ? -14.469 -7.235 -15.100 1.00 87.62 678 ASP A O 1
ATOM 5296 N N . PRO A 1 679 ? -16.252 -5.860 -15.148 1.00 89.25 679 PRO A N 1
ATOM 5297 C CA . PRO A 1 679 ? -17.094 -6.726 -14.318 1.00 89.25 679 PRO A CA 1
ATOM 5298 C C . PRO A 1 679 ? -17.330 -8.119 -14.922 1.00 89.25 679 PRO A C 1
ATOM 5300 O O . PRO A 1 679 ? -17.826 -9.021 -14.242 1.00 89.25 679 PRO A O 1
ATOM 5303 N N . SER A 1 680 ? -17.020 -8.309 -16.209 1.00 84.75 680 SER A N 1
ATOM 5304 C CA . SER A 1 680 ? -17.092 -9.601 -16.882 1.00 84.75 680 SER A CA 1
ATOM 5305 C C . SER A 1 680 ? -15.777 -10.383 -16.786 1.00 84.75 680 SER A C 1
ATOM 5307 O O . SER A 1 680 ? -15.746 -11.539 -17.187 1.00 84.75 680 SER A O 1
ATOM 5309 N N . GLY A 1 681 ? -14.691 -9.810 -16.265 1.00 84.44 681 GLY A N 1
ATOM 5310 C CA . GLY A 1 681 ? -13.369 -10.443 -16.214 1.00 84.44 681 GLY A CA 1
ATOM 5311 C C . GLY A 1 681 ? -12.544 -10.267 -17.491 1.00 84.44 681 GLY A C 1
ATOM 5312 O O . GLY A 1 681 ? -11.560 -10.977 -17.697 1.00 84.44 681 GLY A O 1
ATOM 5313 N N . ARG A 1 682 ? -12.911 -9.334 -18.379 1.00 85.50 682 ARG A N 1
ATOM 5314 C CA . ARG A 1 682 ? -12.067 -8.973 -19.527 1.00 85.50 682 ARG A CA 1
ATOM 5315 C C . ARG A 1 682 ? -11.019 -7.958 -19.082 1.00 85.50 682 ARG A C 1
ATOM 5317 O O . ARG A 1 682 ? -11.350 -6.945 -18.473 1.00 85.50 682 ARG A O 1
ATOM 5324 N N . HIS A 1 683 ? -9.757 -8.225 -19.417 1.00 86.88 683 HIS A N 1
ATOM 5325 C CA . HIS A 1 683 ? -8.637 -7.334 -19.106 1.00 86.88 683 HIS A CA 1
ATOM 5326 C C . HIS A 1 683 ? -8.840 -5.962 -19.758 1.00 86.88 683 HIS A C 1
ATOM 5328 O O . HIS A 1 683 ? -9.111 -5.874 -20.957 1.00 86.88 683 HIS A O 1
ATOM 5334 N N . LEU A 1 684 ? -8.737 -4.905 -18.954 1.00 80.50 684 LEU A N 1
ATOM 5335 C CA . LEU A 1 684 ? -8.845 -3.519 -19.399 1.00 80.50 684 LEU A CA 1
ATOM 5336 C C . LEU A 1 684 ? -7.458 -2.923 -19.616 1.00 80.50 684 LEU A C 1
ATOM 5338 O O . LEU A 1 684 ? -7.155 -2.438 -20.706 1.00 80.50 684 LEU A O 1
ATOM 5342 N N . PHE A 1 685 ? -6.621 -2.947 -18.579 1.00 79.19 685 PHE A N 1
ATOM 5343 C CA . PHE A 1 685 ? -5.246 -2.466 -18.642 1.00 79.19 685 PHE A CA 1
ATOM 5344 C C . PHE A 1 685 ? -4.409 -3.007 -17.478 1.00 79.19 685 PHE A C 1
ATOM 5346 O O . PHE A 1 685 ? -4.922 -3.543 -16.495 1.00 79.19 685 PHE A O 1
ATOM 5353 N N . THR A 1 686 ? -3.094 -2.867 -17.616 1.00 82.50 686 THR A N 1
ATOM 5354 C CA . THR A 1 686 ? -2.106 -3.162 -16.577 1.00 82.50 686 THR A CA 1
ATOM 5355 C C . THR A 1 686 ? -1.407 -1.861 -16.206 1.00 82.50 686 THR A C 1
ATOM 5357 O O . THR A 1 686 ? -1.098 -1.064 -17.094 1.00 82.50 686 THR A O 1
ATOM 5360 N N . SER A 1 687 ? -1.172 -1.649 -14.917 1.00 78.00 687 SER A N 1
ATOM 5361 C CA . SER A 1 687 ? -0.419 -0.515 -14.378 1.00 78.00 687 SER A CA 1
ATOM 5362 C C . SER A 1 687 ? 0.664 -1.035 -13.443 1.00 78.00 687 SER A C 1
ATOM 5364 O O . SER A 1 687 ? 0.433 -2.028 -12.766 1.00 78.00 687 SER A O 1
ATOM 5366 N N . GLY A 1 688 ? 1.826 -0.393 -13.378 1.00 68.69 688 GLY A N 1
ATOM 5367 C CA . GLY A 1 688 ? 2.966 -0.941 -12.643 1.00 68.69 688 GLY A CA 1
ATOM 5368 C C . GLY A 1 688 ? 3.939 -1.700 -13.539 1.00 68.69 688 GLY A C 1
ATOM 5369 O O . GLY A 1 688 ? 3.549 -2.443 -14.443 1.00 68.69 688 GLY A O 1
ATOM 5370 N N . SER A 1 689 ? 5.217 -1.506 -13.258 1.00 69.00 689 SER A N 1
ATOM 5371 C CA . SER A 1 689 ? 6.322 -2.362 -13.679 1.00 69.00 689 SER A CA 1
ATOM 5372 C C . SER A 1 689 ? 7.270 -2.507 -12.499 1.00 69.00 689 SER A C 1
ATOM 5374 O O . SER A 1 689 ? 7.274 -1.647 -11.625 1.00 69.00 689 SER A O 1
ATOM 5376 N N . ARG A 1 690 ? 8.116 -3.534 -12.498 1.00 64.12 690 ARG A N 1
ATOM 5377 C CA . ARG A 1 690 ? 9.148 -3.689 -11.468 1.00 64.12 690 ARG A CA 1
ATOM 5378 C C . ARG A 1 690 ? 10.009 -2.424 -11.327 1.00 64.12 690 ARG A C 1
ATOM 5380 O O . ARG A 1 690 ? 10.435 -1.881 -12.349 1.00 64.12 690 ARG A O 1
ATOM 5387 N N . GLY A 1 691 ? 10.278 -2.005 -10.091 1.00 50.03 691 GLY A N 1
ATOM 5388 C CA . GLY A 1 691 ? 11.124 -0.854 -9.764 1.00 50.03 691 GLY A CA 1
ATOM 5389 C C . GLY A 1 691 ? 10.506 0.091 -8.730 1.00 50.03 691 GLY A C 1
ATOM 5390 O O . GLY A 1 691 ? 9.411 -0.153 -8.233 1.00 50.03 691 GLY A O 1
ATOM 5391 N N . SER A 1 692 ? 11.231 1.165 -8.418 1.00 47.12 692 SER A N 1
ATOM 5392 C CA . SER A 1 692 ? 10.914 2.142 -7.364 1.00 47.12 692 SER A CA 1
ATOM 5393 C C . SER A 1 692 ? 10.549 3.536 -7.892 1.00 47.12 692 SER A C 1
ATOM 5395 O O . SER A 1 692 ? 10.385 4.468 -7.116 1.00 47.12 692 SER A O 1
ATOM 5397 N N . GLY A 1 693 ? 10.461 3.730 -9.210 1.00 44.12 693 GLY A N 1
ATOM 5398 C CA . GLY A 1 693 ? 10.056 5.005 -9.807 1.00 44.12 693 GLY A CA 1
ATOM 5399 C C . GLY A 1 693 ? 8.542 5.241 -9.772 1.00 44.12 693 GLY A C 1
ATOM 5400 O O . GLY A 1 693 ? 7.754 4.329 -9.540 1.00 44.12 693 GLY A O 1
ATOM 5401 N N . THR A 1 694 ? 8.104 6.464 -10.088 1.00 49.09 694 THR A N 1
ATOM 5402 C CA . THR A 1 694 ? 6.674 6.795 -10.202 1.00 49.09 694 THR A CA 1
ATOM 5403 C C . THR A 1 694 ? 5.960 5.843 -11.163 1.00 49.09 694 THR A C 1
ATOM 5405 O O . THR A 1 694 ? 6.329 5.722 -12.334 1.00 49.09 694 THR A O 1
ATOM 5408 N N . GLY A 1 695 ? 4.910 5.180 -10.680 1.00 54.81 695 GLY A N 1
ATOM 5409 C CA . GLY A 1 695 ? 4.168 4.199 -11.468 1.00 54.81 695 GLY A CA 1
ATOM 5410 C C . GLY A 1 695 ? 4.820 2.821 -11.578 1.00 54.81 695 GLY A C 1
ATOM 5411 O O . GLY A 1 695 ? 4.280 1.978 -12.292 1.00 54.81 695 GLY A O 1
ATOM 5412 N N . GLN A 1 696 ? 5.944 2.584 -10.899 1.00 62.69 696 GLN A N 1
ATOM 5413 C CA . GLN A 1 696 ? 6.547 1.268 -10.699 1.00 62.69 696 GLN A CA 1
ATOM 5414 C C . GLN A 1 696 ? 6.092 0.687 -9.352 1.00 62.69 696 GLN A C 1
ATOM 5416 O O . GLN A 1 696 ? 5.650 1.429 -8.482 1.00 62.69 696 GLN A O 1
ATOM 5421 N N . LEU A 1 697 ? 6.110 -0.639 -9.224 1.00 65.44 697 LEU A N 1
ATOM 5422 C CA . LEU A 1 697 ? 5.678 -1.359 -8.026 1.00 65.44 697 LEU A CA 1
ATOM 5423 C C . LEU A 1 697 ? 6.655 -2.499 -7.744 1.00 65.44 697 LEU A C 1
ATOM 5425 O O . LEU A 1 697 ? 7.018 -3.247 -8.658 1.00 65.44 697 LEU A O 1
ATOM 5429 N N . GLU A 1 698 ? 7.010 -2.715 -6.480 1.00 63.41 698 GLU A N 1
ATOM 5430 C CA . GLU A 1 698 ? 7.793 -3.887 -6.075 1.00 63.41 698 GLU A CA 1
ATOM 5431 C C . GLU A 1 698 ? 6.941 -4.828 -5.215 1.00 63.41 698 GLU A C 1
ATOM 5433 O O . GLU A 1 698 ? 6.706 -4.588 -4.036 1.00 63.41 698 GLU A O 1
ATOM 5438 N N . TRP A 1 699 ? 6.493 -5.941 -5.808 1.00 65.12 699 TRP A N 1
ATOM 5439 C CA . TRP A 1 699 ? 5.691 -6.960 -5.121 1.00 65.12 699 TRP A CA 1
ATOM 5440 C C . TRP A 1 699 ? 4.430 -6.400 -4.436 1.00 65.12 699 TRP A C 1
ATOM 5442 O O . TRP A 1 699 ? 4.318 -6.476 -3.212 1.00 65.12 699 TRP A O 1
ATOM 5452 N N . PRO A 1 700 ? 3.466 -5.857 -5.204 1.00 74.00 700 PRO A N 1
ATOM 5453 C CA . PRO A 1 700 ? 2.247 -5.293 -4.635 1.00 74.00 700 PRO A CA 1
ATOM 5454 C C . PRO A 1 700 ? 1.471 -6.385 -3.887 1.00 74.00 700 PRO A C 1
ATOM 5456 O O . PRO A 1 700 ? 0.925 -7.302 -4.507 1.00 74.00 700 PRO A O 1
ATOM 5459 N N . ASP A 1 701 ? 1.451 -6.322 -2.556 1.00 73.75 701 ASP A N 1
ATOM 5460 C CA . ASP A 1 701 ? 0.838 -7.362 -1.726 1.00 73.75 701 ASP A CA 1
ATOM 5461 C C . ASP A 1 701 ? -0.663 -7.140 -1.604 1.00 73.75 701 ASP A C 1
ATOM 5463 O O . ASP A 1 701 ? -1.438 -8.047 -1.908 1.00 73.75 701 ASP A O 1
ATOM 5467 N N . SER A 1 702 ? -1.087 -5.928 -1.241 1.00 79.88 702 SER A N 1
ATOM 5468 C CA . SER A 1 702 ? -2.498 -5.598 -1.035 1.00 79.88 702 SER A CA 1
ATOM 5469 C C . SER A 1 702 ? -2.941 -4.411 -1.879 1.00 79.88 702 SER A C 1
ATOM 5471 O O . SER A 1 702 ? -2.145 -3.538 -2.218 1.00 79.88 702 SER A O 1
ATOM 5473 N N . VAL A 1 703 ? -4.226 -4.388 -2.218 1.00 87.50 703 VAL A N 1
ATOM 5474 C CA . VAL A 1 703 ? -4.860 -3.321 -2.991 1.00 87.50 703 VAL A CA 1
ATOM 5475 C C . VAL A 1 703 ? -6.253 -3.050 -2.438 1.00 87.50 703 VAL A C 1
ATOM 5477 O O . VAL A 1 703 ? -6.960 -3.989 -2.071 1.00 87.50 703 VAL A O 1
ATOM 5480 N N . ILE A 1 704 ? -6.642 -1.779 -2.388 1.00 85.81 704 ILE A N 1
ATOM 5481 C CA . ILE A 1 704 ? -7.995 -1.316 -2.063 1.00 85.81 704 ILE A CA 1
ATOM 5482 C C . ILE A 1 704 ? -8.415 -0.218 -3.047 1.00 85.81 704 ILE A C 1
ATOM 5484 O O . ILE A 1 704 ? -7.572 0.413 -3.689 1.00 85.81 704 ILE A O 1
ATOM 5488 N N . ALA A 1 705 ? -9.721 0.006 -3.154 1.00 85.62 705 ALA A N 1
ATOM 5489 C CA . ALA A 1 705 ? -10.288 1.157 -3.841 1.00 85.62 705 ALA A CA 1
ATOM 5490 C C . ALA A 1 705 ? -11.060 2.004 -2.824 1.00 85.62 705 ALA A C 1
ATOM 5492 O O . ALA A 1 705 ? -11.781 1.445 -1.993 1.00 85.62 705 ALA A O 1
ATOM 5493 N N . ASP A 1 706 ? -10.886 3.322 -2.859 1.00 76.25 706 ASP A N 1
ATOM 5494 C CA . ASP A 1 706 ? -11.667 4.235 -2.022 1.00 76.25 706 ASP A CA 1
ATOM 5495 C C . ASP A 1 706 ? -12.983 4.661 -2.702 1.00 76.25 706 ASP A C 1
ATOM 5497 O O . ASP A 1 706 ? -13.309 4.239 -3.815 1.00 76.25 706 ASP A O 1
ATOM 5501 N N . SER A 1 707 ? -13.765 5.500 -2.018 1.00 75.75 707 SER A N 1
ATOM 5502 C CA . SER A 1 707 ? -15.050 6.003 -2.521 1.00 75.75 707 SER A CA 1
ATOM 5503 C C . SER A 1 707 ? -14.937 6.938 -3.730 1.00 75.75 707 SER A C 1
ATOM 5505 O O . SER A 1 707 ? -15.953 7.240 -4.349 1.00 75.75 707 SER A O 1
ATOM 5507 N N . GLU A 1 708 ? -13.735 7.410 -4.056 1.00 74.25 708 GLU A N 1
ATOM 5508 C CA . GLU A 1 708 ? -13.449 8.281 -5.201 1.00 74.25 708 GLU A CA 1
ATOM 5509 C C . GLU A 1 708 ? -12.865 7.495 -6.394 1.00 74.25 708 GLU A C 1
ATOM 5511 O O . GLU A 1 708 ? -12.468 8.087 -7.398 1.00 74.25 708 GLU A O 1
ATOM 5516 N N . ASP A 1 709 ? -12.841 6.157 -6.316 1.00 79.31 709 ASP A N 1
ATOM 5517 C CA . ASP A 1 709 ? -12.168 5.242 -7.250 1.00 79.31 709 ASP A CA 1
ATOM 5518 C C . ASP A 1 709 ? -10.633 5.388 -7.297 1.00 79.31 709 ASP A C 1
ATOM 5520 O O . ASP A 1 709 ? -9.999 4.916 -8.254 1.00 79.31 709 ASP A O 1
ATOM 5524 N N . ASN A 1 710 ? -10.002 5.989 -6.284 1.00 77.56 710 ASN A N 1
ATOM 5525 C CA . ASN A 1 710 ? -8.548 5.939 -6.168 1.00 77.56 710 ASN A CA 1
ATOM 5526 C C . ASN A 1 710 ? -8.123 4.510 -5.816 1.00 77.56 710 ASN A C 1
ATOM 5528 O O . ASN A 1 710 ? -8.711 3.856 -4.953 1.00 77.56 710 ASN A O 1
ATOM 5532 N N . ILE A 1 711 ? -7.079 4.022 -6.488 1.00 81.62 711 ILE A N 1
ATOM 5533 C CA . ILE A 1 711 ? -6.519 2.690 -6.254 1.00 81.62 711 ILE A CA 1
ATOM 5534 C C . ILE A 1 711 ? -5.313 2.843 -5.335 1.00 81.62 711 ILE A C 1
ATOM 5536 O O . ILE A 1 711 ? -4.287 3.381 -5.748 1.00 81.62 711 ILE A O 1
ATOM 5540 N N . ILE A 1 712 ? -5.432 2.344 -4.109 1.00 77.69 712 ILE A N 1
ATOM 5541 C CA . ILE A 1 712 ? -4.360 2.367 -3.114 1.00 77.69 712 ILE A CA 1
ATOM 5542 C C . ILE A 1 712 ? -3.736 0.976 -3.087 1.00 77.69 712 ILE A C 1
ATOM 5544 O O . ILE A 1 712 ? -4.430 -0.025 -2.899 1.00 77.69 712 ILE A O 1
ATOM 5548 N N . VAL A 1 713 ? -2.425 0.906 -3.289 1.00 76.38 713 VAL A N 1
ATOM 5549 C CA . VAL A 1 713 ? -1.654 -0.339 -3.317 1.00 76.38 713 VAL A CA 1
ATOM 5550 C C . VAL A 1 713 ? -0.545 -0.271 -2.280 1.00 76.38 713 VAL A C 1
ATOM 5552 O O . VAL A 1 713 ? 0.083 0.769 -2.111 1.00 76.38 713 VAL A O 1
ATOM 5555 N N . VAL A 1 714 ? -0.318 -1.383 -1.589 1.00 69.25 714 VAL A N 1
ATOM 5556 C CA . VAL A 1 714 ? 0.819 -1.557 -0.684 1.00 69.25 714 VAL A CA 1
ATOM 5557 C C . VAL A 1 714 ? 1.835 -2.441 -1.387 1.00 69.25 714 VAL A C 1
ATOM 5559 O O . VAL A 1 714 ? 1.530 -3.592 -1.715 1.00 69.25 714 VAL A O 1
ATOM 5562 N N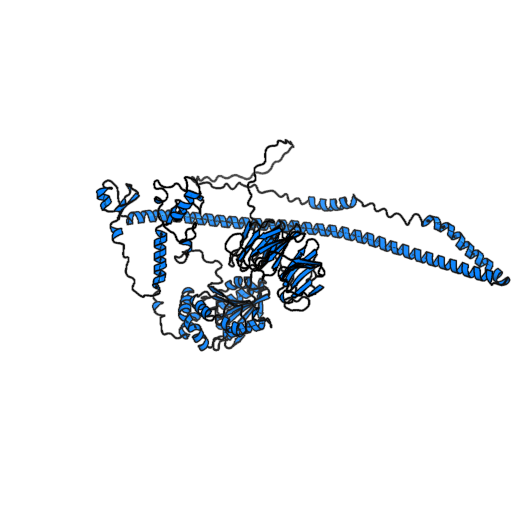 . ASP A 1 715 ? 3.025 -1.907 -1.626 1.00 65.75 715 ASP A N 1
ATOM 5563 C CA . ASP A 1 715 ? 4.177 -2.642 -2.134 1.00 65.75 715 ASP A CA 1
ATOM 5564 C C . ASP A 1 715 ? 5.212 -2.884 -1.008 1.00 65.75 715 ASP A C 1
ATOM 5566 O O . ASP A 1 715 ? 5.015 -2.494 0.146 1.00 65.75 715 ASP A O 1
ATOM 5570 N N . ASN A 1 716 ? 6.209 -3.728 -1.265 1.00 56.19 716 ASN A N 1
ATOM 5571 C CA . ASN A 1 716 ? 6.832 -4.546 -0.220 1.00 56.19 716 ASN A CA 1
ATOM 5572 C C . ASN A 1 716 ? 8.104 -3.905 0.374 1.00 56.19 716 ASN A C 1
ATOM 5574 O O . ASN A 1 716 ? 9.174 -3.947 -0.237 1.00 56.19 716 ASN A O 1
ATOM 5578 N N . THR A 1 717 ? 7.998 -3.387 1.599 1.00 64.06 717 THR A N 1
ATOM 5579 C CA . THR A 1 717 ? 9.040 -2.661 2.356 1.00 64.06 717 THR A CA 1
ATOM 5580 C C . THR A 1 717 ? 9.870 -3.564 3.299 1.00 64.06 717 THR A C 1
ATOM 5582 O O . THR A 1 717 ? 9.500 -4.711 3.578 1.00 64.06 717 THR A O 1
ATOM 5585 N N . TYR A 1 718 ? 11.022 -3.080 3.781 1.00 71.88 718 TYR A N 1
ATOM 5586 C CA . TYR A 1 718 ? 11.944 -3.781 4.694 1.00 71.88 718 TYR A CA 1
ATOM 5587 C C . TYR A 1 718 ? 11.633 -3.501 6.172 1.00 71.88 718 TYR A C 1
ATOM 5589 O O . TYR A 1 718 ? 11.232 -2.395 6.529 1.00 71.88 718 TYR A O 1
ATOM 5597 N N . ASP A 1 719 ? 11.834 -4.495 7.044 1.00 80.50 719 ASP A N 1
ATOM 5598 C CA . ASP A 1 719 ? 11.725 -4.329 8.504 1.00 80.50 719 ASP A CA 1
ATOM 5599 C C . ASP A 1 719 ? 12.954 -3.610 9.078 1.00 80.50 719 ASP A C 1
ATOM 5601 O O . ASP A 1 719 ? 12.839 -2.817 10.016 1.00 80.50 719 ASP A O 1
ATOM 5605 N N . ALA A 1 720 ? 14.126 -3.880 8.495 1.00 89.12 720 ALA A N 1
ATOM 5606 C CA . ALA A 1 720 ? 15.371 -3.210 8.828 1.00 89.12 720 ALA A CA 1
ATOM 5607 C C . ALA A 1 720 ? 16.234 -2.959 7.584 1.00 89.12 720 ALA A C 1
ATOM 5609 O O . ALA A 1 720 ? 16.371 -3.828 6.721 1.00 89.12 720 ALA A O 1
ATOM 5610 N N . VAL A 1 721 ? 16.857 -1.787 7.527 1.00 91.94 721 VAL A N 1
ATOM 5611 C CA . VAL A 1 721 ? 17.886 -1.413 6.556 1.00 91.94 721 VAL A CA 1
ATOM 5612 C C . VAL A 1 721 ? 19.185 -1.181 7.314 1.00 91.94 721 VAL A C 1
ATOM 5614 O O . VAL A 1 721 ? 19.231 -0.382 8.249 1.00 91.94 721 VAL A O 1
ATOM 5617 N N . LEU A 1 722 ? 20.239 -1.883 6.917 1.00 96.00 722 LEU A N 1
ATOM 5618 C CA . LEU A 1 722 ? 21.552 -1.851 7.544 1.00 96.00 722 LEU A CA 1
ATOM 5619 C C . LEU A 1 722 ? 22.564 -1.191 6.614 1.00 96.00 722 LEU A C 1
ATOM 5621 O O . LEU A 1 722 ? 22.577 -1.468 5.418 1.00 96.00 722 LEU A O 1
ATOM 5625 N N . ILE A 1 723 ? 23.410 -0.325 7.169 1.00 94.19 723 ILE A N 1
ATOM 5626 C CA . ILE A 1 723 ? 24.483 0.348 6.436 1.00 94.19 723 ILE A CA 1
ATOM 5627 C C . ILE A 1 723 ? 25.741 0.368 7.301 1.00 94.19 723 ILE A C 1
ATOM 5629 O O . ILE A 1 723 ? 25.707 0.838 8.441 1.00 94.19 723 ILE A O 1
ATOM 5633 N N . VAL A 1 724 ? 26.873 -0.082 6.765 1.00 91.69 724 VAL A N 1
ATOM 5634 C CA . VAL A 1 724 ? 28.175 0.050 7.433 1.00 91.69 724 VAL A CA 1
ATOM 5635 C C . VAL A 1 724 ? 29.304 0.121 6.415 1.00 91.69 724 VAL A C 1
ATOM 5637 O O . VAL A 1 724 ? 29.221 -0.479 5.352 1.00 91.69 724 VAL A O 1
ATOM 5640 N N . GLY A 1 725 ? 30.350 0.899 6.712 1.00 81.25 725 GLY A N 1
ATOM 5641 C CA . GLY A 1 725 ? 31.493 1.058 5.798 1.00 81.25 725 GLY A CA 1
ATOM 5642 C C . GLY A 1 725 ? 31.156 1.781 4.486 1.00 81.25 725 GLY A C 1
ATOM 5643 O O . GLY A 1 725 ? 31.923 1.709 3.532 1.00 81.25 725 GLY A O 1
ATOM 5644 N N . ALA A 1 726 ? 30.010 2.469 4.430 1.00 82.06 726 ALA A N 1
ATOM 5645 C CA . ALA A 1 726 ? 29.450 3.008 3.194 1.00 82.06 726 ALA A CA 1
ATOM 5646 C C . ALA A 1 726 ? 29.576 4.531 3.036 1.00 82.06 726 ALA A C 1
ATOM 5648 O O . ALA A 1 726 ? 29.392 5.035 1.932 1.00 82.06 726 ALA A O 1
ATOM 5649 N N . PHE A 1 727 ? 29.868 5.263 4.111 1.00 80.88 727 PHE A N 1
ATOM 5650 C CA . PHE A 1 727 ? 30.169 6.694 4.068 1.00 80.88 727 PHE A CA 1
ATOM 5651 C C . PHE A 1 727 ? 31.673 6.860 4.254 1.00 80.88 727 PHE A C 1
ATOM 5653 O O . PHE A 1 727 ? 32.219 6.393 5.250 1.00 80.88 727 PHE A O 1
ATOM 5660 N N . THR A 1 728 ? 32.338 7.483 3.285 1.00 72.69 728 THR A N 1
ATOM 5661 C CA . THR A 1 728 ? 33.792 7.693 3.286 1.00 72.69 728 THR A CA 1
ATOM 5662 C C . THR A 1 728 ? 34.093 9.191 3.225 1.00 72.69 728 THR A C 1
ATOM 5664 O O . THR A 1 728 ? 33.387 9.904 2.502 1.00 72.69 728 THR A O 1
ATOM 5667 N N . PRO A 1 729 ? 35.130 9.695 3.927 1.00 64.88 729 PRO A N 1
ATOM 5668 C CA . PRO A 1 729 ? 35.459 11.126 3.980 1.00 64.88 729 PRO A CA 1
ATOM 5669 C C . PRO A 1 729 ? 35.560 11.819 2.610 1.00 64.88 729 PRO A C 1
ATOM 5671 O O . PRO A 1 729 ? 35.228 12.995 2.484 1.00 64.88 729 PRO A O 1
ATOM 5674 N N . ASN A 1 730 ? 35.943 11.070 1.571 1.00 65.12 730 ASN A N 1
ATOM 5675 C CA . ASN A 1 730 ? 36.133 11.555 0.201 1.00 65.12 730 ASN A CA 1
ATOM 5676 C C . ASN A 1 730 ? 34.865 11.516 -0.675 1.00 65.12 730 ASN A C 1
ATOM 5678 O O . ASN A 1 730 ? 34.969 11.629 -1.895 1.00 65.12 730 ASN A O 1
ATOM 5682 N N . TRP A 1 731 ? 33.673 11.316 -0.097 1.00 63.19 731 TRP A N 1
ATOM 5683 C CA . TRP A 1 731 ? 32.397 11.262 -0.835 1.00 63.19 731 TRP A CA 1
ATOM 5684 C C . TRP A 1 731 ? 32.368 10.185 -1.937 1.00 63.19 731 TRP A C 1
ATOM 5686 O O . TRP A 1 731 ? 31.605 10.273 -2.900 1.00 63.19 731 TRP A O 1
ATOM 5696 N N . SER A 1 732 ? 33.210 9.155 -1.822 1.00 61.34 732 SER A N 1
ATOM 5697 C CA . SER A 1 732 ? 33.491 8.214 -2.911 1.00 61.34 732 SER A CA 1
ATOM 5698 C C . SER A 1 732 ? 32.504 7.048 -3.002 1.00 61.34 732 SER A C 1
ATOM 5700 O O . SER A 1 732 ? 32.583 6.267 -3.950 1.00 61.34 732 SER A O 1
ATOM 5702 N N . HIS A 1 733 ? 31.575 6.928 -2.047 1.00 69.81 733 HIS A N 1
ATOM 5703 C CA . HIS A 1 733 ? 30.691 5.771 -1.915 1.00 69.81 733 HIS A CA 1
ATOM 5704 C C . HIS A 1 733 ? 29.204 6.182 -1.848 1.00 69.81 733 HIS A C 1
ATOM 5706 O O . HIS A 1 733 ? 28.628 6.469 -2.902 1.00 69.81 733 HIS A O 1
ATOM 5712 N N . LEU A 1 734 ? 28.575 6.267 -0.669 1.00 78.88 734 LEU A N 1
ATOM 5713 C CA . LEU A 1 734 ? 27.211 6.803 -0.524 1.00 78.88 734 LEU A CA 1
ATOM 5714 C C . LEU A 1 734 ? 27.198 8.308 -0.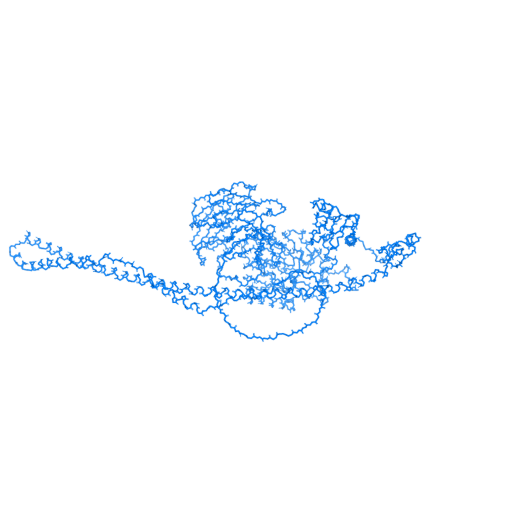248 1.00 78.88 734 LEU A C 1
ATOM 5716 O O . LEU A 1 734 ? 28.129 8.859 0.337 1.00 78.88 734 LEU A O 1
ATOM 5720 N N . GLN A 1 735 ? 26.124 8.969 -0.680 1.00 81.12 735 GLN A N 1
ATOM 5721 C CA . GLN A 1 735 ? 25.835 10.372 -0.376 1.00 81.12 735 GLN A CA 1
ATOM 5722 C C . GLN A 1 735 ? 24.640 10.455 0.589 1.00 81.12 735 GLN A C 1
ATOM 5724 O O . GLN A 1 735 ? 23.791 9.557 0.550 1.00 81.12 735 GLN A O 1
ATOM 5729 N N . PRO A 1 736 ? 24.526 11.488 1.445 1.00 80.69 736 PRO A N 1
ATOM 5730 C CA . PRO A 1 736 ? 23.438 11.594 2.421 1.00 80.69 736 PRO A CA 1
ATOM 5731 C C . PRO A 1 736 ? 22.035 11.589 1.793 1.00 80.69 736 PRO A C 1
ATOM 5733 O O . PRO A 1 736 ? 21.075 11.162 2.426 1.00 80.69 736 PRO A O 1
ATOM 5736 N N . GLU A 1 737 ? 21.889 11.987 0.531 1.00 75.81 737 GLU A N 1
ATOM 5737 C CA . GLU A 1 737 ? 20.610 12.002 -0.188 1.00 75.81 737 GLU A CA 1
ATOM 5738 C C . GLU A 1 737 ? 19.959 10.615 -0.275 1.00 75.81 737 GLU A C 1
ATOM 5740 O O . GLU A 1 737 ? 18.736 10.524 -0.381 1.00 75.81 737 GLU A O 1
ATOM 5745 N N . CYS A 1 738 ? 20.738 9.530 -0.155 1.00 71.50 738 CYS A N 1
ATOM 5746 C CA . CYS A 1 738 ? 20.194 8.174 -0.150 1.00 71.50 738 CYS A CA 1
ATOM 5747 C C . CYS A 1 738 ? 19.164 7.936 0.967 1.00 71.50 738 CYS A C 1
ATOM 5749 O O . CYS A 1 738 ? 18.283 7.101 0.785 1.00 71.50 738 CYS A O 1
ATOM 5751 N N . PHE A 1 739 ? 19.203 8.678 2.084 1.00 76.56 739 PHE A N 1
ATOM 5752 C CA . PHE A 1 739 ? 18.248 8.485 3.181 1.00 76.56 739 PHE A CA 1
ATOM 5753 C C . PHE A 1 739 ? 16.788 8.735 2.781 1.00 76.56 739 PHE A C 1
ATOM 5755 O O . PHE A 1 739 ? 15.906 8.120 3.370 1.00 76.56 739 PHE A O 1
ATOM 5762 N N . GLU A 1 740 ? 16.519 9.566 1.768 1.00 65.25 740 GLU A N 1
ATOM 5763 C CA . GLU A 1 740 ? 15.155 9.751 1.241 1.00 65.25 740 GLU A CA 1
ATOM 5764 C C . GLU A 1 740 ? 14.619 8.445 0.639 1.00 65.25 740 GLU A C 1
ATOM 5766 O O . GLU A 1 740 ? 13.504 8.025 0.938 1.00 65.25 740 GLU A O 1
ATOM 5771 N N . GLU A 1 741 ? 15.442 7.762 -0.162 1.00 58.56 741 GLU A N 1
ATOM 5772 C CA . GLU A 1 741 ? 15.102 6.471 -0.770 1.00 58.56 741 GLU A CA 1
ATOM 5773 C C . GLU A 1 741 ? 14.997 5.372 0.299 1.00 58.56 741 GLU A C 1
ATOM 5775 O O . GLU A 1 741 ? 14.104 4.527 0.251 1.00 58.56 741 GLU A O 1
ATOM 5780 N N . LEU A 1 742 ? 15.881 5.396 1.304 1.00 71.81 742 LEU A N 1
ATOM 5781 C CA . LEU A 1 742 ? 15.898 4.391 2.369 1.00 71.81 742 LEU A CA 1
ATOM 5782 C C . LEU A 1 742 ? 14.681 4.484 3.295 1.00 71.81 742 LEU A C 1
ATOM 5784 O O . LEU A 1 742 ? 14.156 3.451 3.711 1.00 71.81 742 LEU A O 1
ATOM 5788 N N . VAL A 1 743 ? 14.206 5.697 3.590 1.00 66.88 743 VAL A N 1
ATOM 5789 C CA . VAL A 1 743 ? 12.948 5.903 4.323 1.00 66.88 743 VAL A CA 1
ATOM 5790 C C . VAL A 1 743 ? 11.776 5.309 3.548 1.00 66.88 743 VAL A C 1
ATOM 5792 O O . VAL A 1 743 ? 10.968 4.597 4.136 1.00 66.88 743 VAL A O 1
ATOM 5795 N N . GLN A 1 744 ? 11.713 5.528 2.231 1.00 54.94 744 GLN A N 1
ATOM 5796 C CA . GLN A 1 744 ? 10.608 5.047 1.393 1.00 54.94 744 GLN A CA 1
ATOM 5797 C C . GLN A 1 744 ? 10.506 3.519 1.345 1.00 54.94 744 GLN A C 1
ATOM 5799 O O . GLN A 1 744 ? 9.406 2.973 1.318 1.00 54.94 744 GLN A O 1
ATOM 5804 N N . ILE A 1 745 ? 11.640 2.817 1.346 1.00 57.09 745 ILE A N 1
ATOM 5805 C CA . ILE A 1 745 ? 11.658 1.349 1.261 1.00 57.09 745 ILE A CA 1
ATOM 5806 C C . ILE A 1 745 ? 11.575 0.659 2.627 1.00 57.09 745 ILE A C 1
ATOM 5808 O O . ILE A 1 745 ? 11.521 -0.571 2.676 1.00 57.09 745 ILE A O 1
ATOM 5812 N N . THR A 1 746 ? 11.581 1.406 3.730 1.00 66.19 746 THR A N 1
ATOM 5813 C CA . THR A 1 746 ? 11.506 0.860 5.092 1.00 66.19 746 THR A CA 1
ATOM 5814 C C . THR A 1 746 ? 10.076 0.965 5.613 1.00 66.19 746 THR A C 1
ATOM 5816 O O . THR A 1 746 ? 9.402 1.972 5.417 1.00 66.19 746 THR A O 1
ATOM 5819 N N . LYS A 1 747 ? 9.587 -0.078 6.289 1.00 65.12 747 LYS A N 1
ATOM 5820 C CA . LYS A 1 747 ? 8.244 -0.079 6.885 1.00 65.12 747 LYS A CA 1
ATOM 5821 C C . LYS A 1 747 ? 8.097 1.078 7.880 1.00 65.12 747 LYS A C 1
ATOM 5823 O O . LYS A 1 747 ? 9.026 1.304 8.657 1.00 65.12 747 LYS A O 1
ATOM 5828 N N . PRO A 1 748 ? 6.920 1.722 7.975 1.00 66.12 748 PRO A N 1
ATOM 5829 C CA . PRO A 1 748 ? 6.586 2.535 9.139 1.00 66.12 748 PRO A CA 1
ATOM 5830 C C . PRO A 1 748 ? 6.760 1.714 10.425 1.00 66.12 748 PRO A C 1
ATOM 5832 O O . PRO A 1 748 ? 6.267 0.590 10.540 1.00 66.12 748 PRO A O 1
ATOM 5835 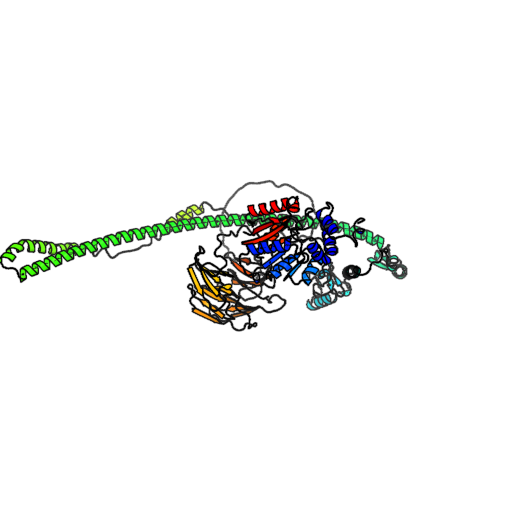N N . GLY A 1 749 ? 7.516 2.248 11.378 1.00 75.56 749 GLY A N 1
ATOM 5836 C CA . GLY A 1 749 ? 7.950 1.561 12.594 1.00 75.56 749 GLY A CA 1
ATOM 5837 C C . GLY A 1 749 ? 9.178 0.651 12.446 1.00 75.56 749 GLY A C 1
ATOM 5838 O O . GLY A 1 749 ? 9.672 0.177 13.471 1.00 75.56 749 GLY A O 1
ATOM 5839 N N . GLY A 1 750 ? 9.669 0.427 11.225 1.00 81.25 750 GLY A N 1
ATOM 5840 C CA . GLY A 1 750 ? 10.918 -0.271 10.915 1.00 81.25 750 GLY A CA 1
ATOM 5841 C C . GLY A 1 750 ? 12.156 0.598 11.151 1.00 81.25 750 GLY A C 1
ATOM 5842 O O . GLY A 1 750 ? 12.050 1.785 11.475 1.00 81.25 750 GLY A O 1
ATOM 5843 N N . PHE A 1 751 ? 13.339 -0.002 11.008 1.00 93.19 751 PHE A N 1
ATOM 5844 C CA . PHE A 1 751 ? 14.601 0.626 11.411 1.00 93.19 751 PHE A CA 1
ATOM 5845 C C . PHE A 1 751 ? 15.572 0.837 10.250 1.00 93.19 751 PHE A C 1
ATOM 5847 O O . PHE A 1 751 ? 15.838 -0.080 9.484 1.00 93.19 751 PHE A O 1
ATOM 5854 N N . ILE A 1 752 ? 16.184 2.015 10.183 1.00 94.94 752 ILE A N 1
ATOM 5855 C CA . ILE A 1 752 ? 17.392 2.282 9.399 1.00 94.94 752 ILE A CA 1
ATOM 5856 C C . ILE A 1 752 ? 18.543 2.405 10.397 1.00 94.94 752 ILE A C 1
ATOM 5858 O O . ILE A 1 752 ? 18.481 3.230 11.310 1.00 94.94 752 ILE A O 1
ATOM 5862 N N . ILE A 1 753 ? 19.573 1.573 10.252 1.00 96.69 753 ILE A N 1
ATOM 5863 C CA . ILE A 1 753 ? 20.707 1.521 11.176 1.00 96.69 753 ILE A CA 1
ATOM 5864 C C . ILE A 1 753 ? 22.002 1.754 10.411 1.00 96.69 753 ILE A C 1
ATOM 5866 O O . ILE A 1 753 ? 22.353 0.987 9.515 1.00 96.69 753 ILE A O 1
ATOM 5870 N N . VAL A 1 754 ? 22.726 2.803 10.797 1.00 95.00 754 VAL A N 1
ATOM 5871 C CA . VAL A 1 754 ? 23.952 3.239 10.118 1.00 95.00 754 VAL A CA 1
ATOM 5872 C C . VAL A 1 754 ? 25.127 3.201 11.077 1.00 95.00 754 VAL A C 1
ATOM 5874 O O . VAL A 1 754 ? 25.147 3.958 12.043 1.00 95.00 754 VAL A O 1
ATOM 5877 N N . GLY A 1 755 ? 26.117 2.354 10.805 1.00 92.50 755 GLY A N 1
ATOM 5878 C CA . GLY A 1 755 ? 27.385 2.308 11.531 1.00 92.50 755 GLY A CA 1
ATOM 5879 C C . GLY A 1 755 ? 28.481 3.102 10.820 1.00 92.50 755 GLY A C 1
ATOM 5880 O O . GLY A 1 755 ? 28.802 2.822 9.665 1.00 92.50 755 GLY A O 1
ATOM 5881 N N . THR A 1 756 ? 29.102 4.050 11.521 1.00 90.25 756 THR A N 1
ATOM 5882 C CA . THR A 1 756 ? 30.237 4.838 11.012 1.00 90.25 756 THR A CA 1
ATOM 5883 C C . THR A 1 756 ? 31.328 5.004 12.070 1.00 90.25 756 THR A C 1
ATOM 5885 O O . THR A 1 756 ? 31.035 5.038 13.264 1.00 90.25 756 THR A O 1
ATOM 5888 N N . SER A 1 757 ? 32.589 5.151 11.656 1.00 87.31 757 SER A N 1
ATOM 5889 C CA . SER A 1 757 ? 33.687 5.463 12.581 1.00 87.31 757 SER A CA 1
ATOM 5890 C C . SER A 1 757 ? 33.587 6.896 13.113 1.00 87.31 757 SER A C 1
ATOM 5892 O O . SER A 1 757 ? 33.038 7.782 12.449 1.00 87.31 757 SER A O 1
ATOM 5894 N N . THR A 1 758 ? 34.175 7.154 14.284 1.00 82.75 758 THR A N 1
ATOM 5895 C CA . THR A 1 758 ? 34.260 8.510 14.860 1.00 82.75 758 THR A CA 1
ATOM 5896 C C . THR A 1 758 ? 35.041 9.476 13.959 1.00 82.75 758 THR A C 1
ATOM 5898 O O . THR A 1 758 ? 34.680 10.647 13.856 1.00 82.75 758 THR A O 1
ATOM 5901 N N . SER A 1 759 ? 36.065 8.989 13.247 1.00 80.56 759 SER A N 1
ATOM 5902 C CA . SER A 1 759 ? 36.829 9.781 12.271 1.00 80.56 759 SER A CA 1
ATOM 5903 C C . SER A 1 759 ? 35.963 10.245 11.098 1.00 80.56 759 SER A C 1
ATOM 5905 O O . SER A 1 759 ? 35.939 11.432 10.776 1.00 80.56 759 SER A O 1
ATOM 5907 N N . THR A 1 760 ? 35.182 9.336 10.511 1.00 82.06 760 THR A N 1
ATOM 5908 C CA . THR A 1 760 ? 34.243 9.663 9.430 1.00 82.06 760 THR A CA 1
ATOM 5909 C C . THR A 1 760 ? 33.146 10.592 9.931 1.00 82.06 760 THR A C 1
ATOM 5911 O O . THR A 1 760 ? 32.782 11.541 9.241 1.00 82.06 760 THR A O 1
ATOM 5914 N N . LEU A 1 761 ? 32.656 10.390 11.156 1.00 85.12 761 LEU A N 1
ATOM 5915 C CA . LEU A 1 761 ? 31.634 11.255 11.738 1.00 85.12 761 LEU A CA 1
ATOM 5916 C C . LEU A 1 761 ? 32.115 12.709 11.907 1.00 85.12 761 LEU A C 1
ATOM 5918 O O . LEU A 1 761 ? 31.330 13.637 11.729 1.00 85.12 761 LEU A O 1
ATOM 5922 N N . ALA A 1 762 ? 33.402 12.912 12.202 1.00 84.56 762 ALA A N 1
ATOM 5923 C CA . ALA A 1 762 ? 34.008 14.239 12.324 1.00 84.56 762 ALA A CA 1
ATOM 5924 C C . ALA A 1 762 ? 34.267 14.938 10.971 1.00 84.56 762 ALA A C 1
ATOM 5926 O O . ALA A 1 762 ? 34.474 16.157 10.938 1.00 84.56 762 ALA A O 1
ATOM 5927 N N . SER A 1 763 ? 34.256 14.188 9.866 1.00 84.06 763 SER A N 1
ATOM 5928 C CA . SER A 1 763 ? 34.469 14.705 8.509 1.00 84.06 763 SER A CA 1
ATOM 5929 C C . SER A 1 763 ? 33.227 15.406 7.937 1.00 84.06 763 SER A C 1
ATOM 5931 O O . SER A 1 763 ? 32.138 15.362 8.516 1.00 84.06 763 SER A O 1
ATOM 5933 N N . ASP A 1 764 ? 33.369 16.059 6.781 1.00 83.50 764 ASP A N 1
ATOM 5934 C CA . ASP A 1 764 ? 32.275 16.821 6.166 1.00 83.50 764 ASP A CA 1
ATOM 5935 C C . ASP A 1 764 ? 31.105 15.937 5.714 1.00 83.50 764 ASP A C 1
ATOM 5937 O O . ASP A 1 764 ? 29.951 16.316 5.914 1.00 83.50 764 ASP A O 1
ATOM 5941 N N . ILE A 1 765 ? 31.375 14.727 5.207 1.00 81.00 765 ILE A N 1
ATOM 5942 C CA . ILE A 1 765 ? 30.321 13.747 4.891 1.00 81.00 765 ILE A CA 1
ATOM 5943 C C . ILE A 1 765 ? 29.574 13.303 6.158 1.00 81.00 765 ILE A C 1
ATOM 5945 O O . ILE A 1 765 ? 28.355 13.150 6.129 1.00 81.00 765 ILE A O 1
ATOM 5949 N N . GLY A 1 766 ? 30.277 13.147 7.287 1.00 85.25 766 GLY A N 1
ATOM 5950 C CA . GLY A 1 766 ? 29.683 12.765 8.569 1.00 85.25 766 GLY A CA 1
ATOM 5951 C C . GLY A 1 766 ? 28.733 13.838 9.096 1.00 85.25 766 GLY A C 1
ATOM 5952 O O . GLY A 1 766 ? 27.604 13.536 9.487 1.00 85.25 766 GLY A O 1
ATOM 5953 N N . LYS A 1 767 ? 29.144 15.108 9.012 1.00 88.00 767 LYS A N 1
ATOM 5954 C CA . LYS A 1 767 ? 28.291 16.261 9.346 1.00 88.00 767 LYS A CA 1
ATOM 5955 C C . LYS A 1 767 ? 27.086 16.370 8.411 1.00 88.00 767 LYS A C 1
ATOM 5957 O O . LYS A 1 767 ? 25.981 16.630 8.882 1.00 88.00 767 LYS A O 1
ATOM 5962 N N . ALA A 1 768 ? 27.278 16.156 7.108 1.00 86.25 768 ALA A N 1
ATOM 5963 C CA . ALA A 1 768 ? 26.196 16.192 6.124 1.00 86.25 768 ALA A CA 1
ATOM 5964 C C . ALA A 1 768 ? 25.182 15.056 6.340 1.00 86.25 768 ALA A C 1
ATOM 5966 O O . ALA A 1 768 ? 23.975 15.285 6.278 1.00 86.25 768 ALA A O 1
ATOM 5967 N N . MET A 1 769 ? 25.657 13.854 6.678 1.00 91.06 769 MET A N 1
ATOM 5968 C CA . MET A 1 769 ? 24.818 12.725 7.083 1.00 91.06 769 MET A CA 1
ATOM 5969 C C . MET A 1 769 ? 23.971 13.067 8.315 1.00 91.06 769 MET A C 1
ATOM 5971 O O . MET A 1 769 ? 22.753 12.889 8.284 1.00 91.06 769 MET A O 1
ATOM 5975 N N . GLU A 1 770 ? 24.580 13.586 9.387 1.00 92.19 770 GLU A N 1
ATOM 5976 C CA . GLU A 1 770 ? 23.829 13.980 10.587 1.00 92.19 770 GLU A CA 1
ATOM 5977 C C . GLU A 1 770 ? 22.803 15.079 10.295 1.00 92.19 770 GLU A C 1
ATOM 5979 O O . GLU A 1 770 ? 21.679 15.016 10.795 1.00 92.19 770 GLU A O 1
ATOM 5984 N N . ALA A 1 771 ? 23.169 16.075 9.483 1.00 91.56 771 ALA A N 1
ATOM 5985 C CA . ALA A 1 771 ? 22.257 17.136 9.070 1.00 91.56 771 ALA A CA 1
ATOM 5986 C C . ALA A 1 771 ? 21.054 16.570 8.303 1.00 91.56 771 ALA A C 1
ATOM 5988 O O . ALA A 1 771 ? 19.919 16.939 8.601 1.00 91.56 771 ALA A O 1
ATOM 5989 N N . LYS A 1 772 ? 21.279 15.618 7.387 1.00 88.25 772 LYS A N 1
ATOM 5990 C CA . LYS A 1 772 ? 20.200 14.993 6.617 1.00 88.25 772 LYS A CA 1
ATOM 5991 C C . LYS A 1 772 ? 19.260 14.161 7.488 1.00 88.25 772 LYS A C 1
ATOM 5993 O O . LYS A 1 772 ? 18.045 14.252 7.337 1.00 88.25 772 LYS A O 1
ATOM 5998 N N . LEU A 1 773 ? 19.790 13.397 8.445 1.00 90.56 773 LEU A N 1
ATOM 5999 C CA . LEU A 1 773 ? 18.958 12.655 9.401 1.00 90.56 773 LEU A CA 1
ATOM 6000 C C . LEU A 1 773 ? 18.121 13.592 10.287 1.00 90.56 773 LEU A C 1
ATOM 6002 O O . LEU A 1 773 ? 16.962 13.287 10.569 1.00 90.56 773 LEU A O 1
ATOM 6006 N N . ARG A 1 774 ? 18.668 14.747 10.694 1.00 92.50 774 ARG A N 1
ATOM 6007 C CA . ARG A 1 774 ? 17.912 15.774 11.435 1.00 92.50 774 ARG A CA 1
ATOM 6008 C C . ARG A 1 774 ? 16.814 16.405 10.584 1.00 92.50 774 ARG A C 1
ATOM 6010 O O . ARG A 1 774 ? 15.697 16.519 11.068 1.00 92.50 774 ARG A O 1
ATOM 6017 N N . GLU A 1 775 ? 17.100 16.739 9.327 1.00 91.00 775 GLU A N 1
ATOM 6018 C CA . GLU A 1 775 ? 16.103 17.258 8.380 1.00 91.00 775 GLU A CA 1
ATOM 6019 C C . GLU A 1 775 ? 14.922 16.281 8.217 1.00 91.00 775 GLU A C 1
ATOM 6021 O O . GLU A 1 775 ? 13.758 16.676 8.298 1.00 91.00 775 GLU A O 1
ATOM 6026 N N . LEU A 1 776 ? 15.206 14.985 8.043 1.00 68.81 776 LEU A N 1
ATOM 6027 C CA . LEU A 1 776 ? 14.173 13.948 7.936 1.00 68.81 776 LEU A CA 1
ATOM 6028 C C . LEU A 1 776 ? 13.381 13.774 9.240 1.00 68.81 776 LEU A C 1
ATOM 6030 O O . LEU A 1 776 ? 12.176 13.515 9.201 1.00 68.81 776 LEU A O 1
ATOM 6034 N N . GLN A 1 777 ? 14.031 13.961 10.390 1.00 89.94 777 GLN A N 1
ATOM 6035 C CA . GLN A 1 777 ? 13.358 13.973 11.685 1.00 89.94 777 GLN A CA 1
ATOM 6036 C C . GLN A 1 777 ? 12.436 15.188 11.854 1.00 89.94 777 GLN A C 1
ATOM 6038 O O . GLN A 1 777 ? 11.307 15.040 12.317 1.00 89.94 777 GLN A O 1
ATOM 6043 N N . GLU A 1 778 ? 12.869 16.381 11.444 1.00 88.56 778 GLU A N 1
ATOM 6044 C CA . GLU A 1 778 ? 12.050 17.604 11.463 1.00 88.56 778 GLU A CA 1
ATOM 6045 C C . GLU A 1 778 ? 10.828 17.485 10.544 1.00 88.56 778 GLU A C 1
ATOM 6047 O O . GLU A 1 778 ? 9.732 17.927 10.894 1.00 88.56 778 GLU A O 1
ATOM 6052 N N . ARG A 1 779 ? 10.986 16.800 9.407 1.00 73.88 779 ARG A N 1
ATOM 6053 C CA . ARG A 1 779 ? 9.896 16.456 8.481 1.00 73.88 779 ARG A CA 1
ATOM 6054 C C . ARG A 1 779 ? 8.983 15.335 8.986 1.00 73.88 779 ARG A C 1
ATOM 6056 O O . ARG A 1 779 ? 8.025 15.005 8.296 1.00 73.88 779 ARG A O 1
ATOM 6063 N N . SER A 1 780 ? 9.241 14.777 10.174 1.00 75.94 780 SER A N 1
ATOM 6064 C CA . SER A 1 780 ? 8.479 13.657 10.747 1.00 75.94 780 SER A CA 1
ATOM 6065 C C . SER A 1 780 ? 8.412 12.447 9.807 1.00 75.94 780 SER A C 1
ATOM 6067 O O . SER A 1 780 ? 7.348 11.864 9.629 1.00 75.94 780 SER A O 1
ATOM 6069 N N . LEU A 1 781 ? 9.540 12.122 9.165 1.00 52.62 781 LEU A N 1
ATOM 6070 C CA . LEU A 1 781 ? 9.698 10.933 8.316 1.00 52.62 781 LEU A CA 1
ATOM 6071 C C . LEU A 1 781 ? 10.470 9.807 9.020 1.00 52.62 781 LEU A C 1
ATOM 6073 O O . LEU A 1 781 ? 10.352 8.635 8.666 1.00 52.62 781 LEU A O 1
ATOM 6077 N N . LEU A 1 782 ? 11.268 10.157 10.028 1.00 86.50 782 LEU A N 1
ATOM 6078 C CA . LEU A 1 782 ? 11.923 9.217 10.929 1.00 86.50 782 LEU A CA 1
ATOM 6079 C C . LEU A 1 782 ? 12.140 9.854 12.303 1.00 86.50 782 LEU A C 1
ATOM 6081 O O . LEU A 1 782 ? 11.987 11.057 12.488 1.00 86.50 782 LEU A O 1
ATOM 6085 N N . SER A 1 783 ? 12.556 9.046 13.268 1.00 91.88 783 SER A N 1
ATOM 6086 C CA . SER A 1 783 ? 13.028 9.487 14.579 1.00 91.88 783 SER A CA 1
ATOM 6087 C C . SER A 1 783 ? 14.338 8.788 14.919 1.00 91.88 783 SER A C 1
ATOM 6089 O O . SER A 1 783 ? 14.454 7.574 14.769 1.00 91.88 783 SER A O 1
ATOM 6091 N N . ILE A 1 784 ? 15.345 9.533 15.366 1.00 94.12 784 ILE A N 1
ATOM 6092 C CA . ILE A 1 784 ? 16.583 8.955 15.894 1.00 94.12 784 ILE A CA 1
ATOM 6093 C C . ILE A 1 784 ? 16.276 8.474 17.314 1.00 94.12 784 ILE A C 1
ATOM 6095 O O . ILE A 1 784 ? 16.075 9.285 18.218 1.00 94.12 784 ILE A O 1
ATOM 6099 N N . VAL A 1 785 ? 16.187 7.157 17.495 1.00 93.00 785 VAL A N 1
ATOM 6100 C CA . VAL A 1 785 ? 15.745 6.532 18.754 1.00 93.00 785 VAL A CA 1
ATOM 6101 C C . VAL A 1 785 ? 16.901 6.079 19.636 1.00 93.00 785 VAL A C 1
ATOM 6103 O O . VAL A 1 785 ? 16.734 5.989 20.848 1.00 93.00 785 VAL A O 1
ATOM 6106 N N . ASP A 1 786 ? 18.066 5.814 19.047 1.00 91.94 786 ASP A N 1
ATOM 6107 C CA . ASP A 1 786 ? 19.282 5.471 19.780 1.00 91.94 786 ASP A CA 1
ATOM 6108 C C . ASP A 1 786 ? 20.528 5.875 18.972 1.00 91.94 786 ASP A C 1
ATOM 6110 O O . ASP A 1 786 ? 20.482 5.999 17.741 1.00 91.94 786 ASP A O 1
ATOM 6114 N N . LYS A 1 787 ? 21.640 6.108 19.672 1.00 91.62 787 LYS A N 1
ATOM 6115 C CA . LYS A 1 787 ? 22.937 6.450 19.072 1.00 91.62 787 LYS A CA 1
ATOM 6116 C C . LYS A 1 787 ? 24.107 5.845 19.869 1.00 91.62 787 LYS A C 1
ATOM 6118 O O . LYS A 1 787 ? 24.880 6.598 20.468 1.00 91.62 787 LYS A O 1
ATOM 6123 N N . PRO A 1 788 ? 24.244 4.507 19.949 1.00 92.06 788 PRO A N 1
ATOM 6124 C CA . PRO A 1 788 ? 25.288 3.904 20.763 1.00 92.06 788 PRO A CA 1
ATOM 6125 C C . PRO A 1 788 ? 26.663 4.030 20.100 1.00 92.06 788 PRO A C 1
ATOM 6127 O O . PRO A 1 788 ? 26.821 3.803 18.897 1.00 92.06 788 PRO A O 1
ATOM 6130 N N . THR A 1 789 ? 27.674 4.311 20.919 1.00 91.31 789 THR A N 1
ATOM 6131 C CA . THR A 1 789 ? 29.088 4.226 20.537 1.00 91.31 789 THR A CA 1
ATOM 6132 C C . THR A 1 789 ? 29.669 2.916 21.052 1.00 91.31 789 THR A C 1
ATOM 6134 O O . THR A 1 789 ? 29.442 2.547 22.206 1.00 91.31 789 THR A O 1
ATOM 6137 N N . ARG A 1 790 ? 30.407 2.190 20.208 1.00 89.12 790 ARG A N 1
ATOM 6138 C CA . ARG A 1 790 ? 31.080 0.940 20.579 1.00 89.12 790 ARG A CA 1
ATOM 6139 C C . ARG A 1 790 ? 32.579 1.007 20.273 1.00 89.12 790 ARG A C 1
ATOM 6141 O O . ARG A 1 790 ? 32.955 1.519 19.216 1.00 89.12 790 ARG A O 1
ATOM 6148 N N . PRO A 1 791 ? 33.435 0.483 21.169 1.00 86.31 791 PRO A N 1
ATOM 6149 C CA . PRO A 1 791 ? 34.862 0.364 20.906 1.00 86.31 791 PRO A CA 1
ATOM 6150 C C . PRO A 1 791 ? 35.137 -0.727 19.863 1.00 86.31 791 PRO A C 1
ATOM 6152 O O . PRO A 1 791 ? 34.303 -1.601 19.616 1.00 86.31 791 PRO A O 1
ATOM 6155 N N . MET A 1 792 ? 36.336 -0.698 19.285 1.00 82.25 792 MET A N 1
ATOM 6156 C CA . MET A 1 792 ? 36.824 -1.683 18.311 1.00 82.25 792 MET A CA 1
ATOM 6157 C C . MET A 1 792 ? 35.935 -1.865 17.074 1.00 82.25 792 MET A C 1
ATOM 6159 O O . MET A 1 792 ? 35.765 -2.971 16.567 1.00 82.25 792 MET A O 1
ATOM 6163 N N . PHE A 1 793 ? 35.366 -0.773 16.570 1.00 82.50 793 PHE A N 1
ATOM 6164 C CA . PHE A 1 793 ? 34.640 -0.755 15.300 1.00 82.50 793 PHE A CA 1
ATOM 6165 C C . PHE A 1 793 ? 35.551 -1.177 14.135 1.00 82.50 793 PHE A C 1
ATOM 6167 O O . PHE A 1 793 ? 35.174 -2.000 13.297 1.00 82.50 793 PHE A O 1
ATOM 6174 N N . PHE A 1 794 ? 36.781 -0.660 14.136 1.00 80.44 794 PHE A N 1
ATOM 6175 C CA . PHE A 1 794 ? 37.887 -1.067 13.271 1.00 80.44 794 PHE A CA 1
ATOM 6176 C C . PHE A 1 794 ? 39.194 -0.893 14.055 1.00 80.44 794 PHE A C 1
ATOM 6178 O O . PHE A 1 794 ? 39.515 0.227 14.447 1.00 80.44 794 PHE A O 1
ATOM 6185 N N . LYS A 1 795 ? 39.935 -1.976 14.324 1.00 78.75 795 LYS A N 1
ATOM 6186 C CA . LYS A 1 795 ? 41.098 -1.969 15.238 1.00 78.75 795 LYS A CA 1
ATOM 6187 C C . LYS A 1 795 ? 40.743 -1.406 16.624 1.00 78.75 795 LYS A C 1
ATOM 6189 O O . LYS A 1 795 ? 39.933 -1.987 17.336 1.00 78.75 795 LYS A O 1
ATOM 6194 N N . ASP A 1 796 ? 41.359 -0.296 17.006 1.00 76.81 796 ASP A N 1
ATOM 6195 C CA . ASP A 1 796 ? 41.180 0.462 18.241 1.00 76.81 796 ASP A CA 1
ATOM 6196 C C . ASP A 1 796 ? 40.187 1.626 18.083 1.00 76.81 796 ASP A C 1
ATOM 6198 O O . ASP A 1 796 ? 39.906 2.333 19.050 1.00 76.81 796 ASP A O 1
ATOM 6202 N N . TRP A 1 797 ? 39.621 1.826 16.888 1.00 80.31 797 TRP A N 1
ATOM 6203 C CA . TRP A 1 797 ? 38.714 2.938 16.618 1.00 80.31 797 TRP A CA 1
ATOM 6204 C C . TRP A 1 797 ? 37.330 2.686 17.204 1.00 80.31 797 TRP A C 1
ATOM 6206 O O . TRP A 1 797 ? 36.784 1.582 17.130 1.00 80.31 797 TRP A O 1
ATOM 6216 N N . GLU A 1 798 ? 36.726 3.745 17.730 1.00 87.75 798 GLU A N 1
ATOM 6217 C CA . GLU A 1 798 ? 35.319 3.747 18.110 1.00 87.75 798 GLU A CA 1
ATOM 6218 C C . GLU A 1 798 ? 34.414 3.941 16.888 1.00 87.75 798 GLU A C 1
ATOM 6220 O O . GLU A 1 798 ? 34.761 4.614 15.909 1.00 87.75 798 GLU A O 1
ATOM 6225 N N . GLY A 1 799 ? 33.226 3.349 16.964 1.00 88.25 799 GLY A N 1
ATOM 6226 C CA . GLY A 1 799 ? 32.177 3.497 15.970 1.00 88.25 799 GLY A CA 1
ATOM 6227 C C . GLY A 1 799 ? 30.866 3.907 16.602 1.00 88.25 799 GLY A C 1
ATOM 6228 O O . GLY A 1 799 ? 30.510 3.445 17.683 1.00 88.25 799 GLY A O 1
ATOM 6229 N N . THR A 1 800 ? 30.148 4.776 15.908 1.00 92.69 800 THR A N 1
ATOM 6230 C CA . THR A 1 800 ? 28.828 5.268 16.289 1.00 92.69 800 THR A CA 1
ATOM 6231 C C . THR A 1 800 ? 27.777 4.645 15.383 1.00 92.69 800 THR A C 1
ATOM 6233 O O . THR A 1 800 ? 27.937 4.640 14.161 1.00 92.69 800 THR A O 1
ATOM 6236 N N . PHE A 1 801 ? 26.690 4.152 15.974 1.00 94.31 801 PHE A N 1
ATOM 6237 C CA . PHE A 1 801 ? 25.552 3.607 15.239 1.00 94.31 801 PHE A CA 1
ATOM 6238 C C . PHE A 1 801 ? 24.360 4.543 15.374 1.00 94.31 801 PHE A C 1
ATOM 6240 O O . PHE A 1 801 ? 23.933 4.810 16.486 1.00 94.31 801 PHE A O 1
ATOM 6247 N N . PHE A 1 802 ? 23.805 5.038 14.275 1.00 95.56 802 PHE A N 1
ATOM 6248 C CA . PHE A 1 802 ? 22.545 5.779 14.292 1.00 95.56 802 PHE A CA 1
ATOM 6249 C C . PHE A 1 802 ? 21.404 4.789 14.134 1.00 95.56 802 PHE A C 1
ATOM 6251 O O . PHE A 1 802 ? 21.354 4.090 13.125 1.00 95.56 802 PHE A O 1
ATOM 6258 N N . VAL A 1 803 ? 20.505 4.726 15.114 1.00 96.38 803 VAL A N 1
ATOM 6259 C CA . VAL A 1 803 ? 19.290 3.914 15.036 1.00 96.38 803 VAL A CA 1
ATOM 6260 C C . VAL A 1 803 ? 18.123 4.848 14.758 1.00 96.38 803 VAL A C 1
ATOM 6262 O O . VAL A 1 803 ? 17.692 5.611 15.625 1.00 96.38 803 VAL A O 1
ATOM 6265 N N . CYS A 1 804 ? 17.615 4.797 13.534 1.00 95.25 804 CYS A N 1
ATOM 6266 C CA . CYS A 1 804 ? 16.507 5.621 13.080 1.00 95.25 804 CYS A CA 1
ATOM 6267 C C . CYS A 1 804 ? 15.264 4.750 12.913 1.00 95.25 804 CYS A C 1
ATOM 6269 O O . CYS A 1 804 ? 15.287 3.775 12.168 1.00 95.25 804 CYS A O 1
ATOM 6271 N N . LYS A 1 805 ? 14.171 5.095 13.587 1.00 93.19 805 LYS A N 1
ATOM 6272 C CA . LYS A 1 805 ? 12.869 4.451 13.424 1.00 93.19 805 LYS A CA 1
ATOM 6273 C C . LYS A 1 805 ? 12.017 5.270 12.461 1.00 93.19 805 LYS A C 1
ATOM 6275 O O . LYS A 1 805 ? 11.760 6.441 12.739 1.00 93.19 805 LYS A O 1
ATOM 6280 N N . VAL A 1 806 ? 11.598 4.672 11.351 1.00 77.56 806 VAL A N 1
ATOM 6281 C CA . VAL A 1 806 ? 10.751 5.326 10.339 1.00 77.56 806 VAL A CA 1
ATOM 6282 C C . VAL A 1 806 ? 9.347 5.537 10.907 1.00 77.56 806 VAL A C 1
ATOM 6284 O O . VAL A 1 806 ? 8.845 4.667 11.624 1.00 77.56 806 VAL A O 1
ATOM 6287 N N . THR A 1 807 ? 8.756 6.709 10.669 1.00 65.56 807 THR A N 1
ATOM 6288 C CA . THR A 1 807 ? 7.489 7.141 11.293 1.00 65.56 807 THR A CA 1
ATOM 6289 C C . THR A 1 807 ? 6.276 6.913 10.418 1.00 65.56 807 THR A C 1
ATOM 6291 O O . THR A 1 807 ? 6.378 7.189 9.203 1.00 65.56 807 THR A O 1
#

InterPro domains:
  IPR001258 NHL repeat [PF01436] (656-677)
  IPR001258 NHL repeat [PS51125] (509-550)
  IPR001258 NHL repeat [PS51125] (637-680)
  IPR001841 Zinc finger, RING-type [PS50089] (145-187)
  IPR001841 Zinc finger, RING-type [SM00184] (145-186)
  IPR011042 Six-bladed beta-propeller, TolB-like [G3DSA:2.120.10.30] (498-760)
  IPR013083 Zinc finger, RING/FYVE/PHD-type [G3DSA:3.30.40.10] (137-225)
  IPR017907 Zinc finger, RING-type, conserved site [PS00518] (160-169)
  IPR018957 Zinc finger, C3HC4 RING-type [PF00097] (145-186)
  IPR029063 S-adenosyl-L-methionine-dependent methyltransferase superfamily [G3DSA:3.40.50.150] (24-136)
  IPR029063 S-adenosyl-L-methionine-dependent methyltransferase superfamily [SSF53335] (21-115)
  IPR029063 S-adenosyl-L-methionine-dependent methyltransferase superfamily [SSF53335] (715-778)
  IPR047153 TRIM45/56/19-like [PTHR25462] (137-668)

Foldseek 3Di:
DVPVVVPDDDDDVVVLVCCQFPDLPDALVNNLVSLLVCLVCVVVNQVVQLFCQLLVQVVVQVVVVPPPQLCPFAEEEEQCFLNPNLVNSVVSPNQRYEYEHQHVSRVVNNVVVNSYPYYHNDAFQPVDPDPDDDLVPCPPQVQAAPQVRHGAAQWFAFPVRDIHHLVSQVVQCVVVPDQWGADPPPRDTGDAPPVGSVPTDTDPVSVVSVVVVVVVVVVPPDDDDDDDDPDDPVLQQWKQFPVVRDIDGPVCCVPPVVPTDIGRPVVVVVVVVVVVVVVVVVVVVVVVVVVVVVVVVVVVVVVVVVVVVVVVVVVVVVVVVLVVVVVVVVVVVVVVVVVVVVVVVVVVVVVVVVVVVLVVVVVVLVVVLVCCVPPNDPVSCVVCVVVSVVVVVVNVVVVVVPPPPPPPPPDDPDDDPPPPPVVVVVCVVVVVVVVPPPPPDDPDDPDPDPDDDDDDDDDDDDDDDDDDDDDDDDDDDDDDDDDDDDPDPDDPPDPPQFPDLDDPPDDDPDDWEDDDQDFSHADPWDWDDDPQKIWIQRQVNQKIWIAGNVRHTDDIGHHPFRWQYWEAFPVRWIWTWGPQQKTFTAHPRRHTDDIAGDPDDPDRPWIWHAWEAAPQRWIWIDTFQKIFTAHNVSHTPDMFEDDDDDQGHAHGLWYWEAANQRWIWIQRQVQQWIWIHHNVRHTDDIWAHDDDDGRHAHRFNDWYADNVRHIDTDGAAGLEYTEEPAQHLSNNGHALSSVVVNLSRHDQQGKYKYKDWPVSCPHPRVVRNVVSLVVCVVVLQKDFPDWDWDASSGNRTIMIMTIIHGD

Organism: Branchiostoma lanceolatum (NCBI:txid7740)

Secondary structure (DSSP, 8-state):
--SGGG--S---HHHHHHHHHH-TT--HHHHHHHHHHHTTTHHHHHHHTTB-HHHHHHHHHHHHTTT--GGG-EEEEET-TTTHHHHHHHHTT--EEEEEES-HHHHHHHHHHT--SEEEE---S-SS------GGG--GGGGEETTTTEE-SSEEE-TTS-EEEHHHHHHHHHHTTSSSEEPTTT--EEPPPTTGGGGSPB-HHHHHHHHHHHHHHHTTS-----------TTGGGEEEETTTTEEEEHHHHHHT-TTS-EEEHHHHHHHHHHHHHHHHHHHHHHHHHHHHHHHHHHHHHHHHHHHHHHHHHHHHHHHHHHHHHHHHHHHHHHHHHHHHHHHHHHHHHHHHHHHHHHHHHHHHHHHHHHHHHHH--HHHHHHHHHHHHHHHHHHHHHTTTHHHHTTTSSS-------TTHHHHHHHHHHHHHTT-----PPP------S---------------------------------PPPP-------------S--TT--------EESSSTTEESSEEEEEETTEEEEEETTTTEEEEE-TTS-EEEEEE-SS---EEEE-TTSPEEEEEETTEEEEE-TTS-EEEEEE----S-TTPPEEEEEE-TT-PEEEEETTEEEEE-TTS-EEEEE--SSSSTT---SS-EEEE-TT--EEEEETTTTEEEEE-TTS-EEEEE--SSSSTT--SS--EEEE-TT--EEEE---EEEEEEES---TTS-S--TTHHHHHHHHEEEEEEEEEEEEHHHHHSHHHHHHHHHHHHHHHTTSEEEEE--EEEEEETTEEEEEEEEEE-

Sequence (807 aa):
MAQLSRYGSGKSATDVFEFLDCSEECRTEDAQNVYSTWAANYDQDMTTFGYQAPQQLVSVMHGMLGGVNPSNVRVLDVAAGTGMVGSELQKLGYTNADGLDANPDMLKVAENKHVYQRLIEAKLGTGQLPVAPAISDITDEFFVCQVCLKDFIQPKILPCLHTFCQPCLKKLLVRQHEEKLSCPTCRQKVLLPQNGLEGLKSNFLVDKLRNILQQKQKRKTSKTRETSKFEDPHEQQMLFCDTCHRVITRHCVVTTHKDHQFYKVRKVAERERAKITAELSTVKKTVNIRCERIENLRSVKDEWSLQVQDTEEQIEKQTKATIRALKKVKNDRISQLRAMNAAREKQLEAAMEAAEIDLASAESCIQFTHNVLEYGSPVEVISVSGELVGRLGQIADEKKAEKSEWTENIVNLTFDPPAGELEQEVAKLVGDINQVRTSLRSPQTTQVQPNMMIGKVDTSVKHVKTARESGSGDRINQVTTYLPLPQTTHTHVRPKVVIDMGDTRLKQMKTVGELGSGDGQFNVPLPVTTEGDIVVADYGNSRLQFLNKDGSFKLKVKLRFKPMGVSVLSNDELLVTGDGHMIHVLDKRGRGARVIQVPGAADQHKTTRGAAVDGSGRVIVTIGHQVFILSPSDDVVRRFGDKGQGQQQLGSNLRVAVNSRDQIIISDYHNHCLKIFDPSGRHLFTSGSRGSGTGQLEWPDSVIADSEDNIIVVDNTYDAVLIVGAFTPNWSHLQPECFEELVQITKPGGFIIVGTSTSTLASDIGKAMEAKLRELQERSLLSIVDKPTRPMFFKDWEGTFFVCKVT

pLDDT: mean 71.7, std 20.51, range [20.61, 97.12]

Radius of gyration: 42.48 Å; chains: 1; bounding box: 130×75×140 Å